Protein AF-A0A978V849-F1 (afdb_monomer)

Solvent-accessible surface area (backbone atoms only — not comparable to full-atom values): 45982 Å² total; per-residue (Å²): 139,85,88,86,82,76,77,67,65,61,54,52,53,52,53,50,58,55,66,73,63,71,83,71,72,68,66,40,36,25,27,24,52,78,73,48,43,94,70,70,58,59,44,59,59,52,36,54,51,40,71,50,29,55,52,32,28,39,36,31,71,41,63,58,64,64,49,49,58,38,35,38,77,64,81,36,33,30,31,33,21,43,46,66,84,47,33,64,51,23,35,75,32,57,66,52,16,33,51,48,42,58,67,63,38,56,81,47,54,76,52,20,39,60,45,36,36,27,56,26,69,35,44,85,73,48,96,46,66,65,59,44,70,28,42,56,49,15,45,51,24,41,46,52,28,31,42,75,68,75,35,48,85,66,39,39,58,36,43,35,34,49,62,77,51,42,67,37,46,80,49,24,81,58,11,29,61,34,78,93,46,46,71,62,50,52,53,45,52,50,50,24,54,76,65,74,17,47,52,27,30,34,62,44,41,50,65,55,27,61,76,42,78,46,72,71,43,45,26,21,42,36,60,35,67,59,93,48,53,75,26,86,89,76,73,46,67,38,54,32,37,62,46,33,50,52,34,7,50,52,28,23,35,42,74,74,68,46,71,83,49,46,65,31,36,61,31,32,51,45,26,35,36,46,46,96,87,53,68,72,46,25,57,66,51,21,38,40,30,55,26,42,49,49,30,40,46,70,55,28,51,43,32,94,86,48,61,72,41,50,61,38,34,17,37,36,24,44,45,49,26,75,63,44,76,78,60,53,30,61,36,25,30,27,45,20,42,60,87,72,46,67,66,58,87,47,67,48,66,54,79,82,68,87,69,81,83,78,88,77,83,92,80,90,82,84,86,85,88,88,84,85,91,82,90,79,84,86,75,82,92,72,88,72,61,50,36,27,36,65,45,89,89,64,53,64,71,60,32,44,54,49,32,52,52,40,50,71,69,78,45,87,56,63,44,48,33,96,92,25,61,34,22,70,66,86,42,56,64,51,37,22,30,51,40,45,18,49,48,15,49,70,41,74,59,44,67,36,58,30,22,69,80,74,42,33,37,81,33,75,66,81,85,50,53,92,83,21,76,66,73,46,84,69,86,76,83,77,78,73,88,68,83,88,76,83,85,80,89,79,87,87,81,91,87,80,90,82,90,81,91,80,88,82,84,86,82,88,81,89,86,81,88,86,89,85,90,88,88,87,85,86,88,84,79,88,77,91,80,86,87,88,84,88,83,88,81,84,80,82,88,87,83,89,79,88,87,87,87,85,88,89,90,84,91,87,86,71,71,70,66,56,55,53,49,52,52,51,51,53,51,49,50,55,52,47,53,54,47,47,65,62,44,46,61,55,50,50,51,50,51,54,52,50,50,50,46,52,51,41,34,57,73,48,37,72,61,31,65,73,71,72,57,88,60,93,67,49,30,56,58,50,45,56,51,47,53,50,50,50,52,55,42,47,73,33,76,66,30,46,51,53,51,53,53,51,50,53,54,42,62,70,36,84,74,55,30,58,56,52,51,52,52,48,52,55,54,46,55,72,31,82,92,47,45,72,65,62,53,65,39,37,33,34,37,77,38,98,51,93,94,43,71,41,63,32,26,33,44,49,75,47,75,48,80,47,102,90,52,74,43,65,26,30,33,32,40,31,47,58,81,42,88,90,43,62,52,80,43,80,40,52,60,86,71,51,44,42,46,78,54,54,55,67,58,51,50,50,20,41,70,54,72,50,74,66,57,69,96,72,85,52,47,62,83,75,71,82,68,80,90,78,75,94,73,92,79,83,90,85,92,134

Mean predicted aligned error: 21.02 Å

Structure (mmCIF, N/CA/C/O backbone):
data_AF-A0A978V849-F1
#
_entry.id   AF-A0A978V849-F1
#
loop_
_atom_site.group_PDB
_atom_site.id
_atom_site.type_symbol
_atom_site.label_atom_id
_atom_site.label_alt_id
_atom_site.label_comp_id
_atom_site.label_asym_id
_atom_site.label_entity_id
_atom_site.label_seq_id
_atom_site.pdbx_PDB_ins_code
_atom_site.Cartn_x
_atom_site.Cartn_y
_atom_site.Cartn_z
_atom_site.occupancy
_atom_site.B_iso_or_equiv
_atom_site.auth_seq_id
_atom_site.auth_comp_id
_atom_site.auth_asym_id
_atom_site.auth_atom_id
_atom_site.pdbx_PDB_model_num
ATOM 1 N N . MET A 1 1 ? -65.571 -13.809 -18.087 1.00 33.31 1 MET A N 1
ATOM 2 C CA . MET A 1 1 ? -64.776 -14.264 -19.250 1.00 33.31 1 MET A CA 1
ATOM 3 C C . MET A 1 1 ? -64.615 -13.047 -20.156 1.00 33.31 1 MET A C 1
ATOM 5 O O . MET A 1 1 ? -65.606 -12.583 -20.688 1.00 33.31 1 MET A O 1
ATOM 9 N N . ALA A 1 2 ? -63.552 -12.264 -19.993 1.00 35.53 2 ALA A N 1
ATOM 10 C CA . ALA A 1 2 ? -62.191 -12.478 -20.499 1.00 35.53 2 ALA A CA 1
ATOM 11 C C . ALA A 1 2 ? -61.983 -11.688 -21.804 1.00 35.53 2 ALA A C 1
ATOM 13 O O . ALA A 1 2 ? -62.387 -12.120 -22.876 1.00 35.53 2 ALA A O 1
ATOM 14 N N . ILE A 1 3 ? -61.334 -10.529 -21.673 1.00 36.34 3 ILE A N 1
ATOM 15 C CA . ILE A 1 3 ? -60.639 -9.834 -22.757 1.00 36.34 3 ILE A CA 1
ATOM 16 C C . ILE A 1 3 ? -59.154 -10.122 -22.516 1.00 36.34 3 ILE A C 1
ATOM 18 O O . ILE A 1 3 ? -58.597 -9.698 -21.506 1.00 36.34 3 ILE A O 1
ATOM 22 N N . MET A 1 4 ? -58.543 -10.912 -23.400 1.00 36.25 4 MET A N 1
ATOM 23 C CA . MET A 1 4 ? -57.111 -11.212 -23.423 1.00 36.25 4 MET A CA 1
ATOM 24 C C . MET A 1 4 ? -56.505 -10.637 -24.702 1.00 36.25 4 MET A C 1
ATOM 26 O O . MET A 1 4 ? -56.861 -11.071 -25.791 1.00 36.25 4 MET A O 1
ATOM 30 N N . LEU A 1 5 ? -55.583 -9.685 -24.555 1.00 34.56 5 LEU A N 1
ATOM 31 C CA . LEU A 1 5 ? -54.597 -9.236 -25.548 1.00 34.56 5 LEU A CA 1
ATOM 32 C C . LEU A 1 5 ? -53.567 -8.346 -24.814 1.00 34.56 5 LEU A C 1
ATOM 34 O O . LEU A 1 5 ? -53.906 -7.734 -23.804 1.00 34.56 5 LEU A O 1
ATOM 38 N N . PRO A 1 6 ? -52.290 -8.331 -25.224 1.00 41.09 6 PRO A N 1
ATOM 39 C CA . PRO A 1 6 ? -51.318 -9.326 -24.795 1.00 41.09 6 PRO A CA 1
ATOM 40 C C . PRO A 1 6 ? -50.224 -8.707 -23.906 1.00 41.09 6 PRO A C 1
ATOM 42 O O . PRO A 1 6 ? -49.591 -7.711 -24.249 1.00 41.09 6 PRO A O 1
ATOM 45 N N . LEU A 1 7 ? -49.951 -9.366 -22.777 1.00 41.47 7 LEU A N 1
ATOM 46 C CA . LEU A 1 7 ? -48.910 -9.035 -21.792 1.00 41.47 7 LEU A CA 1
ATOM 47 C C . LEU A 1 7 ? -47.459 -9.194 -22.310 1.00 41.47 7 LEU A C 1
ATOM 49 O O . LEU A 1 7 ? -46.510 -9.020 -21.552 1.00 41.47 7 LEU A O 1
ATOM 53 N N . THR A 1 8 ? -47.246 -9.530 -23.582 1.00 44.09 8 THR A N 1
ATOM 54 C CA . THR A 1 8 ? -45.933 -9.967 -24.089 1.00 44.09 8 THR A CA 1
ATOM 55 C C . THR A 1 8 ? -44.974 -8.820 -24.418 1.00 44.09 8 THR A C 1
ATOM 57 O O . THR A 1 8 ? -43.762 -9.021 -24.396 1.00 44.09 8 THR A O 1
ATOM 60 N N . SER A 1 9 ? -45.476 -7.607 -24.673 1.00 43.47 9 SER A N 1
ATOM 61 C CA . SER A 1 9 ? -44.628 -6.454 -25.031 1.00 43.47 9 SER A CA 1
ATOM 62 C C . SER A 1 9 ? -44.032 -5.741 -23.810 1.00 43.47 9 SER A C 1
ATOM 64 O O . SER A 1 9 ? -42.931 -5.199 -23.887 1.00 43.47 9 SER A O 1
ATOM 66 N N . ALA A 1 10 ? -44.715 -5.787 -22.659 1.00 42.97 10 ALA A N 1
ATOM 67 C CA . ALA A 1 10 ? -44.229 -5.188 -21.413 1.00 42.97 10 ALA A CA 1
ATOM 68 C C . ALA A 1 10 ? -43.099 -6.017 -20.776 1.00 42.97 10 ALA A C 1
ATOM 70 O O . ALA A 1 10 ? -42.135 -5.453 -20.263 1.00 42.97 10 ALA A O 1
ATOM 71 N N . SER A 1 11 ? -43.158 -7.350 -20.882 1.00 44.44 11 SER A N 1
ATOM 72 C CA . SER A 1 11 ? -42.098 -8.239 -20.389 1.00 44.44 11 SER A CA 1
ATOM 73 C C . SER A 1 11 ? -40.802 -8.121 -21.195 1.00 44.44 11 SER A C 1
ATOM 75 O O . SER A 1 11 ? -39.723 -8.207 -20.616 1.00 44.44 11 SER A O 1
ATOM 77 N N . PHE A 1 12 ? -40.879 -7.847 -22.504 1.00 42.12 12 PHE A N 1
ATOM 78 C CA . PHE A 1 12 ? -39.686 -7.599 -23.320 1.00 42.12 12 PHE A CA 1
ATOM 79 C C . PHE A 1 12 ? -39.030 -6.250 -23.010 1.00 42.12 12 PHE A C 1
ATOM 81 O O . PHE A 1 12 ? -37.807 -6.191 -22.946 1.00 42.12 12 PHE A O 1
ATOM 88 N N . LEU A 1 13 ? -39.805 -5.191 -22.743 1.00 41.81 13 LEU A N 1
ATOM 89 C CA . LEU A 1 13 ? -39.250 -3.906 -22.296 1.00 41.81 13 LEU A CA 1
ATOM 90 C C . LEU A 1 13 ? -38.633 -3.998 -20.894 1.00 41.81 13 LEU A C 1
ATOM 92 O O . LEU A 1 13 ? -37.578 -3.413 -20.667 1.00 41.81 13 LEU A O 1
ATOM 96 N N . PHE A 1 14 ? -39.227 -4.773 -19.982 1.00 42.44 14 PHE A N 1
ATOM 97 C CA . PHE A 1 14 ? -38.667 -4.986 -18.644 1.00 42.44 14 PHE A CA 1
ATOM 98 C C . PHE A 1 14 ? -37.402 -5.860 -18.678 1.00 42.44 14 PHE A C 1
ATOM 100 O O . PHE A 1 14 ? -36.436 -5.556 -17.986 1.00 42.44 14 PHE A O 1
ATOM 107 N N . SER A 1 15 ? -37.345 -6.880 -19.546 1.00 42.16 15 SER A N 1
ATOM 108 C CA . SER A 1 15 ? -36.110 -7.638 -19.802 1.00 42.16 15 SER A CA 1
ATOM 109 C C . SER A 1 15 ? -35.050 -6.819 -20.539 1.00 42.16 15 SER A C 1
ATOM 111 O O . SER A 1 15 ? -33.871 -6.996 -20.261 1.00 42.16 15 SER A O 1
ATOM 113 N N . PHE A 1 16 ? -35.423 -5.890 -21.426 1.00 38.66 16 PHE A N 1
ATOM 114 C CA . PHE A 1 16 ? -34.454 -5.005 -22.081 1.00 38.66 16 PHE A CA 1
ATOM 115 C C . PHE A 1 16 ? -33.903 -3.948 -21.106 1.00 38.66 16 PHE A C 1
ATOM 117 O O . PHE A 1 16 ? -32.705 -3.684 -21.112 1.00 38.66 16 PHE A O 1
ATOM 124 N N . LEU A 1 17 ? -34.723 -3.426 -20.184 1.00 33.78 17 LEU A N 1
ATOM 125 C CA . LEU A 1 17 ? -34.277 -2.548 -19.087 1.00 33.78 17 LEU A CA 1
ATOM 126 C C . LEU A 1 17 ? -33.430 -3.279 -18.027 1.00 33.78 17 LEU A C 1
ATOM 128 O O . LEU A 1 17 ? -32.506 -2.676 -17.480 1.00 33.78 17 LEU A O 1
ATOM 132 N N . LEU A 1 18 ? -33.667 -4.577 -17.789 1.00 33.78 18 LEU A N 1
ATOM 133 C CA . LEU A 1 18 ? -32.795 -5.407 -16.943 1.00 33.78 18 LEU A CA 1
ATOM 134 C C . LEU A 1 18 ? -31.468 -5.786 -17.623 1.00 33.78 18 LEU A C 1
ATOM 136 O O . LEU A 1 18 ? -30.479 -5.995 -16.931 1.00 33.78 18 LEU A O 1
ATOM 140 N N . VAL A 1 19 ? -31.417 -5.859 -18.958 1.00 33.25 19 VAL A N 1
ATOM 141 C CA . VAL A 1 19 ? -30.179 -6.166 -19.704 1.00 33.25 19 VAL A CA 1
ATOM 142 C C . VAL A 1 19 ? -29.329 -4.910 -19.962 1.00 33.25 19 VAL A C 1
ATOM 144 O O . VAL A 1 19 ? -28.115 -5.016 -20.120 1.00 33.25 19 VAL A O 1
ATOM 147 N N . VAL A 1 20 ? -29.917 -3.709 -19.925 1.00 35.06 20 VAL A N 1
ATOM 148 C CA . VAL A 1 20 ? -29.182 -2.429 -20.049 1.00 35.06 20 VAL A CA 1
ATOM 149 C C . VAL A 1 20 ? -28.537 -1.977 -18.724 1.00 35.06 20 VAL A C 1
ATOM 151 O O . VAL A 1 20 ? -27.700 -1.077 -18.714 1.00 35.06 20 VAL A O 1
ATOM 154 N N . SER A 1 21 ? -28.806 -2.665 -17.614 1.00 40.47 21 SER A N 1
ATOM 155 C CA . SER A 1 21 ? -28.120 -2.447 -16.336 1.00 40.47 21 SER A CA 1
ATOM 156 C C . SER A 1 21 ? -27.247 -3.653 -16.012 1.00 40.47 21 SER A C 1
ATOM 158 O O . SER A 1 21 ? -27.751 -4.607 -15.441 1.00 40.47 21 SER A O 1
ATOM 160 N N . LEU A 1 22 ? -25.974 -3.614 -16.433 1.00 35.03 22 LEU A N 1
ATOM 161 C CA . LEU A 1 22 ? -24.791 -4.321 -15.885 1.00 35.03 22 LEU A CA 1
ATOM 162 C C . LEU A 1 22 ? -23.641 -4.368 -16.921 1.00 35.03 22 LEU A C 1
ATOM 164 O O . LEU A 1 22 ? -22.857 -5.315 -16.971 1.00 35.03 22 LEU A O 1
ATOM 168 N N . ALA A 1 23 ? -23.419 -3.292 -17.684 1.00 31.30 23 ALA A N 1
ATOM 169 C CA . ALA A 1 23 ? -22.035 -2.920 -17.974 1.00 31.30 23 ALA A CA 1
ATOM 170 C C . ALA A 1 23 ? -21.450 -2.373 -16.661 1.00 31.30 23 ALA A C 1
ATOM 172 O O . ALA A 1 23 ? -21.368 -1.164 -16.464 1.00 31.30 23 ALA A O 1
ATOM 173 N N . ASN A 1 24 ? -21.146 -3.265 -15.708 1.00 35.44 24 ASN A N 1
ATOM 174 C CA . ASN A 1 24 ? -20.534 -2.885 -14.440 1.00 35.44 24 ASN A CA 1
ATOM 175 C C . ASN A 1 24 ? -19.179 -2.243 -14.741 1.00 35.44 24 ASN A C 1
ATOM 177 O O . ASN A 1 24 ? -18.191 -2.930 -15.027 1.00 35.44 24 ASN A O 1
ATOM 181 N N . SER A 1 25 ? -19.189 -0.911 -14.703 1.00 41.78 25 SER A N 1
ATOM 182 C CA . SER A 1 25 ? -18.025 -0.042 -14.674 1.00 41.78 25 SER A CA 1
ATOM 183 C C . SER A 1 25 ? -17.014 -0.602 -13.673 1.00 41.78 25 SER A C 1
ATOM 185 O O . SER A 1 25 ? -17.370 -1.017 -12.569 1.00 41.78 25 SER A O 1
ATOM 187 N N . GLN A 1 26 ? -15.760 -0.717 -14.100 1.00 52.34 26 GLN A N 1
ATOM 188 C CA . GLN A 1 26 ? -14.697 -1.401 -13.370 1.00 52.34 26 GLN A CA 1
ATOM 189 C C . GLN A 1 26 ? -14.340 -0.663 -12.066 1.00 52.34 26 GLN A C 1
ATOM 191 O O . GLN A 1 26 ? -13.467 0.195 -12.052 1.00 52.34 26 GLN A O 1
ATOM 196 N N . SER A 1 27 ? -15.000 -1.013 -10.957 1.00 71.62 27 SER A N 1
ATOM 197 C CA . SER A 1 27 ? -14.794 -0.367 -9.648 1.00 71.62 27 SER A CA 1
ATOM 198 C C . SER A 1 27 ? -13.496 -0.775 -8.931 1.00 71.62 27 SER A C 1
ATOM 200 O O . SER A 1 27 ? -13.218 -0.288 -7.843 1.00 71.62 27 SER A O 1
ATOM 202 N N . PHE A 1 28 ? -12.682 -1.667 -9.494 1.00 86.44 28 PHE A N 1
ATOM 203 C CA . PHE A 1 28 ? -11.558 -2.282 -8.772 1.00 86.44 28 PHE A CA 1
ATOM 204 C C . PHE A 1 28 ? -10.251 -1.477 -8.778 1.00 86.44 28 PHE A C 1
ATOM 206 O O . PHE A 1 28 ? -9.327 -1.850 -8.063 1.00 86.44 28 PHE A O 1
ATOM 213 N N . ILE A 1 29 ? -10.155 -0.392 -9.557 1.00 95.31 29 ILE A N 1
ATOM 214 C CA . ILE A 1 29 ? -8.960 0.466 -9.585 1.00 95.31 29 ILE A CA 1
ATOM 215 C C . ILE A 1 29 ? -9.144 1.622 -8.602 1.00 95.31 29 ILE A C 1
ATOM 217 O O . ILE A 1 29 ? -9.994 2.501 -8.797 1.00 95.31 29 ILE A O 1
ATOM 221 N N . GLY A 1 30 ? -8.318 1.619 -7.564 1.00 97.88 30 GLY A N 1
ATOM 222 C CA . GLY A 1 30 ? -8.152 2.709 -6.620 1.00 97.88 30 GLY A CA 1
ATOM 223 C C . GLY A 1 30 ? -6.761 3.333 -6.677 1.00 97.88 30 GLY A C 1
ATOM 224 O O . GLY A 1 30 ? -5.859 2.835 -7.350 1.00 97.88 30 GLY A O 1
ATOM 225 N N . VAL A 1 31 ? -6.580 4.420 -5.935 1.00 98.62 31 VAL A N 1
ATOM 226 C CA . VAL A 1 31 ? -5.283 5.085 -5.762 1.00 98.62 31 VAL A CA 1
ATOM 227 C C . VAL A 1 31 ? -5.125 5.594 -4.331 1.00 98.62 31 VAL A C 1
ATOM 229 O O . VAL A 1 31 ? -6.102 5.998 -3.698 1.00 98.62 31 VAL A O 1
ATOM 232 N N . ASN A 1 32 ? -3.903 5.572 -3.812 1.00 98.81 32 ASN A N 1
ATOM 233 C CA . ASN A 1 32 ? -3.559 6.186 -2.535 1.00 98.81 32 ASN A CA 1
ATOM 234 C C . ASN A 1 32 ? -3.325 7.686 -2.736 1.00 98.81 32 ASN A C 1
ATOM 236 O O . ASN A 1 32 ? -2.494 8.084 -3.550 1.00 98.81 32 ASN A O 1
ATOM 240 N N . TYR A 1 33 ? -4.057 8.519 -1.999 1.00 98.19 33 TYR A N 1
ATOM 241 C CA . TYR A 1 33 ? -3.858 9.967 -1.976 1.00 98.19 33 TYR A CA 1
ATOM 242 C C . TYR A 1 33 ? -3.073 10.329 -0.711 1.00 98.19 33 TYR A C 1
ATOM 244 O O . TYR A 1 33 ? -3.638 10.614 0.348 1.00 98.19 33 TYR A O 1
ATOM 252 N N . GLY A 1 34 ? -1.749 10.255 -0.849 1.00 93.25 34 GLY A N 1
ATOM 253 C CA . GLY A 1 34 ? -0.783 10.685 0.153 1.00 93.25 34 GLY A CA 1
ATOM 254 C C . GLY A 1 34 ? -0.738 12.208 0.305 1.00 93.25 34 GLY A C 1
ATOM 255 O O . GLY A 1 34 ? -1.092 12.948 -0.614 1.00 93.25 34 GLY A O 1
ATOM 256 N N . GLN A 1 35 ? -0.362 12.666 1.496 1.00 92.44 35 GLN A N 1
ATOM 257 C CA . GLN A 1 35 ? -0.372 14.082 1.887 1.00 92.44 35 GLN A CA 1
ATOM 258 C C . GLN A 1 35 ? 0.952 14.533 2.512 1.00 92.44 35 GLN A C 1
ATOM 260 O O . GLN A 1 35 ? 1.037 15.641 3.037 1.00 92.44 35 GLN A O 1
ATOM 265 N N . VAL A 1 36 ? 1.994 13.699 2.475 1.00 86.81 36 VAL A N 1
ATOM 266 C CA . VAL A 1 36 ? 3.320 14.046 3.000 1.00 86.81 36 VAL A CA 1
ATOM 267 C C . VAL A 1 36 ? 4.079 14.870 1.949 1.00 86.81 36 VAL A C 1
ATOM 269 O O . VAL A 1 36 ? 5.109 14.458 1.421 1.00 86.81 36 VAL A O 1
ATOM 272 N N . ALA A 1 37 ? 3.522 16.034 1.612 1.00 91.00 37 ALA A N 1
ATOM 273 C CA . ALA A 1 37 ? 4.052 16.986 0.640 1.00 91.00 37 ALA A CA 1
ATOM 274 C C . ALA A 1 37 ? 3.558 18.415 0.910 1.00 91.00 37 ALA A C 1
ATOM 276 O O . ALA A 1 37 ? 2.477 18.598 1.473 1.00 91.00 37 ALA A O 1
ATOM 277 N N . ASP A 1 38 ? 4.315 19.427 0.477 1.00 90.56 38 ASP A N 1
ATOM 278 C CA . ASP A 1 38 ? 3.937 20.850 0.603 1.00 90.56 38 ASP A CA 1
ATOM 279 C C . ASP A 1 38 ? 3.515 21.514 -0.721 1.00 90.56 38 ASP A C 1
ATOM 281 O O . ASP A 1 38 ? 3.113 22.680 -0.745 1.00 90.56 38 ASP A O 1
ATOM 285 N N . ASN A 1 39 ? 3.549 20.755 -1.818 1.00 92.12 39 ASN A N 1
ATOM 286 C CA . ASN A 1 39 ? 3.339 21.254 -3.176 1.00 92.12 39 ASN A CA 1
ATOM 287 C C . ASN A 1 39 ? 2.058 20.725 -3.853 1.00 92.12 39 ASN A C 1
ATOM 289 O O . ASN A 1 39 ? 1.847 20.980 -5.039 1.00 92.12 39 ASN A O 1
ATOM 293 N N . LEU A 1 40 ? 1.206 19.996 -3.122 1.00 95.50 40 LEU A N 1
ATOM 294 C CA . LEU A 1 40 ? 0.047 19.298 -3.683 1.00 95.50 40 LEU A CA 1
ATOM 295 C C . LEU A 1 40 ? -1.022 20.252 -4.250 1.00 95.50 40 LEU A C 1
ATOM 297 O O . LEU A 1 40 ? -1.263 21.332 -3.702 1.00 95.50 40 LEU A O 1
ATOM 301 N N . PRO A 1 41 ? -1.733 19.842 -5.317 1.00 96.12 41 PRO A N 1
ATOM 302 C CA . PRO A 1 41 ? -2.815 20.636 -5.878 1.00 96.12 41 PRO A CA 1
ATOM 303 C C . PRO A 1 41 ? -4.023 20.700 -4.927 1.00 96.12 41 PRO A C 1
ATOM 305 O O . PRO A 1 41 ? -4.230 19.802 -4.104 1.00 96.12 41 PRO A O 1
ATOM 308 N N . PRO A 1 42 ? -4.894 21.718 -5.076 1.00 96.88 42 PRO A N 1
ATOM 309 C CA . PRO A 1 42 ? -6.121 21.813 -4.296 1.00 96.88 42 PRO A CA 1
ATOM 310 C C . PRO A 1 42 ? -7.007 20.562 -4.458 1.00 96.88 42 PRO A C 1
ATOM 312 O O . PRO A 1 42 ? -7.179 20.087 -5.587 1.00 96.88 42 PRO A O 1
ATOM 315 N N . PRO A 1 43 ? -7.676 20.078 -3.393 1.00 97.44 43 PRO A N 1
ATOM 316 C CA . PRO A 1 43 ? -8.485 18.858 -3.461 1.00 97.44 43 PRO A CA 1
ATOM 317 C C . PRO A 1 43 ? -9.575 18.858 -4.542 1.00 97.44 43 PRO A C 1
ATOM 319 O O . PRO A 1 43 ? -9.872 17.822 -5.131 1.00 97.44 43 PRO A O 1
ATOM 322 N N . SER A 1 44 ? -10.151 20.022 -4.861 1.00 96.69 44 SER A N 1
ATOM 323 C CA . SER A 1 44 ? -11.153 20.165 -5.927 1.00 96.69 44 SER A CA 1
ATOM 324 C C . SER A 1 44 ? -10.581 19.941 -7.330 1.00 96.69 44 SER A C 1
ATOM 326 O O . SER A 1 44 ? -11.285 19.441 -8.209 1.00 96.69 44 SER A O 1
ATOM 328 N N . ALA A 1 45 ? -9.311 20.285 -7.554 1.00 97.44 45 ALA A N 1
ATOM 329 C CA . ALA A 1 45 ? -8.616 19.999 -8.801 1.00 97.44 45 ALA A CA 1
ATOM 330 C C . ALA A 1 45 ? -8.309 18.499 -8.908 1.00 97.44 45 ALA A C 1
ATOM 332 O O . ALA A 1 45 ? -8.579 17.893 -9.944 1.00 97.44 45 ALA A O 1
ATOM 333 N N . THR A 1 46 ? -7.872 17.883 -7.805 1.00 97.44 46 THR A N 1
ATOM 334 C CA . THR A 1 46 ? -7.691 16.429 -7.713 1.00 97.44 46 THR A CA 1
ATOM 335 C C . THR A 1 46 ? -8.994 15.668 -7.969 1.00 97.44 46 THR A C 1
ATOM 337 O O . THR A 1 46 ? -8.997 14.696 -8.718 1.00 97.44 46 THR A O 1
ATOM 340 N N . ALA A 1 47 ? -10.128 16.117 -7.424 1.00 97.12 47 ALA A N 1
ATOM 341 C CA . ALA A 1 47 ? -11.425 15.486 -7.676 1.00 97.12 47 ALA A CA 1
ATOM 342 C C . ALA A 1 47 ? -11.783 15.474 -9.176 1.00 97.12 47 ALA A C 1
ATOM 344 O O . ALA A 1 47 ? -12.186 14.439 -9.710 1.00 97.12 47 ALA A O 1
ATOM 345 N N . LYS A 1 48 ? -11.556 16.593 -9.881 1.00 96.50 48 LYS A N 1
ATOM 346 C CA . LYS A 1 48 ? -11.753 16.683 -11.340 1.00 96.50 48 LYS A CA 1
ATOM 347 C C . LYS A 1 48 ? -10.799 15.775 -12.114 1.00 96.50 48 LYS A C 1
ATOM 349 O O . LYS A 1 48 ? -11.218 15.151 -13.087 1.00 96.50 48 LYS A O 1
ATOM 354 N N . LEU A 1 49 ? -9.538 15.694 -11.683 1.00 96.06 49 LEU A N 1
ATOM 355 C CA . LEU A 1 49 ? -8.561 14.772 -12.257 1.00 96.06 49 LEU A CA 1
ATOM 356 C C . LEU A 1 49 ? -9.049 13.327 -12.124 1.00 96.06 49 LEU A C 1
ATOM 358 O O . LEU A 1 49 ? -9.135 12.613 -13.113 1.00 96.06 49 LEU A O 1
ATOM 362 N N . LEU A 1 50 ? -9.458 12.902 -10.931 1.00 96.31 50 LEU A N 1
ATOM 363 C CA . LEU A 1 50 ? -9.940 11.538 -10.717 1.00 96.31 50 LEU A CA 1
ATOM 364 C C . LEU A 1 50 ? -11.161 11.220 -11.596 1.00 96.31 50 LEU A C 1
ATOM 366 O O . LEU A 1 50 ? -11.204 10.159 -12.219 1.00 96.31 50 LEU A O 1
ATOM 370 N N . GLN A 1 51 ? -12.100 12.160 -11.748 1.00 94.31 51 GLN A N 1
ATOM 371 C CA . GLN A 1 51 ? -13.265 11.998 -12.628 1.00 94.31 51 GLN A CA 1
ATOM 372 C C . GLN A 1 51 ? -12.898 11.780 -14.108 1.00 94.31 51 GLN A C 1
ATOM 374 O O . GLN A 1 51 ? -13.625 11.058 -14.803 1.00 94.31 51 GLN A O 1
ATOM 379 N N . SER A 1 52 ? -11.774 12.330 -14.584 1.00 92.44 52 SER A N 1
ATOM 380 C CA . SER A 1 52 ? -11.283 12.144 -15.961 1.00 92.44 52 SER A CA 1
ATOM 381 C C . SER A 1 52 ? -10.536 10.817 -16.182 1.00 92.44 52 SER A C 1
ATOM 383 O O . SER A 1 52 ? -10.242 10.444 -17.320 1.00 92.44 52 SER A O 1
ATOM 385 N N . THR A 1 53 ? -10.284 10.056 -15.115 1.00 93.12 53 THR A N 1
ATOM 386 C CA . THR A 1 53 ? -9.569 8.771 -15.158 1.00 93.12 53 THR A CA 1
ATOM 387 C C . THR A 1 53 ? -10.492 7.579 -14.905 1.00 93.12 53 THR A C 1
ATOM 389 O O . THR A 1 53 ? -11.636 7.732 -14.476 1.00 93.12 53 THR A O 1
ATOM 392 N N . SER A 1 54 ? -10.006 6.358 -15.134 1.00 91.25 54 SER A N 1
ATOM 393 C CA . SER A 1 54 ? -10.684 5.116 -14.752 1.00 91.25 54 SER A CA 1
ATOM 394 C C . SER A 1 54 ? -10.609 4.803 -13.251 1.00 91.25 54 SER A C 1
ATOM 396 O O . SER A 1 54 ? -11.100 3.753 -12.847 1.00 91.25 54 SER A O 1
ATOM 398 N N . ILE A 1 55 ? -9.996 5.667 -12.434 1.00 95.31 55 ILE A N 1
ATOM 399 C CA . ILE A 1 55 ? -9.911 5.501 -10.979 1.00 95.31 55 ILE A CA 1
ATOM 400 C C . ILE A 1 55 ? -11.294 5.746 -10.375 1.00 95.31 55 ILE A C 1
ATOM 402 O O . ILE A 1 55 ? -11.941 6.753 -10.658 1.00 95.31 55 ILE A O 1
ATOM 406 N N . GLN A 1 56 ? -11.757 4.814 -9.545 1.00 94.38 56 GLN A N 1
ATOM 407 C CA . GLN A 1 56 ? -13.085 4.883 -8.918 1.00 94.38 56 GLN A CA 1
ATOM 408 C C . GLN A 1 56 ? -13.029 4.810 -7.398 1.00 94.38 56 GLN A C 1
ATOM 410 O O . GLN A 1 56 ? -14.071 4.886 -6.746 1.00 94.38 56 GLN A O 1
ATOM 415 N N . LYS A 1 57 ? -11.834 4.643 -6.826 1.00 97.50 57 LYS A N 1
ATOM 416 C CA . LYS A 1 57 ? -11.614 4.576 -5.385 1.00 97.50 57 LYS A CA 1
ATOM 417 C C . LYS A 1 57 ? -10.386 5.389 -4.994 1.00 97.50 57 LYS A C 1
ATOM 419 O O . LYS A 1 57 ? -9.389 5.402 -5.710 1.00 97.50 57 LYS A O 1
ATOM 424 N N . VAL A 1 58 ? -10.446 6.037 -3.843 1.00 98.12 58 VAL A N 1
ATOM 425 C CA . VAL A 1 58 ? -9.314 6.738 -3.239 1.00 98.12 58 VAL A CA 1
ATOM 426 C C . VAL A 1 58 ? -9.140 6.233 -1.822 1.00 98.12 58 VAL A C 1
ATOM 428 O O . VAL A 1 58 ? -10.120 6.088 -1.091 1.00 98.12 58 VAL A O 1
ATOM 431 N N . ARG A 1 59 ? -7.896 5.970 -1.434 1.00 98.62 59 ARG A N 1
ATOM 432 C CA . ARG A 1 59 ? -7.527 5.708 -0.048 1.00 98.62 59 ARG A CA 1
ATOM 433 C C . ARG A 1 59 ? -6.796 6.907 0.533 1.00 98.62 59 ARG A C 1
ATOM 435 O O . ARG A 1 59 ? -5.811 7.369 -0.035 1.00 98.62 59 ARG A O 1
ATOM 442 N N . LEU A 1 60 ? -7.305 7.390 1.659 1.00 97.94 60 LEU A N 1
ATOM 443 C CA . LEU A 1 60 ? -6.715 8.432 2.485 1.00 97.94 60 LEU A CA 1
ATOM 444 C C . LEU A 1 60 ? -6.104 7.781 3.728 1.00 97.94 60 LEU A C 1
ATOM 446 O O . LEU A 1 60 ? -6.729 6.924 4.350 1.00 97.94 60 LEU A O 1
ATOM 450 N N . TYR A 1 61 ? -4.914 8.228 4.126 1.00 92.06 61 TYR A N 1
ATOM 451 C CA . TYR A 1 61 ? -4.267 7.791 5.373 1.00 92.06 61 TYR A CA 1
ATOM 452 C C . TYR A 1 61 ? -4.885 8.424 6.629 1.00 92.06 61 TYR A C 1
ATOM 454 O O . TYR A 1 61 ? -4.617 7.978 7.741 1.00 92.06 61 TYR A O 1
ATOM 462 N N . GLY A 1 62 ? -5.722 9.447 6.441 1.00 89.94 62 GLY A N 1
ATOM 463 C CA . GLY A 1 62 ? -6.450 10.167 7.482 1.00 89.94 62 GLY A CA 1
ATOM 464 C C . GLY A 1 62 ? -7.868 10.529 7.029 1.00 89.94 62 GLY A C 1
ATOM 465 O O . GLY A 1 62 ? -8.372 10.001 6.035 1.00 89.94 62 GLY A O 1
ATOM 466 N N . SER A 1 63 ? -8.491 11.478 7.728 1.00 93.44 63 SER A N 1
ATOM 467 C CA . SER A 1 63 ? -9.864 11.942 7.491 1.00 93.44 63 SER A CA 1
ATOM 468 C C . SER A 1 63 ? -9.943 13.432 7.125 1.00 93.44 63 SER A C 1
ATOM 470 O O . SER A 1 63 ? -10.778 14.162 7.658 1.00 93.44 63 SER A O 1
ATOM 472 N N . ASP A 1 64 ? -9.073 13.902 6.221 1.00 94.75 64 ASP A N 1
ATOM 473 C CA . ASP A 1 64 ? -9.047 15.317 5.822 1.00 94.75 64 ASP A CA 1
ATOM 474 C C . ASP A 1 64 ? -10.426 15.774 5.285 1.00 94.75 64 ASP A C 1
ATOM 476 O O . ASP A 1 64 ? -10.900 15.275 4.254 1.00 94.75 64 ASP A O 1
ATOM 480 N N . PRO A 1 65 ? -11.085 16.742 5.949 1.00 96.31 65 PRO A N 1
ATOM 481 C CA . PRO A 1 65 ? -12.441 17.140 5.603 1.00 96.31 65 PRO A CA 1
ATOM 482 C C . PRO A 1 65 ? -12.524 17.887 4.267 1.00 96.31 65 PRO A C 1
ATOM 484 O O . PRO A 1 65 ? -13.581 17.869 3.636 1.00 96.31 65 PRO A O 1
ATOM 487 N N . ALA A 1 66 ? -11.456 18.561 3.830 1.00 96.62 66 ALA A N 1
ATOM 488 C CA . ALA A 1 66 ? -11.417 19.266 2.554 1.00 96.62 66 ALA A CA 1
ATOM 489 C C . ALA A 1 66 ? -11.349 18.276 1.386 1.00 96.62 66 ALA A C 1
ATOM 491 O O . ALA A 1 66 ? -12.080 18.449 0.408 1.00 96.62 66 ALA A O 1
ATOM 492 N N . ILE A 1 67 ? -10.549 17.210 1.508 1.00 97.56 67 ILE A N 1
ATOM 493 C CA . ILE A 1 67 ? -10.485 16.142 0.499 1.00 97.56 67 ILE A CA 1
ATOM 494 C C . ILE A 1 67 ? -11.805 15.378 0.429 1.00 97.56 67 ILE A C 1
ATOM 496 O O . ILE A 1 67 ? -12.356 15.214 -0.660 1.00 97.56 67 ILE A O 1
ATOM 500 N N . ILE A 1 68 ? -12.349 14.964 1.578 1.00 98.19 68 ILE A N 1
ATOM 501 C CA . ILE A 1 68 ? -13.615 14.222 1.618 1.00 98.19 68 ILE A CA 1
ATOM 502 C C . ILE A 1 68 ? -14.737 15.057 0.979 1.00 98.19 68 ILE A C 1
ATOM 504 O O . ILE A 1 68 ? -15.424 14.568 0.085 1.00 98.19 68 ILE A O 1
ATOM 508 N N . LYS A 1 69 ? -14.866 16.344 1.344 1.00 98.19 69 LYS A N 1
ATOM 509 C CA . LYS A 1 69 ? -15.852 17.258 0.734 1.00 98.19 69 LYS A CA 1
ATOM 510 C C . LYS A 1 69 ? -15.639 17.458 -0.763 1.00 98.19 69 LYS A C 1
ATOM 512 O O . LYS A 1 69 ? -16.619 17.530 -1.498 1.00 98.19 69 LYS A O 1
ATOM 517 N N . ALA A 1 70 ? -14.393 17.563 -1.225 1.00 98.25 70 ALA A N 1
ATOM 518 C CA . ALA A 1 70 ? -14.099 17.739 -2.646 1.00 98.25 70 ALA A CA 1
ATOM 519 C C . ALA A 1 70 ? -14.526 16.530 -3.497 1.00 98.25 70 ALA A C 1
ATOM 521 O O . ALA A 1 70 ? -14.821 16.696 -4.679 1.00 98.25 70 ALA A O 1
ATOM 522 N N . LEU A 1 71 ? -14.597 15.337 -2.897 1.00 98.00 71 LEU A N 1
ATOM 523 C CA . LEU A 1 71 ? -15.064 14.106 -3.538 1.00 98.00 71 LEU A CA 1
ATOM 524 C C . LEU A 1 71 ? -16.583 13.885 -3.418 1.00 98.00 71 LEU A C 1
ATOM 526 O O . LEU A 1 71 ? -17.098 12.889 -3.936 1.00 98.00 71 LEU A O 1
ATOM 530 N N . ALA A 1 72 ? -17.326 14.795 -2.784 1.00 98.00 72 ALA A N 1
ATOM 531 C CA . ALA A 1 72 ? -18.775 14.683 -2.671 1.00 98.00 72 ALA A CA 1
ATOM 532 C C . ALA A 1 72 ? -19.456 14.672 -4.053 1.00 98.00 72 ALA A C 1
ATOM 534 O O . ALA A 1 72 ? -19.141 15.478 -4.927 1.00 98.00 72 ALA A O 1
ATOM 535 N N . ASN A 1 73 ? -20.425 13.774 -4.238 1.00 96.88 73 ASN A N 1
ATOM 536 C CA . ASN A 1 73 ? -21.206 13.588 -5.465 1.00 96.88 73 ASN A CA 1
ATOM 537 C C . ASN A 1 73 ? -20.366 13.235 -6.710 1.00 96.88 73 ASN A C 1
ATOM 539 O O . ASN A 1 73 ? -20.801 13.460 -7.836 1.00 96.88 73 ASN A O 1
ATOM 543 N N . THR A 1 74 ? -19.161 12.684 -6.523 1.00 95.12 74 THR A N 1
ATOM 544 C CA . THR A 1 74 ? -18.293 12.228 -7.628 1.00 95.12 74 THR A CA 1
ATOM 545 C C . THR A 1 74 ? -18.426 10.734 -7.943 1.00 95.12 74 THR A C 1
ATOM 547 O O . THR A 1 74 ? -17.807 10.263 -8.894 1.00 95.12 74 THR A O 1
ATOM 550 N N . ASP A 1 75 ? -19.184 9.988 -7.129 1.00 93.25 75 ASP A N 1
ATOM 551 C CA . ASP A 1 75 ? -19.279 8.517 -7.100 1.00 93.25 75 ASP A CA 1
ATOM 552 C C . ASP A 1 75 ? -17.978 7.752 -6.785 1.00 93.25 75 ASP A C 1
ATOM 554 O O . ASP A 1 75 ? -18.001 6.518 -6.676 1.00 93.25 75 ASP A O 1
ATOM 558 N N . ILE A 1 76 ? -16.865 8.461 -6.561 1.00 96.50 76 ILE A N 1
ATOM 559 C CA . ILE A 1 76 ? -15.581 7.883 -6.155 1.00 96.50 76 ILE A CA 1
ATOM 560 C C . ILE A 1 76 ? -15.704 7.346 -4.724 1.00 96.50 76 ILE A C 1
ATOM 562 O O . ILE A 1 76 ? -16.047 8.078 -3.797 1.00 96.50 76 ILE A O 1
ATOM 566 N N . GLY A 1 77 ? -15.421 6.056 -4.542 1.00 97.69 77 GLY A N 1
ATOM 567 C CA . GLY A 1 77 ? -15.402 5.412 -3.231 1.00 97.69 77 GLY A CA 1
ATOM 568 C C . GLY A 1 77 ? -14.214 5.880 -2.391 1.00 97.69 77 GLY A C 1
ATOM 569 O O . GLY A 1 77 ? -13.091 5.928 -2.881 1.00 97.69 77 GLY A O 1
ATOM 570 N N . ILE A 1 78 ? -14.442 6.190 -1.120 1.00 98.44 78 ILE A N 1
ATOM 571 C CA . ILE A 1 78 ? -13.425 6.736 -0.217 1.00 98.44 78 ILE A CA 1
ATOM 572 C C . ILE A 1 78 ? -13.123 5.719 0.882 1.00 98.44 78 ILE A C 1
ATOM 574 O O . ILE A 1 78 ? -14.028 5.258 1.583 1.00 98.44 78 ILE A O 1
ATOM 578 N N . VAL A 1 79 ? -11.844 5.388 1.036 1.00 98.50 79 VAL A N 1
ATOM 579 C CA . VAL A 1 79 ? -11.306 4.718 2.222 1.00 98.50 79 VAL A CA 1
ATOM 580 C C . VAL A 1 79 ? -10.662 5.777 3.097 1.00 98.50 79 VAL A C 1
ATOM 582 O O . VAL A 1 79 ? -9.831 6.537 2.603 1.00 98.50 79 VAL A O 1
ATOM 585 N N . ILE A 1 80 ? -11.036 5.829 4.371 1.00 97.38 80 ILE A N 1
ATOM 586 C CA . ILE A 1 80 ? -10.425 6.743 5.342 1.00 97.38 80 ILE A CA 1
ATOM 587 C C . ILE A 1 80 ? -9.627 5.955 6.379 1.00 97.38 80 ILE A C 1
ATOM 589 O O . ILE A 1 80 ? -10.074 4.912 6.859 1.00 97.38 80 ILE A O 1
ATOM 593 N N . GLY A 1 81 ? -8.445 6.456 6.720 1.00 93.31 81 GLY A N 1
ATOM 594 C CA . GLY A 1 81 ? -7.593 5.889 7.757 1.00 93.31 81 GLY A CA 1
ATOM 595 C C . GLY A 1 81 ? -7.838 6.545 9.112 1.00 93.31 81 GLY A C 1
ATOM 596 O O . GLY A 1 81 ? -7.883 7.769 9.200 1.00 93.31 81 GLY A O 1
ATOM 597 N N . ALA A 1 82 ? -7.966 5.746 10.170 1.00 92.50 82 ALA A N 1
ATOM 598 C CA . ALA A 1 82 ? -7.660 6.207 11.522 1.00 92.50 82 ALA A CA 1
ATOM 599 C C . ALA A 1 82 ? -6.166 5.976 11.771 1.00 92.50 82 ALA A C 1
ATOM 601 O O . ALA A 1 82 ? -5.648 4.897 11.460 1.00 92.50 82 ALA A O 1
ATOM 602 N N . ALA A 1 83 ? -5.469 6.985 12.292 1.00 84.75 83 ALA A N 1
ATOM 603 C CA . ALA A 1 83 ? -4.023 6.924 12.444 1.00 84.75 83 ALA A CA 1
ATOM 604 C C . ALA A 1 83 ? -3.621 5.890 13.508 1.00 84.75 83 ALA A C 1
ATOM 606 O O . ALA A 1 83 ? -4.383 5.597 14.429 1.00 84.75 83 ALA A O 1
ATOM 607 N N . ASN A 1 84 ? -2.384 5.385 13.443 1.00 84.94 84 ASN A N 1
ATOM 608 C CA . ASN A 1 84 ? -1.869 4.456 14.461 1.00 84.94 84 ASN A CA 1
ATOM 609 C C . ASN A 1 84 ? -1.947 5.055 15.880 1.00 84.94 84 ASN A C 1
ATOM 611 O O . ASN A 1 84 ? -2.246 4.339 16.830 1.00 84.94 84 ASN A O 1
ATOM 615 N N . GLY A 1 85 ? -1.749 6.373 16.012 1.00 80.88 85 GLY A N 1
ATOM 616 C CA . GLY A 1 85 ? -1.858 7.092 17.286 1.00 80.88 85 GLY A CA 1
ATOM 617 C C . GLY A 1 85 ? -3.277 7.184 17.863 1.00 80.88 85 GLY A C 1
ATOM 618 O O . GLY A 1 85 ? -3.415 7.411 19.061 1.00 80.88 85 GLY A O 1
ATOM 619 N N . ASP A 1 86 ? -4.321 6.962 17.057 1.00 84.19 86 ASP A N 1
ATOM 620 C CA . ASP A 1 86 ? -5.714 6.977 17.525 1.00 84.19 86 ASP A CA 1
ATOM 621 C C . ASP A 1 86 ? -6.129 5.640 18.158 1.00 84.19 86 ASP A C 1
ATOM 623 O O . ASP A 1 86 ? -7.092 5.587 18.925 1.00 84.19 86 ASP A O 1
ATOM 627 N N . ILE A 1 87 ? -5.413 4.550 17.852 1.00 92.06 87 ILE A N 1
ATOM 628 C CA . ILE A 1 87 ? -5.766 3.182 18.265 1.00 92.06 87 ILE A CA 1
ATOM 629 C C . ILE A 1 87 ? -5.971 3.066 19.783 1.00 92.06 87 ILE A C 1
ATOM 631 O O . ILE A 1 87 ? -7.004 2.516 20.171 1.00 92.06 87 ILE A O 1
ATOM 635 N N . PRO A 1 88 ? -5.094 3.602 20.660 1.00 88.75 88 PRO A N 1
ATOM 636 C CA . PRO A 1 88 ? -5.291 3.471 22.102 1.00 88.75 88 PRO A CA 1
ATOM 637 C C . PRO A 1 88 ? -6.588 4.108 22.605 1.00 88.75 88 PRO A C 1
ATOM 639 O O . PRO A 1 88 ? -7.287 3.522 23.435 1.00 88.75 88 PRO A O 1
ATOM 642 N N . ALA A 1 89 ? -6.950 5.281 22.082 1.00 87.50 89 ALA A N 1
ATOM 643 C CA . ALA A 1 89 ? -8.176 5.977 22.463 1.00 87.50 89 ALA A CA 1
ATOM 644 C C . ALA A 1 89 ? -9.416 5.275 21.885 1.00 87.50 89 ALA A C 1
ATOM 646 O O . ALA A 1 89 ? -10.387 5.041 22.604 1.00 87.50 89 ALA A O 1
ATOM 647 N N . LEU A 1 90 ? -9.352 4.846 20.619 1.00 93.94 90 LEU A N 1
ATOM 648 C CA . LEU A 1 90 ? -10.409 4.060 19.973 1.00 93.94 90 LEU A CA 1
ATOM 649 C C . LEU A 1 90 ? -10.665 2.729 20.691 1.00 93.94 90 LEU A C 1
ATOM 651 O O . LEU A 1 90 ? -11.809 2.286 20.763 1.00 93.94 90 LEU A O 1
ATOM 655 N N . ALA A 1 91 ? -9.622 2.087 21.218 1.00 97.69 91 ALA A N 1
ATOM 656 C CA . ALA A 1 91 ? -9.717 0.822 21.939 1.00 97.69 91 ALA A CA 1
ATOM 657 C C . ALA A 1 91 ? -10.284 0.980 23.354 1.00 97.69 91 ALA A C 1
ATOM 659 O O . ALA A 1 91 ? -11.114 0.176 23.776 1.00 97.69 91 ALA A O 1
ATOM 660 N N . SER A 1 92 ? -9.817 1.989 24.091 1.00 95.88 92 SER A N 1
ATOM 661 C CA . SER A 1 92 ? -10.112 2.138 25.519 1.00 95.88 92 SER A CA 1
ATOM 662 C C . SER A 1 92 ? -11.445 2.827 25.816 1.00 95.88 92 SER A C 1
ATOM 664 O O . SER A 1 92 ? -12.043 2.533 26.849 1.00 95.88 92 SER A O 1
ATOM 666 N N . ASP A 1 93 ? -11.936 3.694 24.923 1.00 95.56 93 ASP A N 1
ATOM 667 C CA . ASP A 1 93 ? -13.174 4.451 25.129 1.00 95.56 93 ASP A CA 1
ATOM 668 C C . ASP A 1 93 ? -14.135 4.352 23.923 1.00 95.56 93 ASP A C 1
ATOM 670 O O . ASP A 1 93 ? -13.929 4.994 22.886 1.00 95.56 93 ASP A O 1
ATOM 674 N N . PRO A 1 94 ? -15.254 3.612 24.046 1.00 96.56 94 PRO A N 1
ATOM 675 C CA . PRO A 1 94 ? -16.287 3.566 23.012 1.00 96.56 94 PRO A CA 1
ATOM 676 C C . PRO A 1 94 ? -16.895 4.936 22.664 1.00 96.56 94 PRO A C 1
ATOM 678 O O . PRO A 1 94 ? -17.326 5.141 21.526 1.00 96.56 94 PRO A O 1
ATOM 681 N N . ASN A 1 95 ? -16.929 5.896 23.600 1.00 96.25 95 ASN A N 1
ATOM 682 C CA . ASN A 1 95 ? -17.415 7.249 23.310 1.00 96.25 95 ASN A CA 1
ATOM 683 C C . ASN A 1 95 ? -16.435 8.017 22.428 1.00 96.25 95 ASN A C 1
ATOM 685 O O . ASN A 1 95 ? -16.871 8.755 21.543 1.00 96.25 95 ASN A O 1
ATOM 689 N N . PHE A 1 96 ? -15.129 7.807 22.609 1.00 97.12 96 PHE A N 1
ATOM 690 C CA . PHE A 1 96 ? -14.123 8.340 21.700 1.00 97.12 96 PHE A CA 1
ATOM 691 C C . PHE A 1 96 ? -14.345 7.817 20.276 1.00 97.12 96 PHE A C 1
ATOM 693 O O . PHE A 1 96 ? -14.413 8.616 19.344 1.00 97.12 96 PHE A O 1
ATOM 700 N N . ALA A 1 97 ? -14.577 6.510 20.096 1.00 98.19 97 ALA A N 1
ATOM 701 C CA . ALA A 1 97 ? -14.895 5.938 18.782 1.00 98.19 97 ALA A CA 1
ATOM 702 C C . ALA A 1 97 ? -16.184 6.522 18.174 1.00 98.19 97 ALA A C 1
ATOM 704 O O . ALA A 1 97 ? -16.216 6.874 16.992 1.00 98.19 97 ALA A O 1
ATOM 705 N N . LYS A 1 98 ? -17.233 6.707 18.987 1.00 98.38 98 LYS A N 1
ATOM 706 C CA . LYS A 1 98 ? -18.474 7.369 18.560 1.00 98.38 98 LYS A CA 1
ATOM 707 C C . LYS A 1 98 ? -18.231 8.810 18.108 1.00 98.38 98 LYS A C 1
ATOM 709 O O . LYS A 1 98 ? -18.732 9.215 17.060 1.00 98.38 98 LYS A O 1
ATOM 714 N N . ASN A 1 99 ? -17.444 9.572 18.862 1.00 97.69 99 ASN A N 1
ATOM 715 C CA . ASN A 1 99 ? -17.084 10.947 18.522 1.00 97.69 99 ASN A CA 1
ATOM 716 C C . ASN A 1 99 ? -16.222 11.013 17.259 1.00 97.69 99 ASN A C 1
ATOM 718 O O . ASN A 1 99 ? -16.463 11.867 16.406 1.00 97.69 99 ASN A O 1
ATOM 722 N N . TRP A 1 100 ? -15.277 10.087 17.096 1.00 97.81 100 TRP A N 1
ATOM 723 C CA . TRP A 1 100 ? -14.462 9.968 15.891 1.00 97.81 100 TRP A CA 1
ATOM 724 C C . TRP A 1 100 ? -15.341 9.730 14.654 1.00 97.81 100 TRP A C 1
ATOM 726 O O . TRP A 1 100 ? -15.216 10.460 13.673 1.00 97.81 100 TRP A O 1
ATOM 736 N N . VAL A 1 101 ? -16.301 8.796 14.706 1.00 98.62 101 VAL A N 1
ATOM 737 C CA . VAL A 1 101 ? -17.250 8.542 13.600 1.00 98.62 101 VAL A CA 1
ATOM 738 C C . VAL A 1 101 ? -18.156 9.753 13.336 1.00 98.62 101 VAL A C 1
ATOM 740 O O . VAL A 1 101 ? -18.331 10.158 12.184 1.00 98.62 101 VAL A O 1
ATOM 743 N N . ASN A 1 102 ? -18.690 10.383 14.385 1.00 98.00 102 ASN A N 1
ATOM 744 C CA . ASN A 1 102 ? -19.545 11.570 14.260 1.00 98.00 102 ASN A CA 1
ATOM 745 C C . ASN A 1 102 ? -18.810 12.797 13.707 1.00 98.00 102 ASN A C 1
ATOM 747 O O . ASN A 1 102 ? -19.445 13.681 13.141 1.00 98.00 102 ASN A O 1
ATOM 751 N N . THR A 1 103 ? -17.489 12.851 13.861 1.00 97.06 103 THR A N 1
ATOM 752 C CA . THR A 1 103 ? -16.654 13.954 13.374 1.00 97.06 103 THR A CA 1
ATOM 753 C C . THR A 1 103 ? -16.171 13.698 11.948 1.00 97.06 103 THR A C 1
ATOM 755 O O . THR A 1 103 ? -16.219 14.593 11.109 1.00 97.06 103 THR A O 1
ATOM 758 N N . ASN A 1 104 ? -15.735 12.469 11.658 1.00 97.44 104 ASN A N 1
ATOM 759 C CA . ASN A 1 104 ? -14.992 12.140 10.439 1.00 97.44 104 ASN A CA 1
ATOM 760 C C . ASN A 1 104 ? -15.831 11.455 9.350 1.00 97.44 104 ASN A C 1
ATOM 762 O O . ASN A 1 104 ? -15.394 11.387 8.204 1.00 97.44 104 ASN A O 1
ATOM 766 N N . VAL A 1 105 ? -17.024 10.942 9.678 1.00 98.25 105 VAL A N 1
ATOM 767 C CA . VAL A 1 105 ? -17.848 10.139 8.752 1.00 98.25 105 VAL A CA 1
ATOM 768 C C . VAL A 1 105 ? -19.231 10.745 8.558 1.00 98.25 105 VAL A C 1
ATOM 770 O O . VAL A 1 105 ? -19.604 11.096 7.437 1.00 98.25 105 VAL A O 1
ATOM 773 N N . VAL A 1 106 ? -19.991 10.885 9.647 1.00 98.12 106 VAL A N 1
ATOM 774 C CA . VAL A 1 106 ? -21.405 11.302 9.614 1.00 98.12 106 VAL A CA 1
ATOM 775 C C . VAL A 1 106 ? -21.635 12.622 8.862 1.00 98.12 106 VAL A C 1
ATOM 777 O O . VAL A 1 106 ? -22.580 12.670 8.078 1.00 98.12 106 VAL A O 1
ATOM 780 N N . PRO A 1 107 ? -20.794 13.669 8.996 1.00 98.38 107 PRO A N 1
ATOM 781 C CA . PRO A 1 107 ? -21.034 14.944 8.316 1.00 98.38 107 PRO A CA 1
ATOM 782 C C . PRO A 1 107 ? -20.881 14.883 6.792 1.00 98.38 107 PRO A C 1
ATOM 784 O O . PRO A 1 107 ? -21.309 15.804 6.097 1.00 98.38 107 PRO A O 1
ATOM 787 N N . PHE A 1 108 ? -20.237 13.838 6.267 1.00 98.19 108 PHE A N 1
ATOM 788 C CA . PHE A 1 108 ? -19.874 13.738 4.855 1.00 98.19 108 PHE A CA 1
ATOM 789 C C . PHE A 1 108 ? -20.689 12.687 4.101 1.00 98.19 108 PHE A C 1
ATOM 791 O O . PHE A 1 108 ? -20.873 12.811 2.890 1.00 98.19 108 PHE A O 1
ATOM 798 N N . TYR A 1 109 ? -21.180 11.658 4.792 1.00 97.12 109 TYR A N 1
ATOM 799 C CA . TYR A 1 109 ? -21.972 10.582 4.202 1.00 97.12 109 TYR A CA 1
ATOM 800 C C . TYR A 1 109 ? -23.466 10.967 4.112 1.00 97.12 109 TYR A C 1
ATOM 802 O O . TYR A 1 109 ? -23.998 11.523 5.071 1.00 97.12 109 TYR A O 1
ATOM 810 N N . PRO A 1 110 ? -24.196 10.658 3.016 1.00 96.75 110 PRO A N 1
ATOM 811 C CA . PRO A 1 110 ? -23.791 9.856 1.855 1.00 96.75 110 PRO A CA 1
ATOM 812 C C . PRO A 1 110 ? -23.202 10.657 0.687 1.00 96.75 110 PRO A C 1
ATOM 814 O O . PRO A 1 110 ? -22.819 10.048 -0.308 1.00 96.75 110 PRO A O 1
ATOM 817 N N . ALA A 1 111 ? -23.146 11.992 0.770 1.00 97.94 111 ALA A N 1
ATOM 818 C CA . ALA A 1 111 ? -22.669 12.824 -0.338 1.00 97.94 111 ALA A CA 1
ATOM 819 C C . ALA A 1 111 ? -21.247 12.424 -0.766 1.00 97.94 111 ALA A C 1
ATOM 821 O O . ALA A 1 111 ? -20.958 12.293 -1.950 1.00 97.94 111 ALA A O 1
ATOM 822 N N . SER A 1 112 ? -20.376 12.166 0.206 1.00 98.12 112 SER A N 1
ATOM 823 C CA . SER A 1 112 ? -19.070 11.542 0.004 1.00 98.12 112 SER A CA 1
ATOM 824 C C . SER A 1 112 ? -19.208 10.041 0.245 1.00 98.12 112 SER A C 1
ATOM 826 O O . SER A 1 112 ? -19.600 9.610 1.333 1.00 98.12 112 SER A O 1
ATOM 828 N N . LYS A 1 113 ? -18.897 9.234 -0.771 1.00 97.50 113 LYS A N 1
ATOM 829 C CA . LYS A 1 113 ? -19.115 7.783 -0.759 1.00 97.50 113 LYS A CA 1
ATOM 830 C C . LYS A 1 113 ? -18.027 7.064 0.043 1.00 97.50 113 LYS A C 1
ATOM 832 O O . LYS A 1 113 ? -17.171 6.386 -0.517 1.00 97.50 113 LYS A O 1
ATOM 837 N N . ILE A 1 114 ? -18.044 7.221 1.362 1.00 98.38 114 ILE A N 1
ATOM 838 C CA . ILE A 1 114 ? -17.152 6.493 2.274 1.00 98.38 114 ILE A CA 1
ATOM 839 C C . ILE A 1 114 ? -17.574 5.019 2.283 1.00 98.38 114 ILE A C 1
ATOM 841 O O . ILE A 1 114 ? -18.732 4.717 2.559 1.00 98.38 114 ILE A O 1
ATOM 845 N N . ILE A 1 115 ? -16.653 4.112 1.943 1.00 97.56 115 ILE A N 1
ATOM 846 C CA . ILE A 1 115 ? -16.930 2.670 1.779 1.00 97.56 115 ILE A CA 1
ATOM 847 C C . ILE A 1 115 ? -16.210 1.792 2.807 1.00 97.56 115 ILE A C 1
ATOM 849 O O . ILE A 1 115 ? -16.693 0.710 3.143 1.00 97.56 115 ILE A O 1
ATOM 853 N N . LEU A 1 116 ? -15.066 2.250 3.318 1.00 98.38 116 LEU A N 1
ATOM 854 C CA . LEU A 1 116 ? -14.217 1.492 4.232 1.00 98.38 116 LEU A CA 1
ATOM 855 C C . LEU A 1 116 ? -13.487 2.447 5.182 1.00 98.38 116 LEU A C 1
ATOM 857 O O . LEU A 1 116 ? -13.014 3.505 4.768 1.00 98.38 116 LEU A O 1
ATOM 861 N N . ILE A 1 117 ? -13.367 2.045 6.441 1.00 98.75 117 ILE A N 1
ATOM 862 C CA . ILE A 1 117 ? -12.498 2.674 7.435 1.00 98.75 117 ILE A CA 1
ATOM 863 C C . ILE A 1 117 ? -11.369 1.698 7.743 1.00 98.75 117 ILE A C 1
ATOM 865 O O . ILE A 1 117 ? -11.631 0.555 8.113 1.00 98.75 117 ILE A O 1
ATOM 869 N N . THR A 1 118 ? -10.120 2.129 7.599 1.00 98.50 118 THR A N 1
ATOM 870 C CA . THR A 1 118 ? -8.955 1.340 8.014 1.00 98.50 118 THR A CA 1
ATOM 871 C C . THR A 1 118 ? -8.424 1.870 9.338 1.00 98.50 118 THR A C 1
ATOM 873 O O . THR A 1 118 ? -7.923 2.991 9.395 1.00 98.50 118 THR A O 1
ATOM 876 N N . VAL A 1 119 ? -8.537 1.083 10.406 1.00 98.44 119 VAL A N 1
ATOM 877 C CA . VAL A 1 119 ? -7.992 1.412 11.725 1.00 98.44 119 VAL A CA 1
ATOM 878 C C . VAL A 1 119 ? -6.530 0.991 11.762 1.00 98.44 119 VAL A C 1
ATOM 880 O O . VAL A 1 119 ? -6.217 -0.197 11.839 1.00 98.44 119 VAL A O 1
ATOM 883 N N . GLY A 1 120 ? -5.639 1.971 11.674 1.00 92.50 120 GLY A N 1
ATOM 884 C CA . GLY A 1 120 ? -4.205 1.754 11.601 1.00 92.50 120 GLY A CA 1
ATOM 885 C C . GLY A 1 120 ? -3.692 1.281 10.238 1.00 92.50 120 GLY A C 1
ATOM 886 O O . GLY A 1 120 ? -4.432 0.807 9.370 1.00 92.50 120 GLY A O 1
ATOM 887 N N . ASN A 1 121 ? -2.379 1.413 10.078 1.00 90.62 121 ASN A N 1
ATOM 888 C CA . ASN A 1 121 ? -1.600 1.013 8.917 1.00 90.62 121 ASN A CA 1
ATOM 889 C C . ASN A 1 121 ? -0.360 0.234 9.373 1.00 90.62 121 ASN A C 1
ATOM 891 O O . ASN A 1 121 ? 0.467 0.763 10.117 1.00 90.62 121 ASN A O 1
ATOM 895 N N . GLU A 1 122 ? -0.266 -1.024 8.943 1.00 92.50 122 GLU A N 1
ATOM 896 C CA . GLU A 1 122 ? 0.840 -1.962 9.193 1.00 92.50 122 GLU A CA 1
ATOM 897 C C . GLU A 1 122 ? 1.157 -2.221 10.679 1.00 92.50 122 GLU A C 1
ATOM 899 O O . GLU A 1 122 ? 2.260 -2.617 11.052 1.00 92.50 122 GLU A O 1
ATOM 904 N N . VAL A 1 123 ? 0.150 -2.065 11.544 1.00 92.75 123 VAL A N 1
ATOM 905 C CA . VAL A 1 123 ? 0.272 -2.180 13.009 1.00 92.75 123 VAL A CA 1
ATOM 906 C C . VAL A 1 123 ? 0.781 -3.554 13.445 1.00 92.75 123 VAL A C 1
ATOM 908 O O . VAL A 1 123 ? 1.618 -3.646 14.338 1.00 92.75 123 VAL A O 1
ATOM 911 N N . MET A 1 124 ? 0.318 -4.622 12.788 1.00 89.81 124 MET A N 1
ATOM 912 C CA . MET A 1 124 ? 0.674 -6.013 13.118 1.00 89.81 124 MET A CA 1
ATOM 913 C C . MET A 1 124 ? 2.169 -6.322 12.987 1.00 89.81 124 MET A C 1
ATOM 915 O O . MET A 1 124 ? 2.638 -7.308 13.548 1.00 89.81 124 MET A O 1
ATOM 919 N N . THR A 1 125 ? 2.902 -5.509 12.228 1.00 84.81 125 THR A N 1
ATOM 920 C CA . THR A 1 125 ? 4.350 -5.638 12.021 1.00 84.81 125 THR A CA 1
ATOM 921 C C . THR A 1 125 ? 5.122 -4.479 12.640 1.00 84.81 125 THR A C 1
ATOM 923 O O . THR A 1 125 ? 6.308 -4.314 12.371 1.00 84.81 125 THR A O 1
ATOM 926 N N . SER A 1 126 ? 4.457 -3.666 13.463 1.00 80.00 126 SER A N 1
ATOM 927 C CA . SER A 1 126 ? 5.114 -2.644 14.270 1.00 80.00 126 SER A CA 1
ATOM 928 C C . SER A 1 126 ? 5.837 -3.276 15.462 1.00 80.00 126 SER A C 1
ATOM 930 O O . SER A 1 126 ? 5.468 -4.348 15.940 1.00 80.00 126 SER A O 1
ATOM 932 N N . ASN A 1 127 ? 6.843 -2.576 15.987 1.00 73.38 127 ASN A N 1
ATOM 933 C CA . ASN A 1 127 ? 7.537 -2.978 17.214 1.00 73.38 127 ASN A CA 1
ATOM 934 C C . ASN A 1 127 ? 6.761 -2.595 18.494 1.00 73.38 127 ASN A C 1
ATOM 936 O O . ASN A 1 127 ? 7.300 -2.712 19.593 1.00 73.38 127 ASN A O 1
ATOM 940 N N . ASP A 1 128 ? 5.514 -2.124 18.371 1.00 80.00 128 ASP A N 1
ATOM 941 C CA . ASP A 1 128 ? 4.680 -1.700 19.495 1.00 80.00 128 ASP A CA 1
ATOM 942 C C . ASP A 1 128 ? 3.603 -2.748 19.808 1.00 80.00 128 ASP A C 1
ATOM 944 O O . ASP A 1 128 ? 2.515 -2.785 19.226 1.00 80.00 128 ASP A O 1
ATOM 948 N N . GLN A 1 129 ? 3.903 -3.604 20.785 1.00 86.44 129 GLN A N 1
ATOM 949 C CA . GLN A 1 129 ? 2.990 -4.660 21.217 1.00 86.44 129 GLN A CA 1
ATOM 950 C C . GLN A 1 129 ? 1.681 -4.112 21.818 1.00 86.44 129 GLN A C 1
ATOM 952 O O . GLN A 1 129 ? 0.647 -4.787 21.758 1.00 86.44 129 GLN A O 1
ATOM 957 N N . ASN A 1 130 ? 1.686 -2.897 22.377 1.00 85.50 130 ASN A N 1
ATOM 958 C CA . ASN A 1 130 ? 0.464 -2.293 22.904 1.00 85.50 130 ASN A CA 1
ATOM 959 C C . ASN A 1 130 ? -0.477 -1.924 21.758 1.00 85.50 130 ASN A C 1
ATOM 961 O O . ASN A 1 130 ? -1.660 -2.254 21.820 1.00 85.50 130 ASN A O 1
ATOM 965 N N . LEU A 1 131 ? 0.046 -1.341 20.675 1.00 85.06 131 LEU A N 1
ATOM 966 C CA . LEU A 1 131 ? -0.763 -1.054 19.488 1.00 85.06 131 LEU A CA 1
ATOM 967 C C . LEU A 1 131 ? -1.343 -2.332 18.872 1.00 85.06 131 LEU A C 1
ATOM 969 O O . LEU A 1 131 ? -2.526 -2.366 18.534 1.00 85.06 131 LEU A O 1
ATOM 973 N N . VAL A 1 132 ? -0.552 -3.408 18.789 1.00 90.94 132 VAL A N 1
ATOM 974 C CA . VAL A 1 132 ? -1.018 -4.707 18.270 1.00 90.94 132 VAL A CA 1
ATOM 975 C C . VAL A 1 132 ? -2.172 -5.272 19.103 1.00 90.94 132 VAL A C 1
ATOM 977 O O . VAL A 1 132 ? -3.175 -5.719 18.549 1.00 90.94 132 VAL A O 1
ATOM 980 N N . THR A 1 133 ? -2.059 -5.244 20.433 1.00 92.31 133 THR A N 1
ATOM 981 C CA . THR A 1 133 ? -3.089 -5.803 21.331 1.00 92.31 133 THR A CA 1
ATOM 982 C C . THR A 1 133 ? -4.364 -4.954 21.387 1.00 92.31 133 THR A C 1
ATOM 984 O O . THR A 1 133 ? -5.448 -5.492 21.606 1.00 92.31 133 THR A O 1
ATOM 987 N N . GLN A 1 134 ? -4.263 -3.646 21.144 1.00 95.69 134 GLN A N 1
ATOM 988 C CA . GLN A 1 134 ? -5.395 -2.711 21.141 1.00 95.69 134 GLN A CA 1
ATOM 989 C C . GLN A 1 134 ? -6.118 -2.617 19.790 1.00 95.69 134 GLN A C 1
ATOM 991 O O . GLN A 1 134 ? -7.233 -2.096 19.724 1.00 95.69 134 GLN A O 1
ATOM 996 N N . LEU A 1 135 ? -5.532 -3.159 18.721 1.00 96.75 135 LEU A N 1
ATOM 997 C CA . LEU A 1 135 ? -6.058 -3.048 17.363 1.00 96.75 135 LEU A CA 1
ATOM 998 C C . LEU A 1 135 ? -7.473 -3.623 17.208 1.00 96.75 135 LEU A C 1
ATOM 1000 O O . LEU A 1 135 ? -8.370 -2.945 16.708 1.00 96.75 135 LEU A O 1
ATOM 1004 N N . VAL A 1 136 ? -7.698 -4.864 17.649 1.00 97.81 136 VAL A N 1
ATOM 1005 C CA . VAL A 1 136 ? -9.010 -5.517 17.499 1.00 97.81 136 VAL A CA 1
ATOM 1006 C C . VAL A 1 136 ? -10.094 -4.841 18.355 1.00 97.81 136 VAL A C 1
ATOM 1008 O O . VAL A 1 136 ? -11.177 -4.583 17.819 1.00 97.81 136 VAL A O 1
ATOM 1011 N N . PRO A 1 137 ? -9.845 -4.476 19.631 1.00 98.31 137 PRO A N 1
ATOM 1012 C CA . PRO A 1 137 ? -10.766 -3.633 20.395 1.00 98.31 137 PRO A CA 1
ATOM 1013 C C . PRO A 1 137 ? -11.121 -2.310 19.699 1.00 98.31 137 PRO A C 1
ATOM 1015 O O . PRO A 1 137 ? -12.300 -1.966 19.623 1.00 98.31 137 PRO A O 1
ATOM 1018 N N . ALA A 1 138 ? -10.138 -1.601 19.129 1.00 98.62 138 ALA A N 1
ATOM 1019 C CA . ALA A 1 138 ? -10.379 -0.354 18.400 1.00 98.62 138 ALA A CA 1
ATOM 1020 C C . ALA A 1 138 ? -11.289 -0.565 17.177 1.00 98.62 138 ALA A C 1
ATOM 1022 O O . ALA A 1 138 ? -12.269 0.159 17.001 1.00 98.62 138 ALA A O 1
ATOM 1023 N N . ILE A 1 139 ? -11.015 -1.593 16.366 1.00 98.62 139 ILE A N 1
ATOM 1024 C CA . ILE A 1 139 ? -11.834 -1.960 15.199 1.00 98.62 139 ILE A CA 1
ATOM 1025 C C . ILE A 1 139 ? -13.283 -2.254 15.610 1.00 98.62 139 ILE A C 1
ATOM 1027 O O . ILE A 1 139 ? -14.219 -1.743 14.991 1.00 98.62 139 ILE A O 1
ATOM 1031 N N . LYS A 1 140 ? -13.478 -3.030 16.683 1.00 98.62 140 LYS A N 1
ATOM 1032 C CA . LYS A 1 140 ? -14.810 -3.352 17.217 1.00 98.62 140 LYS A CA 1
ATOM 1033 C C . LYS A 1 140 ? -15.553 -2.101 17.689 1.00 98.62 140 LYS A C 1
ATOM 1035 O O . LYS A 1 140 ? -16.729 -1.942 17.373 1.00 98.62 140 LYS A O 1
ATOM 1040 N N . ASN A 1 141 ? -14.882 -1.187 18.388 1.00 98.75 141 ASN A N 1
ATOM 1041 C CA . ASN A 1 141 ? -15.503 0.057 18.848 1.00 98.75 141 ASN A CA 1
ATOM 1042 C C . ASN A 1 141 ? -15.896 0.981 17.685 1.00 98.75 141 ASN A C 1
ATOM 1044 O O . ASN A 1 141 ? -16.986 1.555 17.711 1.00 98.75 141 ASN A O 1
ATOM 1048 N N . VAL A 1 142 ? -15.070 1.084 16.638 1.00 98.81 142 VAL A N 1
ATOM 1049 C CA . VAL A 1 142 ? -15.418 1.837 15.417 1.00 98.81 142 VAL A CA 1
ATOM 1050 C C . VAL A 1 142 ? -16.614 1.204 14.699 1.00 98.81 142 VAL A C 1
ATOM 1052 O O . VAL A 1 142 ? -17.519 1.926 14.279 1.00 98.81 142 VAL A O 1
ATOM 1055 N N . GLN A 1 143 ? -16.677 -0.129 14.607 1.00 98.62 143 GLN A N 1
ATOM 1056 C CA . GLN A 1 143 ? -17.839 -0.828 14.047 1.00 98.62 143 GLN A CA 1
ATOM 1057 C C . GLN A 1 143 ? -19.114 -0.533 14.850 1.00 98.62 143 GLN A C 1
ATOM 1059 O O . GLN A 1 143 ? -20.117 -0.119 14.274 1.00 98.62 143 GLN A O 1
ATOM 1064 N N . ASN A 1 144 ? -19.059 -0.641 16.179 1.00 98.56 144 ASN A N 1
ATOM 1065 C CA . ASN A 1 144 ? -20.196 -0.344 17.055 1.00 98.56 144 ASN A CA 1
ATOM 1066 C C . ASN A 1 144 ? -20.664 1.118 16.930 1.00 98.56 144 ASN A C 1
ATOM 1068 O O . ASN A 1 144 ? -21.862 1.412 16.995 1.00 98.56 144 ASN A O 1
ATOM 1072 N N . ALA A 1 145 ? -19.729 2.052 16.738 1.00 98.75 145 ALA A N 1
ATOM 1073 C CA . ALA A 1 145 ? -20.035 3.455 16.486 1.00 98.75 145 ALA A CA 1
ATOM 1074 C C . ALA A 1 145 ? -20.752 3.661 15.139 1.00 98.75 145 ALA A C 1
ATOM 1076 O O . ALA A 1 145 ? -21.726 4.414 15.080 1.00 98.75 145 ALA A O 1
ATOM 1077 N N . LEU A 1 146 ? -20.333 2.962 14.077 1.00 98.62 146 LEU A N 1
ATOM 1078 C CA . LEU A 1 146 ? -21.038 2.966 12.790 1.00 98.62 146 LEU A CA 1
ATOM 1079 C C . LEU A 1 146 ? -22.435 2.351 12.895 1.00 98.62 146 LEU A C 1
ATOM 1081 O O . LEU A 1 146 ? -23.385 2.898 12.332 1.00 98.62 146 LEU A O 1
ATOM 1085 N N . ASP A 1 147 ? -22.580 1.245 13.623 1.00 98.19 147 ASP A N 1
ATOM 1086 C CA . ASP A 1 147 ? -23.872 0.594 13.853 1.00 98.19 147 ASP A CA 1
ATOM 1087 C C . ASP A 1 147 ? -24.825 1.547 14.589 1.00 98.19 147 ASP A C 1
ATOM 1089 O O . ASP A 1 147 ? -25.960 1.757 14.156 1.00 98.19 147 ASP A O 1
ATOM 1093 N N . SER A 1 148 ? -24.324 2.235 15.621 1.00 97.88 148 SER A N 1
ATOM 1094 C CA . SER A 1 148 ? -25.062 3.267 16.366 1.00 97.88 148 SER A CA 1
ATOM 1095 C C . SER A 1 148 ? -25.480 4.458 15.493 1.00 97.88 148 SER A C 1
ATOM 1097 O O . SER A 1 148 ? -26.499 5.092 15.760 1.00 97.88 148 SER A O 1
ATOM 1099 N N . ALA A 1 149 ? -24.713 4.761 14.443 1.00 97.94 149 ALA A N 1
ATOM 1100 C CA . ALA A 1 149 ? -25.024 5.792 13.455 1.00 97.94 149 ALA A CA 1
ATOM 1101 C C . ALA A 1 149 ? -25.888 5.277 12.281 1.00 97.94 149 ALA A C 1
ATOM 1103 O O . ALA A 1 149 ? -26.125 6.014 11.326 1.00 97.94 149 ALA A O 1
ATOM 1104 N N . SER A 1 150 ? -26.363 4.021 12.314 1.00 97.62 150 SER A N 1
ATOM 1105 C CA . SER A 1 150 ? -27.090 3.372 11.202 1.00 97.62 150 SER A CA 1
ATOM 1106 C C . SER A 1 150 ? -26.298 3.315 9.879 1.00 97.62 150 SER A C 1
ATOM 1108 O O . SER A 1 150 ? -26.867 3.289 8.774 1.00 97.62 150 SER A O 1
ATOM 1110 N N . LEU A 1 151 ? -24.968 3.301 9.998 1.00 97.62 151 LEU A N 1
ATOM 1111 C CA . LEU A 1 151 ? -23.993 3.133 8.916 1.00 97.62 151 LEU A CA 1
ATOM 1112 C C . LEU A 1 151 ? -23.362 1.732 8.910 1.00 97.62 151 LEU A C 1
ATOM 1114 O O . LEU A 1 151 ? -22.683 1.371 7.947 1.00 97.62 151 LEU A O 1
ATOM 1118 N N . GLY A 1 152 ? -23.645 0.928 9.939 1.00 91.81 152 GLY A N 1
ATOM 1119 C CA . GLY A 1 152 ? -23.345 -0.498 9.997 1.00 91.81 152 GLY A CA 1
ATOM 1120 C C . GLY A 1 152 ? -23.755 -1.240 8.728 1.00 91.81 152 GLY A C 1
ATOM 1121 O O . GLY A 1 152 ? -24.834 -1.019 8.176 1.00 91.81 152 GLY A O 1
ATOM 1122 N N . GLY A 1 153 ? -22.861 -2.079 8.207 1.00 89.50 153 GLY A N 1
ATOM 1123 C CA . GLY A 1 153 ? -23.066 -2.818 6.958 1.00 89.50 153 GLY A CA 1
ATOM 1124 C C . GLY A 1 153 ? -22.915 -1.993 5.671 1.00 89.50 153 GLY A C 1
ATOM 1125 O O . GLY A 1 153 ? -22.542 -2.579 4.655 1.00 89.50 153 GLY A O 1
ATOM 1126 N N . LYS A 1 154 ? -23.130 -0.667 5.710 1.00 95.38 154 LYS A N 1
ATOM 1127 C CA . LYS A 1 154 ? -22.913 0.256 4.576 1.00 95.38 154 LYS A CA 1
ATOM 1128 C C . LYS A 1 154 ? -21.447 0.660 4.446 1.00 95.38 154 LYS A C 1
ATOM 1130 O O . LYS A 1 154 ? -20.926 0.713 3.337 1.00 95.38 154 LYS A O 1
ATOM 1135 N N . ILE A 1 155 ? -20.801 0.922 5.581 1.00 97.94 155 ILE A N 1
ATOM 1136 C CA . ILE A 1 155 ? -19.372 1.221 5.684 1.00 97.94 155 ILE A CA 1
ATOM 1137 C C . ILE A 1 155 ? -18.720 0.064 6.434 1.00 97.94 155 ILE A C 1
ATOM 1139 O O . ILE A 1 155 ? -19.185 -0.325 7.507 1.00 97.94 155 ILE A O 1
ATOM 1143 N N . LYS A 1 156 ? -17.671 -0.518 5.852 1.00 98.12 156 LYS A N 1
ATOM 1144 C CA . LYS A 1 156 ? -16.908 -1.602 6.484 1.00 98.12 156 LYS A CA 1
ATOM 1145 C C . LYS A 1 156 ? -15.769 -1.035 7.331 1.00 98.12 156 LYS A C 1
ATOM 1147 O O . LYS A 1 156 ? -15.324 0.087 7.095 1.00 98.12 156 LYS A O 1
ATOM 1152 N N . VAL A 1 157 ? -15.268 -1.819 8.283 1.00 98.62 157 VAL A N 1
ATOM 1153 C CA . VAL A 1 157 ? -14.092 -1.471 9.099 1.00 98.62 157 VAL A CA 1
ATOM 1154 C C . VAL A 1 157 ? -13.053 -2.569 8.961 1.00 98.62 157 VAL A C 1
ATOM 1156 O O . VAL A 1 157 ? -13.385 -3.739 9.102 1.00 98.62 157 VAL A O 1
ATOM 1159 N N . SER A 1 158 ? -11.805 -2.226 8.676 1.00 98.25 158 SER A N 1
ATOM 1160 C CA . SER A 1 158 ? -10.696 -3.180 8.611 1.00 98.25 158 SER A CA 1
ATOM 1161 C C . SER A 1 158 ? -9.409 -2.536 9.132 1.00 98.25 158 SER A C 1
ATOM 1163 O O . SER A 1 158 ? -9.444 -1.468 9.736 1.00 98.25 158 SER A O 1
ATOM 1165 N N . THR A 1 159 ? -8.269 -3.170 8.900 1.00 98.44 159 THR A N 1
ATOM 1166 C CA . THR A 1 159 ? -6.924 -2.643 9.142 1.00 98.44 159 THR A CA 1
ATOM 1167 C C . THR A 1 159 ? -6.014 -3.064 7.993 1.00 98.44 159 THR A C 1
ATOM 1169 O O . THR A 1 159 ? -6.313 -4.033 7.295 1.00 98.44 159 THR A O 1
ATOM 1172 N N . VAL A 1 160 ? -4.941 -2.310 7.755 1.00 98.19 160 VAL A N 1
ATOM 1173 C CA . VAL A 1 160 ? -4.007 -2.573 6.653 1.00 98.19 160 VAL A CA 1
ATOM 1174 C C . VAL A 1 160 ? -2.776 -3.304 7.166 1.00 98.19 160 VAL A C 1
ATOM 1176 O O . VAL A 1 160 ? -2.174 -2.904 8.161 1.00 98.19 160 VAL A O 1
ATOM 1179 N N . HIS A 1 161 ? -2.384 -4.363 6.468 1.00 98.19 161 HIS A N 1
ATOM 1180 C CA . HIS A 1 161 ? -1.227 -5.189 6.791 1.00 98.19 161 HIS A CA 1
ATOM 1181 C C . HIS A 1 161 ? -0.106 -5.013 5.763 1.00 98.19 161 HIS A C 1
ATOM 1183 O O . HIS A 1 161 ? -0.369 -4.836 4.576 1.00 98.19 161 HIS A O 1
ATOM 1189 N N . SER A 1 162 ? 1.145 -5.154 6.202 1.00 96.12 162 SER A N 1
ATOM 1190 C CA . SER A 1 162 ? 2.277 -5.390 5.301 1.00 96.12 162 SER A CA 1
ATOM 1191 C C . SER A 1 162 ? 2.381 -6.883 4.976 1.00 96.12 162 SER A C 1
ATOM 1193 O O . SER A 1 162 ? 1.853 -7.725 5.707 1.00 96.12 162 SER A O 1
ATOM 1195 N N . MET A 1 163 ? 3.125 -7.253 3.930 1.00 95.06 163 MET A N 1
ATOM 1196 C CA . MET A 1 163 ? 3.417 -8.668 3.643 1.00 95.06 163 MET A CA 1
ATOM 1197 C C . MET A 1 163 ? 4.222 -9.372 4.750 1.00 95.06 163 MET A C 1
ATOM 1199 O O . MET A 1 163 ? 4.225 -10.602 4.805 1.00 95.06 163 MET A O 1
ATOM 1203 N N . ALA A 1 164 ? 4.858 -8.627 5.663 1.00 93.06 164 ALA A N 1
ATOM 1204 C CA . ALA A 1 164 ? 5.648 -9.188 6.760 1.00 93.06 164 ALA A CA 1
ATOM 1205 C C . ALA A 1 164 ? 4.799 -9.877 7.848 1.00 93.06 164 ALA A C 1
ATOM 1207 O O . ALA A 1 164 ? 5.344 -10.537 8.733 1.00 93.06 164 ALA A O 1
ATOM 1208 N N . VAL A 1 165 ? 3.462 -9.808 7.763 1.00 94.94 165 VAL A N 1
ATOM 1209 C CA . VAL A 1 165 ? 2.582 -10.657 8.585 1.00 94.94 165 VAL A CA 1
ATOM 1210 C C . VAL A 1 165 ? 2.727 -12.149 8.258 1.00 94.94 165 VAL A C 1
ATOM 1212 O O . VAL A 1 165 ? 2.385 -13.006 9.078 1.00 94.94 165 VAL A O 1
ATOM 1215 N N . LEU A 1 166 ? 3.238 -12.481 7.068 1.00 94.69 166 LEU A N 1
ATOM 1216 C CA . LEU A 1 166 ? 3.482 -13.852 6.638 1.00 94.69 166 LEU A CA 1
ATOM 1217 C C . LEU A 1 166 ? 4.869 -14.327 7.079 1.00 94.69 166 LEU A C 1
ATOM 1219 O O . LEU A 1 166 ? 5.881 -13.680 6.826 1.00 94.69 166 LEU A O 1
ATOM 1223 N N . ARG A 1 167 ? 4.930 -15.517 7.683 1.00 92.88 167 ARG A N 1
ATOM 1224 C CA . ARG A 1 167 ? 6.196 -16.214 7.971 1.00 92.88 167 ARG A CA 1
ATOM 1225 C C . ARG A 1 167 ? 6.725 -16.962 6.758 1.00 92.88 167 ARG A C 1
ATOM 1227 O O . ARG A 1 167 ? 7.933 -17.114 6.611 1.00 92.88 167 ARG A O 1
ATOM 1234 N N . GLN A 1 168 ? 5.819 -17.497 5.948 1.00 91.56 168 GLN A N 1
ATOM 1235 C CA . GLN A 1 168 ? 6.134 -18.181 4.700 1.00 91.56 168 GLN A CA 1
ATOM 1236 C C . GLN A 1 168 ? 5.146 -17.722 3.640 1.00 91.56 168 GLN A C 1
ATOM 1238 O O . GLN A 1 168 ? 3.962 -17.557 3.933 1.00 91.56 168 GLN A O 1
ATOM 1243 N N . SER A 1 169 ? 5.650 -17.530 2.428 1.00 92.44 169 SER A N 1
ATOM 1244 C CA . SER A 1 169 ? 4.881 -17.110 1.255 1.00 92.44 169 SER A CA 1
ATOM 1245 C C . SER A 1 169 ? 5.413 -17.708 -0.052 1.00 92.44 169 SER A C 1
ATOM 1247 O O . SER A 1 169 ? 4.797 -17.495 -1.089 1.00 92.44 169 SER A O 1
ATOM 1249 N N . GLU A 1 170 ? 6.510 -18.478 -0.011 1.00 89.50 170 GLU A N 1
ATOM 1250 C CA . GLU A 1 170 ? 7.110 -19.132 -1.178 1.00 89.50 170 GLU A CA 1
ATOM 1251 C C . GLU A 1 170 ? 7.351 -20.630 -0.877 1.00 89.50 170 GLU A C 1
ATOM 1253 O O . GLU A 1 170 ? 8.082 -20.949 0.066 1.00 89.50 170 GLU A O 1
ATOM 1258 N N . PRO A 1 171 ? 6.750 -21.560 -1.650 1.00 95.62 171 PRO A N 1
ATOM 1259 C CA . PRO A 1 171 ? 5.779 -21.291 -2.718 1.00 95.62 171 PRO A CA 1
ATOM 1260 C C . PRO A 1 171 ? 4.455 -20.720 -2.156 1.00 95.62 171 PRO A C 1
ATOM 1262 O O . PRO A 1 171 ? 4.184 -20.926 -0.969 1.00 95.62 171 PRO A O 1
ATOM 1265 N N . PRO A 1 172 ? 3.599 -20.064 -2.965 1.00 97.94 172 PRO A N 1
ATOM 1266 C CA . PRO A 1 172 ? 2.356 -19.436 -2.491 1.00 97.94 172 PRO A CA 1
ATOM 1267 C C . PRO A 1 172 ? 1.443 -20.358 -1.671 1.00 97.94 172 PRO A C 1
ATOM 1269 O O . PRO A 1 172 ? 0.933 -19.956 -0.628 1.00 97.94 172 PRO A O 1
ATOM 1272 N N . SER A 1 173 ? 1.315 -21.633 -2.049 1.00 97.75 173 SER A N 1
ATOM 1273 C CA . SER A 1 173 ? 0.557 -22.642 -1.288 1.00 97.75 173 SER A CA 1
ATOM 1274 C C . SER A 1 173 ? 1.035 -22.882 0.147 1.00 97.75 173 SER A C 1
ATOM 1276 O O . SER A 1 173 ? 0.293 -23.424 0.965 1.00 97.75 173 SER A O 1
ATOM 1278 N N . SER A 1 174 ? 2.277 -22.511 0.464 1.00 97.12 174 SER A N 1
ATOM 1279 C CA . SER A 1 174 ? 2.859 -22.623 1.803 1.00 97.12 174 SER A CA 1
ATOM 1280 C C . SER A 1 174 ? 2.518 -21.436 2.710 1.00 97.12 174 SER A C 1
ATOM 1282 O O . SER A 1 174 ? 2.923 -21.444 3.878 1.00 97.12 174 SER A O 1
ATOM 1284 N N . GLY A 1 175 ? 1.793 -20.447 2.172 1.00 97.06 175 GLY A N 1
ATOM 1285 C CA . GLY A 1 175 ? 1.385 -19.215 2.831 1.00 97.06 175 GLY A CA 1
ATOM 1286 C C . GLY A 1 175 ? 0.874 -19.437 4.250 1.00 97.06 175 GLY A C 1
ATOM 1287 O O . GLY A 1 175 ? -0.085 -20.181 4.450 1.00 97.06 175 GLY A O 1
ATOM 1288 N N . ARG A 1 176 ? 1.510 -18.802 5.241 1.00 95.69 176 ARG A N 1
ATOM 1289 C CA . ARG A 1 176 ? 1.073 -18.844 6.648 1.00 95.69 176 ARG A CA 1
ATOM 1290 C C . ARG A 1 176 ? 1.510 -17.604 7.419 1.00 95.69 176 ARG A C 1
ATOM 1292 O O . ARG A 1 176 ? 2.604 -17.082 7.190 1.00 95.69 176 ARG A O 1
ATOM 1299 N N . PHE A 1 177 ? 0.671 -17.169 8.354 1.00 95.56 177 PHE A N 1
ATOM 1300 C CA . PHE A 1 177 ? 0.985 -16.067 9.262 1.00 95.56 177 PHE A CA 1
ATOM 1301 C C . PHE A 1 177 ? 2.114 -16.431 10.232 1.00 95.56 177 PHE A C 1
ATOM 1303 O O . PHE A 1 177 ? 2.474 -17.601 10.395 1.00 95.56 177 PHE A O 1
ATOM 1310 N N . HIS A 1 178 ? 2.720 -15.416 10.845 1.00 91.69 178 HIS A N 1
ATOM 1311 C CA . HIS A 1 178 ? 3.734 -15.643 11.867 1.00 91.69 178 HIS A CA 1
ATOM 1312 C C . HIS A 1 178 ? 3.107 -16.241 13.139 1.00 91.69 178 HIS A C 1
ATOM 1314 O O . HIS A 1 178 ? 2.171 -15.651 13.671 1.00 91.69 178 HIS A O 1
ATOM 1320 N N . PRO A 1 179 ? 3.650 -17.337 13.710 1.00 87.31 179 PRO A N 1
ATOM 1321 C CA . PRO A 1 179 ? 3.034 -17.988 14.873 1.00 87.31 179 PRO A CA 1
ATOM 1322 C C . PRO A 1 179 ? 2.836 -17.055 16.078 1.00 87.31 179 PRO A C 1
ATOM 1324 O O . PRO A 1 179 ? 1.871 -17.177 16.825 1.00 87.31 179 PRO A O 1
ATOM 1327 N N . GLY A 1 180 ? 3.737 -16.080 16.242 1.00 84.75 180 GLY A N 1
ATOM 1328 C CA . GLY A 1 180 ? 3.665 -15.065 17.299 1.00 84.75 180 GLY A CA 1
ATOM 1329 C C . GLY A 1 180 ? 2.477 -14.098 17.193 1.00 84.75 180 GLY A C 1
ATOM 1330 O O . GLY A 1 180 ? 2.189 -13.410 18.165 1.00 84.75 180 GLY A O 1
ATOM 1331 N N . MET A 1 181 ? 1.776 -14.049 16.054 1.00 84.06 181 MET A N 1
ATOM 1332 C CA . MET A 1 181 ? 0.604 -13.188 15.844 1.00 84.06 181 MET A CA 1
ATOM 1333 C C . MET A 1 181 ? -0.703 -13.968 15.624 1.00 84.06 181 MET A C 1
ATOM 1335 O O . MET A 1 181 ? -1.747 -13.348 15.435 1.00 84.06 181 MET A O 1
ATOM 1339 N N . ASP A 1 182 ? -0.681 -15.305 15.696 1.00 82.62 182 ASP A N 1
ATOM 1340 C CA . ASP A 1 182 ? -1.831 -16.165 15.374 1.00 82.62 182 ASP A CA 1
ATOM 1341 C C . ASP A 1 182 ? -3.085 -15.834 16.192 1.00 82.62 182 ASP A C 1
ATOM 1343 O O . ASP A 1 182 ? -4.191 -15.866 15.656 1.00 82.62 182 ASP A O 1
ATOM 1347 N N . SER A 1 183 ? -2.937 -15.517 17.483 1.00 88.56 183 SER A N 1
ATOM 1348 C CA . SER A 1 183 ? -4.081 -15.218 18.357 1.00 88.56 183 SER A CA 1
ATOM 1349 C C . SER A 1 183 ? -4.816 -13.955 17.909 1.00 88.56 183 SER A C 1
ATOM 1351 O O . SER A 1 183 ? -6.023 -13.988 17.682 1.00 88.56 183 SER A O 1
ATOM 1353 N N . VAL A 1 184 ? -4.078 -12.854 17.744 1.00 92.38 184 VAL A N 1
ATOM 1354 C CA . VAL A 1 184 ? -4.639 -11.562 17.322 1.00 92.38 184 VAL A CA 1
ATOM 1355 C C . VAL A 1 184 ? -5.153 -11.656 15.885 1.00 92.38 184 VAL A C 1
ATOM 1357 O O . VAL A 1 184 ? -6.240 -11.170 15.589 1.00 92.38 184 VAL A O 1
ATOM 1360 N N . MET A 1 185 ? -4.424 -12.352 15.006 1.00 95.25 185 MET A N 1
ATOM 1361 C CA . MET A 1 185 ? -4.838 -12.560 13.619 1.00 95.25 185 MET A CA 1
ATOM 1362 C C . MET A 1 185 ? -6.142 -13.360 13.529 1.00 95.25 185 MET A C 1
ATOM 1364 O O . MET A 1 185 ? -7.042 -12.967 12.799 1.00 95.25 185 MET A O 1
ATOM 1368 N N . LYS A 1 186 ? -6.306 -14.445 14.297 1.00 95.75 186 LYS A N 1
ATOM 1369 C CA . LYS A 1 186 ? -7.569 -15.205 14.331 1.00 95.75 186 LYS A CA 1
ATOM 1370 C C . LYS A 1 186 ? -8.739 -14.364 14.829 1.00 95.75 186 LYS A C 1
ATOM 1372 O O . LYS A 1 186 ? -9.835 -14.489 14.290 1.00 95.75 186 LYS A O 1
ATOM 1377 N N . GLU A 1 187 ? -8.524 -13.520 15.837 1.00 96.81 187 GLU A N 1
ATOM 1378 C CA . GLU A 1 187 ? -9.575 -12.636 16.346 1.00 96.81 187 GLU A CA 1
ATOM 1379 C C . GLU A 1 187 ? -9.987 -11.591 15.301 1.00 96.81 187 GLU A C 1
ATOM 1381 O O . GLU A 1 187 ? -11.180 -11.401 15.051 1.00 96.81 187 GLU A O 1
ATOM 1386 N N . LEU A 1 188 ? -9.003 -10.971 14.644 1.00 97.81 188 LEU A N 1
ATOM 1387 C CA . LEU A 1 188 ? -9.220 -10.031 13.550 1.00 97.81 188 LEU A CA 1
ATOM 1388 C C . LEU A 1 188 ? -9.970 -10.696 12.390 1.00 97.81 188 LEU A C 1
ATOM 1390 O O . LEU A 1 188 ? -11.022 -10.218 11.981 1.00 97.81 188 LEU A O 1
ATOM 1394 N N . LEU A 1 189 ? -9.499 -11.849 11.914 1.00 98.19 189 LEU A N 1
ATOM 1395 C CA . LEU A 1 189 ? -10.146 -12.584 10.827 1.00 98.19 189 LEU A CA 1
ATOM 1396 C C . LEU A 1 189 ? -11.558 -13.058 11.198 1.00 98.19 189 LEU A C 1
ATOM 1398 O O . LEU A 1 189 ? -12.453 -13.043 10.352 1.00 98.19 189 LEU A O 1
ATOM 1402 N N . GLY A 1 190 ? -11.787 -13.406 12.468 1.00 98.12 190 GLY A N 1
ATOM 1403 C CA . GLY A 1 190 ? -13.119 -13.662 13.012 1.00 98.12 190 GLY A CA 1
ATOM 1404 C C . GLY A 1 190 ? -14.043 -12.455 12.866 1.00 98.12 190 GLY A C 1
ATOM 1405 O O . GLY A 1 190 ? -15.172 -12.598 12.396 1.00 98.12 190 GLY A O 1
ATOM 1406 N N . PHE A 1 191 ? -13.548 -11.260 13.196 1.00 98.12 191 PHE A N 1
ATOM 1407 C CA . PHE A 1 191 ? -14.271 -10.006 12.993 1.00 98.12 191 PHE A CA 1
ATOM 1408 C C . PHE A 1 191 ? -14.530 -9.717 11.503 1.00 98.12 191 PHE A C 1
ATOM 1410 O O . PHE A 1 191 ? -15.665 -9.410 11.129 1.00 98.12 191 PHE A O 1
ATOM 1417 N N . ASN A 1 192 ? -13.517 -9.854 10.641 1.00 98.25 192 ASN A N 1
ATOM 1418 C CA . ASN A 1 192 ? -13.649 -9.657 9.195 1.00 98.25 192 ASN A CA 1
ATOM 1419 C C . ASN A 1 192 ? -14.730 -10.564 8.600 1.00 98.25 192 ASN A C 1
ATOM 1421 O O . ASN A 1 192 ? -15.609 -10.094 7.878 1.00 98.25 192 ASN A O 1
ATOM 1425 N N . ASN A 1 193 ? -14.705 -11.847 8.961 1.00 97.56 193 ASN A N 1
ATOM 1426 C CA . ASN A 1 193 ? -15.679 -12.826 8.499 1.00 97.56 193 ASN A CA 1
ATOM 1427 C C . ASN A 1 193 ? -17.099 -12.504 8.995 1.00 97.56 193 ASN A C 1
ATOM 1429 O O . ASN A 1 193 ? -18.045 -12.530 8.214 1.00 97.56 193 ASN A O 1
ATOM 1433 N N . ALA A 1 194 ? -17.252 -12.136 10.272 1.00 96.75 194 ALA A N 1
ATOM 1434 C CA . ALA A 1 194 ? -18.555 -11.809 10.857 1.00 96.75 194 ALA A CA 1
ATOM 1435 C C . ALA A 1 194 ? -19.194 -10.540 10.261 1.00 96.75 194 ALA A C 1
ATOM 1437 O O . ALA A 1 194 ? -20.417 -10.430 10.203 1.00 96.75 194 ALA A O 1
ATOM 1438 N N . THR A 1 195 ? -18.381 -9.581 9.813 1.00 96.31 195 THR A N 1
ATOM 1439 C CA . THR A 1 195 ? -18.850 -8.286 9.287 1.00 96.31 195 THR A CA 1
ATOM 1440 C C . THR A 1 195 ? -18.847 -8.208 7.756 1.00 96.31 195 THR A C 1
ATOM 1442 O O . THR A 1 195 ? -19.331 -7.223 7.181 1.00 96.31 195 THR A O 1
ATOM 1445 N N . GLY A 1 196 ? -18.317 -9.228 7.073 1.00 96.00 196 GLY A N 1
ATOM 1446 C CA . GLY A 1 196 ? -18.052 -9.197 5.633 1.00 96.00 196 GLY A CA 1
ATOM 1447 C C . GLY A 1 196 ? -17.063 -8.092 5.249 1.00 96.00 196 GLY A C 1
ATOM 1448 O O . GLY A 1 196 ? -17.243 -7.434 4.225 1.00 96.00 196 GLY A O 1
ATOM 1449 N N . SER A 1 197 ? -16.092 -7.810 6.121 1.00 97.38 197 SER A N 1
ATOM 1450 C CA . SER A 1 197 ? -15.064 -6.790 5.917 1.00 97.38 197 SER A CA 1
ATOM 1451 C C . SER A 1 197 ? -13.796 -7.401 5.309 1.00 97.38 197 SER A C 1
ATOM 1453 O O . SER A 1 197 ? -13.402 -8.498 5.717 1.00 97.38 197 SER A O 1
ATOM 1455 N N . PRO A 1 198 ? -13.119 -6.731 4.359 1.00 97.69 198 PRO A N 1
ATOM 1456 C CA . PRO A 1 198 ? -11.979 -7.315 3.659 1.00 97.69 198 PRO A CA 1
ATOM 1457 C C . PRO A 1 198 ? -10.713 -7.361 4.516 1.00 97.69 198 PRO A C 1
ATOM 1459 O O . PRO A 1 198 ? -10.488 -6.485 5.346 1.00 97.69 198 PRO A O 1
ATOM 1462 N N . PHE A 1 199 ? -9.836 -8.322 4.252 1.00 98.62 199 PHE A N 1
ATOM 1463 C CA . PHE A 1 199 ? -8.447 -8.308 4.696 1.00 98.62 199 PHE A CA 1
ATOM 1464 C C . PHE A 1 199 ? -7.631 -7.389 3.775 1.00 98.62 199 PHE A C 1
ATOM 1466 O O . PHE A 1 199 ? -7.453 -7.697 2.593 1.00 98.62 199 PHE A O 1
ATOM 1473 N N . ALA A 1 200 ? -7.170 -6.248 4.291 1.00 98.69 200 ALA A N 1
ATOM 1474 C CA . ALA A 1 200 ? -6.434 -5.263 3.504 1.00 98.69 200 ALA A CA 1
ATOM 1475 C C . ALA A 1 200 ? -4.915 -5.454 3.655 1.00 98.69 200 ALA A C 1
ATOM 1477 O O . ALA A 1 200 ? -4.402 -5.532 4.769 1.00 98.69 200 ALA A O 1
ATOM 1478 N N . ILE A 1 201 ? -4.189 -5.541 2.541 1.00 98.56 201 ILE A N 1
ATOM 1479 C CA . ILE A 1 201 ? -2.770 -5.930 2.504 1.00 98.56 201 ILE A CA 1
ATOM 1480 C C . ILE A 1 201 ? -1.979 -5.071 1.507 1.00 98.56 201 ILE A C 1
ATOM 1482 O O . ILE A 1 201 ? -2.532 -4.639 0.495 1.00 98.56 201 ILE A O 1
ATOM 1486 N N . ASN A 1 202 ? -0.686 -4.870 1.773 1.00 98.38 202 ASN A N 1
ATOM 1487 C CA . ASN A 1 202 ? 0.254 -4.104 0.950 1.00 98.38 202 ASN A CA 1
ATOM 1488 C C . ASN A 1 202 ? 1.292 -5.017 0.246 1.00 98.38 202 ASN A C 1
ATOM 1490 O O . ASN A 1 202 ? 2.430 -5.143 0.713 1.00 98.38 202 ASN A O 1
ATOM 1494 N N . PRO A 1 203 ? 0.929 -5.725 -0.841 1.00 97.62 203 PRO A N 1
ATOM 1495 C CA . PRO A 1 203 ? 1.853 -6.523 -1.637 1.00 97.62 203 PRO A CA 1
ATOM 1496 C C . PRO A 1 203 ? 2.680 -5.633 -2.568 1.00 97.62 203 PRO A C 1
ATOM 1498 O O . PRO A 1 203 ? 2.164 -5.076 -3.532 1.00 97.62 203 PRO A O 1
ATOM 1501 N N . TYR A 1 204 ? 3.985 -5.543 -2.325 1.00 97.62 204 TYR A N 1
ATOM 1502 C CA . TYR A 1 204 ? 4.917 -4.807 -3.182 1.00 97.62 204 TYR A CA 1
ATOM 1503 C C . TYR A 1 204 ? 5.907 -5.764 -3.869 1.00 97.62 204 TYR A C 1
ATOM 1505 O O . TYR A 1 204 ? 6.920 -6.146 -3.273 1.00 97.62 204 TYR A O 1
ATOM 1513 N N . PRO A 1 205 ? 5.677 -6.129 -5.145 1.00 98.25 205 PRO A N 1
ATOM 1514 C CA . PRO A 1 205 ? 6.667 -6.817 -5.974 1.00 98.25 205 PRO A CA 1
ATOM 1515 C C . PRO A 1 205 ? 8.002 -6.071 -6.098 1.00 98.25 205 PRO A C 1
ATOM 1517 O O . PRO A 1 205 ? 9.039 -6.714 -6.250 1.00 98.25 205 PRO A O 1
ATOM 1520 N N . TYR A 1 206 ? 7.989 -4.737 -5.980 1.00 96.56 206 TYR A N 1
ATOM 1521 C CA . TYR A 1 206 ? 9.195 -3.905 -5.940 1.00 96.56 206 TYR A CA 1
ATOM 1522 C C . TYR A 1 206 ? 10.171 -4.358 -4.841 1.00 96.56 206 TYR A C 1
ATOM 1524 O O . TYR A 1 206 ? 11.306 -4.712 -5.151 1.00 96.56 206 TYR A O 1
ATOM 1532 N N . PHE A 1 207 ? 9.722 -4.467 -3.585 1.00 91.31 207 PHE A N 1
ATOM 1533 C CA . PHE A 1 207 ? 10.589 -4.895 -2.475 1.00 91.31 207 PHE A CA 1
ATOM 1534 C C . PHE A 1 207 ? 11.045 -6.362 -2.591 1.00 91.31 207 PHE A C 1
ATOM 1536 O O . PHE A 1 207 ? 12.111 -6.749 -2.102 1.00 91.31 207 PHE A O 1
ATOM 1543 N N . ALA A 1 208 ? 10.267 -7.204 -3.275 1.00 90.44 208 ALA A N 1
ATOM 1544 C CA . ALA A 1 208 ? 10.704 -8.562 -3.584 1.00 90.44 208 ALA A CA 1
ATOM 1545 C C . ALA A 1 208 ? 11.857 -8.562 -4.606 1.00 90.44 208 ALA A C 1
ATOM 1547 O O . ALA A 1 208 ? 12.807 -9.327 -4.454 1.00 90.44 208 ALA A O 1
ATOM 1548 N N . TYR A 1 209 ? 11.814 -7.669 -5.600 1.00 95.19 209 TYR A N 1
ATOM 1549 C CA . TYR A 1 209 ? 12.900 -7.491 -6.565 1.00 95.19 209 TYR A CA 1
ATOM 1550 C C . TYR A 1 209 ? 14.151 -6.856 -5.942 1.00 95.19 209 TYR A C 1
ATOM 1552 O O . TYR A 1 209 ? 15.258 -7.297 -6.236 1.00 95.19 209 TYR A O 1
ATOM 1560 N N . THR A 1 210 ? 14.016 -5.887 -5.030 1.00 88.69 210 THR A N 1
ATOM 1561 C CA . THR A 1 210 ? 15.190 -5.327 -4.328 1.00 88.69 210 THR A CA 1
ATOM 1562 C C . THR A 1 210 ? 15.941 -6.391 -3.521 1.00 88.69 210 THR A C 1
ATOM 1564 O O . THR A 1 210 ? 17.154 -6.295 -3.352 1.00 88.69 210 THR A O 1
ATOM 1567 N N . SER A 1 211 ? 15.230 -7.422 -3.050 1.00 86.69 211 SER A N 1
ATOM 1568 C CA . SER A 1 211 ? 15.800 -8.562 -2.319 1.00 86.69 211 SER A CA 1
ATOM 1569 C C . SER A 1 211 ? 16.442 -9.614 -3.239 1.00 86.69 211 SER A C 1
ATOM 1571 O O . SER A 1 211 ? 17.318 -10.359 -2.805 1.00 86.69 211 SER A O 1
ATOM 1573 N N . ASP A 1 212 ? 16.018 -9.686 -4.504 1.00 90.56 212 ASP A N 1
ATOM 1574 C CA . ASP A 1 212 ? 16.497 -10.626 -5.519 1.00 90.56 212 ASP A CA 1
ATOM 1575 C C . ASP A 1 212 ? 16.524 -9.950 -6.900 1.00 90.56 212 ASP A C 1
ATOM 1577 O O . ASP A 1 212 ? 15.582 -10.042 -7.691 1.00 90.56 212 ASP A O 1
ATOM 1581 N N . SER A 1 213 ? 17.628 -9.260 -7.189 1.00 93.50 213 SER A N 1
ATOM 1582 C CA . SER A 1 213 ? 17.760 -8.344 -8.328 1.00 93.50 213 SER A CA 1
ATOM 1583 C C . SER A 1 213 ? 18.100 -9.017 -9.664 1.00 93.50 213 SER A C 1
ATOM 1585 O O . SER A 1 213 ? 18.642 -8.388 -10.576 1.00 93.50 213 SER A O 1
ATOM 1587 N N . ARG A 1 214 ? 17.804 -10.311 -9.809 1.00 93.81 214 ARG A N 1
ATOM 1588 C CA . ARG A 1 214 ? 18.065 -11.039 -11.055 1.00 93.81 214 ARG A CA 1
ATOM 1589 C C . ARG A 1 214 ? 17.069 -10.636 -12.158 1.00 93.81 214 ARG A C 1
ATOM 1591 O O . ARG A 1 214 ? 15.897 -10.394 -11.851 1.00 93.81 214 ARG A O 1
ATOM 1598 N N . PRO A 1 215 ? 17.473 -10.609 -13.445 1.00 91.69 215 PRO A N 1
ATOM 1599 C CA . PRO A 1 215 ? 16.591 -10.217 -14.550 1.00 91.69 215 PRO A CA 1
ATOM 1600 C C . PRO A 1 215 ? 15.299 -11.040 -14.648 1.00 91.69 215 PRO A C 1
ATOM 1602 O O . PRO A 1 215 ? 14.238 -10.498 -14.948 1.00 91.69 215 PRO A O 1
ATOM 1605 N N . GLU A 1 216 ? 15.350 -12.341 -14.350 1.00 90.50 216 GLU A N 1
ATOM 1606 C CA . GLU A 1 216 ? 14.163 -13.197 -14.335 1.00 90.50 216 GLU A CA 1
ATOM 1607 C C . GLU A 1 216 ? 13.171 -12.819 -13.226 1.00 90.50 216 GLU A C 1
ATOM 1609 O O . GLU A 1 216 ? 11.959 -12.946 -13.413 1.00 90.50 216 GLU A O 1
ATOM 1614 N N . THR A 1 217 ? 13.667 -12.322 -12.088 1.00 94.81 217 THR A N 1
ATOM 1615 C CA . THR A 1 217 ? 12.826 -11.824 -10.996 1.00 94.81 217 THR A CA 1
ATOM 1616 C C . THR A 1 217 ? 12.230 -10.473 -11.362 1.00 94.81 217 THR A C 1
ATOM 1618 O O . THR A 1 217 ? 11.047 -10.267 -11.107 1.00 94.81 217 THR A O 1
ATOM 1621 N N . LEU A 1 218 ? 12.981 -9.599 -12.043 1.00 96.69 218 LEU A N 1
ATOM 1622 C CA . LEU A 1 218 ? 12.435 -8.351 -12.580 1.00 96.69 218 LEU A CA 1
ATOM 1623 C C . LEU A 1 218 ? 11.267 -8.627 -13.531 1.00 96.69 218 LEU A C 1
ATOM 1625 O O . LEU A 1 218 ? 10.173 -8.113 -13.316 1.00 96.69 218 LEU A O 1
ATOM 1629 N N . ALA A 1 219 ? 11.465 -9.497 -14.526 1.00 94.50 219 ALA A N 1
ATOM 1630 C CA . ALA A 1 219 ? 10.418 -9.840 -15.484 1.00 94.50 219 ALA A CA 1
ATOM 1631 C C . ALA A 1 219 ? 9.173 -10.422 -14.788 1.00 94.50 219 ALA A C 1
ATOM 1633 O O . ALA A 1 219 ? 8.040 -10.061 -15.113 1.00 94.50 219 ALA A O 1
ATOM 1634 N N . PHE A 1 220 ? 9.379 -11.270 -13.776 1.00 97.00 220 PHE A N 1
ATOM 1635 C CA . PHE A 1 220 ? 8.308 -11.826 -12.951 1.00 97.00 220 PHE A CA 1
ATOM 1636 C C . PHE A 1 220 ? 7.577 -10.756 -12.116 1.00 97.00 220 PHE A C 1
ATOM 1638 O O . PHE A 1 220 ? 6.354 -10.806 -11.989 1.00 97.00 220 PHE A O 1
ATOM 1645 N N . CYS A 1 221 ? 8.280 -9.758 -11.578 1.00 98.00 221 CYS A N 1
ATOM 1646 C CA . CYS A 1 221 ? 7.664 -8.653 -10.840 1.00 98.00 221 CYS A CA 1
ATOM 1647 C C . CYS A 1 221 ? 6.928 -7.657 -11.748 1.00 98.00 221 CYS A C 1
ATOM 1649 O O . CYS A 1 221 ? 5.912 -7.104 -11.336 1.00 98.00 221 CYS A O 1
ATOM 1651 N N . LEU A 1 222 ? 7.402 -7.457 -12.980 1.00 97.44 222 LEU A N 1
ATOM 1652 C CA . LEU A 1 222 ? 6.840 -6.516 -13.952 1.00 97.44 222 LEU A CA 1
ATOM 1653 C C . LEU A 1 222 ? 5.747 -7.121 -14.849 1.00 97.44 222 LEU A C 1
ATOM 1655 O O . LEU A 1 222 ? 5.334 -6.469 -15.803 1.00 97.44 222 LEU A O 1
ATOM 1659 N N . PHE A 1 223 ? 5.277 -8.347 -14.581 1.00 95.94 223 PHE A N 1
ATOM 1660 C CA . PHE A 1 223 ? 4.326 -9.091 -15.434 1.00 95.94 223 PHE A CA 1
ATOM 1661 C C . PHE A 1 223 ? 4.819 -9.328 -16.877 1.00 95.94 223 PHE A C 1
ATOM 1663 O O . PHE A 1 223 ? 4.024 -9.609 -17.775 1.00 95.94 223 PHE A O 1
ATOM 1670 N N . GLN A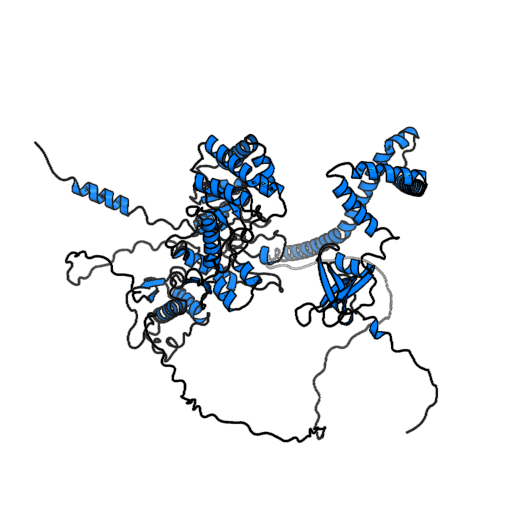 1 224 ? 6.123 -9.215 -17.114 1.00 89.12 224 GLN A N 1
ATOM 1671 C CA . GLN A 1 224 ? 6.736 -9.418 -18.423 1.00 89.12 224 GLN A CA 1
ATOM 1672 C C . GLN A 1 224 ? 6.854 -10.917 -18.753 1.00 89.12 224 GLN A C 1
ATOM 1674 O O . GLN A 1 224 ? 6.750 -11.757 -17.854 1.00 89.12 224 GLN A O 1
ATOM 1679 N N . PRO A 1 225 ? 7.087 -11.293 -20.025 1.00 86.69 225 PRO A N 1
ATOM 1680 C CA . PRO A 1 225 ? 7.282 -12.689 -20.411 1.00 86.69 225 PRO A CA 1
ATOM 1681 C C . PRO A 1 225 ? 8.395 -13.357 -19.589 1.00 86.69 225 PRO A C 1
ATOM 1683 O O . PRO A 1 225 ? 9.522 -12.875 -19.535 1.00 86.69 225 PRO A O 1
ATOM 1686 N N . ASN A 1 226 ? 8.079 -14.477 -18.941 1.00 89.62 226 ASN A N 1
ATOM 1687 C CA . ASN A 1 226 ? 9.023 -15.244 -18.131 1.00 89.62 226 ASN A CA 1
ATOM 1688 C C . ASN A 1 226 ? 8.600 -16.724 -18.061 1.00 89.62 226 ASN A C 1
ATOM 1690 O O . ASN A 1 226 ? 7.508 -17.098 -18.492 1.00 89.62 226 ASN A O 1
ATOM 1694 N N . SER A 1 227 ? 9.463 -17.584 -17.518 1.00 88.69 227 SER A N 1
ATOM 1695 C CA . SER A 1 227 ? 9.217 -19.033 -17.406 1.00 88.69 227 SER A CA 1
ATOM 1696 C C . SER A 1 227 ? 8.178 -19.421 -16.340 1.00 88.69 227 SER A C 1
ATOM 1698 O O . SER A 1 227 ? 7.742 -20.579 -16.284 1.00 88.69 227 SER A O 1
ATOM 1700 N N . GLY A 1 228 ? 7.766 -18.469 -15.503 1.00 89.88 228 GLY A N 1
ATOM 1701 C CA . GLY A 1 228 ? 6.901 -18.663 -14.351 1.00 89.88 228 GLY A CA 1
ATOM 1702 C C . GLY A 1 228 ? 7.553 -19.469 -13.226 1.00 89.88 228 GLY A C 1
ATOM 1703 O O . GLY A 1 228 ? 8.427 -20.311 -13.444 1.00 89.88 228 GLY A O 1
ATOM 1704 N N . ARG A 1 229 ? 7.078 -19.256 -12.000 1.00 93.00 229 ARG A N 1
ATOM 1705 C CA . ARG A 1 229 ? 7.489 -20.009 -10.811 1.00 93.00 229 ARG A CA 1
ATOM 1706 C C . ARG A 1 229 ? 6.499 -21.136 -10.543 1.00 93.00 229 ARG A C 1
ATOM 1708 O O . ARG A 1 229 ? 5.288 -20.923 -10.535 1.00 93.00 229 ARG A O 1
ATOM 1715 N N . PHE A 1 230 ? 7.015 -22.351 -10.387 1.00 95.00 230 PHE A N 1
ATOM 1716 C CA . PHE A 1 230 ? 6.199 -23.543 -10.168 1.00 95.00 230 PHE A CA 1
ATOM 1717 C C . PHE A 1 230 ? 5.996 -23.791 -8.675 1.00 95.00 230 PHE A C 1
ATOM 1719 O O . PHE A 1 230 ? 6.965 -23.904 -7.929 1.00 95.00 230 PHE A O 1
ATOM 1726 N N . ASP A 1 231 ? 4.738 -23.913 -8.266 1.00 96.69 231 ASP A N 1
ATOM 1727 C CA . ASP A 1 231 ? 4.341 -24.317 -6.926 1.00 96.69 231 ASP A CA 1
ATOM 1728 C C . ASP A 1 231 ? 4.172 -25.850 -6.878 1.00 96.69 231 ASP A C 1
ATOM 1730 O O . ASP A 1 231 ? 3.214 -26.380 -7.456 1.00 96.69 231 ASP A O 1
ATOM 1734 N N . PRO A 1 232 ? 5.074 -26.584 -6.199 1.00 93.75 232 PRO A N 1
ATOM 1735 C CA . PRO A 1 232 ? 5.060 -28.044 -6.192 1.00 93.75 232 PRO A CA 1
ATOM 1736 C C . PRO A 1 232 ? 3.883 -28.644 -5.417 1.00 93.75 232 PRO A C 1
ATOM 1738 O O . PRO A 1 232 ? 3.545 -29.802 -5.650 1.00 93.75 232 PRO A O 1
ATOM 1741 N N . ASN A 1 233 ? 3.247 -27.894 -4.511 1.00 94.62 233 ASN A N 1
ATOM 1742 C CA . ASN A 1 233 ? 2.160 -28.437 -3.695 1.00 94.62 233 ASN A CA 1
ATOM 1743 C C . ASN A 1 233 ? 0.813 -28.369 -4.426 1.00 94.62 233 ASN A C 1
ATOM 1745 O O . ASN A 1 233 ? -0.056 -29.206 -4.196 1.00 94.62 233 ASN A O 1
ATOM 1749 N N . THR A 1 234 ? 0.626 -27.374 -5.299 1.00 94.12 234 THR A N 1
ATOM 1750 C CA . THR A 1 234 ? -0.639 -27.152 -6.027 1.00 94.12 234 THR A CA 1
ATOM 1751 C C . THR A 1 234 ? -0.547 -27.456 -7.518 1.00 94.12 234 THR A C 1
ATOM 1753 O O . THR A 1 234 ? -1.574 -27.523 -8.191 1.00 94.12 234 THR A O 1
ATOM 1756 N N . ASN A 1 235 ? 0.662 -27.663 -8.049 1.00 94.31 235 ASN A N 1
ATOM 1757 C CA . ASN A 1 235 ? 0.952 -27.748 -9.482 1.00 94.31 235 ASN A CA 1
ATOM 1758 C C . ASN A 1 235 ? 0.569 -26.482 -10.271 1.00 94.31 235 ASN A C 1
ATOM 1760 O O . ASN A 1 235 ? 0.413 -26.528 -11.495 1.00 94.31 235 ASN A O 1
ATOM 1764 N N . ILE A 1 236 ? 0.424 -25.345 -9.589 1.00 95.31 236 ILE A N 1
ATOM 1765 C CA . ILE A 1 236 ? 0.165 -24.051 -10.217 1.00 95.31 236 ILE A CA 1
ATOM 1766 C C . ILE A 1 236 ? 1.495 -23.445 -10.666 1.00 95.31 236 ILE A C 1
ATOM 1768 O O . ILE A 1 236 ? 2.504 -23.504 -9.965 1.00 95.31 236 ILE A O 1
ATOM 1772 N N . ARG A 1 237 ? 1.504 -22.843 -11.856 1.00 94.81 237 ARG A N 1
ATOM 1773 C CA . ARG A 1 237 ? 2.624 -22.032 -12.337 1.00 94.81 237 ARG A CA 1
ATOM 1774 C C . ARG A 1 237 ? 2.217 -20.567 -12.313 1.00 94.81 237 ARG A C 1
ATOM 1776 O O . ARG A 1 237 ? 1.421 -20.140 -13.145 1.00 94.81 237 ARG A O 1
ATOM 1783 N N . TYR A 1 238 ? 2.784 -19.816 -11.381 1.00 96.69 238 TYR A N 1
ATOM 1784 C CA . TYR A 1 238 ? 2.598 -18.374 -11.289 1.00 96.69 238 TYR A CA 1
ATOM 1785 C C . TYR A 1 238 ? 3.454 -17.692 -12.347 1.00 96.69 238 TYR A C 1
ATOM 1787 O O . TYR A 1 238 ? 4.615 -18.050 -12.524 1.00 96.69 238 TYR A O 1
ATOM 1795 N N . THR A 1 239 ? 2.892 -16.721 -13.062 1.00 94.38 239 THR A N 1
ATOM 1796 C CA . THR A 1 239 ? 3.603 -15.995 -14.132 1.00 94.38 239 THR A CA 1
ATOM 1797 C C . THR A 1 239 ? 3.934 -14.555 -13.759 1.00 94.38 239 THR A C 1
ATOM 1799 O O . THR A 1 239 ? 4.628 -13.881 -14.512 1.00 94.38 239 THR A O 1
ATOM 1802 N N . ASN A 1 240 ? 3.484 -14.090 -12.594 1.00 97.50 240 ASN A N 1
ATOM 1803 C CA . ASN A 1 240 ? 3.853 -12.798 -12.036 1.00 97.50 240 ASN A CA 1
ATOM 1804 C C . ASN A 1 240 ? 3.889 -12.845 -10.496 1.00 97.50 240 ASN A C 1
ATOM 1806 O O . ASN A 1 240 ? 3.257 -13.706 -9.877 1.00 97.50 240 ASN A O 1
ATOM 1810 N N . MET A 1 241 ? 4.641 -11.920 -9.894 1.00 98.06 241 MET A N 1
ATOM 1811 C CA . MET A 1 241 ? 4.838 -11.832 -8.440 1.00 98.06 241 MET A CA 1
ATOM 1812 C C . MET A 1 241 ? 3.581 -11.385 -7.688 1.00 98.06 241 MET A C 1
ATOM 1814 O O . MET A 1 241 ? 3.359 -11.831 -6.568 1.00 98.06 241 MET A O 1
ATOM 1818 N N . PHE A 1 242 ? 2.760 -10.520 -8.285 1.00 98.56 242 PHE A N 1
ATOM 1819 C CA . PHE A 1 242 ? 1.553 -9.996 -7.645 1.00 98.56 242 PHE A CA 1
ATOM 1820 C C . PHE A 1 242 ? 0.560 -11.120 -7.316 1.00 98.56 242 PHE A C 1
ATOM 1822 O O . PHE A 1 242 ? 0.160 -11.267 -6.163 1.00 98.56 242 PHE A O 1
ATOM 1829 N N . ASP A 1 243 ? 0.262 -11.985 -8.289 1.00 98.38 243 ASP A N 1
ATOM 1830 C CA . ASP A 1 243 ? -0.589 -13.164 -8.100 1.00 98.38 243 ASP A CA 1
ATOM 1831 C C . ASP A 1 243 ? -0.004 -14.114 -7.055 1.00 98.38 243 ASP A C 1
ATOM 1833 O O . ASP A 1 243 ? -0.729 -14.614 -6.199 1.00 98.38 243 ASP A O 1
ATOM 1837 N N . ALA A 1 244 ? 1.314 -14.344 -7.095 1.00 98.25 244 ALA A N 1
ATOM 1838 C CA . ALA A 1 244 ? 1.997 -15.211 -6.140 1.00 98.25 244 ALA A CA 1
ATOM 1839 C C . ALA A 1 244 ? 1.903 -14.669 -4.701 1.00 98.25 244 ALA A C 1
ATOM 1841 O O . ALA A 1 244 ? 1.603 -15.424 -3.777 1.00 98.25 244 ALA A O 1
ATOM 1842 N N . GLN A 1 245 ? 2.101 -13.362 -4.504 1.00 98.50 245 GLN A N 1
ATOM 1843 C CA . GLN A 1 245 ? 1.969 -12.717 -3.195 1.00 98.50 245 GLN A CA 1
ATOM 1844 C C . GLN A 1 245 ? 0.529 -12.796 -2.675 1.00 98.50 245 GLN A C 1
ATOM 1846 O O . GLN A 1 245 ? 0.315 -13.178 -1.523 1.00 98.50 245 GLN A O 1
ATOM 1851 N N . LEU A 1 246 ? -0.460 -12.496 -3.522 1.00 98.44 246 LEU A N 1
ATOM 1852 C CA . LEU A 1 246 ? -1.873 -12.566 -3.149 1.00 98.44 246 LEU A CA 1
ATOM 1853 C C . LEU A 1 246 ? -2.339 -13.988 -2.836 1.00 98.44 246 LEU A C 1
ATOM 1855 O O . LEU A 1 246 ? -3.072 -14.190 -1.867 1.00 98.44 246 LEU A O 1
ATOM 1859 N N . ASP A 1 247 ? -1.883 -14.982 -3.592 1.00 98.44 247 ASP A N 1
ATOM 1860 C CA . ASP A 1 247 ? -2.217 -16.380 -3.326 1.00 98.44 247 ASP A CA 1
ATOM 1861 C C . ASP A 1 247 ? -1.460 -16.948 -2.120 1.00 98.44 247 ASP A C 1
ATOM 1863 O O . ASP A 1 247 ? -1.978 -17.831 -1.429 1.00 98.44 247 ASP A O 1
ATOM 1867 N N . GLY A 1 248 ? -0.299 -16.378 -1.784 1.00 98.44 248 GLY A N 1
ATOM 1868 C CA . GLY A 1 248 ? 0.359 -16.567 -0.492 1.00 98.44 248 GLY A CA 1
ATOM 1869 C C . GLY A 1 248 ? -0.519 -16.099 0.671 1.00 98.44 248 GLY A C 1
ATOM 1870 O O . GLY A 1 248 ? -0.726 -16.836 1.637 1.00 98.44 248 GLY A O 1
ATOM 1871 N N . VAL A 1 249 ? -1.119 -14.910 0.555 1.00 98.44 249 VAL A N 1
ATOM 1872 C CA . VAL A 1 249 ? -2.078 -14.391 1.547 1.00 98.44 249 VAL A CA 1
ATOM 1873 C C . VAL A 1 249 ? -3.339 -15.258 1.593 1.00 98.44 249 VAL A C 1
ATOM 1875 O O . VAL A 1 249 ? -3.759 -15.664 2.676 1.00 98.44 249 VAL A O 1
ATOM 1878 N N . ARG A 1 250 ? -3.923 -15.615 0.441 1.00 98.19 250 ARG A N 1
ATOM 1879 C CA . ARG A 1 250 ? -5.095 -16.507 0.368 1.00 98.19 250 ARG A CA 1
ATOM 1880 C C . ARG A 1 250 ? -4.822 -17.851 1.041 1.00 98.19 250 ARG A C 1
ATOM 1882 O O . ARG A 1 250 ? -5.668 -18.341 1.787 1.00 98.19 250 ARG A O 1
ATOM 1889 N N . SER A 1 251 ? -3.647 -18.435 0.821 1.00 98.44 251 SER A N 1
ATOM 1890 C CA . SER A 1 251 ? -3.245 -19.690 1.465 1.00 98.44 251 SER A CA 1
ATOM 1891 C C . SER A 1 251 ? -3.133 -19.535 2.984 1.00 98.44 251 SER A C 1
ATOM 1893 O O . SER A 1 251 ? -3.648 -20.382 3.716 1.00 98.44 251 SER A O 1
ATOM 1895 N N . ALA A 1 252 ? -2.589 -18.413 3.468 1.00 97.88 252 ALA A N 1
ATOM 1896 C CA . ALA A 1 252 ? -2.523 -18.113 4.897 1.00 97.88 252 ALA A CA 1
ATOM 1897 C C . ALA A 1 252 ? -3.918 -17.972 5.533 1.00 97.88 252 ALA A C 1
ATOM 1899 O O . ALA A 1 252 ? -4.180 -18.588 6.568 1.00 97.88 252 ALA A O 1
ATOM 1900 N N . LEU A 1 253 ? -4.842 -17.252 4.889 1.00 98.06 253 LEU A N 1
ATOM 1901 C CA . LEU A 1 253 ? -6.239 -17.143 5.335 1.00 98.06 253 LEU A CA 1
ATOM 1902 C C . LEU A 1 253 ? -6.927 -18.515 5.381 1.00 98.06 253 LEU A C 1
ATOM 1904 O O . LEU A 1 253 ? -7.554 -18.874 6.381 1.00 98.06 253 LEU A O 1
ATOM 1908 N N . ASN A 1 254 ? -6.751 -19.317 4.327 1.00 96.88 254 ASN A N 1
ATOM 1909 C CA . ASN A 1 254 ? -7.303 -20.667 4.237 1.00 96.88 254 ASN A CA 1
ATOM 1910 C C . ASN A 1 254 ? -6.757 -21.585 5.339 1.00 96.88 254 ASN A C 1
ATOM 1912 O O . ASN A 1 254 ? -7.520 -22.378 5.892 1.00 96.88 254 ASN A O 1
ATOM 1916 N N . SER A 1 255 ? -5.469 -21.463 5.682 1.00 94.88 255 SER A N 1
ATOM 1917 C CA . SER A 1 255 ? -4.823 -22.257 6.738 1.00 94.88 255 SER A CA 1
ATOM 1918 C C . SER A 1 255 ? -5.418 -22.006 8.128 1.00 94.88 255 SER A C 1
ATOM 1920 O O . SER A 1 255 ? -5.433 -22.906 8.965 1.00 94.88 255 SER A O 1
ATOM 1922 N N . LEU A 1 256 ? -5.972 -20.809 8.354 1.00 95.12 256 LEU A N 1
ATOM 1923 C CA . LEU A 1 256 ? -6.678 -20.441 9.582 1.00 95.12 256 LEU A CA 1
ATOM 1924 C C . LEU A 1 256 ? -8.200 -20.666 9.504 1.00 95.12 256 LEU A C 1
ATOM 1926 O O . LEU A 1 256 ? -8.899 -20.394 10.476 1.00 95.12 256 LEU A O 1
ATOM 1930 N N . GLY A 1 257 ? -8.715 -21.181 8.382 1.00 96.12 257 GLY A N 1
ATOM 1931 C CA . GLY A 1 257 ? -10.135 -21.490 8.185 1.00 96.12 257 GLY A CA 1
ATOM 1932 C C . GLY A 1 257 ? -10.989 -20.346 7.623 1.00 96.12 257 GLY A C 1
ATOM 1933 O O . GLY A 1 257 ? -12.197 -20.515 7.487 1.00 96.12 257 GLY A O 1
ATOM 1934 N N . PHE A 1 258 ? -10.394 -19.213 7.240 1.00 97.25 258 PHE A N 1
ATOM 1935 C CA . PHE A 1 258 ? -11.109 -18.005 6.801 1.00 97.25 258 PHE A CA 1
ATOM 1936 C C . PHE A 1 258 ? -11.157 -17.873 5.274 1.00 97.25 258 PHE A C 1
ATOM 1938 O O . PHE A 1 258 ? -10.601 -16.947 4.685 1.00 97.25 258 PHE A O 1
ATOM 1945 N N . LYS A 1 259 ? -11.817 -18.829 4.613 1.00 94.88 259 LYS A N 1
ATOM 1946 C CA . LYS A 1 259 ? -11.836 -18.931 3.142 1.00 94.88 259 LYS A CA 1
ATOM 1947 C C . LYS A 1 259 ? -12.639 -17.825 2.455 1.00 94.88 259 LYS A C 1
ATOM 1949 O O . LYS A 1 259 ? -12.279 -17.428 1.352 1.00 94.88 259 LYS A O 1
ATOM 1954 N N . ASP A 1 260 ? -13.673 -17.317 3.120 1.00 93.62 260 ASP A N 1
ATOM 1955 C CA . ASP A 1 260 ? -14.626 -16.361 2.542 1.00 93.62 260 ASP A CA 1
ATOM 1956 C C . ASP A 1 260 ? -14.237 -14.893 2.784 1.00 93.62 260 ASP A C 1
ATOM 1958 O O . ASP A 1 260 ? -14.856 -13.984 2.234 1.00 93.62 260 ASP A O 1
ATOM 1962 N N . VAL A 1 261 ? -13.186 -14.639 3.574 1.00 97.62 261 VAL A N 1
ATOM 1963 C CA . VAL A 1 261 ? -12.671 -13.280 3.780 1.00 97.62 261 VAL A CA 1
ATOM 1964 C C . VAL A 1 261 ? -12.063 -12.775 2.469 1.00 97.62 261 VAL A C 1
ATOM 1966 O O . VAL A 1 261 ? -11.113 -13.364 1.936 1.00 97.62 261 VAL A O 1
ATOM 1969 N N . GLU A 1 262 ? -12.626 -11.696 1.922 1.00 96.38 262 GLU A N 1
ATOM 1970 C CA . GLU A 1 262 ? -12.121 -11.054 0.705 1.00 96.38 262 GLU A CA 1
ATOM 1971 C C . GLU A 1 262 ? -10.775 -10.369 0.964 1.00 96.38 262 GLU A C 1
ATOM 1973 O O . GLU A 1 262 ? -10.532 -9.861 2.055 1.00 96.38 262 GLU A O 1
ATOM 1978 N N . ILE A 1 263 ? -9.906 -10.339 -0.047 1.00 98.31 263 ILE A N 1
ATOM 1979 C CA . ILE A 1 263 ? -8.634 -9.609 0.007 1.00 98.31 263 ILE A CA 1
ATOM 1980 C C . ILE A 1 263 ? -8.802 -8.292 -0.751 1.00 98.31 263 ILE A C 1
ATOM 1982 O O . ILE A 1 263 ? -9.382 -8.272 -1.837 1.00 98.31 263 ILE A O 1
ATOM 1986 N N . VAL A 1 264 ? -8.269 -7.210 -0.189 1.00 98.19 264 VAL A N 1
ATOM 1987 C CA . VAL A 1 264 ? -8.122 -5.905 -0.845 1.00 98.19 264 VAL A CA 1
ATOM 1988 C C . VAL A 1 264 ? -6.649 -5.514 -0.809 1.00 98.19 264 VAL A C 1
ATOM 1990 O O . VAL A 1 264 ? -6.006 -5.600 0.235 1.00 98.19 264 VAL A O 1
ATOM 1993 N N . VAL A 1 265 ? -6.111 -5.058 -1.935 1.00 98.81 265 VAL A N 1
ATOM 1994 C CA . VAL A 1 265 ? -4.756 -4.508 -2.008 1.00 98.81 265 VAL A CA 1
ATOM 1995 C C . VAL A 1 265 ? -4.806 -3.034 -1.643 1.00 98.81 265 VAL A C 1
ATOM 1997 O O . VAL A 1 265 ? -5.202 -2.215 -2.466 1.00 98.81 265 VAL A O 1
ATOM 2000 N N . ALA A 1 266 ? -4.437 -2.694 -0.409 1.00 98.56 266 ALA A N 1
ATOM 2001 C CA . ALA A 1 266 ? -4.479 -1.319 0.089 1.00 98.56 266 ALA A CA 1
ATOM 2002 C C . ALA A 1 266 ? -3.346 -0.452 -0.468 1.00 98.56 266 ALA A C 1
ATOM 2004 O O . ALA A 1 266 ? -3.533 0.754 -0.629 1.00 98.56 266 ALA A O 1
ATOM 2005 N N . GLU A 1 267 ? -2.207 -1.051 -0.807 1.00 98.44 267 GLU A N 1
ATOM 2006 C CA . GLU A 1 267 ? -1.109 -0.363 -1.471 1.00 98.44 267 GLU A CA 1
ATOM 2007 C C . GLU A 1 267 ? -0.294 -1.309 -2.340 1.00 98.44 267 GLU A C 1
ATOM 2009 O O . GLU A 1 267 ? 0.037 -2.426 -1.940 1.00 98.44 267 GLU A O 1
ATOM 2014 N N . THR A 1 268 ? 0.058 -0.836 -3.530 1.00 98.69 268 THR A N 1
ATOM 2015 C CA . THR A 1 268 ? 1.076 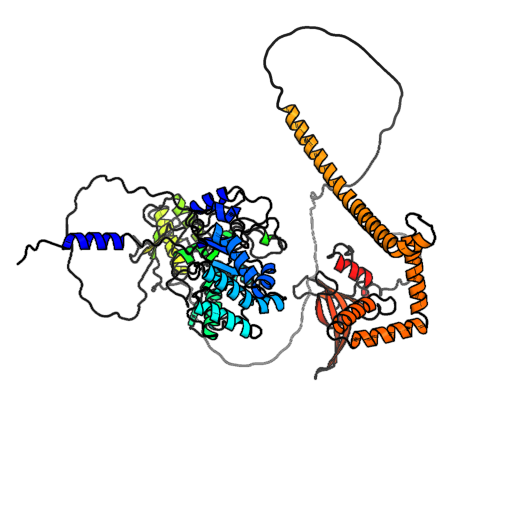-1.457 -4.369 1.00 98.69 268 THR A CA 1
ATOM 2016 C C . THR A 1 268 ? 1.548 -0.466 -5.427 1.00 98.69 268 THR A C 1
ATOM 2018 O O . THR A 1 268 ? 0.755 0.338 -5.915 1.00 98.69 268 THR A O 1
ATOM 2021 N N . GLY A 1 269 ? 2.824 -0.491 -5.794 1.00 98.19 269 GLY A N 1
ATOM 2022 C CA . GLY A 1 269 ? 3.391 0.481 -6.723 1.00 98.19 269 GLY A CA 1
ATOM 2023 C C . GLY A 1 269 ? 4.863 0.227 -7.009 1.00 98.19 269 GLY A C 1
ATOM 2024 O O . GLY A 1 269 ? 5.459 -0.724 -6.496 1.00 98.19 269 GLY A O 1
ATOM 2025 N N . TRP A 1 270 ? 5.447 1.096 -7.830 1.00 98.56 270 TRP A N 1
ATOM 2026 C CA . TRP A 1 270 ? 6.854 1.029 -8.207 1.00 98.56 270 TRP A CA 1
ATOM 2027 C C . TRP A 1 270 ? 7.426 2.442 -8.397 1.00 98.56 270 TRP A C 1
ATOM 2029 O O . TRP A 1 270 ? 6.836 3.226 -9.146 1.00 98.56 270 TRP A O 1
ATOM 2039 N N . PRO A 1 271 ? 8.559 2.781 -7.759 1.00 98.00 271 PRO A N 1
ATOM 2040 C CA . PRO A 1 271 ? 9.128 4.121 -7.833 1.00 98.00 271 PRO A CA 1
ATOM 2041 C C . PRO A 1 271 ? 9.810 4.366 -9.184 1.00 98.00 271 PRO A C 1
ATOM 2043 O O . PRO A 1 271 ? 10.551 3.521 -9.690 1.00 98.00 271 PRO A O 1
ATOM 2046 N N . TYR A 1 272 ? 9.604 5.536 -9.786 1.00 97.12 272 TYR A N 1
ATOM 2047 C CA . TYR A 1 272 ? 10.176 5.856 -11.100 1.00 97.12 272 TYR A CA 1
ATOM 2048 C C . TYR A 1 272 ? 11.585 6.466 -11.027 1.00 97.12 272 TYR A C 1
ATOM 2050 O O . TYR A 1 272 ? 12.264 6.610 -12.048 1.00 97.12 272 TYR A O 1
ATOM 2058 N N . LYS A 1 273 ? 12.032 6.839 -9.826 1.00 96.12 273 LYS A N 1
ATOM 2059 C CA . LYS A 1 273 ? 13.348 7.416 -9.539 1.00 96.12 273 LYS A CA 1
ATOM 2060 C C . LYS A 1 273 ? 13.795 6.967 -8.149 1.00 96.12 273 LYS A C 1
ATOM 2062 O O . LYS A 1 273 ? 12.950 6.748 -7.298 1.00 96.12 273 LYS A O 1
ATOM 2067 N N . GLY A 1 274 ? 15.097 6.842 -7.927 1.00 93.69 274 GLY A N 1
ATOM 2068 C CA . GLY A 1 274 ? 15.689 6.532 -6.626 1.00 93.69 274 GLY A CA 1
ATOM 2069 C C . GLY A 1 274 ? 17.120 7.054 -6.534 1.00 93.69 274 GLY A C 1
ATOM 2070 O O . GLY A 1 274 ? 17.607 7.705 -7.466 1.00 93.69 274 GLY A O 1
ATOM 2071 N N . ASP A 1 275 ? 17.772 6.788 -5.409 1.00 89.81 275 ASP A N 1
ATOM 2072 C CA . ASP A 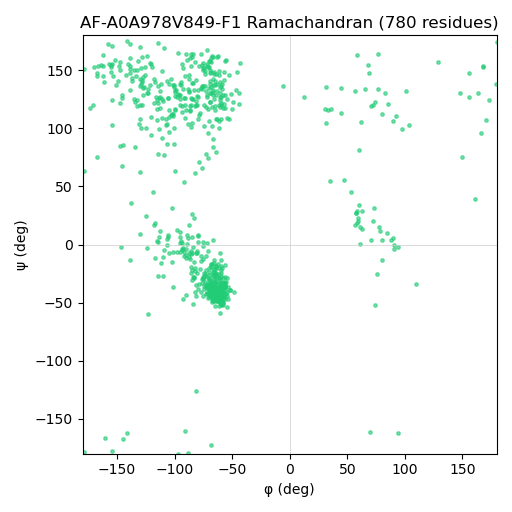1 275 ? 19.192 7.054 -5.204 1.00 89.81 275 ASP A CA 1
ATOM 2073 C C . ASP A 1 275 ? 20.046 6.125 -6.085 1.00 89.81 275 ASP A C 1
ATOM 2075 O O . ASP A 1 275 ? 19.594 5.087 -6.569 1.00 89.81 275 ASP A O 1
ATOM 2079 N N . SER A 1 276 ? 21.310 6.485 -6.319 1.00 88.06 276 SER A N 1
ATOM 2080 C CA . SER A 1 276 ? 22.198 5.734 -7.224 1.00 88.06 276 SER A CA 1
ATOM 2081 C C . SER A 1 276 ? 22.509 4.305 -6.761 1.00 88.06 276 SER A C 1
ATOM 2083 O O . SER A 1 276 ? 22.956 3.485 -7.561 1.00 88.06 276 SER A O 1
ATOM 2085 N N . ASN A 1 277 ? 22.295 4.008 -5.480 1.00 87.88 277 ASN A N 1
ATOM 2086 C CA . ASN A 1 277 ? 22.454 2.690 -4.871 1.00 87.88 277 ASN A CA 1
ATOM 2087 C C . ASN A 1 277 ? 21.149 1.872 -4.840 1.00 87.88 277 ASN A C 1
ATOM 2089 O O . ASN A 1 277 ? 21.187 0.708 -4.438 1.00 87.88 277 ASN A O 1
ATOM 2093 N N . GLU A 1 278 ? 20.012 2.442 -5.251 1.00 90.75 278 GLU A N 1
ATOM 2094 C CA . GLU A 1 278 ? 18.734 1.736 -5.296 1.00 90.75 278 GLU A CA 1
ATOM 2095 C C . GLU A 1 278 ? 18.577 0.969 -6.613 1.00 90.75 278 GLU A C 1
ATOM 2097 O O . GLU A 1 278 ? 18.673 1.521 -7.709 1.00 90.75 278 GLU A O 1
ATOM 2102 N N . VAL A 1 279 ? 18.306 -0.334 -6.512 1.00 92.44 279 VAL A N 1
ATOM 2103 C CA . VAL A 1 279 ? 18.114 -1.204 -7.676 1.00 92.44 279 VAL A CA 1
ATOM 2104 C C . VAL A 1 279 ? 16.630 -1.320 -7.990 1.00 92.44 279 VAL A C 1
ATOM 2106 O O . VAL A 1 279 ? 15.843 -1.729 -7.143 1.00 92.44 279 VAL A O 1
ATOM 2109 N N . GLY A 1 280 ? 16.246 -1.013 -9.228 1.00 93.38 280 GLY A N 1
ATOM 2110 C CA . GLY A 1 280 ? 14.864 -1.147 -9.693 1.00 93.38 280 GLY A CA 1
ATOM 2111 C C . GLY A 1 280 ? 14.115 0.156 -9.952 1.00 93.38 280 GLY A C 1
ATOM 2112 O O . GLY A 1 280 ? 13.341 0.149 -10.915 1.00 93.38 280 GLY A O 1
ATOM 2113 N N . PRO A 1 281 ? 14.324 1.265 -9.212 1.00 97.31 281 PRO A N 1
ATOM 2114 C CA . PRO A 1 281 ? 13.673 2.521 -9.550 1.00 97.31 281 PRO A CA 1
ATOM 2115 C C . PRO A 1 281 ? 14.073 3.008 -10.944 1.00 97.31 281 PRO A C 1
ATOM 2117 O O . PRO A 1 281 ? 15.243 3.271 -11.220 1.00 97.31 281 PRO A O 1
ATOM 2120 N N . SER A 1 282 ? 13.097 3.117 -11.839 1.00 96.31 282 SER A N 1
ATOM 2121 C CA . SER A 1 282 ? 13.272 3.705 -13.167 1.00 96.31 282 SER A CA 1
ATOM 2122 C C . SER A 1 282 ? 11.915 4.038 -13.777 1.00 96.31 282 SER A C 1
ATOM 2124 O O . SER A 1 282 ? 10.906 3.399 -13.466 1.00 96.31 282 SER A O 1
ATOM 2126 N N . LEU A 1 283 ? 11.887 5.017 -14.685 1.00 94.44 283 LEU A N 1
ATOM 2127 C CA . LEU A 1 283 ? 10.671 5.384 -15.413 1.00 94.44 283 LEU A CA 1
ATOM 2128 C C . LEU A 1 283 ? 10.088 4.197 -16.189 1.00 94.44 283 LEU A C 1
ATOM 2130 O O . LEU A 1 283 ? 8.876 4.008 -16.218 1.00 94.44 283 LEU A O 1
ATOM 2134 N N . GLU A 1 284 ? 10.959 3.391 -16.794 1.00 93.69 284 GLU A N 1
ATOM 2135 C CA . GLU A 1 284 ? 10.581 2.207 -17.561 1.00 93.69 284 GLU A CA 1
ATOM 2136 C C . GLU A 1 284 ? 9.932 1.140 -16.674 1.00 93.69 284 GLU A C 1
ATOM 2138 O O . GLU A 1 284 ? 8.833 0.680 -16.982 1.00 93.69 284 GLU A O 1
ATOM 2143 N N . ASN A 1 285 ? 10.548 0.811 -15.535 1.00 97.44 285 ASN A N 1
ATOM 2144 C CA . ASN A 1 285 ? 10.027 -0.203 -14.621 1.00 97.44 285 ASN A CA 1
ATOM 2145 C C . ASN A 1 285 ? 8.729 0.257 -13.952 1.00 97.44 285 ASN A C 1
ATOM 2147 O O . ASN A 1 285 ? 7.789 -0.527 -13.854 1.00 97.44 285 ASN A O 1
ATOM 2151 N N . ALA A 1 286 ? 8.638 1.528 -13.548 1.00 98.06 286 ALA A N 1
ATOM 2152 C CA . ALA A 1 286 ? 7.422 2.074 -12.952 1.00 98.06 286 ALA A CA 1
ATOM 2153 C C . ALA A 1 286 ? 6.246 2.075 -13.938 1.00 98.06 286 ALA A C 1
ATOM 2155 O O . ALA A 1 286 ? 5.139 1.647 -13.598 1.00 98.06 286 ALA A O 1
ATOM 2156 N N . LYS A 1 287 ? 6.502 2.479 -15.190 1.00 95.00 287 LYS A N 1
ATOM 2157 C CA . LYS A 1 287 ? 5.516 2.416 -16.271 1.00 95.00 287 LYS A CA 1
ATOM 2158 C C . LYS A 1 287 ? 5.100 0.974 -16.570 1.00 95.00 287 LYS A C 1
ATOM 2160 O O . LYS A 1 287 ? 3.904 0.711 -16.691 1.00 95.00 287 LYS A O 1
ATOM 2165 N N . ALA A 1 288 ? 6.058 0.050 -16.663 1.00 93.62 288 ALA A N 1
ATOM 2166 C CA . ALA A 1 288 ? 5.791 -1.363 -16.915 1.00 93.62 288 ALA A CA 1
ATOM 2167 C C . ALA A 1 288 ? 4.961 -1.987 -15.786 1.00 93.62 288 ALA A C 1
ATOM 2169 O O . ALA A 1 288 ? 3.933 -2.602 -16.058 1.00 93.62 288 ALA A O 1
ATOM 2170 N N . TYR A 1 289 ? 5.354 -1.781 -14.528 1.00 98.56 289 TYR A N 1
ATOM 2171 C CA . TYR A 1 289 ? 4.663 -2.337 -13.370 1.00 98.56 289 TYR A CA 1
ATOM 2172 C C . TYR A 1 289 ? 3.216 -1.843 -13.273 1.00 98.56 289 TYR A C 1
ATOM 2174 O O . TYR A 1 289 ? 2.282 -2.644 -13.323 1.00 98.56 289 TYR A O 1
ATOM 2182 N N . ASN A 1 290 ? 3.022 -0.523 -13.187 1.00 98.12 290 ASN A N 1
ATOM 2183 C CA . ASN A 1 290 ? 1.699 0.065 -12.990 1.00 98.12 290 ASN A CA 1
ATOM 2184 C C . ASN A 1 290 ? 0.790 -0.174 -14.207 1.00 98.12 290 ASN A C 1
ATOM 2186 O O . ASN A 1 290 ? -0.379 -0.525 -14.041 1.00 98.12 290 ASN A O 1
ATOM 2190 N N . GLY A 1 291 ? 1.324 -0.054 -15.429 1.00 94.62 291 GLY A N 1
ATOM 2191 C CA . GLY A 1 291 ? 0.578 -0.328 -16.659 1.00 94.62 291 GLY A CA 1
ATOM 2192 C C . GLY A 1 291 ? 0.135 -1.789 -16.771 1.00 94.62 291 GLY A C 1
ATOM 2193 O O . GLY A 1 291 ? -1.040 -2.060 -17.032 1.00 94.62 291 GLY A O 1
ATOM 2194 N N . ASN A 1 292 ? 1.038 -2.739 -16.509 1.00 95.69 292 ASN A N 1
ATOM 2195 C CA . ASN A 1 292 ? 0.713 -4.160 -16.602 1.00 95.69 292 ASN A CA 1
ATOM 2196 C C . ASN A 1 292 ? -0.200 -4.630 -15.463 1.00 95.69 292 ASN A C 1
ATOM 2198 O O . ASN A 1 292 ? -1.083 -5.453 -15.701 1.00 95.69 292 ASN A O 1
ATOM 2202 N N . LEU A 1 293 ? -0.059 -4.075 -14.255 1.00 97.62 293 LEU A N 1
ATOM 2203 C CA . LEU A 1 293 ? -0.993 -4.320 -13.158 1.00 97.62 293 LEU A CA 1
ATOM 2204 C C . LEU A 1 293 ? -2.405 -3.844 -13.527 1.00 97.62 293 LEU A C 1
ATOM 2206 O O . LEU A 1 293 ? -3.370 -4.590 -13.373 1.00 97.62 293 LEU A O 1
ATOM 2210 N N . ILE A 1 294 ? -2.543 -2.635 -14.080 1.00 94.88 294 ILE A N 1
ATOM 2211 C CA . ILE A 1 294 ? -3.837 -2.123 -14.551 1.00 94.88 294 ILE A CA 1
ATOM 2212 C C . ILE A 1 294 ? -4.429 -3.042 -15.630 1.00 94.88 294 ILE A C 1
ATOM 2214 O O . ILE A 1 294 ? -5.616 -3.370 -15.561 1.00 94.88 294 ILE A O 1
ATOM 2218 N N . ALA A 1 295 ? -3.628 -3.497 -16.597 1.00 90.44 295 ALA A N 1
ATOM 2219 C CA . ALA A 1 295 ? -4.061 -4.456 -17.616 1.00 90.44 295 ALA A CA 1
ATOM 2220 C C . ALA A 1 295 ? -4.510 -5.798 -17.004 1.00 90.44 295 ALA A C 1
ATOM 2222 O O . ALA A 1 295 ? -5.556 -6.342 -17.373 1.00 90.44 295 ALA A O 1
ATOM 2223 N N . HIS A 1 296 ? -3.768 -6.309 -16.019 1.00 94.31 296 HIS A N 1
ATOM 2224 C CA . HIS A 1 296 ? -4.120 -7.511 -15.268 1.00 94.31 296 HIS A CA 1
ATOM 2225 C C . HIS A 1 296 ? -5.467 -7.362 -14.557 1.00 94.31 296 HIS A C 1
ATOM 2227 O O . HIS A 1 296 ? -6.371 -8.176 -14.773 1.00 94.31 296 HIS A O 1
ATOM 2233 N N . LEU A 1 297 ? -5.675 -6.268 -13.827 1.00 93.94 297 LEU A N 1
ATOM 2234 C CA . LEU A 1 297 ? -6.944 -5.977 -13.165 1.00 93.94 297 LEU A CA 1
ATOM 2235 C C . LEU A 1 297 ? -8.097 -5.831 -14.171 1.00 93.94 297 LEU A C 1
ATOM 2237 O O . LEU A 1 297 ? -9.185 -6.364 -13.947 1.00 93.94 297 LEU A O 1
ATOM 2241 N N . ARG A 1 298 ? -7.864 -5.175 -15.314 1.00 89.94 298 ARG A N 1
ATOM 2242 C CA . ARG A 1 298 ? -8.847 -5.011 -16.402 1.00 89.94 298 ARG A CA 1
ATOM 2243 C C . ARG A 1 298 ? -9.314 -6.319 -17.005 1.00 89.94 298 ARG A C 1
ATOM 2245 O O . ARG A 1 298 ? -10.483 -6.423 -17.384 1.00 89.94 298 ARG A O 1
ATOM 2252 N N . SER A 1 299 ? -8.429 -7.307 -17.047 1.00 88.44 299 SER A N 1
ATOM 2253 C CA . SER A 1 299 ? -8.732 -8.616 -17.609 1.00 88.44 299 SER A CA 1
ATOM 2254 C C . SER A 1 299 ? -9.741 -9.431 -16.791 1.00 88.44 299 SER A C 1
ATOM 2256 O O . SER A 1 299 ? -10.339 -10.360 -17.331 1.00 88.44 299 SER A O 1
ATOM 2258 N N . LYS A 1 300 ? -9.951 -9.092 -15.506 1.00 88.56 300 LYS A N 1
ATOM 2259 C CA . LYS A 1 300 ? -10.831 -9.812 -14.559 1.00 88.56 300 LYS A CA 1
ATOM 2260 C C . LYS A 1 300 ? -10.506 -11.297 -14.373 1.00 88.56 300 LYS A C 1
ATOM 2262 O O . LYS A 1 300 ? -11.324 -12.046 -13.845 1.00 88.56 300 LYS A O 1
ATOM 2267 N N . VAL A 1 301 ? -9.315 -11.727 -14.781 1.00 90.31 301 VAL A N 1
ATOM 2268 C CA . VAL A 1 301 ? -8.860 -13.111 -14.615 1.00 90.31 301 VAL A CA 1
ATOM 2269 C C . VAL A 1 301 ? -8.702 -13.494 -13.142 1.00 90.31 301 VAL A C 1
ATOM 2271 O O . VAL A 1 301 ? -8.947 -14.649 -12.803 1.00 90.31 301 VAL A O 1
ATOM 2274 N N . GLY A 1 302 ? -8.392 -12.522 -12.276 1.00 93.25 302 GLY A N 1
ATOM 2275 C CA . GLY A 1 302 ? -8.066 -12.757 -10.872 1.00 93.25 302 GLY A CA 1
ATOM 2276 C C . GLY A 1 302 ? -6.721 -13.462 -10.711 1.00 93.25 302 GLY A C 1
ATOM 2277 O O . GLY A 1 302 ? -5.912 -13.489 -11.637 1.00 93.25 302 GLY A O 1
ATOM 2278 N N . THR A 1 303 ? -6.503 -14.060 -9.546 1.00 96.56 303 THR A N 1
ATOM 2279 C CA . THR A 1 303 ? -5.312 -14.874 -9.268 1.00 96.56 303 THR A CA 1
ATOM 2280 C C . THR A 1 303 ? -5.626 -16.363 -9.471 1.00 96.56 303 THR A C 1
ATOM 2282 O O . THR A 1 303 ? -6.802 -16.741 -9.522 1.00 96.56 303 THR A O 1
ATOM 2285 N N . PRO A 1 304 ? -4.621 -17.252 -9.566 1.00 96.12 304 PRO A N 1
ATOM 2286 C CA . PRO A 1 304 ? -4.858 -18.694 -9.649 1.00 96.12 304 PRO A CA 1
ATOM 2287 C C . PRO A 1 304 ? -5.768 -19.282 -8.552 1.00 96.12 304 PRO A C 1
ATOM 2289 O O . PRO A 1 304 ? -6.592 -20.143 -8.868 1.00 96.12 304 PRO A O 1
ATOM 2292 N N . LEU A 1 305 ? -5.667 -18.831 -7.294 1.00 95.69 305 LEU A N 1
ATOM 2293 C CA . LEU A 1 305 ? -6.547 -19.266 -6.196 1.00 95.69 305 LEU A CA 1
ATOM 2294 C C . LEU A 1 305 ? -7.815 -18.413 -6.036 1.00 95.69 305 LEU A C 1
ATOM 2296 O O . LEU A 1 305 ? -8.721 -18.816 -5.304 1.00 95.69 305 LEU A O 1
ATOM 2300 N N . MET A 1 306 ? -7.909 -17.259 -6.703 1.00 94.38 306 MET A N 1
ATOM 2301 C CA . MET A 1 306 ? -9.087 -16.380 -6.697 1.00 94.38 306 MET A CA 1
ATOM 2302 C C . MET A 1 306 ? -9.499 -15.992 -8.133 1.00 94.38 306 MET A C 1
ATOM 2304 O O . MET A 1 306 ? -9.457 -14.810 -8.489 1.00 94.38 306 MET A O 1
ATOM 2308 N N . PRO A 1 307 ? -9.886 -16.963 -8.986 1.00 93.44 307 PRO A N 1
ATOM 2309 C CA . PRO A 1 307 ? -10.127 -16.711 -10.402 1.00 93.44 307 PRO A CA 1
ATOM 2310 C C . PRO A 1 307 ? -11.463 -16.001 -10.668 1.00 93.44 307 PRO A C 1
ATOM 2312 O O . PRO A 1 307 ? -12.439 -16.152 -9.934 1.00 93.44 307 PRO A O 1
ATOM 2315 N N . GLY A 1 308 ? -11.540 -15.283 -11.790 1.00 84.56 308 GLY A N 1
ATOM 2316 C CA . GLY A 1 308 ? -12.785 -14.736 -12.348 1.00 84.56 308 GLY A CA 1
ATOM 2317 C C . GLY A 1 308 ? -13.290 -13.435 -11.711 1.00 84.56 308 GLY A C 1
ATOM 2318 O O . GLY A 1 308 ? -14.355 -12.944 -12.093 1.00 84.56 308 GLY A O 1
ATOM 2319 N N . LYS A 1 309 ? -12.541 -12.858 -10.765 1.00 85.69 309 LYS A N 1
ATOM 2320 C CA . LYS A 1 309 ? -12.830 -11.560 -10.142 1.00 85.69 309 LYS A CA 1
ATOM 2321 C C . LYS A 1 309 ? -11.531 -10.768 -9.987 1.00 85.69 309 LYS A C 1
ATOM 2323 O O . LYS A 1 309 ? -10.539 -11.297 -9.499 1.00 85.69 309 LYS A O 1
ATOM 2328 N N . SER A 1 310 ? -11.538 -9.491 -10.372 1.00 91.50 310 SER A N 1
ATOM 2329 C CA . SER A 1 310 ? -10.425 -8.583 -10.065 1.00 91.50 310 SER A CA 1
ATOM 2330 C C . SER A 1 310 ? -10.373 -8.291 -8.570 1.00 91.50 310 SER A C 1
ATOM 2332 O O . SER A 1 310 ? -11.411 -8.070 -7.943 1.00 91.50 310 SER A O 1
ATOM 2334 N N . VAL A 1 311 ? -9.164 -8.236 -8.023 1.00 94.50 311 VAL A N 1
ATOM 2335 C CA . VAL A 1 311 ? -8.925 -7.810 -6.644 1.00 94.50 311 VAL A CA 1
ATOM 2336 C C . VAL A 1 311 ? -8.942 -6.285 -6.596 1.00 94.50 311 VAL A C 1
ATOM 2338 O O . VAL A 1 311 ? -8.258 -5.629 -7.383 1.00 94.50 311 VAL A O 1
ATOM 2341 N N . ASP A 1 312 ? -9.735 -5.710 -5.695 1.00 95.81 312 ASP A N 1
ATOM 2342 C CA . ASP A 1 312 ? -9.732 -4.266 -5.456 1.00 95.81 312 ASP A CA 1
ATOM 2343 C C . ASP A 1 312 ? -8.319 -3.816 -5.077 1.00 95.81 312 ASP A C 1
ATOM 2345 O O . ASP A 1 312 ? -7.750 -4.320 -4.109 1.00 95.81 312 ASP A O 1
ATOM 2349 N N . THR A 1 313 ? -7.751 -2.896 -5.856 1.00 98.44 313 THR A N 1
ATOM 2350 C CA . THR A 1 313 ? -6.327 -2.562 -5.789 1.00 98.44 313 THR A CA 1
ATOM 2351 C C . THR A 1 313 ? -6.110 -1.063 -5.820 1.00 98.44 313 THR A C 1
ATOM 2353 O O . THR A 1 313 ? -6.564 -0.385 -6.740 1.00 98.44 313 THR A O 1
ATOM 2356 N N . TYR A 1 314 ? -5.393 -0.556 -4.822 1.00 98.69 314 TYR A N 1
ATOM 2357 C CA . TYR A 1 314 ? -5.067 0.853 -4.667 1.00 98.69 314 TYR A CA 1
ATOM 2358 C C . TYR A 1 314 ? -3.604 1.093 -5.047 1.00 98.69 314 TYR A C 1
ATOM 2360 O O . TYR A 1 314 ? -2.684 0.687 -4.337 1.00 98.69 314 TYR A O 1
ATOM 2368 N N . LEU A 1 315 ? -3.399 1.761 -6.182 1.00 98.62 315 LEU A N 1
ATOM 2369 C CA . LEU A 1 315 ? -2.070 2.111 -6.681 1.00 98.62 315 LEU A CA 1
ATOM 2370 C C . LEU A 1 315 ? -1.405 3.125 -5.740 1.00 98.62 315 LEU A C 1
ATOM 2372 O O . LEU A 1 315 ? -2.023 4.119 -5.351 1.00 98.62 315 LEU A O 1
ATOM 2376 N N . PHE A 1 316 ? -0.159 2.875 -5.360 1.00 98.44 316 PHE A N 1
ATOM 2377 C CA . PHE A 1 316 ? 0.677 3.770 -4.571 1.00 98.44 316 PHE A CA 1
ATOM 2378 C C . PHE A 1 316 ? 1.659 4.493 -5.517 1.00 98.44 316 PHE A C 1
ATOM 2380 O O . PHE A 1 316 ? 2.519 3.838 -6.104 1.00 98.44 316 PHE A O 1
ATOM 2387 N N . ALA A 1 317 ? 1.527 5.804 -5.756 1.00 98.00 317 ALA A N 1
ATOM 2388 C CA . ALA A 1 317 ? 0.522 6.737 -5.215 1.00 98.00 317 ALA A CA 1
ATOM 2389 C C . ALA A 1 317 ? 0.043 7.766 -6.256 1.00 98.00 317 ALA A C 1
ATOM 2391 O O . ALA A 1 317 ? 0.512 7.800 -7.392 1.00 98.00 317 ALA A O 1
ATOM 2392 N N . LEU A 1 318 ? -0.941 8.594 -5.888 1.00 98.25 318 LEU A N 1
ATOM 2393 C CA . LEU A 1 318 ? -1.524 9.593 -6.789 1.00 98.25 318 LEU A CA 1
ATOM 2394 C C . LEU A 1 318 ? -0.510 10.670 -7.192 1.00 98.25 318 LEU A C 1
ATOM 2396 O O . LEU A 1 318 ? -0.407 10.984 -8.375 1.00 98.25 318 LEU A O 1
ATOM 2400 N N . TYR A 1 319 ? 0.238 11.187 -6.218 1.00 98.44 319 TYR A N 1
ATOM 2401 C CA . TYR A 1 319 ? 1.270 12.206 -6.392 1.00 98.44 319 TYR A CA 1
ATOM 2402 C C . TYR A 1 319 ? 2.577 11.752 -5.748 1.00 98.44 319 TYR A C 1
ATOM 2404 O O . TYR A 1 319 ? 2.573 10.865 -4.893 1.00 98.44 319 TYR A O 1
ATOM 2412 N N . ASP A 1 320 ? 3.680 12.380 -6.147 1.00 97.25 320 ASP A N 1
ATOM 2413 C CA . ASP A 1 320 ? 4.917 12.315 -5.376 1.00 97.25 320 ASP A CA 1
ATOM 2414 C C . ASP A 1 320 ? 4.737 13.040 -4.043 1.00 97.25 320 ASP A C 1
ATOM 2416 O O . ASP A 1 320 ? 4.164 14.129 -3.981 1.00 97.25 320 ASP A O 1
ATOM 2420 N N . GLU A 1 321 ? 5.246 12.432 -2.979 1.00 91.31 321 GLU A N 1
ATOM 2421 C CA . GLU A 1 321 ? 5.190 12.973 -1.626 1.00 91.31 321 GLU A CA 1
ATOM 2422 C C . GLU A 1 321 ? 6.587 13.474 -1.228 1.00 91.31 321 GLU A C 1
ATOM 2424 O O . GLU A 1 321 ? 7.398 12.726 -0.683 1.00 91.31 321 GLU A O 1
ATOM 2429 N N . ASP A 1 322 ? 6.909 14.726 -1.567 1.00 91.50 322 ASP A N 1
ATOM 2430 C CA . ASP A 1 322 ? 8.271 15.279 -1.504 1.00 91.50 322 ASP A CA 1
ATOM 2431 C C . ASP A 1 322 ? 8.848 15.434 -0.090 1.00 91.50 322 ASP A C 1
ATOM 2433 O O . ASP A 1 322 ? 10.071 15.509 0.068 1.00 91.50 322 ASP A O 1
ATOM 2437 N N . LEU A 1 323 ? 8.000 15.388 0.939 1.00 89.12 323 LEU A N 1
ATOM 2438 C CA . LEU A 1 323 ? 8.407 15.418 2.342 1.00 89.12 323 LEU A CA 1
ATOM 2439 C C . LEU A 1 323 ? 8.559 14.018 2.959 1.00 89.12 323 LEU A C 1
ATOM 2441 O O . LEU A 1 323 ? 8.845 13.916 4.156 1.00 89.12 323 LEU A O 1
ATOM 2445 N N . LYS A 1 324 ? 8.380 12.927 2.193 1.00 84.56 324 LYS A N 1
ATOM 2446 C CA . LYS A 1 324 ? 8.569 11.573 2.733 1.00 84.56 324 LYS A CA 1
ATOM 2447 C C . LYS A 1 324 ? 10.025 11.336 3.157 1.00 84.56 324 LYS A C 1
ATOM 2449 O O . LYS A 1 324 ? 10.946 11.543 2.352 1.00 84.56 324 LYS A O 1
ATOM 2454 N N . PRO A 1 325 ? 10.250 10.863 4.400 1.00 77.62 325 PRO A N 1
ATOM 2455 C CA . PRO A 1 325 ? 11.578 10.489 4.863 1.00 77.62 325 PRO A CA 1
ATOM 2456 C C . PRO A 1 325 ? 12.047 9.194 4.184 1.00 77.62 325 PRO A C 1
ATOM 2458 O O . PRO A 1 325 ? 11.254 8.466 3.593 1.00 77.62 325 PRO A O 1
ATOM 2461 N N . GLY A 1 326 ? 13.337 8.885 4.318 1.00 86.12 326 GLY A N 1
ATOM 2462 C CA . GLY A 1 326 ? 13.929 7.665 3.764 1.00 86.12 326 GLY A CA 1
ATOM 2463 C C . GLY A 1 326 ? 14.560 7.860 2.378 1.00 86.12 326 GLY A C 1
ATOM 2464 O O . GLY A 1 326 ? 14.877 9.000 2.003 1.00 86.12 326 GLY A O 1
ATOM 2465 N N . PRO A 1 327 ? 14.790 6.758 1.640 1.00 86.00 327 PRO A N 1
ATOM 2466 C CA . PRO A 1 327 ? 15.433 6.776 0.325 1.00 86.00 327 PRO A CA 1
ATOM 2467 C C . PRO A 1 327 ? 14.728 7.694 -0.677 1.00 86.00 327 PRO A C 1
ATOM 2469 O O . PRO A 1 327 ? 13.552 8.024 -0.515 1.00 86.00 327 PRO A O 1
ATOM 2472 N N . ALA A 1 328 ? 15.428 8.122 -1.730 1.00 90.12 328 ALA A N 1
ATOM 2473 C CA . ALA A 1 328 ? 14.816 8.956 -2.767 1.00 90.12 328 ALA A CA 1
ATOM 2474 C C . ALA A 1 328 ? 13.656 8.294 -3.502 1.00 90.12 328 ALA A C 1
ATOM 2476 O O . ALA A 1 328 ? 12.769 9.019 -3.959 1.00 90.12 328 ALA A O 1
ATOM 2477 N N . SER A 1 329 ? 13.607 6.963 -3.555 1.00 92.69 329 SER A N 1
ATOM 2478 C CA . SER A 1 329 ? 12.463 6.240 -4.110 1.00 92.69 329 SER A CA 1
ATOM 2479 C C . SER A 1 329 ? 11.134 6.533 -3.418 1.00 92.69 329 SER A C 1
ATOM 2481 O O . SER A 1 329 ? 10.118 6.643 -4.104 1.00 92.69 329 SER A O 1
ATOM 2483 N N . GLU A 1 330 ? 11.127 6.776 -2.103 1.00 90.38 330 GLU A N 1
ATOM 2484 C CA . GLU A 1 330 ? 9.910 7.095 -1.342 1.00 90.38 330 GLU A CA 1
ATOM 2485 C C . GLU A 1 330 ? 9.204 8.360 -1.850 1.00 90.38 330 GLU A C 1
ATOM 2487 O O . GLU A 1 330 ? 7.994 8.496 -1.694 1.00 90.38 330 GLU A O 1
ATOM 2492 N N . ARG A 1 331 ? 9.944 9.269 -2.498 1.00 95.69 331 ARG A N 1
ATOM 2493 C CA . ARG A 1 331 ? 9.454 10.551 -3.031 1.00 95.69 331 ARG A CA 1
ATOM 2494 C C . ARG A 1 331 ? 9.134 10.496 -4.532 1.00 95.69 331 ARG A C 1
ATOM 2496 O O . ARG A 1 331 ? 9.009 11.545 -5.153 1.00 95.69 331 ARG A O 1
ATOM 2503 N N . ALA A 1 332 ? 9.081 9.301 -5.128 1.00 96.56 332 ALA A N 1
ATOM 2504 C CA . ALA A 1 332 ? 9.002 9.111 -6.579 1.00 96.56 332 ALA A CA 1
ATOM 2505 C C . ALA A 1 332 ? 8.012 8.005 -7.003 1.00 96.56 332 ALA A C 1
ATOM 2507 O O . ALA A 1 332 ? 8.271 7.262 -7.954 1.00 96.56 332 ALA A O 1
ATOM 2508 N N . PHE A 1 333 ? 6.895 7.852 -6.286 1.00 97.94 333 PHE A N 1
ATOM 2509 C CA . PHE A 1 333 ? 5.831 6.877 -6.591 1.00 97.94 333 PHE A CA 1
ATOM 2510 C C . PHE A 1 333 ? 4.643 7.472 -7.369 1.00 97.94 333 PHE A C 1
ATOM 2512 O O . PHE A 1 333 ? 3.746 6.733 -7.780 1.00 97.94 333 PHE A O 1
ATOM 2519 N N . GLY A 1 334 ? 4.606 8.788 -7.573 1.00 97.62 334 GLY A N 1
ATOM 2520 C CA . GLY A 1 334 ? 3.465 9.517 -8.109 1.00 97.62 334 GLY A CA 1
ATOM 2521 C C . GLY A 1 334 ? 3.121 9.167 -9.554 1.00 97.62 334 GLY A C 1
ATOM 2522 O O . GLY A 1 334 ? 3.940 9.309 -10.466 1.00 97.62 334 GLY A O 1
ATOM 2523 N N . LEU A 1 335 ? 1.864 8.780 -9.782 1.00 97.12 335 LEU A N 1
ATOM 2524 C CA . LEU A 1 335 ? 1.285 8.614 -11.122 1.00 97.12 335 LEU A CA 1
ATOM 2525 C C . LEU A 1 335 ? 1.052 9.961 -11.824 1.00 97.12 335 LEU A C 1
ATOM 2527 O O . LEU A 1 335 ? 1.102 10.041 -13.055 1.00 97.12 335 LEU A O 1
ATOM 2531 N N . PHE A 1 336 ? 0.808 11.014 -11.045 1.00 97.31 336 PHE A N 1
ATOM 2532 C CA . PHE A 1 336 ? 0.618 12.379 -11.513 1.00 97.31 336 PHE A CA 1
ATOM 2533 C C . PHE A 1 336 ? 1.569 13.326 -10.794 1.00 97.31 336 PHE A C 1
ATOM 2535 O O . PHE A 1 336 ? 1.961 13.116 -9.647 1.00 97.31 336 PHE A O 1
ATOM 2542 N N . LYS A 1 337 ? 1.905 14.415 -11.472 1.00 95.06 337 LYS A N 1
ATOM 2543 C CA . LYS A 1 337 ? 2.647 15.531 -10.900 1.00 95.06 337 LYS A CA 1
ATOM 2544 C C . LYS A 1 337 ? 1.691 16.512 -10.219 1.00 95.06 337 LYS A C 1
ATOM 2546 O O . LYS A 1 337 ? 0.495 16.517 -10.526 1.00 95.06 337 LYS A O 1
ATOM 2551 N N . PRO A 1 338 ? 2.201 17.411 -9.360 1.00 91.62 338 PRO A N 1
ATOM 2552 C CA . PRO A 1 338 ? 1.367 18.433 -8.734 1.00 91.62 338 PRO A CA 1
ATOM 2553 C C . PRO A 1 338 ? 0.665 19.388 -9.715 1.00 91.62 338 PRO A C 1
ATOM 2555 O O . PRO A 1 338 ? -0.366 19.968 -9.384 1.00 91.62 338 PRO A O 1
ATOM 2558 N N . ASP A 1 339 ? 1.174 19.517 -10.945 1.00 90.69 339 ASP A N 1
ATOM 2559 C CA . ASP A 1 339 ? 0.536 20.270 -12.036 1.00 90.69 339 ASP A CA 1
ATOM 2560 C C . ASP A 1 339 ? -0.600 19.505 -12.752 1.00 90.69 339 ASP A C 1
ATOM 2562 O O . ASP A 1 339 ? -1.133 19.988 -13.751 1.00 90.69 339 ASP A O 1
ATOM 2566 N N . LEU A 1 340 ? -0.992 18.334 -12.228 1.00 93.00 340 LEU A N 1
ATOM 2567 C CA . LEU A 1 340 ? -2.026 17.422 -12.738 1.00 93.00 340 LEU A CA 1
ATOM 2568 C C . LEU A 1 340 ? -1.661 16.691 -14.040 1.00 93.00 340 LEU A C 1
ATOM 2570 O O . LEU A 1 340 ? -2.487 15.944 -14.570 1.00 93.00 340 LEU A O 1
ATOM 2574 N N . SER A 1 341 ? -0.443 16.866 -14.561 1.00 91.06 341 SER A N 1
ATOM 2575 C CA . SER A 1 341 ? 0.046 16.069 -15.687 1.00 91.06 341 SER A CA 1
ATOM 2576 C C . SER A 1 341 ? 0.438 14.659 -15.237 1.00 91.06 341 SER A C 1
ATOM 2578 O O . SER A 1 341 ? 0.842 14.439 -14.096 1.00 91.06 341 SER A O 1
ATOM 2580 N N . MET A 1 342 ? 0.313 13.677 -16.131 1.00 92.44 342 MET A N 1
ATOM 2581 C CA . MET A 1 342 ? 0.776 12.313 -15.856 1.00 92.44 342 MET A CA 1
ATOM 2582 C C . MET A 1 342 ? 2.306 12.282 -15.784 1.00 92.44 342 MET A C 1
ATOM 2584 O O . MET A 1 342 ? 2.984 12.828 -16.658 1.00 92.44 342 MET A O 1
ATOM 2588 N N . THR A 1 343 ? 2.859 11.597 -14.784 1.00 94.44 343 THR A N 1
ATOM 2589 C CA . THR A 1 343 ? 4.305 11.336 -14.707 1.00 94.44 343 THR A CA 1
ATOM 2590 C C . THR A 1 343 ? 4.736 10.422 -15.855 1.00 94.44 343 THR A C 1
ATOM 2592 O O . THR A 1 343 ? 5.757 10.655 -16.503 1.00 94.44 343 THR A O 1
ATOM 2595 N N . TYR A 1 344 ? 3.919 9.408 -16.134 1.00 92.81 344 TYR A N 1
ATOM 2596 C CA . TYR A 1 344 ? 4.022 8.482 -17.256 1.00 92.81 344 TYR A CA 1
ATOM 2597 C C . TYR A 1 344 ? 2.631 7.906 -17.555 1.00 92.81 344 TYR A C 1
ATOM 2599 O O . TYR A 1 344 ? 1.805 7.753 -16.657 1.00 92.81 344 TYR A O 1
ATOM 2607 N N . ASP A 1 345 ? 2.355 7.597 -18.822 1.00 88.12 345 ASP A N 1
ATOM 2608 C CA . ASP A 1 345 ? 1.056 7.051 -19.225 1.00 88.12 345 ASP A CA 1
ATOM 2609 C C . ASP A 1 345 ? 0.972 5.544 -18.934 1.00 88.12 345 ASP A C 1
ATOM 2611 O O . ASP A 1 345 ? 1.761 4.750 -19.453 1.00 88.12 345 ASP A O 1
ATOM 2615 N N . VAL A 1 346 ? -0.002 5.174 -18.102 1.00 88.88 346 VAL A N 1
ATOM 2616 C CA . VAL A 1 346 ? -0.347 3.794 -17.712 1.00 88.88 346 VAL A CA 1
ATOM 2617 C C . VAL A 1 346 ? -1.771 3.415 -18.143 1.00 88.88 346 VAL A C 1
ATOM 2619 O O . VAL A 1 346 ? -2.362 2.457 -17.645 1.00 88.88 346 VAL A O 1
ATOM 2622 N N . GLY A 1 347 ? -2.356 4.188 -19.061 1.00 85.38 347 GLY A N 1
ATOM 2623 C CA . GLY A 1 347 ? -3.667 3.931 -19.642 1.00 85.38 347 GLY A CA 1
ATOM 2624 C C . GLY A 1 347 ? -4.828 4.206 -18.691 1.00 85.38 347 GLY A C 1
ATOM 2625 O O . GLY A 1 347 ? -5.835 3.505 -18.768 1.00 85.38 347 GLY A O 1
ATOM 2626 N N . LEU A 1 348 ? -4.707 5.170 -17.771 1.00 88.75 348 LEU A N 1
ATOM 2627 C CA . LEU A 1 348 ? -5.772 5.543 -16.823 1.00 88.75 348 LEU A CA 1
ATOM 2628 C C . LEU A 1 348 ? -6.766 6.565 -17.382 1.00 88.75 348 LEU A C 1
ATOM 2630 O O . LEU A 1 348 ? -7.862 6.682 -16.838 1.00 88.75 348 LEU A O 1
ATOM 2634 N N . SER A 1 349 ? -6.427 7.306 -18.435 1.00 84.12 349 SER A N 1
ATOM 2635 C CA . SER A 1 349 ? -7.335 8.292 -19.028 1.00 84.12 349 SER A CA 1
ATOM 2636 C C . SER A 1 349 ? -8.592 7.620 -19.586 1.00 84.12 349 SER A C 1
ATOM 2638 O O . SER A 1 349 ? -8.509 6.643 -20.331 1.00 84.12 349 SER A O 1
ATOM 2640 N N . LYS A 1 350 ? -9.774 8.154 -19.258 1.00 79.19 350 LYS A N 1
ATOM 2641 C CA . LYS A 1 350 ? -11.005 7.783 -19.964 1.00 79.19 350 LYS A CA 1
ATOM 2642 C C . LYS A 1 350 ? -10.922 8.394 -21.360 1.00 79.19 350 LYS A C 1
ATOM 2644 O O . LYS A 1 350 ? -10.880 9.614 -21.489 1.00 79.19 350 LYS A O 1
ATOM 2649 N N . SER A 1 351 ? -10.891 7.572 -22.402 1.00 53.91 351 SER A N 1
ATOM 2650 C CA . SER A 1 351 ? -11.078 8.065 -23.764 1.00 53.91 351 SER A CA 1
ATOM 2651 C C . SER A 1 351 ? -12.436 8.770 -23.843 1.00 53.91 351 SER A C 1
ATOM 2653 O O . SER A 1 351 ? -13.484 8.176 -23.593 1.00 53.91 351 SER A O 1
ATOM 2655 N N . THR A 1 352 ? -12.431 10.070 -24.133 1.00 35.03 352 THR A N 1
ATOM 2656 C CA . THR A 1 352 ? -13.648 10.841 -24.387 1.00 35.03 352 THR A CA 1
ATOM 2657 C C . THR A 1 352 ? -14.325 10.290 -25.641 1.00 35.03 352 THR A C 1
ATOM 2659 O O . THR A 1 352 ? -13.824 10.461 -26.743 1.00 35.03 352 THR A O 1
ATOM 2662 N N . ASN A 1 353 ? -15.450 9.598 -25.444 1.00 33.53 353 ASN A N 1
ATOM 2663 C CA . ASN A 1 353 ? -16.490 9.246 -26.414 1.00 33.53 353 ASN A CA 1
ATOM 2664 C C . ASN A 1 353 ? -16.051 9.027 -27.877 1.00 33.53 353 ASN A C 1
ATOM 2666 O O . ASN A 1 353 ? -15.991 9.960 -28.677 1.00 33.53 353 ASN A O 1
ATOM 2670 N N . GLN A 1 354 ? -16.000 7.752 -28.278 1.00 28.25 354 GLN A N 1
ATOM 2671 C CA . GLN A 1 354 ? -16.645 7.370 -29.535 1.00 28.25 354 GLN A CA 1
ATOM 2672 C C . GLN A 1 354 ? -18.099 7.862 -29.476 1.00 28.25 354 GLN A C 1
ATOM 2674 O O . GLN A 1 354 ? -18.915 7.351 -28.708 1.00 28.25 354 GLN A O 1
ATOM 2679 N N . ALA A 1 355 ? -18.403 8.896 -30.258 1.00 26.95 355 ALA A N 1
ATOM 2680 C CA . ALA A 1 355 ? -19.771 9.252 -30.590 1.00 26.95 355 ALA A CA 1
ATOM 2681 C C . ALA A 1 355 ? -20.465 8.046 -31.262 1.00 26.95 355 ALA A C 1
ATOM 2683 O O . ALA A 1 355 ? -19.797 7.270 -31.957 1.00 26.95 355 ALA A O 1
ATOM 2684 N N . PRO A 1 356 ? -21.786 7.865 -31.083 1.00 31.06 356 PRO A N 1
ATOM 2685 C CA . PRO A 1 356 ? -22.520 6.816 -31.782 1.00 31.06 356 PRO A CA 1
ATOM 2686 C C . PRO A 1 356 ? -22.371 7.019 -33.300 1.00 31.06 356 PRO A C 1
ATOM 2688 O O . PRO A 1 356 ? -22.425 8.163 -33.761 1.00 31.06 356 PRO A O 1
ATOM 2691 N N . PRO A 1 357 ? -22.167 5.953 -34.096 1.00 32.69 357 PRO A N 1
ATOM 2692 C CA . PRO A 1 357 ? -21.922 6.108 -35.519 1.00 32.69 357 PRO A CA 1
ATOM 2693 C C . PRO A 1 357 ? -23.160 6.701 -36.194 1.00 32.69 357 PRO A C 1
ATOM 2695 O O . PRO A 1 357 ? -24.248 6.122 -36.177 1.00 32.69 357 PRO A O 1
ATOM 2698 N N . VAL A 1 358 ? -22.968 7.879 -36.787 1.00 29.83 358 VAL A N 1
ATOM 2699 C CA . VAL A 1 358 ? -23.918 8.522 -37.690 1.00 29.83 358 VAL A CA 1
ATOM 2700 C C . VAL A 1 358 ? -24.143 7.595 -38.882 1.00 29.83 358 VAL A C 1
ATOM 2702 O O . VAL A 1 358 ? -23.205 7.129 -39.526 1.00 29.83 358 VAL A O 1
ATOM 2705 N N . ALA A 1 359 ? -25.416 7.312 -39.142 1.00 34.50 359 ALA A N 1
ATOM 2706 C CA . ALA A 1 359 ? -25.879 6.489 -40.243 1.00 34.50 359 ALA A CA 1
ATOM 2707 C C . ALA A 1 359 ? -25.455 7.058 -41.607 1.00 34.50 359 ALA A C 1
ATOM 2709 O O . ALA A 1 359 ? -25.602 8.251 -41.869 1.00 34.50 359 ALA A O 1
ATOM 2710 N N . SER A 1 360 ? -24.993 6.180 -42.498 1.00 23.58 360 SER A N 1
ATOM 2711 C CA . SER A 1 360 ? -24.835 6.413 -43.941 1.00 23.58 360 SER A CA 1
ATOM 2712 C C . SER A 1 360 ? -24.718 5.055 -44.668 1.00 23.58 360 SER A C 1
ATOM 2714 O O . SER A 1 360 ? -24.448 4.048 -44.014 1.00 23.58 360 SER A O 1
ATOM 2716 N N . PRO A 1 361 ? -25.090 4.954 -45.959 1.00 30.36 361 PRO A N 1
ATOM 2717 C CA . PRO A 1 361 ? -26.299 4.226 -46.359 1.00 30.36 361 PRO A CA 1
ATOM 2718 C C . PRO A 1 361 ? -26.092 2.752 -46.718 1.00 30.36 361 PRO A C 1
ATOM 2720 O O . PRO A 1 361 ? -25.069 2.339 -47.255 1.00 30.36 361 PRO A O 1
ATOM 2723 N N . LYS A 1 362 ? -27.160 1.979 -46.495 1.00 28.53 362 LYS A N 1
ATO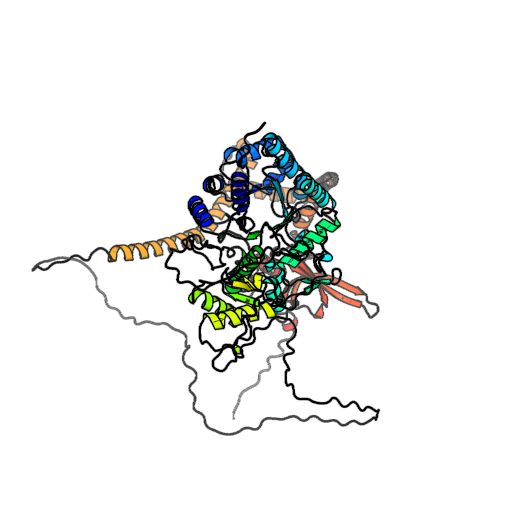M 2724 C CA . LYS A 1 362 ? -27.325 0.585 -46.916 1.00 28.53 362 LYS A CA 1
ATOM 2725 C C . LYS A 1 362 ? -27.254 0.454 -48.442 1.00 28.53 362 LYS A C 1
ATOM 2727 O O . LYS A 1 362 ? -28.037 1.085 -49.146 1.00 28.53 362 LYS A O 1
ATOM 2732 N N . THR A 1 363 ? -26.443 -0.483 -48.924 1.00 25.52 363 THR A N 1
ATOM 2733 C CA . THR A 1 363 ? -26.748 -1.264 -50.133 1.00 25.52 363 THR A CA 1
ATOM 2734 C C . THR A 1 363 ? -26.658 -2.761 -49.807 1.00 25.52 363 THR A C 1
ATOM 2736 O O . THR A 1 363 ? -25.916 -3.141 -48.899 1.00 25.52 363 THR A O 1
ATOM 2739 N N . PRO A 1 364 ? -27.500 -3.605 -50.429 1.00 27.97 364 PRO A N 1
ATOM 2740 C CA . PRO A 1 364 ? -27.944 -4.860 -49.836 1.00 27.97 364 PRO A CA 1
ATOM 2741 C C . PRO A 1 364 ? -27.193 -6.066 -50.405 1.00 27.97 364 PRO A C 1
ATOM 2743 O O . PRO A 1 364 ? -27.060 -6.198 -51.619 1.00 27.97 364 PRO A O 1
ATOM 2746 N N . VAL A 1 365 ? -26.788 -7.001 -49.542 1.00 27.39 365 VAL A N 1
ATOM 2747 C CA . VAL A 1 365 ? -26.467 -8.372 -49.960 1.00 27.39 365 VAL A CA 1
ATOM 2748 C C . VAL A 1 365 ? -27.254 -9.349 -49.087 1.00 27.39 365 VAL A C 1
ATOM 2750 O O . VAL A 1 365 ? -27.317 -9.223 -47.866 1.00 27.39 365 VAL A O 1
ATOM 2753 N N . ASN A 1 366 ? -27.933 -10.260 -49.777 1.00 26.48 366 ASN A N 1
ATOM 2754 C CA . ASN A 1 366 ? -29.018 -11.118 -49.321 1.00 26.48 366 ASN A CA 1
ATOM 2755 C C . ASN A 1 366 ? -28.566 -12.313 -48.454 1.00 26.48 366 ASN A C 1
ATOM 2757 O O . ASN A 1 366 ? -27.726 -13.082 -48.904 1.00 26.48 366 ASN A O 1
ATOM 2761 N N . ASN A 1 367 ? -29.285 -12.511 -47.332 1.00 26.77 367 ASN A N 1
ATOM 2762 C CA . ASN A 1 367 ? -29.789 -13.773 -46.731 1.00 26.77 367 ASN A CA 1
ATOM 2763 C C . ASN A 1 367 ? -28.831 -14.925 -46.317 1.00 26.77 367 ASN A C 1
ATOM 2765 O O . ASN A 1 367 ? -27.758 -15.075 -46.885 1.00 26.77 367 ASN A O 1
ATOM 2769 N N . PRO A 1 368 ? -29.280 -15.894 -45.474 1.00 34.28 368 PRO A N 1
ATOM 2770 C CA . PRO A 1 368 ? -30.309 -15.864 -44.416 1.00 34.28 368 PRO A CA 1
ATOM 2771 C C . PRO A 1 368 ? -29.847 -16.488 -43.062 1.00 34.28 368 PRO A C 1
ATOM 2773 O O . PRO A 1 368 ? -28.980 -17.355 -43.006 1.00 34.28 368 PRO A O 1
ATOM 2776 N N . SER A 1 369 ? -30.508 -16.109 -41.963 1.00 24.42 369 SER A N 1
ATOM 2777 C CA . SER A 1 369 ? -30.531 -16.824 -40.660 1.00 24.42 369 SER A CA 1
ATOM 2778 C C . SER A 1 369 ? -31.796 -17.711 -40.565 1.00 24.42 369 SER A C 1
ATOM 2780 O O . SER A 1 369 ? -32.682 -17.549 -41.403 1.00 24.42 369 SER A O 1
ATOM 2782 N N . PRO A 1 370 ? -32.068 -18.470 -39.478 1.00 41.22 370 PRO A N 1
ATOM 2783 C CA . PRO A 1 370 ? -31.236 -19.349 -38.638 1.00 41.22 370 PRO A CA 1
ATOM 2784 C C . PRO A 1 370 ? -31.897 -20.747 -38.434 1.00 41.22 370 PRO A C 1
ATOM 2786 O O . PRO A 1 370 ? -33.087 -20.930 -38.692 1.00 41.22 370 PRO A O 1
ATOM 2789 N N . LYS A 1 371 ? -31.181 -21.733 -37.870 1.00 28.38 371 LYS A N 1
ATOM 2790 C CA . LYS A 1 371 ? -31.814 -22.887 -37.192 1.00 28.38 371 LYS A CA 1
ATOM 2791 C C . LYS A 1 371 ? -31.236 -23.093 -35.788 1.00 28.38 371 LYS A C 1
ATOM 2793 O O . LYS A 1 371 ? -30.049 -22.903 -35.550 1.00 28.38 371 LYS A O 1
ATOM 2798 N N . THR A 1 372 ? -32.158 -23.409 -34.889 1.00 29.00 372 THR A N 1
ATOM 2799 C CA . THR A 1 372 ? -32.147 -23.484 -33.420 1.00 29.00 372 THR A CA 1
ATOM 2800 C C . THR A 1 372 ? -31.181 -24.525 -32.814 1.00 29.00 372 THR A C 1
ATOM 2802 O O . THR A 1 372 ? -30.747 -25.437 -33.517 1.00 29.00 372 THR A O 1
ATOM 2805 N N . PRO A 1 373 ? -30.849 -24.408 -31.507 1.00 31.48 373 PRO A N 1
ATOM 2806 C CA . PRO A 1 373 ? -29.791 -25.170 -30.844 1.00 31.48 373 PRO A CA 1
ATOM 2807 C C . PRO A 1 373 ? -30.281 -26.518 -30.294 1.00 31.48 373 PRO A C 1
ATOM 2809 O O . PRO A 1 373 ? -31.395 -26.625 -29.783 1.00 31.48 373 PRO A O 1
ATOM 2812 N N . VAL A 1 374 ? -29.413 -27.532 -30.333 1.00 28.94 374 VAL A N 1
ATOM 2813 C CA . VAL A 1 374 ? -29.603 -28.812 -29.634 1.00 28.94 374 VAL A CA 1
ATOM 2814 C C . VAL A 1 374 ? -28.596 -28.898 -28.487 1.00 28.94 374 VAL A C 1
ATOM 2816 O O . VAL A 1 374 ? -27.390 -28.768 -28.693 1.00 28.94 374 VAL A O 1
ATOM 2819 N N . ASN A 1 375 ? -29.123 -29.099 -27.279 1.00 34.62 375 ASN A N 1
ATOM 2820 C CA . ASN A 1 375 ? -28.392 -29.361 -26.041 1.00 34.62 375 ASN A CA 1
ATOM 2821 C C . ASN A 1 375 ? -27.649 -30.700 -26.102 1.00 34.62 375 ASN A C 1
ATOM 2823 O O . ASN A 1 375 ? -28.250 -31.699 -26.485 1.00 34.62 375 ASN A O 1
ATOM 2827 N N . ASN A 1 376 ? -26.400 -30.738 -25.624 1.00 28.38 376 ASN A N 1
ATOM 2828 C CA . ASN A 1 376 ? -25.815 -31.917 -24.977 1.00 28.38 376 ASN A CA 1
ATOM 2829 C C . ASN A 1 376 ? -24.636 -31.531 -24.053 1.00 28.38 376 ASN A C 1
ATOM 2831 O O . ASN A 1 376 ? -24.044 -30.464 -24.236 1.00 28.38 376 ASN A O 1
ATOM 2835 N N . PRO A 1 377 ? -24.325 -32.356 -23.031 1.00 35.16 377 PRO A N 1
ATOM 2836 C CA . PRO A 1 377 ? -23.550 -31.967 -21.850 1.00 35.16 377 PRO A CA 1
ATOM 2837 C C . PRO A 1 377 ? -22.052 -31.789 -22.126 1.00 35.16 377 PRO A C 1
ATOM 2839 O O . PRO A 1 377 ? -21.467 -32.463 -22.971 1.00 35.16 377 PRO A O 1
ATOM 2842 N N . ALA A 1 378 ? -21.435 -30.886 -21.364 1.00 27.94 378 ALA A N 1
ATOM 2843 C CA . ALA A 1 378 ? -20.047 -30.457 -21.501 1.00 27.94 378 ALA A CA 1
ATOM 2844 C C . ALA A 1 378 ? -19.014 -31.604 -21.378 1.00 27.94 378 ALA A C 1
ATOM 2846 O O . ALA A 1 378 ? -18.987 -32.296 -20.357 1.00 27.94 378 ALA A O 1
ATOM 2847 N N . PRO A 1 379 ? -18.081 -31.750 -22.342 1.00 32.97 379 PRO A N 1
ATOM 2848 C CA . PRO A 1 379 ? -16.822 -32.454 -22.140 1.00 32.97 379 PRO A CA 1
ATOM 2849 C C . PRO A 1 379 ? -15.750 -31.518 -21.544 1.00 32.97 379 PRO A C 1
ATOM 2851 O O . PRO A 1 379 ? -15.772 -30.303 -21.739 1.00 32.97 379 PRO A O 1
ATOM 2854 N N . LYS A 1 380 ? -14.793 -32.114 -20.819 1.00 29.86 380 LYS A N 1
ATOM 2855 C CA . LYS A 1 380 ? -13.629 -31.491 -20.149 1.00 29.86 380 LYS A CA 1
ATOM 2856 C C . LYS A 1 380 ? -12.870 -30.481 -21.047 1.00 29.86 380 LYS A C 1
ATOM 2858 O O . LYS A 1 380 ? -12.797 -30.693 -22.257 1.00 29.86 380 LYS A O 1
ATOM 2863 N N . PRO A 1 381 ? -12.253 -29.418 -20.485 1.00 37.16 381 PRO A N 1
ATOM 2864 C CA . PRO A 1 381 ? -11.742 -28.292 -21.267 1.00 37.16 381 PRO A CA 1
ATOM 2865 C C . PRO A 1 381 ? -10.509 -28.671 -22.101 1.00 37.16 381 PRO A C 1
ATOM 2867 O O . PRO A 1 381 ? -9.397 -28.788 -21.590 1.00 37.16 381 PRO A O 1
ATOM 2870 N N . GLN A 1 382 ? -10.696 -28.810 -23.413 1.00 34.03 382 GLN A N 1
ATOM 2871 C CA . GLN A 1 382 ? -9.617 -28.715 -24.395 1.00 34.03 382 GLN A CA 1
ATOM 2872 C C . GLN A 1 382 ? -9.326 -27.226 -24.651 1.00 34.03 382 GLN A C 1
ATOM 2874 O O . GLN A 1 382 ? -10.244 -26.457 -24.946 1.00 34.03 382 GLN A O 1
ATOM 2879 N N . LYS A 1 383 ? -8.062 -26.795 -24.520 1.00 51.44 383 LYS A N 1
ATOM 2880 C CA . LYS A 1 383 ? -7.648 -25.407 -24.800 1.00 51.44 383 LYS A CA 1
ATOM 2881 C C . LYS A 1 383 ? -7.879 -25.110 -26.287 1.00 51.44 383 LYS A C 1
ATOM 2883 O O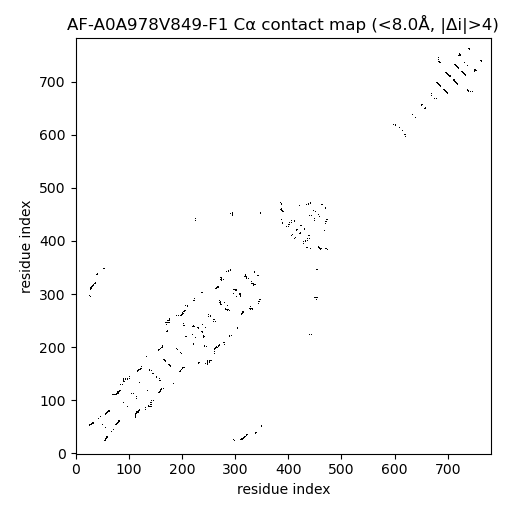 . LYS A 1 383 ? -7.165 -25.637 -27.130 1.00 51.44 383 LYS A O 1
ATOM 2888 N N . LYS A 1 384 ? -8.886 -24.298 -26.620 1.00 67.88 384 LYS A N 1
ATOM 2889 C CA . LYS A 1 384 ? -9.122 -23.831 -27.996 1.00 67.88 384 LYS A CA 1
ATOM 2890 C C . LYS A 1 384 ? -8.003 -22.877 -28.434 1.00 67.88 384 LYS A C 1
ATOM 2892 O O . LYS A 1 384 ? -7.445 -22.163 -27.603 1.00 67.88 384 LYS A O 1
ATOM 2897 N N . ALA A 1 385 ? -7.687 -22.867 -29.731 1.00 81.81 385 ALA A N 1
ATOM 2898 C CA . ALA A 1 385 ? -6.735 -21.918 -30.308 1.00 81.81 385 ALA A CA 1
ATOM 2899 C C . ALA A 1 385 ? -7.319 -20.502 -30.223 1.00 81.81 385 ALA A C 1
ATOM 2901 O O . ALA A 1 385 ? -8.467 -20.286 -30.612 1.00 81.81 385 ALA A O 1
ATOM 2902 N N . VAL A 1 386 ? -6.535 -19.570 -29.688 1.00 91.00 386 VAL A N 1
ATOM 2903 C CA . VAL A 1 386 ? -6.901 -18.160 -29.521 1.00 91.00 386 VAL A CA 1
ATOM 2904 C C . VAL A 1 386 ? -5.705 -17.279 -29.866 1.00 91.00 386 VAL A C 1
ATOM 2906 O O . VAL A 1 386 ? -4.557 -17.675 -29.638 1.00 91.00 386 VAL A O 1
ATOM 2909 N N . TRP A 1 387 ? -5.988 -16.097 -30.405 1.00 94.00 387 TRP A N 1
ATOM 2910 C CA . TRP A 1 387 ? -5.010 -15.113 -30.869 1.00 94.00 387 TRP A CA 1
ATOM 2911 C C . TRP A 1 387 ? -5.305 -13.740 -30.275 1.00 94.00 387 TRP A C 1
ATOM 2913 O O . TRP A 1 387 ? -6.463 -13.420 -30.008 1.00 94.00 387 TRP A O 1
ATOM 2923 N N . CYS A 1 388 ? -4.272 -12.920 -30.104 1.00 94.00 388 CYS A N 1
ATOM 2924 C CA . CYS A 1 388 ? -4.448 -11.511 -29.767 1.00 94.00 388 CYS A CA 1
ATOM 2925 C C . CYS A 1 388 ? -4.505 -10.671 -31.042 1.00 94.00 388 CYS A C 1
ATOM 2927 O O . CYS A 1 388 ? -3.597 -10.765 -31.864 1.00 94.00 388 CYS A O 1
ATOM 2929 N N . VAL A 1 389 ? -5.551 -9.864 -31.219 1.00 94.25 389 VAL A N 1
ATOM 2930 C CA . VAL A 1 389 ? -5.723 -9.008 -32.403 1.00 94.25 389 VAL A CA 1
ATOM 2931 C C . VAL A 1 389 ? -6.104 -7.576 -32.005 1.00 94.25 389 VAL A C 1
ATOM 2933 O O . VAL A 1 389 ? -6.754 -7.386 -30.972 1.00 94.25 389 VAL A O 1
ATOM 2936 N N . PRO A 1 390 ? -5.739 -6.552 -32.797 1.00 94.38 390 PRO A N 1
ATOM 2937 C CA . PRO A 1 390 ? -6.189 -5.183 -32.566 1.00 94.38 390 PRO A CA 1
ATOM 2938 C C . PRO A 1 390 ? -7.716 -5.055 -32.659 1.00 94.38 390 PRO A C 1
ATOM 2940 O O . PRO A 1 390 ? -8.362 -5.723 -33.470 1.00 94.38 390 PRO A O 1
ATOM 2943 N N . LYS A 1 391 ? -8.307 -4.172 -31.849 1.00 91.62 391 LYS A N 1
ATOM 2944 C CA . LYS A 1 391 ? -9.722 -3.798 -31.972 1.00 91.62 391 LYS A CA 1
ATOM 2945 C C . LYS A 1 391 ? -9.943 -2.955 -33.233 1.00 91.62 391 LYS A C 1
ATOM 2947 O O . LYS A 1 391 ? -9.061 -2.222 -33.675 1.00 91.62 391 LYS A O 1
ATOM 2952 N N . ALA A 1 392 ? -11.153 -3.012 -33.786 1.00 89.06 392 ALA A N 1
ATOM 2953 C CA . ALA A 1 392 ? -11.543 -2.120 -34.874 1.00 89.06 392 ALA A CA 1
ATOM 2954 C C . ALA A 1 392 ? -11.544 -0.649 -34.405 1.00 89.06 392 ALA A C 1
ATOM 2956 O O . ALA A 1 392 ? -12.026 -0.348 -33.313 1.00 89.06 392 ALA A O 1
ATOM 2957 N N . GLY A 1 393 ? -11.033 0.262 -35.240 1.00 85.69 393 GLY A N 1
ATOM 2958 C CA . GLY A 1 393 ? -11.037 1.708 -34.974 1.00 85.69 393 GLY A CA 1
ATOM 2959 C C . GLY A 1 393 ? -9.881 2.236 -34.113 1.00 85.69 393 GLY A C 1
ATOM 2960 O O . GLY A 1 393 ? -9.931 3.392 -33.701 1.00 85.69 393 GLY A O 1
ATOM 2961 N N . VAL A 1 394 ? -8.856 1.423 -33.837 1.00 89.94 394 VAL A N 1
ATOM 2962 C CA . VAL A 1 394 ? -7.607 1.881 -33.202 1.00 89.94 394 VAL A CA 1
ATOM 2963 C C . VAL A 1 394 ? -6.784 2.677 -34.218 1.00 89.94 394 VAL A C 1
ATOM 2965 O O . VAL A 1 394 ? -6.678 2.276 -35.374 1.00 89.94 394 VAL A O 1
ATOM 2968 N N . SER A 1 395 ? -6.217 3.809 -33.793 1.00 91.12 395 SER A N 1
ATOM 2969 C CA . SER A 1 395 ? -5.404 4.665 -34.668 1.00 91.12 395 SER A CA 1
ATOM 2970 C C . SER A 1 395 ? -4.015 4.076 -34.941 1.00 91.12 395 SER A C 1
ATOM 2972 O O . SER A 1 395 ? -3.441 3.416 -34.074 1.00 91.12 395 SER A O 1
ATOM 2974 N N . ASP A 1 396 ? -3.424 4.393 -36.097 1.00 91.69 396 ASP A N 1
ATOM 2975 C CA . ASP A 1 396 ? -2.061 3.957 -36.446 1.00 91.69 396 ASP A CA 1
ATOM 2976 C C . ASP A 1 396 ? -1.018 4.393 -35.408 1.00 91.69 396 ASP A C 1
ATOM 2978 O O . ASP A 1 396 ? -0.094 3.643 -35.120 1.00 91.69 396 ASP A O 1
ATOM 2982 N N . ALA A 1 397 ? -1.191 5.555 -34.769 1.00 86.69 397 ALA A N 1
ATOM 2983 C CA . ALA A 1 397 ? -0.300 6.014 -33.702 1.00 86.69 397 ALA A CA 1
ATOM 2984 C C . ALA A 1 397 ? -0.329 5.088 -32.471 1.00 86.69 397 ALA A C 1
ATOM 2986 O O . ALA A 1 397 ? 0.711 4.787 -31.888 1.00 86.69 397 ALA A O 1
ATOM 2987 N N . GLN A 1 398 ? -1.514 4.602 -32.088 1.00 83.69 398 GLN A N 1
ATOM 2988 C CA . GLN A 1 398 ? -1.659 3.641 -30.991 1.00 83.69 398 GLN A CA 1
ATOM 2989 C C . GLN A 1 398 ? -1.121 2.257 -31.378 1.00 83.69 398 GLN A C 1
ATOM 2991 O O . GLN A 1 398 ? -0.492 1.593 -30.558 1.00 83.69 398 GLN A O 1
ATOM 2996 N N . LEU A 1 399 ? -1.324 1.828 -32.628 1.00 92.19 399 LEU A N 1
ATOM 2997 C CA . LEU A 1 399 ? -0.785 0.559 -33.132 1.00 92.19 399 LEU A CA 1
ATOM 2998 C C . LEU A 1 399 ? 0.741 0.587 -33.243 1.00 92.19 399 LEU A C 1
ATOM 3000 O O . LEU A 1 399 ? 1.385 -0.401 -32.897 1.00 92.19 399 LEU A O 1
ATOM 3004 N N . GLN A 1 400 ? 1.323 1.721 -33.639 1.00 91.81 400 GLN A N 1
ATOM 3005 C CA . GLN A 1 400 ? 2.770 1.910 -33.643 1.00 91.81 400 GLN A CA 1
ATOM 3006 C C . GLN A 1 400 ? 3.333 1.837 -32.221 1.00 91.81 400 GLN A C 1
ATOM 3008 O O . GLN A 1 400 ? 4.302 1.124 -31.992 1.00 91.81 400 GLN A O 1
ATOM 3013 N N . ALA A 1 401 ? 2.680 2.472 -31.242 1.00 82.19 401 ALA A N 1
ATOM 3014 C CA . ALA A 1 401 ? 3.094 2.377 -29.842 1.00 82.19 401 ALA A CA 1
ATOM 3015 C C . ALA A 1 401 ? 3.049 0.930 -29.307 1.00 82.19 401 ALA A C 1
ATOM 3017 O O . ALA A 1 401 ? 3.943 0.518 -28.566 1.00 82.19 401 ALA A O 1
ATOM 3018 N N . ASN A 1 402 ? 2.044 0.139 -29.704 1.00 88.06 402 ASN A N 1
ATOM 3019 C CA . ASN A 1 402 ? 1.988 -1.289 -29.377 1.00 88.06 402 ASN A CA 1
ATOM 3020 C C . ASN A 1 402 ? 3.138 -2.066 -30.021 1.00 88.06 402 ASN A C 1
ATOM 3022 O O . ASN A 1 402 ? 3.738 -2.924 -29.378 1.00 88.06 402 ASN A O 1
ATOM 3026 N N . LEU A 1 403 ? 3.428 -1.785 -31.291 1.00 90.75 403 LEU A N 1
ATOM 3027 C CA . LEU A 1 403 ? 4.496 -2.432 -32.040 1.00 90.75 403 LEU A CA 1
ATOM 3028 C C . LEU A 1 403 ? 5.869 -2.139 -31.418 1.00 90.75 403 LEU A C 1
ATOM 3030 O O . LEU A 1 403 ? 6.626 -3.070 -31.141 1.00 90.75 403 LEU A O 1
ATOM 3034 N N . ASP A 1 404 ? 6.144 -0.869 -31.121 1.00 85.19 404 ASP A N 1
ATOM 3035 C CA . ASP A 1 404 ? 7.372 -0.417 -30.464 1.00 85.19 404 ASP A CA 1
ATOM 3036 C C . ASP A 1 404 ? 7.528 -1.064 -29.083 1.00 85.19 404 ASP A C 1
ATOM 3038 O O . ASP A 1 404 ? 8.616 -1.516 -28.721 1.00 85.19 404 ASP A O 1
ATOM 3042 N N . TYR A 1 405 ? 6.428 -1.179 -28.328 1.00 82.25 405 TYR A N 1
ATOM 3043 C CA . TYR A 1 405 ? 6.413 -1.884 -27.050 1.00 82.25 405 TYR A CA 1
ATOM 3044 C C . TYR A 1 405 ? 6.812 -3.355 -27.210 1.00 82.25 405 TYR A C 1
ATOM 3046 O O . TYR A 1 405 ? 7.724 -3.809 -26.521 1.00 82.25 405 TYR A O 1
ATOM 3054 N N . VAL A 1 406 ? 6.182 -4.098 -28.127 1.00 85.44 406 VAL A N 1
ATOM 3055 C CA . VAL A 1 406 ? 6.480 -5.527 -28.324 1.00 85.44 406 VAL A CA 1
ATOM 3056 C C . VAL A 1 406 ? 7.933 -5.731 -28.748 1.00 85.44 406 VAL A C 1
ATOM 3058 O O . VAL A 1 406 ? 8.658 -6.508 -28.125 1.00 85.44 406 VAL A O 1
ATOM 3061 N N . CYS A 1 407 ? 8.365 -5.038 -29.800 1.00 86.81 407 CYS A N 1
ATOM 3062 C CA . CYS A 1 407 ? 9.680 -5.261 -30.393 1.00 86.81 407 CYS A CA 1
ATOM 3063 C C . CYS A 1 407 ? 10.816 -4.700 -29.523 1.00 86.81 407 CYS A C 1
ATOM 3065 O O . CYS A 1 407 ? 11.930 -5.218 -29.566 1.00 86.81 407 CYS A O 1
ATOM 3067 N N . GLY A 1 408 ? 10.537 -3.692 -28.689 1.00 75.81 408 GLY A N 1
ATOM 3068 C CA . GLY A 1 408 ? 11.480 -3.166 -27.702 1.00 75.81 408 GLY A CA 1
ATOM 3069 C C . GLY A 1 408 ? 11.720 -4.091 -26.502 1.00 75.81 408 GLY A C 1
ATOM 3070 O O . GLY A 1 408 ? 12.768 -3.996 -25.873 1.00 75.81 408 GLY A O 1
ATOM 3071 N N . HIS A 1 409 ? 10.803 -5.021 -26.205 1.00 67.88 409 HIS A N 1
ATOM 3072 C CA . HIS A 1 409 ? 10.859 -5.897 -25.022 1.00 67.88 409 HIS A CA 1
ATOM 3073 C C . HIS A 1 409 ? 11.346 -7.327 -25.330 1.00 67.88 409 HIS A C 1
ATOM 3075 O O . HIS A 1 409 ? 10.948 -8.292 -24.677 1.00 67.88 409 HIS A O 1
ATOM 3081 N N . GLY A 1 410 ? 12.222 -7.482 -26.329 1.00 66.75 410 GLY A N 1
ATOM 3082 C CA . GLY A 1 410 ? 12.909 -8.751 -26.605 1.00 66.75 410 GLY A CA 1
ATOM 3083 C C . GLY A 1 410 ? 12.070 -9.814 -27.325 1.00 66.75 410 GLY A C 1
ATOM 3084 O O . GLY A 1 410 ? 12.468 -10.979 -27.362 1.00 66.75 410 GLY A O 1
ATOM 3085 N N . VAL A 1 411 ? 10.927 -9.440 -27.912 1.00 81.38 411 VAL A N 1
ATOM 3086 C CA . VAL A 1 411 ? 10.151 -10.312 -28.809 1.00 81.38 411 VAL A CA 1
ATOM 3087 C C . VAL A 1 411 ? 10.727 -10.243 -30.228 1.00 81.38 411 VAL A C 1
ATOM 3089 O O . VAL A 1 411 ? 10.979 -9.159 -30.751 1.00 81.38 411 VAL A O 1
ATOM 3092 N N . ASP A 1 412 ? 10.923 -11.399 -30.871 1.00 85.12 412 ASP A N 1
ATOM 3093 C CA . ASP A 1 412 ? 11.481 -11.484 -32.229 1.00 85.12 412 ASP A CA 1
ATOM 3094 C C . ASP A 1 412 ? 10.492 -10.982 -33.297 1.00 85.12 412 ASP A C 1
ATOM 3096 O O . ASP A 1 412 ? 9.635 -11.715 -33.794 1.00 85.12 412 ASP A O 1
ATOM 3100 N N . CYS A 1 413 ? 10.639 -9.714 -33.673 1.00 90.25 413 CYS A N 1
ATOM 3101 C CA . CYS A 1 413 ? 9.853 -9.065 -34.717 1.00 90.25 413 CYS A CA 1
ATOM 3102 C C . CYS A 1 413 ? 10.431 -9.234 -36.138 1.00 90.25 413 CYS A C 1
ATOM 3104 O O . CYS A 1 413 ? 10.039 -8.499 -37.041 1.00 90.25 413 CYS A O 1
ATOM 3106 N N . SER A 1 414 ? 11.345 -10.178 -36.388 1.00 90.56 414 SER A N 1
ATOM 3107 C CA . SER A 1 414 ? 11.954 -10.370 -37.718 1.00 90.56 414 SER A CA 1
ATOM 3108 C C . SER A 1 414 ? 10.942 -10.699 -38.824 1.00 90.56 414 SER A C 1
ATOM 3110 O O . SER A 1 414 ? 11.096 -10.256 -39.961 1.00 90.56 414 SER A O 1
ATOM 3112 N N . ALA A 1 415 ? 9.863 -11.417 -38.498 1.00 90.12 415 ALA A N 1
ATOM 3113 C CA . ALA A 1 415 ? 8.850 -11.838 -39.469 1.00 90.12 415 ALA A CA 1
ATOM 3114 C C . ALA A 1 415 ? 8.075 -10.677 -40.119 1.00 90.12 415 ALA A C 1
ATOM 3116 O O . ALA A 1 415 ? 7.500 -10.871 -41.188 1.00 90.12 415 ALA A O 1
ATOM 3117 N N . ILE A 1 416 ? 8.062 -9.497 -39.493 1.00 92.44 416 ILE A N 1
ATOM 3118 C CA . ILE A 1 416 ? 7.380 -8.286 -39.979 1.00 92.44 416 ILE A CA 1
ATOM 3119 C C . ILE A 1 416 ? 8.353 -7.237 -40.536 1.00 92.44 416 ILE A C 1
ATOM 3121 O O . ILE A 1 416 ? 7.938 -6.128 -40.841 1.00 92.44 416 ILE A O 1
ATOM 3125 N N . GLN A 1 417 ? 9.645 -7.553 -40.648 1.00 91.69 417 GLN A N 1
ATOM 3126 C CA . GLN A 1 417 ? 10.635 -6.682 -41.293 1.00 91.69 417 GLN A CA 1
ATOM 3127 C C . GLN A 1 417 ? 10.652 -6.907 -42.813 1.00 91.69 417 GLN A C 1
ATOM 3129 O O . GLN A 1 417 ? 10.182 -7.954 -43.265 1.00 91.69 417 GLN A O 1
ATOM 3134 N N . PRO A 1 418 ? 11.200 -5.978 -43.625 1.00 89.38 418 PRO A N 1
ATOM 3135 C CA . PRO A 1 418 ? 11.317 -6.169 -45.071 1.00 89.38 418 PRO A CA 1
ATOM 3136 C C . PRO A 1 418 ? 11.935 -7.531 -45.430 1.00 89.38 418 PRO A C 1
ATOM 3138 O O . PRO A 1 418 ? 13.036 -7.859 -44.991 1.00 89.38 418 PRO A O 1
ATOM 3141 N N . GLY A 1 419 ? 11.213 -8.334 -46.219 1.00 85.62 419 GLY A N 1
ATOM 3142 C CA . GLY A 1 419 ? 11.598 -9.709 -46.577 1.00 85.62 419 GLY A CA 1
ATOM 3143 C C . GLY A 1 419 ? 11.084 -10.809 -45.633 1.00 85.62 419 GLY A C 1
ATOM 3144 O O . GLY A 1 419 ? 11.283 -11.989 -45.918 1.00 85.62 419 GLY A O 1
ATOM 3145 N N . GLY A 1 420 ? 10.407 -10.455 -44.539 1.00 88.00 420 GLY A N 1
ATOM 3146 C CA . GLY A 1 420 ? 9.759 -11.387 -43.616 1.00 88.00 420 GLY A CA 1
ATOM 3147 C C . GLY A 1 420 ? 8.409 -11.915 -44.123 1.00 88.00 420 GLY A C 1
ATOM 3148 O O . GLY A 1 420 ? 7.707 -11.256 -44.889 1.00 88.00 420 GLY A O 1
ATOM 3149 N N . ALA A 1 421 ? 8.017 -13.110 -43.665 1.00 89.94 421 ALA A N 1
ATOM 3150 C CA . ALA A 1 421 ? 6.794 -13.797 -44.109 1.00 89.94 421 ALA A CA 1
ATOM 3151 C C . ALA A 1 421 ? 5.484 -13.065 -43.752 1.00 89.94 421 ALA A C 1
ATOM 3153 O O . ALA A 1 421 ? 4.446 -13.344 -44.344 1.00 89.94 421 ALA A O 1
ATOM 3154 N N . CYS A 1 422 ? 5.536 -12.141 -42.792 1.00 91.75 422 CYS A N 1
ATOM 3155 C CA . CYS A 1 422 ? 4.421 -11.328 -42.311 1.00 91.75 422 CYS A CA 1
ATOM 3156 C C . CYS A 1 422 ? 4.631 -9.829 -42.568 1.00 91.75 422 CYS A C 1
ATOM 3158 O O . CYS A 1 422 ? 3.976 -9.003 -41.936 1.00 91.75 422 CYS A O 1
ATOM 3160 N N . PHE A 1 423 ? 5.545 -9.471 -43.479 1.00 92.81 423 PHE A N 1
ATOM 3161 C CA . PHE A 1 423 ? 5.770 -8.079 -43.865 1.00 92.81 423 PHE A CA 1
ATOM 3162 C C . PHE A 1 423 ? 4.594 -7.502 -44.656 1.00 92.81 423 PHE A C 1
ATOM 3164 O O . PHE A 1 423 ? 4.230 -6.349 -44.454 1.00 92.81 423 PHE A O 1
ATOM 3171 N N . GLU A 1 424 ? 3.985 -8.292 -45.541 1.00 88.94 424 GLU A N 1
ATOM 3172 C CA . GLU A 1 424 ? 2.842 -7.837 -46.329 1.00 88.94 424 GLU A CA 1
ATOM 3173 C C . GLU A 1 424 ? 1.502 -8.134 -45.623 1.00 88.94 424 GLU A C 1
ATOM 3175 O O . GLU A 1 424 ? 1.383 -9.168 -44.959 1.00 88.94 424 GLU A O 1
ATOM 3180 N N . PRO A 1 425 ? 0.474 -7.270 -45.756 1.00 91.25 425 PRO A N 1
ATOM 3181 C CA . PRO A 1 425 ? 0.562 -5.930 -46.337 1.00 91.25 425 PRO A CA 1
ATOM 3182 C C . PRO A 1 425 ? 1.459 -5.030 -45.475 1.00 91.25 425 PRO A C 1
ATOM 3184 O O . PRO A 1 425 ? 1.395 -5.120 -44.252 1.00 91.25 425 PRO A O 1
ATOM 3187 N N . ASN A 1 426 ? 2.279 -4.174 -46.084 1.00 92.62 426 ASN A N 1
ATOM 3188 C CA . ASN A 1 426 ? 3.151 -3.245 -45.354 1.00 92.62 426 ASN A CA 1
ATOM 3189 C C . ASN A 1 426 ? 2.349 -2.091 -44.722 1.00 92.62 426 ASN A C 1
ATOM 3191 O O . ASN A 1 426 ? 2.285 -0.980 -45.252 1.00 92.62 426 ASN A O 1
ATOM 3195 N N . THR A 1 427 ? 1.684 -2.376 -43.603 1.00 92.81 427 THR A N 1
ATOM 3196 C CA . THR A 1 427 ? 0.878 -1.416 -42.842 1.00 92.81 427 THR A CA 1
ATOM 3197 C C . THR A 1 427 ? 1.172 -1.553 -41.355 1.00 92.81 427 THR A C 1
ATOM 3199 O O . THR A 1 427 ? 1.422 -2.654 -40.869 1.00 92.81 427 THR A O 1
ATOM 3202 N N . VAL A 1 428 ? 1.055 -0.458 -40.601 1.00 91.75 428 VAL A N 1
ATOM 3203 C CA . VAL A 1 428 ? 1.232 -0.491 -39.139 1.00 91.75 428 VAL A CA 1
ATOM 3204 C C . VAL A 1 428 ? 0.260 -1.486 -38.494 1.00 91.75 428 VAL A C 1
ATOM 3206 O O . VAL A 1 428 ? 0.633 -2.220 -37.583 1.00 91.75 428 VAL A O 1
ATOM 3209 N N . ALA A 1 429 ? -0.972 -1.576 -39.004 1.00 91.62 429 ALA A N 1
ATOM 3210 C CA . ALA A 1 429 ? -1.995 -2.460 -38.460 1.00 91.62 429 ALA A CA 1
ATOM 3211 C C . ALA A 1 429 ? -1.670 -3.957 -38.591 1.00 91.62 429 ALA A C 1
ATOM 3213 O O . ALA A 1 429 ? -1.855 -4.702 -37.627 1.00 91.62 429 ALA A O 1
ATOM 3214 N N . SER A 1 430 ? -1.175 -4.410 -39.747 1.00 90.38 430 SER A N 1
ATOM 3215 C CA . SER A 1 430 ? -0.787 -5.815 -39.959 1.00 90.38 430 SER A CA 1
ATOM 3216 C C . SER A 1 430 ? 0.442 -6.198 -39.132 1.00 90.38 430 SER A C 1
ATOM 3218 O O . SER A 1 430 ? 0.458 -7.265 -38.515 1.00 90.38 430 SER A O 1
ATOM 3220 N N . HIS A 1 431 ? 1.442 -5.316 -39.063 1.00 94.56 431 HIS A N 1
ATOM 3221 C CA . HIS A 1 431 ? 2.657 -5.536 -38.275 1.00 94.56 431 HIS A CA 1
ATOM 3222 C C . HIS A 1 431 ? 2.357 -5.570 -36.777 1.00 94.56 431 HIS A C 1
ATOM 3224 O O . HIS A 1 431 ? 2.776 -6.501 -36.086 1.00 94.56 431 HIS A O 1
ATOM 3230 N N . ALA A 1 432 ? 1.570 -4.607 -36.287 1.00 93.56 432 ALA A N 1
ATOM 3231 C CA . ALA A 1 432 ? 1.125 -4.569 -34.901 1.00 93.56 432 ALA A CA 1
ATOM 3232 C C . ALA A 1 432 ? 0.306 -5.817 -34.553 1.00 93.56 432 ALA A C 1
ATOM 3234 O O . ALA A 1 432 ? 0.577 -6.446 -33.535 1.00 93.56 432 ALA A O 1
ATOM 3235 N N . ALA A 1 433 ? -0.632 -6.242 -35.408 1.00 93.25 433 ALA A N 1
ATOM 3236 C CA . ALA A 1 433 ? -1.428 -7.443 -35.159 1.00 93.25 433 ALA A CA 1
ATOM 3237 C C . ALA A 1 433 ? -0.560 -8.697 -34.965 1.00 93.25 433 ALA A C 1
ATOM 3239 O O . ALA A 1 433 ? -0.781 -9.455 -34.015 1.00 93.25 433 ALA A O 1
ATOM 3240 N N . TYR A 1 434 ? 0.452 -8.897 -35.815 1.00 94.00 434 TYR A N 1
ATOM 3241 C CA . TYR A 1 434 ? 1.360 -10.037 -35.694 1.00 94.00 434 TYR A CA 1
ATOM 3242 C C . TYR A 1 434 ? 2.217 -9.956 -34.428 1.00 94.00 434 TYR A C 1
ATOM 3244 O O . TYR A 1 434 ? 2.282 -10.929 -33.673 1.00 94.00 434 TYR A O 1
ATOM 3252 N N . ALA A 1 435 ? 2.827 -8.798 -34.161 1.00 92.94 435 ALA A N 1
ATOM 3253 C CA . ALA A 1 435 ? 3.668 -8.584 -32.986 1.00 92.94 435 ALA A CA 1
ATOM 3254 C C . ALA A 1 435 ? 2.874 -8.760 -31.677 1.00 92.94 435 ALA A C 1
ATOM 3256 O O . ALA A 1 435 ? 3.293 -9.492 -30.780 1.00 92.94 435 ALA A O 1
ATOM 3257 N N . MET A 1 436 ? 1.680 -8.168 -31.590 1.00 93.00 436 MET A N 1
ATOM 3258 C CA . MET A 1 436 ? 0.791 -8.278 -30.430 1.00 93.00 436 MET A CA 1
ATOM 3259 C C . MET A 1 436 ? 0.388 -9.731 -30.161 1.00 93.00 436 MET A C 1
ATOM 3261 O O . MET A 1 436 ? 0.427 -10.185 -29.014 1.00 93.00 436 MET A O 1
ATOM 3265 N N . ASN A 1 437 ? 0.060 -10.495 -31.210 1.00 93.94 437 ASN A N 1
ATOM 3266 C CA . ASN A 1 437 ? -0.173 -11.927 -31.067 1.00 93.94 437 ASN A CA 1
ATOM 3267 C C . ASN A 1 437 ? 1.086 -12.666 -30.612 1.00 93.94 437 ASN A C 1
ATOM 3269 O O . ASN A 1 437 ? 0.999 -13.500 -29.717 1.00 93.94 437 ASN A O 1
ATOM 3273 N N . LEU A 1 438 ? 2.246 -12.375 -31.201 1.00 91.38 438 LEU A N 1
ATOM 3274 C CA . LEU A 1 438 ? 3.489 -13.051 -30.851 1.00 91.38 438 LEU A CA 1
ATOM 3275 C C . LEU A 1 438 ? 3.828 -12.870 -29.367 1.00 91.38 438 LEU A C 1
ATOM 3277 O O . LEU A 1 438 ? 4.087 -13.872 -28.702 1.00 91.38 438 LEU A O 1
ATOM 3281 N N . LEU A 1 439 ? 3.724 -11.644 -28.833 1.00 87.12 439 LEU A N 1
ATOM 3282 C CA . LEU A 1 439 ? 3.875 -11.383 -27.398 1.00 87.12 439 LEU A CA 1
ATOM 3283 C C . LEU A 1 439 ? 2.870 -12.199 -26.581 1.00 87.12 439 LEU A C 1
ATOM 3285 O O . LEU A 1 439 ? 3.256 -12.895 -25.648 1.00 87.12 439 LEU A O 1
ATOM 3289 N N . TYR A 1 440 ? 1.585 -12.160 -26.938 1.00 89.12 440 TYR A N 1
ATOM 3290 C CA . TYR A 1 440 ? 0.556 -12.919 -26.229 1.00 89.12 440 TYR A CA 1
ATOM 3291 C C . TYR A 1 440 ? 0.879 -14.423 -26.169 1.00 89.12 440 TYR A C 1
ATOM 3293 O O . TYR A 1 440 ? 0.736 -15.048 -25.116 1.00 89.12 440 TYR A O 1
ATOM 3301 N N . GLN A 1 441 ? 1.360 -15.010 -27.270 1.00 89.94 441 GLN A N 1
ATOM 3302 C CA . GLN A 1 441 ? 1.699 -16.433 -27.332 1.00 89.94 441 GLN A CA 1
ATOM 3303 C C . GLN A 1 441 ? 2.945 -16.780 -26.507 1.00 89.94 441 GLN A C 1
ATOM 3305 O O . GLN A 1 441 ? 2.931 -17.775 -25.779 1.00 89.94 441 GLN A O 1
ATOM 3310 N N . THR A 1 442 ? 4.014 -15.985 -26.607 1.00 83.38 442 THR A N 1
ATOM 3311 C CA . THR A 1 442 ? 5.287 -16.252 -25.913 1.00 83.38 442 THR A CA 1
ATOM 3312 C C . THR A 1 442 ? 5.212 -15.928 -24.422 1.00 83.38 442 THR A C 1
ATOM 3314 O O . THR A 1 442 ? 5.839 -16.607 -23.613 1.00 83.38 442 THR A O 1
ATOM 3317 N N . ALA A 1 443 ? 4.363 -14.978 -24.032 1.00 77.06 443 ALA A N 1
ATOM 3318 C CA . ALA A 1 443 ? 4.139 -14.559 -22.652 1.00 77.06 443 ALA A CA 1
ATOM 3319 C C . ALA A 1 443 ? 3.112 -15.431 -21.898 1.00 77.06 443 ALA A C 1
ATOM 3321 O O . ALA A 1 443 ? 2.429 -14.966 -20.985 1.00 77.06 443 ALA A O 1
ATOM 3322 N N . GLY A 1 444 ? 2.941 -16.694 -22.299 1.00 75.88 444 GLY A N 1
ATOM 3323 C CA . GLY A 1 444 ? 2.088 -17.652 -21.590 1.00 75.88 444 GLY A CA 1
ATOM 3324 C C . GLY A 1 444 ? 0.580 -17.521 -21.837 1.00 75.88 444 GLY A C 1
ATOM 3325 O O . GLY A 1 444 ? -0.190 -18.186 -21.146 1.00 75.88 444 GLY A O 1
ATOM 3326 N N . ARG A 1 445 ? 0.139 -16.734 -22.834 1.00 83.38 445 ARG A N 1
ATOM 3327 C CA . ARG A 1 445 ? -1.281 -16.521 -23.203 1.00 83.38 445 ARG A CA 1
ATOM 3328 C C . ARG A 1 445 ? -2.160 -15.956 -22.090 1.00 83.38 445 ARG A C 1
ATOM 3330 O O . ARG A 1 445 ? -3.373 -16.186 -22.057 1.00 83.38 445 ARG A O 1
ATOM 3337 N N . ASN A 1 446 ? -1.563 -15.192 -21.188 1.00 79.81 446 ASN A N 1
ATOM 3338 C CA . ASN A 1 446 ? -2.325 -14.506 -20.164 1.00 79.81 446 ASN A CA 1
ATOM 3339 C C . ASN A 1 446 ? -3.177 -13.377 -20.776 1.00 79.81 446 ASN A C 1
ATOM 3341 O O . ASN A 1 446 ? -2.670 -12.643 -21.627 1.00 79.81 446 ASN A O 1
ATOM 3345 N N . PRO A 1 447 ? -4.445 -13.189 -20.359 1.00 80.25 447 PRO A N 1
ATOM 3346 C CA . PRO A 1 447 ? -5.325 -12.196 -20.973 1.00 80.25 447 PRO A CA 1
ATOM 3347 C C . PRO A 1 447 ? -4.802 -10.755 -20.965 1.00 80.25 447 PRO A C 1
ATOM 3349 O O . PRO A 1 447 ? -5.036 -10.011 -21.912 1.00 80.25 447 PRO A O 1
ATOM 3352 N N . TRP A 1 448 ? -4.055 -10.370 -19.930 1.00 79.94 448 TRP A N 1
ATOM 3353 C CA . TRP A 1 448 ? -3.467 -9.033 -19.808 1.00 79.94 448 TRP A CA 1
ATOM 3354 C C . TRP A 1 448 ? -2.338 -8.760 -20.802 1.00 79.94 448 TRP A C 1
ATOM 3356 O O . TRP A 1 448 ? -2.147 -7.616 -21.202 1.00 79.94 448 TRP A O 1
ATOM 3366 N N . ASN A 1 449 ? -1.684 -9.809 -21.307 1.00 84.62 449 ASN A N 1
ATOM 3367 C CA . ASN A 1 449 ? -0.715 -9.702 -22.402 1.00 84.62 449 ASN A CA 1
ATOM 3368 C C . ASN A 1 449 ? -1.394 -9.407 -23.756 1.00 84.62 449 ASN A C 1
ATOM 3370 O O . ASN A 1 449 ? -0.719 -9.330 -24.776 1.00 84.62 449 ASN A O 1
ATOM 3374 N N . CYS A 1 450 ? -2.726 -9.261 -23.768 1.00 88.94 450 CYS A N 1
ATOM 3375 C CA . CYS A 1 450 ? -3.537 -8.834 -24.903 1.00 88.94 450 CYS A CA 1
ATOM 3376 C C . CYS A 1 450 ? -4.425 -7.611 -24.574 1.00 88.94 450 CYS A C 1
ATOM 3378 O O . CYS A 1 450 ? -5.463 -7.417 -25.200 1.00 88.94 450 CYS A O 1
ATOM 3380 N N . ASP A 1 451 ? -4.068 -6.783 -23.583 1.00 84.81 451 ASP A N 1
ATOM 3381 C CA . ASP A 1 451 ? -4.799 -5.529 -23.316 1.00 84.81 451 ASP A CA 1
ATOM 3382 C C . ASP A 1 451 ? -4.305 -4.381 -24.214 1.00 84.81 451 ASP A C 1
ATOM 3384 O O . ASP A 1 451 ? -5.110 -3.746 -24.900 1.00 84.81 451 ASP A O 1
ATOM 3388 N N . PHE A 1 452 ? -2.982 -4.154 -24.245 1.00 83.00 452 PHE A N 1
ATOM 3389 C CA . PHE A 1 452 ? -2.317 -3.083 -25.004 1.00 83.00 452 PHE A CA 1
ATOM 3390 C C . PHE A 1 452 ? -2.992 -1.713 -24.825 1.00 83.00 452 PHE A C 1
ATOM 3392 O O . PHE A 1 452 ? -3.448 -1.100 -25.790 1.00 83.00 452 PHE A O 1
ATOM 3399 N N . ALA A 1 453 ? -3.135 -1.252 -23.579 1.00 79.75 453 ALA A N 1
ATOM 3400 C CA . ALA A 1 453 ? -3.865 -0.024 -23.251 1.00 79.75 453 ALA A CA 1
ATOM 3401 C C . ALA A 1 453 ? -5.292 -0.019 -23.839 1.00 79.75 453 ALA A C 1
ATOM 3403 O O . ALA A 1 453 ? -5.754 0.953 -24.436 1.00 79.75 453 ALA A O 1
ATOM 3404 N N . GLN A 1 454 ? -5.988 -1.146 -23.680 1.00 76.56 454 GLN A N 1
ATOM 3405 C CA . GLN A 1 454 ? -7.321 -1.429 -24.218 1.00 76.56 454 GLN A CA 1
ATOM 3406 C C . GLN A 1 454 ? -7.463 -1.396 -25.750 1.00 76.56 454 GLN A C 1
ATOM 3408 O O . GLN A 1 454 ? -8.595 -1.391 -26.247 1.00 76.56 454 GLN A O 1
ATOM 3413 N N . THR A 1 455 ? -6.378 -1.415 -26.519 1.00 88.00 455 THR A N 1
ATOM 3414 C CA . THR A 1 455 ? -6.437 -1.405 -27.992 1.00 88.00 455 THR A CA 1
ATOM 3415 C C . THR A 1 455 ? -6.563 -2.801 -28.607 1.00 88.00 455 THR A C 1
ATOM 3417 O O . THR A 1 455 ? -6.811 -2.921 -29.805 1.00 88.00 455 THR A O 1
ATOM 3420 N N . ALA A 1 456 ? -6.456 -3.867 -27.810 1.00 90.44 456 ALA A N 1
ATOM 3421 C CA . ALA A 1 456 ? -6.434 -5.245 -28.295 1.00 90.44 456 ALA A CA 1
ATOM 3422 C C . ALA A 1 456 ? -7.520 -6.133 -27.678 1.00 90.44 456 ALA A C 1
ATOM 3424 O O . ALA A 1 456 ? -8.145 -5.794 -26.669 1.00 90.44 456 ALA A O 1
ATOM 3425 N N . THR A 1 457 ? -7.799 -7.264 -28.323 1.00 89.69 457 THR A N 1
ATOM 3426 C CA . THR A 1 457 ? -8.771 -8.251 -27.851 1.00 89.69 457 THR A CA 1
ATOM 3427 C C . THR A 1 457 ? -8.386 -9.673 -28.250 1.00 89.69 457 THR A C 1
ATOM 3429 O O . THR A 1 457 ? -7.707 -9.900 -29.252 1.00 89.69 457 THR A O 1
ATOM 3432 N N . ILE A 1 458 ? -8.842 -10.648 -27.464 1.00 91.12 458 ILE A N 1
ATOM 3433 C CA . ILE A 1 458 ? -8.628 -12.066 -27.747 1.00 91.12 458 ILE A CA 1
ATOM 3434 C C . ILE A 1 458 ? -9.698 -12.540 -28.727 1.00 91.12 458 ILE A C 1
ATOM 3436 O O . ILE A 1 458 ? -10.895 -12.423 -28.471 1.00 91.12 458 ILE A O 1
ATOM 3440 N N . SER A 1 459 ? -9.254 -13.124 -29.833 1.00 89.25 459 SER A N 1
ATOM 3441 C CA . SER A 1 459 ? -10.096 -13.660 -30.893 1.00 89.25 459 SER A CA 1
ATOM 3442 C C . SER A 1 459 ? -9.909 -15.169 -31.030 1.00 89.25 459 SER A C 1
ATOM 3444 O O . SER A 1 459 ? -8.794 -15.689 -30.967 1.00 89.25 459 SER A O 1
ATOM 3446 N N . SER A 1 460 ? -11.008 -15.886 -31.261 1.00 89.31 460 SER A N 1
ATOM 3447 C CA . SER A 1 460 ? -10.985 -17.291 -31.689 1.00 89.31 460 SER A CA 1
ATOM 3448 C C . SER A 1 460 ? -10.832 -17.451 -33.204 1.00 89.31 460 SER A C 1
ATOM 3450 O O . SER A 1 460 ? -10.709 -18.573 -33.691 1.00 89.31 460 SER A O 1
ATOM 3452 N N . ASN A 1 461 ? -10.882 -16.352 -33.959 1.00 87.94 461 ASN A N 1
ATOM 3453 C CA . ASN A 1 461 ? -10.721 -16.367 -35.407 1.00 87.94 461 ASN A CA 1
ATOM 3454 C C . ASN A 1 461 ? -9.233 -16.318 -35.738 1.00 87.94 461 ASN A C 1
ATOM 3456 O O . ASN A 1 461 ? -8.548 -15.399 -35.292 1.00 87.94 461 ASN A O 1
ATOM 3460 N N . ASN A 1 462 ? -8.758 -17.287 -36.523 1.00 89.50 462 ASN A N 1
ATOM 3461 C CA . ASN A 1 462 ? -7.369 -17.350 -36.964 1.00 89.50 462 ASN A CA 1
ATOM 3462 C C . ASN A 1 462 ? -7.055 -16.150 -37.882 1.00 89.50 462 ASN A C 1
ATOM 3464 O O . ASN A 1 462 ? -7.635 -16.078 -38.965 1.00 89.50 462 ASN A O 1
ATOM 3468 N N . PRO A 1 463 ? -6.147 -15.239 -37.487 1.00 90.81 463 PRO A N 1
ATOM 3469 C CA . PRO A 1 463 ? -5.794 -14.064 -38.280 1.00 90.81 463 PRO A CA 1
ATOM 3470 C C . PRO A 1 463 ? -4.706 -14.339 -39.336 1.00 90.81 463 PRO A C 1
ATOM 3472 O O . PRO A 1 463 ? -4.230 -13.398 -39.954 1.00 90.81 463 PRO A O 1
ATOM 3475 N N . SER A 1 464 ? -4.284 -15.592 -39.543 1.00 90.88 464 SER A N 1
ATOM 3476 C CA . SER A 1 464 ? -3.271 -15.953 -40.551 1.00 90.88 464 SER A CA 1
ATOM 3477 C C . SER A 1 464 ? -3.772 -15.731 -41.982 1.00 90.88 464 SER A C 1
ATOM 3479 O O . SER A 1 464 ? -4.922 -16.039 -42.295 1.00 90.88 464 SER A O 1
ATOM 3481 N N . TYR A 1 465 ? -2.894 -15.279 -42.877 1.00 88.62 465 TYR A N 1
ATOM 3482 C CA . TYR A 1 465 ? -3.203 -15.044 -44.293 1.00 88.62 465 TYR A CA 1
ATOM 3483 C C . TYR A 1 465 ? -1.935 -15.153 -45.158 1.00 88.62 465 TYR A C 1
ATOM 3485 O O . TYR A 1 465 ? -0.838 -14.953 -44.658 1.00 88.62 465 TYR A O 1
ATOM 3493 N N . ASN A 1 466 ? -2.073 -15.469 -46.453 1.00 76.88 466 ASN A N 1
ATOM 3494 C CA . ASN A 1 466 ? -1.020 -15.405 -47.492 1.00 76.88 466 ASN A CA 1
ATOM 3495 C C . ASN A 1 466 ? 0.419 -15.756 -47.043 1.00 76.88 466 ASN A C 1
ATOM 3497 O O . ASN A 1 466 ? 1.340 -14.971 -47.234 1.00 76.88 466 ASN A O 1
ATOM 3501 N N . GLY A 1 467 ? 0.628 -16.930 -46.439 1.00 79.69 467 GLY A N 1
ATOM 3502 C CA . GLY A 1 467 ? 1.959 -17.377 -45.994 1.00 79.69 467 GLY A CA 1
ATOM 3503 C C . GLY A 1 467 ? 2.444 -16.781 -44.663 1.00 79.69 467 GLY A C 1
ATOM 3504 O O . GLY A 1 467 ? 3.348 -17.349 -44.054 1.00 79.69 467 GLY A O 1
ATOM 3505 N N . CYS A 1 468 ? 1.798 -15.729 -44.154 1.00 90.31 468 CYS A N 1
ATOM 3506 C CA . CYS A 1 468 ? 1.957 -15.242 -42.790 1.00 90.31 468 CYS A CA 1
ATOM 3507 C C . CYS A 1 468 ? 1.137 -16.100 -41.814 1.00 90.31 468 CYS A C 1
ATOM 3509 O O . CYS A 1 468 ? -0.097 -16.036 -41.774 1.00 90.31 468 CYS A O 1
ATOM 3511 N N . ILE A 1 469 ? 1.826 -16.918 -41.015 1.00 91.50 469 ILE A N 1
ATOM 3512 C CA . ILE A 1 469 ? 1.200 -17.811 -40.033 1.00 91.50 469 ILE A CA 1
ATOM 3513 C C . ILE A 1 469 ? 1.282 -17.182 -38.645 1.00 91.50 469 ILE A C 1
ATOM 3515 O O . ILE A 1 469 ? 2.365 -17.036 -38.086 1.00 91.50 469 ILE A O 1
ATOM 3519 N N . TYR A 1 470 ? 0.128 -16.877 -38.055 1.00 91.75 470 TYR A N 1
ATOM 3520 C CA . TYR A 1 470 ? 0.046 -16.400 -36.681 1.00 91.75 470 TYR A CA 1
ATOM 3521 C C . TYR A 1 470 ? 0.118 -17.584 -35.711 1.00 91.75 470 TYR A C 1
ATOM 3523 O O . TYR A 1 470 ? -0.774 -18.445 -35.729 1.00 91.75 470 TYR A O 1
ATOM 3531 N N . PRO A 1 471 ? 1.120 -17.632 -34.814 1.00 88.69 471 PRO A N 1
ATOM 3532 C CA . PRO A 1 471 ? 1.234 -18.721 -33.856 1.00 88.69 471 PRO A CA 1
ATOM 3533 C C . PRO A 1 471 ? -0.007 -18.779 -32.958 1.00 88.69 471 PRO A C 1
ATOM 3535 O O . PRO A 1 471 ? -0.529 -17.746 -32.544 1.00 88.69 471 PRO A O 1
ATOM 3538 N N . SER A 1 472 ? -0.477 -19.993 -32.661 1.00 78.44 472 SER A N 1
ATOM 3539 C CA . SER A 1 472 ? -1.693 -20.256 -31.868 1.00 78.44 472 SER A CA 1
ATOM 3540 C C . SER A 1 472 ? -1.412 -20.944 -30.522 1.00 78.44 472 SER A C 1
ATOM 3542 O O . SER A 1 472 ? -2.333 -21.309 -29.781 1.00 78.44 472 SER A O 1
ATOM 3544 N N . GLY A 1 473 ? -0.132 -21.186 -30.211 1.00 62.22 473 GLY A N 1
ATOM 3545 C CA . GLY A 1 473 ? 0.307 -21.884 -28.999 1.00 62.22 473 GLY A CA 1
ATOM 3546 C C . GLY A 1 473 ? -0.171 -23.342 -28.910 1.00 62.22 473 GLY A C 1
ATOM 3547 O O . GLY A 1 473 ? -0.119 -23.942 -27.834 1.00 62.22 473 GLY A O 1
ATOM 3548 N N . MET A 1 474 ? -0.676 -23.908 -30.013 1.00 53.97 474 MET A N 1
ATOM 3549 C CA . MET A 1 474 ? -0.979 -25.326 -30.191 1.00 53.97 474 MET A CA 1
ATOM 3550 C C . MET A 1 474 ? -0.152 -25.853 -31.363 1.00 53.97 474 MET A C 1
ATOM 3552 O O . MET A 1 474 ? -0.545 -25.709 -32.511 1.00 53.97 474 MET A O 1
ATOM 3556 N N . GLY A 1 475 ? 1.013 -26.427 -31.057 1.00 40.41 475 GLY A N 1
ATOM 3557 C CA . GLY A 1 475 ? 1.788 -27.240 -31.993 1.00 40.41 475 GLY A CA 1
ATOM 3558 C C . GLY A 1 475 ? 2.243 -26.538 -33.274 1.00 40.41 475 GLY A C 1
ATOM 3559 O O . GLY A 1 475 ? 1.708 -26.790 -34.346 1.00 40.41 475 GLY A O 1
ATOM 3560 N N . GLN A 1 476 ? 3.336 -25.782 -33.188 1.00 32.78 476 GLN A N 1
ATOM 3561 C CA . GLN A 1 476 ? 4.286 -25.721 -34.295 1.00 32.78 476 GLN A CA 1
ATOM 3562 C C . GLN A 1 476 ? 5.677 -25.941 -33.706 1.00 32.78 476 GLN A C 1
ATOM 3564 O O . GLN A 1 476 ? 6.222 -25.092 -33.006 1.00 32.78 476 GLN A O 1
ATOM 3569 N N . SER A 1 477 ? 6.204 -27.149 -33.913 1.00 26.97 477 SER A N 1
ATOM 3570 C CA . SER A 1 477 ? 7.623 -27.423 -33.729 1.00 26.97 477 SER A CA 1
ATOM 3571 C C . SER A 1 477 ? 8.363 -26.494 -34.685 1.00 26.97 477 SER A C 1
ATOM 3573 O O . SER A 1 477 ? 8.284 -26.658 -35.903 1.00 26.97 477 SER A O 1
ATOM 3575 N N . ILE A 1 478 ? 9.027 -25.478 -34.140 1.00 32.34 478 ILE A N 1
ATOM 3576 C CA . ILE A 1 478 ? 10.039 -24.742 -34.885 1.00 32.34 478 ILE A CA 1
ATOM 3577 C C . ILE A 1 478 ? 11.165 -25.750 -35.086 1.00 32.34 478 ILE A C 1
ATOM 3579 O O . ILE A 1 478 ? 11.901 -26.083 -34.157 1.00 32.34 478 ILE A O 1
ATOM 3583 N N . SER A 1 479 ? 11.233 -26.308 -36.290 1.00 26.42 479 SER A N 1
ATOM 3584 C CA . SER A 1 479 ? 12.343 -27.138 -36.725 1.00 26.42 479 SER A CA 1
ATOM 3585 C C . SER A 1 479 ? 13.584 -26.251 -36.811 1.00 26.42 479 SER A C 1
ATOM 3587 O O . SER A 1 479 ? 13.933 -25.758 -37.882 1.00 26.42 479 SER A O 1
ATOM 3589 N N . ASN A 1 480 ? 14.264 -26.045 -35.683 1.00 29.25 480 ASN A N 1
ATOM 3590 C CA . ASN A 1 480 ? 15.638 -25.574 -35.686 1.00 29.25 480 ASN A CA 1
ATOM 3591 C C . ASN A 1 480 ? 16.466 -26.634 -36.413 1.00 29.25 480 ASN A C 1
ATOM 3593 O O . ASN A 1 480 ? 16.726 -27.716 -35.886 1.00 29.25 480 ASN A O 1
ATOM 3597 N N . LYS A 1 481 ? 16.876 -26.323 -37.644 1.00 28.05 481 LYS A N 1
ATOM 3598 C CA . LYS A 1 481 ? 17.991 -26.986 -38.319 1.00 28.05 481 LYS A CA 1
ATOM 3599 C C . LYS A 1 481 ? 19.258 -26.674 -37.512 1.00 28.05 481 LYS A C 1
ATOM 3601 O O . LYS A 1 481 ? 20.019 -25.778 -37.855 1.00 28.05 481 LYS A O 1
ATOM 3606 N N . LEU A 1 482 ? 19.462 -27.392 -36.412 1.00 32.81 482 LEU A N 1
ATOM 3607 C CA . LEU A 1 482 ? 20.761 -27.492 -35.767 1.00 32.81 482 LEU A CA 1
ATOM 3608 C C . LEU A 1 482 ? 21.462 -28.706 -36.377 1.00 32.81 482 LEU A C 1
ATOM 3610 O O . LEU A 1 482 ? 20.933 -29.818 -36.357 1.00 32.81 482 LEU A O 1
ATOM 3614 N N . GLY A 1 483 ? 22.614 -28.455 -36.998 1.00 27.33 483 GLY A N 1
ATOM 3615 C CA . GLY A 1 483 ? 23.445 -29.472 -37.625 1.00 27.33 483 GLY A CA 1
ATOM 3616 C C . GLY A 1 483 ? 23.717 -30.631 -36.671 1.00 27.33 483 GLY A C 1
ATOM 3617 O O . GLY A 1 483 ? 24.117 -30.443 -35.525 1.00 27.33 483 GLY A O 1
ATOM 3618 N N . SER A 1 484 ? 23.468 -31.833 -37.175 1.00 26.47 484 SER A N 1
ATOM 3619 C CA . SER A 1 484 ? 23.756 -33.098 -36.518 1.00 26.47 484 SER A CA 1
ATOM 3620 C C . SER A 1 484 ? 25.255 -33.211 -36.228 1.00 26.47 484 SER A C 1
ATOM 3622 O O . SER A 1 484 ? 26.062 -33.215 -37.155 1.00 26.47 484 SER A O 1
ATOM 3624 N N . VAL A 1 485 ? 25.630 -33.350 -34.956 1.00 28.72 485 VAL A N 1
ATOM 3625 C CA . VAL A 1 485 ? 26.848 -34.075 -34.585 1.00 28.72 485 VAL A CA 1
ATOM 3626 C C . VAL A 1 485 ? 26.423 -35.220 -33.682 1.00 28.72 485 VAL A C 1
ATOM 3628 O O . VAL A 1 485 ? 25.949 -35.046 -32.563 1.00 28.72 485 VAL A O 1
ATOM 3631 N N . VAL A 1 486 ? 26.541 -36.404 -34.264 1.00 26.11 486 VAL A N 1
ATOM 3632 C CA . VAL A 1 486 ? 26.269 -37.714 -33.693 1.00 26.11 486 VAL A CA 1
ATOM 3633 C C . VAL A 1 486 ? 27.198 -37.959 -32.502 1.00 26.11 486 VAL A C 1
ATOM 3635 O O . VAL A 1 486 ? 28.416 -38.017 -32.659 1.00 26.11 486 VAL A O 1
ATOM 3638 N N . CYS A 1 487 ? 26.626 -38.167 -31.315 1.00 23.44 487 CYS A N 1
ATOM 3639 C CA . CYS A 1 487 ? 27.333 -38.771 -30.189 1.00 23.44 487 CYS A CA 1
ATOM 3640 C C . CYS A 1 487 ? 27.472 -40.279 -30.439 1.00 23.44 487 CYS A C 1
ATOM 3642 O O . CYS A 1 487 ? 26.522 -41.038 -30.245 1.00 23.44 487 CYS A O 1
ATOM 3644 N N . LEU A 1 488 ? 28.659 -40.720 -30.859 1.00 27.75 488 LEU A N 1
ATOM 3645 C CA . LEU A 1 488 ? 29.047 -42.128 -30.826 1.00 27.75 488 LEU A CA 1
ATOM 3646 C C . LEU A 1 488 ? 29.710 -42.436 -29.484 1.00 27.75 488 LEU A C 1
ATOM 3648 O O . LEU A 1 488 ? 30.777 -41.925 -29.156 1.00 27.75 488 LEU A O 1
ATOM 3652 N N . ASN A 1 489 ? 29.055 -43.306 -28.723 1.00 27.09 489 ASN A N 1
ATOM 3653 C CA . ASN A 1 489 ? 29.572 -43.902 -27.503 1.00 27.09 489 ASN A CA 1
ATOM 3654 C C . ASN A 1 489 ? 30.404 -45.142 -27.882 1.00 27.09 489 ASN A C 1
ATOM 3656 O O . ASN A 1 489 ? 29.870 -46.091 -28.457 1.00 27.09 489 ASN A O 1
ATOM 3660 N N . ARG A 1 490 ? 31.696 -45.171 -27.542 1.00 28.16 490 ARG A N 1
ATOM 3661 C CA . ARG A 1 490 ? 32.489 -46.407 -27.417 1.00 28.16 490 ARG A CA 1
ATOM 3662 C C . ARG A 1 490 ? 33.529 -46.209 -26.320 1.00 28.16 490 ARG A C 1
ATOM 3664 O O . ARG A 1 490 ? 34.302 -45.259 -26.358 1.00 28.16 490 ARG A O 1
ATOM 3671 N N . GLY A 1 491 ? 33.468 -47.076 -25.315 1.00 24.17 491 GLY A N 1
ATOM 3672 C CA . GLY A 1 491 ? 34.276 -46.982 -24.107 1.00 24.17 491 GLY A CA 1
ATOM 3673 C C . GLY A 1 491 ? 35.616 -47.716 -24.161 1.00 24.17 491 GLY A C 1
ATOM 3674 O O . GLY A 1 491 ? 36.073 -48.137 -25.219 1.00 24.17 491 GLY A O 1
ATOM 3675 N N . VAL A 1 492 ? 36.115 -47.947 -22.938 1.00 25.98 492 VAL A N 1
ATOM 3676 C CA . VAL A 1 492 ? 37.083 -48.971 -22.494 1.00 25.98 492 VAL A CA 1
ATOM 3677 C C . VAL A 1 492 ? 38.532 -48.488 -22.228 1.00 25.98 492 VAL A C 1
ATOM 3679 O O . VAL A 1 492 ? 39.349 -48.303 -23.117 1.00 25.98 492 VAL A O 1
ATOM 3682 N N . THR A 1 493 ? 38.787 -48.357 -20.912 1.00 25.30 493 THR A N 1
ATOM 3683 C CA . THR A 1 493 ? 39.964 -48.727 -20.077 1.00 25.30 493 THR A CA 1
ATOM 3684 C C . THR A 1 493 ? 41.314 -47.990 -20.101 1.00 25.30 493 THR A C 1
ATOM 3686 O O . THR A 1 493 ? 42.080 -48.056 -21.049 1.00 25.30 493 THR A O 1
ATOM 3689 N N . ARG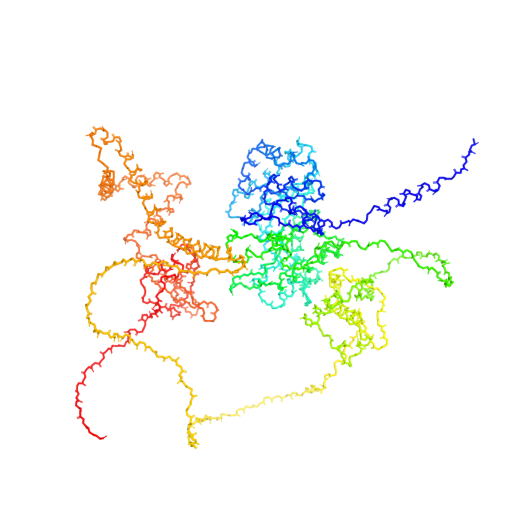 A 1 494 ? 41.644 -47.473 -18.900 1.00 27.03 494 ARG A N 1
ATOM 3690 C CA . ARG A 1 494 ? 42.835 -47.728 -18.044 1.00 27.03 494 ARG A CA 1
ATOM 3691 C C . ARG A 1 494 ? 44.187 -48.031 -18.727 1.00 27.03 494 ARG A C 1
ATOM 3693 O O . ARG A 1 494 ? 44.412 -49.133 -19.207 1.00 27.03 494 ARG A O 1
ATOM 3700 N N . GLY A 1 495 ? 45.149 -47.126 -18.527 1.00 24.75 495 GLY A N 1
ATOM 3701 C CA . GLY A 1 495 ? 46.593 -47.335 -18.700 1.00 24.75 495 GLY A CA 1
ATOM 3702 C C . GLY A 1 495 ? 47.381 -46.173 -18.080 1.00 24.75 495 GLY A C 1
ATOM 3703 O O . GLY A 1 495 ? 46.881 -45.059 -18.031 1.00 24.75 495 GLY A O 1
ATOM 3704 N N . LYS A 1 496 ? 48.552 -46.447 -17.509 1.00 24.39 496 LYS A N 1
ATOM 3705 C CA . LYS A 1 496 ? 49.221 -45.729 -16.407 1.00 24.39 496 LYS A CA 1
ATOM 3706 C C . LYS A 1 496 ? 50.611 -45.228 -16.863 1.00 24.39 496 LYS A C 1
ATOM 3708 O O . LYS A 1 496 ? 51.222 -45.923 -17.662 1.00 24.39 496 LYS A O 1
ATOM 3713 N N . VAL A 1 497 ? 51.136 -44.174 -16.204 1.00 25.03 497 VAL A N 1
ATOM 3714 C CA . VAL A 1 497 ? 52.569 -43.731 -16.149 1.00 25.03 497 VAL A CA 1
ATOM 3715 C C . VAL A 1 497 ? 53.044 -43.009 -17.442 1.00 25.03 497 VAL A C 1
ATOM 3717 O O . VAL A 1 497 ? 52.688 -43.433 -18.524 1.00 25.03 497 VAL A O 1
ATOM 3720 N N . GLU A 1 498 ? 53.740 -41.858 -17.476 1.00 24.83 498 GLU A N 1
ATOM 3721 C CA . GLU A 1 498 ? 54.867 -41.363 -16.672 1.00 24.83 498 GLU A CA 1
ATOM 3722 C C . GLU A 1 498 ? 55.065 -39.827 -16.761 1.00 24.83 498 GLU A C 1
ATOM 3724 O O . GLU A 1 498 ? 54.584 -39.156 -17.671 1.00 24.83 498 GLU A O 1
ATOM 3729 N N . LYS A 1 499 ? 55.829 -39.291 -15.799 1.00 29.16 499 LYS A N 1
ATOM 3730 C CA . LYS A 1 499 ? 56.327 -37.910 -15.668 1.00 29.16 499 LYS A CA 1
ATOM 3731 C C . LYS A 1 499 ? 57.067 -37.406 -16.918 1.00 29.16 499 LYS A C 1
ATOM 3733 O O . LYS A 1 499 ? 57.932 -38.109 -17.422 1.00 29.16 499 LYS A O 1
ATOM 3738 N N . ASN A 1 500 ? 56.948 -36.105 -17.217 1.00 24.30 500 ASN A N 1
ATOM 3739 C CA . ASN A 1 500 ? 58.144 -35.257 -17.286 1.00 24.30 500 ASN A CA 1
ATOM 3740 C C . ASN A 1 500 ? 57.874 -33.747 -17.185 1.00 24.30 500 ASN A C 1
ATOM 3742 O O . ASN A 1 500 ? 56.923 -33.201 -17.732 1.00 24.30 500 ASN A O 1
ATOM 3746 N N . ARG A 1 501 ? 58.770 -33.100 -16.434 1.00 29.56 501 ARG A N 1
ATOM 3747 C CA . ARG A 1 501 ? 58.899 -31.657 -16.193 1.00 29.56 501 ARG A CA 1
ATOM 3748 C C . ARG A 1 501 ? 59.231 -30.894 -17.483 1.00 29.56 501 ARG A C 1
ATOM 3750 O O . ARG A 1 501 ? 60.096 -31.352 -18.222 1.00 29.56 501 ARG A O 1
ATOM 3757 N N . LYS A 1 502 ? 58.741 -29.654 -17.604 1.00 24.39 502 LYS A N 1
ATOM 3758 C CA . LYS A 1 502 ? 59.534 -28.396 -17.578 1.00 24.39 502 LYS A CA 1
ATOM 3759 C C . LYS A 1 502 ? 58.721 -27.227 -18.152 1.00 24.39 502 LYS A C 1
ATOM 3761 O O . LYS A 1 502 ? 58.196 -27.311 -19.253 1.00 24.39 502 LYS A O 1
ATOM 3766 N N . ALA A 1 503 ? 58.694 -26.124 -17.407 1.00 32.25 503 ALA A N 1
ATOM 3767 C CA . ALA A 1 503 ? 58.395 -24.792 -17.928 1.00 32.25 503 ALA A CA 1
ATOM 3768 C C . ALA A 1 503 ? 59.548 -24.289 -18.817 1.00 32.25 503 ALA A C 1
ATOM 3770 O O . ALA A 1 503 ? 60.696 -24.704 -18.613 1.00 32.25 503 ALA A O 1
ATOM 3771 N N . PRO A 1 504 ? 59.277 -23.326 -19.712 1.00 31.14 504 PRO A N 1
ATOM 3772 C CA . PRO A 1 504 ? 60.156 -22.162 -19.728 1.00 31.14 504 PRO A CA 1
ATOM 3773 C C . PRO A 1 504 ? 59.450 -20.806 -19.896 1.00 31.14 504 PRO A C 1
ATOM 3775 O O . PRO A 1 504 ? 58.376 -20.673 -20.475 1.00 31.14 504 PRO A O 1
ATOM 3778 N N . LYS A 1 505 ? 60.165 -19.813 -19.359 1.00 25.84 505 LYS A N 1
ATOM 3779 C CA . LYS A 1 505 ? 60.103 -18.361 -19.560 1.00 25.84 505 LYS A CA 1
ATOM 3780 C C . LYS A 1 505 ? 59.943 -17.941 -21.028 1.00 25.84 505 LYS A C 1
ATOM 3782 O O . LYS A 1 505 ? 60.500 -18.590 -21.909 1.00 25.84 505 LYS A O 1
ATOM 3787 N N . TYR A 1 506 ? 59.400 -16.739 -21.238 1.00 24.47 506 TYR A N 1
ATOM 3788 C CA . TYR A 1 506 ? 59.881 -15.868 -22.311 1.00 24.47 506 TYR A CA 1
ATOM 3789 C C . TYR A 1 506 ? 60.197 -14.470 -21.776 1.00 24.47 506 TYR A C 1
ATOM 3791 O O . TYR A 1 506 ? 59.354 -13.800 -21.181 1.00 24.47 506 TYR A O 1
ATOM 3799 N N . GLU A 1 507 ? 61.462 -14.101 -21.954 1.00 25.27 507 GLU A N 1
ATOM 3800 C CA . GLU A 1 507 ? 62.058 -12.799 -21.691 1.00 25.27 507 GLU A CA 1
ATOM 3801 C C . GLU A 1 507 ? 61.977 -11.905 -22.936 1.00 25.27 507 GLU A C 1
ATOM 3803 O O . GLU A 1 507 ? 61.740 -12.344 -24.061 1.00 25.27 507 GLU A O 1
ATOM 3808 N N . SER A 1 508 ? 62.188 -10.629 -22.655 1.00 26.80 508 SER A N 1
ATOM 3809 C CA . SER A 1 508 ? 62.234 -9.439 -23.493 1.00 26.80 508 SER A CA 1
ATOM 3810 C C . SER A 1 508 ? 63.236 -9.468 -24.658 1.00 26.80 508 SER A C 1
ATOM 3812 O O . SER A 1 508 ? 64.253 -10.156 -24.631 1.00 26.80 508 SER A O 1
ATOM 3814 N N . GLY A 1 509 ? 62.984 -8.624 -25.672 1.00 25.47 509 GLY A N 1
ATOM 3815 C CA . GLY A 1 509 ? 63.897 -8.453 -26.808 1.00 25.47 509 GLY A CA 1
ATOM 3816 C C . GLY A 1 509 ? 63.481 -7.427 -27.872 1.00 25.47 509 GLY A C 1
ATOM 3817 O O . GLY A 1 509 ? 63.258 -7.786 -29.018 1.00 25.47 509 GLY A O 1
ATOM 3818 N N . THR A 1 510 ? 63.392 -6.152 -27.476 1.00 26.22 510 THR A N 1
ATOM 3819 C CA . THR A 1 510 ? 63.699 -4.899 -28.227 1.00 26.22 510 THR A CA 1
ATOM 3820 C C . THR A 1 510 ? 64.329 -5.051 -29.628 1.00 26.22 510 THR A C 1
ATOM 3822 O O . THR A 1 510 ? 65.316 -5.761 -29.766 1.00 26.22 510 THR A O 1
ATOM 3825 N N . ARG A 1 511 ? 63.941 -4.326 -30.696 1.00 27.45 511 ARG A N 1
ATOM 3826 C CA . ARG A 1 511 ? 64.148 -2.880 -31.034 1.00 27.45 511 ARG A CA 1
ATOM 3827 C C . ARG A 1 511 ? 63.743 -2.746 -32.536 1.00 27.45 511 ARG A C 1
ATOM 3829 O O . ARG A 1 511 ? 63.941 -3.705 -33.264 1.00 27.45 511 ARG A O 1
ATOM 3836 N N . ARG A 1 512 ? 63.278 -1.635 -33.135 1.00 25.70 512 ARG A N 1
ATOM 3837 C CA . ARG A 1 512 ? 63.869 -0.280 -33.164 1.00 25.70 512 ARG A CA 1
ATOM 3838 C C . ARG A 1 512 ? 62.995 0.690 -34.008 1.00 25.70 512 ARG A C 1
ATOM 3840 O O . ARG A 1 512 ? 62.693 0.358 -35.143 1.00 25.70 512 ARG A O 1
ATOM 3847 N N . ARG A 1 513 ? 62.830 1.927 -33.492 1.00 26.69 513 ARG A N 1
ATOM 3848 C CA . ARG A 1 513 ? 62.673 3.254 -34.170 1.00 26.69 513 ARG A CA 1
ATOM 3849 C C . ARG A 1 513 ? 61.401 3.471 -35.025 1.00 26.69 513 ARG A C 1
ATOM 3851 O O . ARG A 1 513 ? 61.084 2.657 -35.865 1.00 26.69 513 ARG A O 1
ATOM 3858 N N . LYS A 1 514 ? 60.675 4.594 -34.935 1.00 25.62 514 LYS A N 1
ATOM 3859 C CA . LYS A 1 514 ? 61.095 5.987 -34.687 1.00 25.62 514 LYS A CA 1
ATOM 3860 C C . LYS A 1 514 ? 59.936 6.804 -34.079 1.00 25.62 514 LYS A C 1
ATOM 3862 O O . LYS A 1 514 ? 58.770 6.498 -34.271 1.00 25.62 514 LYS A O 1
ATOM 3867 N N . MET A 1 515 ? 60.329 7.819 -33.326 1.00 26.03 515 MET A N 1
ATOM 3868 C CA . MET A 1 515 ? 59.595 8.589 -32.324 1.00 26.03 515 MET A CA 1
ATOM 3869 C C . MET A 1 515 ? 58.995 9.865 -32.940 1.00 26.03 515 MET A C 1
ATOM 3871 O O . MET A 1 515 ? 59.689 10.541 -33.696 1.00 26.03 515 MET A O 1
ATOM 3875 N N . SER A 1 516 ? 57.753 10.212 -32.594 1.00 27.59 516 SER A N 1
ATOM 3876 C CA . SER A 1 516 ? 57.200 11.568 -32.731 1.00 27.59 516 SER A CA 1
ATOM 3877 C C . SER A 1 516 ? 56.073 11.750 -31.715 1.00 27.59 516 SER A C 1
ATOM 3879 O O . SER A 1 516 ? 54.976 11.227 -31.867 1.00 27.59 516 SER A O 1
ATOM 3881 N N . SER A 1 517 ? 56.409 12.456 -30.645 1.00 28.64 517 SER A N 1
ATOM 3882 C CA . SER A 1 517 ? 55.596 12.837 -29.493 1.00 28.64 517 SER A CA 1
ATOM 3883 C C . SER A 1 517 ? 54.574 13.926 -29.824 1.00 28.64 517 SER A C 1
ATOM 3885 O O . SER A 1 517 ? 54.979 14.960 -30.353 1.00 28.64 517 SER A O 1
ATOM 3887 N N . ARG A 1 518 ? 53.305 13.754 -29.426 1.00 27.89 518 ARG A N 1
ATOM 3888 C CA . ARG A 1 518 ? 52.363 14.855 -29.126 1.00 27.89 518 ARG A CA 1
ATOM 3889 C C . ARG A 1 518 ? 51.104 14.331 -28.416 1.00 27.89 518 ARG A C 1
ATOM 3891 O O . ARG A 1 518 ? 50.045 14.236 -29.008 1.00 27.89 518 ARG A O 1
ATOM 3898 N N . GLU A 1 519 ? 51.243 14.016 -27.130 1.00 33.19 519 GLU A N 1
ATOM 3899 C CA . GLU A 1 519 ? 50.130 13.853 -26.179 1.00 33.19 519 GLU A CA 1
ATOM 3900 C C . GLU A 1 519 ? 50.615 14.311 -24.793 1.00 33.19 519 GLU A C 1
ATOM 3902 O O . GLU A 1 519 ? 51.151 13.522 -24.012 1.00 33.19 519 GLU A O 1
ATOM 3907 N N . ARG A 1 520 ? 50.532 15.629 -24.549 1.00 25.78 520 ARG A N 1
ATOM 3908 C CA . ARG A 1 520 ? 50.370 16.291 -23.236 1.00 25.78 520 ARG A CA 1
ATOM 3909 C C . ARG A 1 520 ? 50.547 17.809 -23.361 1.00 25.78 520 ARG A C 1
ATOM 3911 O O . ARG A 1 520 ? 51.660 18.289 -23.525 1.00 25.78 520 ARG A O 1
ATOM 3918 N N . GLU A 1 521 ? 49.438 18.531 -23.249 1.00 28.61 521 GLU A N 1
ATOM 3919 C CA . GLU A 1 521 ? 49.308 19.930 -22.802 1.00 28.61 521 GLU A CA 1
ATOM 3920 C C . GLU A 1 521 ? 47.786 20.151 -22.650 1.00 28.61 521 GLU A C 1
ATOM 392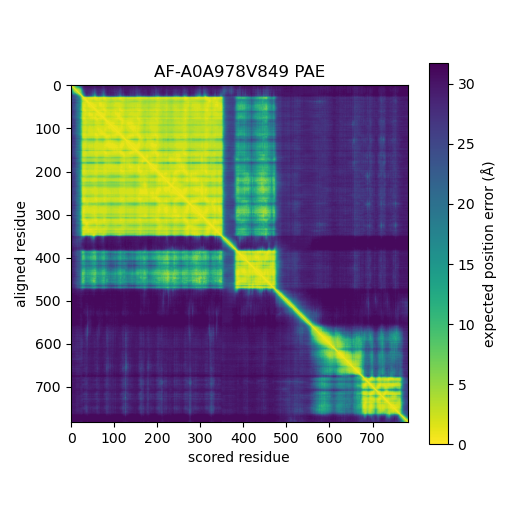2 O O . GLU A 1 521 ? 47.048 19.928 -23.602 1.00 28.61 521 GLU A O 1
ATOM 3927 N N . ARG A 1 522 ? 47.202 20.492 -21.500 1.00 27.19 522 ARG A N 1
ATOM 3928 C CA . ARG A 1 522 ? 47.642 21.412 -20.453 1.00 27.19 522 ARG A CA 1
ATOM 3929 C C . ARG A 1 522 ? 47.024 21.018 -19.106 1.00 27.19 522 ARG A C 1
ATOM 3931 O O . ARG A 1 522 ? 45.808 21.000 -18.994 1.00 27.19 522 ARG A O 1
ATOM 3938 N N . ASP A 1 523 ? 47.887 20.806 -18.122 1.00 29.05 523 ASP A N 1
ATOM 3939 C CA . ASP A 1 523 ? 47.736 21.356 -16.775 1.00 29.05 523 ASP A CA 1
ATOM 3940 C C . ASP A 1 523 ? 49.103 21.953 -16.421 1.00 29.05 523 ASP A C 1
ATOM 3942 O O . ASP A 1 523 ? 50.128 21.276 -16.548 1.00 29.05 523 ASP A O 1
ATOM 3946 N N . ARG A 1 524 ? 49.136 23.240 -16.069 1.00 31.50 524 ARG A N 1
ATOM 3947 C CA . ARG A 1 524 ? 50.234 23.854 -15.316 1.00 31.50 524 ARG A CA 1
ATOM 3948 C C . ARG A 1 524 ? 49.673 24.935 -14.400 1.00 31.50 524 ARG A C 1
ATOM 3950 O O . ARG A 1 524 ? 48.961 25.834 -14.840 1.00 31.50 524 ARG A O 1
ATOM 3957 N N . ASP A 1 525 ? 50.048 24.757 -13.146 1.00 28.38 525 ASP A N 1
ATOM 3958 C CA . ASP A 1 525 ? 49.833 25.559 -11.953 1.00 28.38 525 ASP A CA 1
ATOM 3959 C C . ASP A 1 525 ? 50.470 26.962 -11.983 1.00 28.38 525 ASP A C 1
ATOM 3961 O O . ASP A 1 525 ? 51.404 27.184 -12.752 1.00 28.38 525 ASP A O 1
ATOM 3965 N N . LEU A 1 526 ? 49.956 27.822 -11.076 1.00 28.50 526 LEU A N 1
ATOM 3966 C CA . LEU A 1 526 ? 50.606 28.867 -10.239 1.00 28.50 526 LEU A CA 1
ATOM 3967 C C . LEU A 1 526 ? 51.643 29.808 -10.923 1.00 28.50 526 LEU A C 1
ATOM 3969 O O . LEU A 1 526 ? 52.561 29.363 -11.587 1.00 28.50 526 LEU A O 1
ATOM 3973 N N . GLU A 1 527 ? 51.684 31.136 -10.771 1.00 27.06 527 GLU A N 1
ATOM 3974 C CA . GLU A 1 527 ? 51.372 32.012 -9.640 1.00 27.06 527 GLU A CA 1
ATOM 3975 C C . GLU A 1 527 ? 51.573 33.493 -10.071 1.00 27.06 527 GLU A C 1
ATOM 3977 O O . GLU A 1 527 ? 52.404 33.789 -10.926 1.00 27.06 527 GLU A O 1
ATOM 3982 N N . LEU A 1 528 ? 50.816 34.410 -9.454 1.00 27.34 528 LEU A N 1
ATOM 3983 C CA . LEU A 1 528 ? 51.288 35.655 -8.817 1.00 27.34 528 LEU A CA 1
ATOM 3984 C C . LEU A 1 528 ? 52.475 36.457 -9.430 1.00 27.34 528 LEU A C 1
ATOM 3986 O O . LEU A 1 528 ? 53.626 36.048 -9.353 1.00 27.34 528 LEU A O 1
ATOM 3990 N N . LEU A 1 529 ? 52.193 37.700 -9.868 1.00 23.98 529 LEU A N 1
ATOM 3991 C CA . LEU A 1 529 ? 52.651 38.985 -9.273 1.00 23.98 529 LEU A CA 1
ATOM 3992 C C . LEU A 1 529 ? 52.679 40.146 -10.303 1.00 23.98 529 LEU A C 1
ATOM 3994 O O . LEU A 1 529 ? 53.339 40.062 -11.328 1.00 23.98 529 LEU A O 1
ATOM 3998 N N . ILE A 1 530 ? 52.003 41.248 -9.941 1.00 26.86 530 ILE A N 1
ATOM 3999 C CA . ILE A 1 530 ? 52.477 42.655 -9.949 1.00 26.86 530 ILE A CA 1
ATOM 4000 C C . ILE A 1 530 ? 52.999 43.276 -11.271 1.00 26.86 530 ILE A C 1
ATOM 4002 O O . ILE A 1 530 ? 53.965 42.816 -11.870 1.00 26.86 530 ILE A O 1
ATOM 4006 N N . PRO A 1 531 ? 52.508 44.491 -11.590 1.00 27.89 531 PRO A N 1
ATOM 4007 C CA . PRO A 1 531 ? 53.423 45.631 -11.681 1.00 27.89 531 PRO A CA 1
ATOM 4008 C C . PRO A 1 531 ? 53.013 46.789 -10.754 1.00 27.89 531 PRO A C 1
ATOM 4010 O O . PRO A 1 531 ? 51.870 47.241 -10.739 1.00 27.89 531 PRO A O 1
ATOM 4013 N N . VAL A 1 532 ? 53.996 47.270 -9.989 1.00 27.95 532 VAL A N 1
ATOM 4014 C CA . VAL A 1 532 ? 54.023 48.542 -9.254 1.00 27.95 532 VAL A CA 1
ATOM 4015 C C . VAL A 1 532 ? 54.717 49.581 -10.136 1.00 27.95 532 VAL A C 1
ATOM 4017 O O . VAL A 1 532 ? 55.756 49.263 -10.707 1.00 27.95 532 VAL A O 1
ATOM 4020 N N . ALA A 1 533 ? 54.170 50.802 -10.184 1.00 27.22 533 ALA A N 1
ATOM 4021 C CA . ALA A 1 533 ? 54.862 52.107 -10.099 1.00 27.22 533 ALA A CA 1
ATOM 4022 C C . ALA A 1 533 ? 53.866 53.204 -10.546 1.00 27.22 533 ALA A C 1
ATOM 4024 O O . ALA A 1 533 ? 53.513 53.278 -11.715 1.00 27.22 533 ALA A O 1
ATOM 4025 N N . SER A 1 534 ? 53.156 53.876 -9.632 1.00 28.03 534 SER A N 1
ATOM 4026 C CA . SER A 1 534 ? 53.560 55.026 -8.789 1.00 28.03 534 SER A CA 1
ATOM 4027 C C . SER A 1 534 ? 53.394 56.386 -9.483 1.00 28.03 534 SER A C 1
ATOM 4029 O O . SER A 1 534 ? 54.061 56.644 -10.479 1.00 28.03 534 SER A O 1
ATOM 4031 N N . GLY A 1 535 ? 52.588 57.278 -8.889 1.00 25.69 535 GLY A N 1
ATOM 4032 C CA . GLY A 1 535 ? 52.630 58.718 -9.181 1.00 25.69 535 GLY A CA 1
ATOM 4033 C C . GLY A 1 535 ? 51.303 59.469 -9.040 1.00 25.69 535 GLY A C 1
ATOM 4034 O O . GLY A 1 535 ? 50.677 59.778 -10.041 1.00 25.69 535 GLY A O 1
ATOM 4035 N N . SER A 1 536 ? 50.897 59.727 -7.792 1.00 25.78 536 SER A N 1
ATOM 4036 C CA . SER A 1 536 ? 50.139 60.894 -7.282 1.00 25.78 536 SER A CA 1
ATOM 4037 C C . SER A 1 536 ? 49.469 61.881 -8.264 1.00 25.78 536 SER A C 1
ATOM 4039 O O . SER A 1 536 ? 50.157 62.540 -9.038 1.00 25.78 536 SER A O 1
ATOM 4041 N N . SER A 1 537 ? 48.165 62.138 -8.093 1.00 25.89 537 SER A N 1
ATOM 4042 C CA . SER A 1 537 ? 47.677 63.345 -7.386 1.00 25.89 537 SER A CA 1
ATOM 4043 C C . SER A 1 537 ? 46.151 63.515 -7.467 1.00 25.89 537 SER A C 1
ATOM 4045 O O . SER A 1 537 ? 45.559 63.528 -8.537 1.00 25.89 537 SER A O 1
ATOM 4047 N N . GLU A 1 538 ? 45.565 63.611 -6.274 1.00 28.42 538 GLU A N 1
ATOM 4048 C CA . GLU A 1 538 ? 44.496 64.499 -5.793 1.00 28.42 538 GLU A CA 1
ATOM 4049 C C . GLU A 1 538 ? 43.357 65.041 -6.688 1.00 28.42 538 GLU A C 1
ATOM 4051 O O . GLU A 1 538 ? 43.554 65.683 -7.711 1.00 28.42 538 GLU A O 1
ATOM 4056 N N . ASN A 1 539 ? 42.167 64.956 -6.072 1.00 28.52 539 ASN A N 1
ATOM 4057 C CA . ASN A 1 539 ? 41.104 65.965 -5.972 1.00 28.52 539 ASN A CA 1
ATOM 4058 C C . ASN A 1 539 ? 40.264 66.362 -7.201 1.00 28.52 539 ASN A C 1
ATOM 4060 O O . ASN A 1 539 ? 40.695 67.062 -8.104 1.00 28.52 539 ASN A O 1
ATOM 4064 N N . GLY A 1 540 ? 38.955 66.122 -7.046 1.00 26.06 540 GLY A N 1
ATOM 4065 C CA . GLY A 1 540 ? 38.012 67.235 -6.901 1.00 26.06 540 GLY A CA 1
ATOM 4066 C C . GLY A 1 540 ? 37.343 67.779 -8.165 1.00 26.06 540 GLY A C 1
ATOM 4067 O O . GLY A 1 540 ? 37.917 68.549 -8.914 1.00 26.06 540 GLY A O 1
ATOM 4068 N N . GLY A 1 541 ? 36.034 67.532 -8.258 1.00 26.81 541 GLY A N 1
ATOM 4069 C CA . GLY A 1 541 ? 35.069 68.620 -8.427 1.00 26.81 541 GLY A CA 1
ATOM 4070 C C . GLY A 1 541 ? 34.844 69.241 -9.814 1.00 26.81 541 GLY A C 1
ATOM 4071 O O . GLY A 1 541 ? 35.541 70.153 -10.234 1.00 26.81 541 GLY A O 1
ATOM 4072 N N . SER A 1 542 ? 33.630 68.978 -10.308 1.00 30.41 542 SER A N 1
ATOM 4073 C CA . SER A 1 542 ? 32.630 69.998 -10.682 1.00 30.41 542 SER A CA 1
ATOM 4074 C C . SER A 1 542 ? 32.421 70.402 -12.159 1.00 30.41 542 SER A C 1
ATOM 4076 O O . SER A 1 542 ? 33.328 70.811 -12.867 1.00 30.41 542 SER A O 1
ATOM 4078 N N . LYS A 1 543 ? 31.113 70.417 -12.483 1.00 30.94 543 LYS A N 1
ATOM 4079 C CA . LYS A 1 543 ? 30.317 71.400 -13.252 1.00 30.94 543 LYS A CA 1
ATOM 4080 C C . LYS A 1 543 ? 30.270 71.408 -14.793 1.00 30.94 543 LYS A C 1
ATOM 4082 O O . LYS A 1 543 ? 31.256 71.648 -15.470 1.00 30.94 543 LYS A O 1
ATOM 4087 N N . SER A 1 544 ? 28.996 71.448 -15.235 1.00 28.27 544 SER A N 1
ATOM 4088 C CA . SER A 1 544 ? 28.400 72.141 -16.405 1.00 28.27 544 SER A CA 1
ATOM 4089 C C . SER A 1 544 ? 28.782 71.601 -17.792 1.00 28.27 544 SER A C 1
ATOM 4091 O O . SER A 1 544 ? 29.874 71.095 -17.961 1.00 28.27 544 SER A O 1
ATOM 4093 N N . SER A 1 545 ? 27.963 71.616 -18.845 1.00 28.27 545 SER A N 1
ATOM 4094 C CA . SER A 1 545 ? 26.721 72.321 -19.195 1.00 28.27 545 SER A CA 1
ATOM 4095 C C . SER A 1 545 ? 26.096 71.633 -20.429 1.00 28.27 545 SER A C 1
ATOM 4097 O O . SER A 1 545 ? 26.809 71.045 -21.237 1.00 28.27 545 SER A O 1
ATOM 4099 N N . SER A 1 546 ? 24.774 71.738 -20.592 1.00 31.27 546 SER A N 1
ATOM 4100 C CA . SER A 1 546 ? 24.007 71.463 -21.833 1.00 31.27 546 SER A CA 1
ATOM 4101 C C . SER A 1 546 ? 24.317 72.513 -22.938 1.00 31.27 546 SER A C 1
ATOM 4103 O O . SER A 1 546 ? 25.122 73.402 -22.648 1.00 31.27 546 SER A O 1
ATOM 4105 N N . PRO A 1 547 ? 23.645 72.580 -24.124 1.00 55.69 547 PRO A N 1
ATOM 4106 C CA . PRO A 1 547 ? 22.633 71.698 -24.753 1.00 55.69 547 PRO A CA 1
ATOM 4107 C C . PRO A 1 547 ? 22.808 71.467 -26.291 1.00 55.69 547 PRO A C 1
ATOM 4109 O O . PRO A 1 547 ? 23.590 72.150 -26.940 1.00 55.69 547 PRO A O 1
ATOM 4112 N N . SER A 1 548 ? 22.023 70.553 -26.895 1.00 27.67 548 SER A N 1
ATOM 4113 C CA . SER A 1 548 ? 21.061 70.847 -27.996 1.00 27.67 548 SER A CA 1
ATOM 4114 C C . SER A 1 548 ? 20.710 69.667 -28.922 1.00 27.67 548 SER A C 1
ATOM 4116 O O . SER A 1 548 ? 21.556 68.855 -29.275 1.00 27.67 548 SER A O 1
ATOM 4118 N N . ALA A 1 549 ? 19.452 69.733 -29.387 1.00 29.88 549 ALA A N 1
ATOM 4119 C CA . ALA A 1 549 ? 18.814 69.128 -30.567 1.00 29.88 549 ALA A CA 1
ATOM 4120 C C . ALA A 1 549 ? 18.163 67.722 -30.460 1.00 29.88 549 ALA A C 1
ATOM 4122 O O . ALA A 1 549 ? 18.805 66.680 -30.428 1.00 29.88 549 ALA A O 1
ATOM 4123 N N . THR A 1 550 ? 16.826 67.748 -30.465 1.00 33.97 550 THR A N 1
ATOM 4124 C CA . THR A 1 550 ? 15.822 66.686 -30.735 1.00 33.97 550 THR A CA 1
ATOM 4125 C C . THR A 1 550 ? 15.512 66.644 -32.258 1.00 33.97 550 THR A C 1
ATOM 4127 O O . THR A 1 550 ? 16.014 67.530 -32.952 1.00 33.97 550 THR A O 1
ATOM 4130 N N . PRO A 1 551 ? 14.623 65.779 -32.825 1.00 54.50 551 PRO A N 1
ATOM 4131 C CA . PRO A 1 551 ? 13.887 64.624 -32.264 1.00 54.50 551 PRO A CA 1
ATOM 4132 C C . PRO A 1 551 ? 13.784 63.370 -33.180 1.00 54.50 551 PRO A C 1
ATOM 4134 O O . PRO A 1 551 ? 13.824 63.493 -34.397 1.00 54.50 551 PRO A O 1
ATOM 4137 N N . THR A 1 552 ? 13.495 62.177 -32.623 1.00 27.17 552 THR A N 1
ATOM 4138 C CA . THR A 1 552 ? 12.437 61.250 -33.127 1.00 27.17 552 THR A CA 1
ATOM 4139 C C . THR A 1 552 ? 12.148 60.069 -32.173 1.00 27.17 552 THR A C 1
ATOM 4141 O O . THR A 1 552 ? 12.971 59.665 -31.362 1.00 27.17 552 THR A O 1
ATOM 4144 N N . THR A 1 553 ? 10.912 59.579 -32.260 1.00 35.75 553 THR A N 1
ATOM 4145 C CA . THR A 1 553 ? 10.069 58.727 -31.391 1.00 35.75 553 THR A CA 1
ATOM 4146 C C . THR A 1 553 ? 10.349 57.209 -31.340 1.00 35.75 553 THR A C 1
ATOM 4148 O O . THR A 1 553 ? 10.413 56.586 -32.393 1.00 35.75 553 THR A O 1
ATOM 4151 N N . THR A 1 554 ? 10.345 56.587 -30.140 1.00 33.00 554 THR A N 1
ATOM 4152 C CA . THR A 1 554 ? 9.477 55.455 -29.655 1.00 33.00 554 THR A CA 1
ATOM 4153 C C . THR A 1 554 ? 9.994 54.845 -28.323 1.00 33.00 554 THR A C 1
ATOM 4155 O O . THR A 1 554 ? 11.184 54.963 -28.035 1.00 33.00 554 THR A O 1
ATOM 4158 N N . PRO A 1 555 ? 9.141 54.232 -27.462 1.00 40.84 555 PRO A N 1
ATOM 4159 C CA . PRO A 1 555 ? 9.505 53.871 -26.089 1.00 40.84 555 PRO A CA 1
ATOM 4160 C C . PRO A 1 555 ? 9.933 52.399 -25.937 1.00 40.84 555 PRO A C 1
ATOM 4162 O O . PRO A 1 555 ? 9.172 51.483 -26.238 1.00 40.84 555 PRO A O 1
ATOM 4165 N N . ALA A 1 556 ? 11.113 52.166 -25.360 1.00 38.09 556 ALA A N 1
ATOM 4166 C CA . ALA A 1 556 ? 11.545 50.857 -24.869 1.00 38.09 556 ALA A CA 1
ATOM 4167 C C . ALA A 1 556 ? 12.162 51.015 -23.471 1.00 38.09 556 ALA A C 1
ATOM 4169 O O . ALA A 1 556 ? 13.370 51.152 -23.315 1.00 38.09 556 ALA A O 1
ATOM 4170 N N . HIS A 1 557 ? 11.325 51.041 -22.431 1.00 43.50 557 HIS A N 1
ATOM 4171 C CA . HIS A 1 557 ? 11.801 51.116 -21.046 1.00 43.50 557 HIS A CA 1
ATOM 4172 C C . HIS A 1 557 ? 10.892 50.322 -20.097 1.00 43.50 557 HIS A C 1
ATOM 4174 O O . HIS A 1 557 ? 10.217 50.881 -19.244 1.00 43.50 557 HIS A O 1
ATOM 4180 N N . HIS A 1 558 ? 10.885 48.991 -20.229 1.00 44.31 558 HIS A N 1
ATOM 4181 C CA . HIS A 1 558 ? 10.363 48.106 -19.172 1.00 44.31 558 HIS A CA 1
ATOM 4182 C C . HIS A 1 558 ? 11.201 46.837 -18.915 1.00 44.31 558 HIS A C 1
ATOM 4184 O O . HIS A 1 558 ? 11.065 46.229 -17.860 1.00 44.31 558 HIS A O 1
ATOM 4190 N N . SER A 1 559 ? 12.148 46.476 -19.791 1.00 51.50 559 SER A N 1
ATOM 4191 C CA . SER A 1 559 ? 12.882 45.201 -19.675 1.00 51.50 559 SER A CA 1
ATOM 4192 C C . SER A 1 559 ? 14.076 45.213 -18.704 1.00 51.50 559 SER A C 1
ATOM 4194 O O . SER A 1 559 ? 14.418 44.171 -18.147 1.00 51.50 559 SER A O 1
ATOM 4196 N N . SER A 1 560 ? 14.734 46.354 -18.474 1.00 48.75 560 SER A N 1
ATOM 4197 C CA . SER A 1 560 ? 16.010 46.378 -17.729 1.00 48.75 560 SER A CA 1
ATOM 4198 C C . SER A 1 560 ? 15.837 46.440 -16.205 1.00 48.75 560 SER A C 1
ATOM 4200 O O . SER A 1 560 ? 16.703 45.983 -15.462 1.00 48.75 560 SER A O 1
ATOM 4202 N N . ARG A 1 561 ? 14.700 46.960 -15.717 1.00 53.47 561 ARG A N 1
ATOM 4203 C CA . ARG A 1 561 ? 14.398 47.052 -14.274 1.00 53.47 561 ARG A CA 1
ATOM 4204 C C . ARG A 1 561 ? 13.992 45.710 -13.663 1.00 53.47 561 ARG A C 1
ATOM 4206 O O . ARG A 1 561 ? 14.332 45.448 -12.512 1.00 53.47 561 ARG A O 1
ATOM 4213 N N . GLU A 1 562 ? 13.322 44.847 -14.425 1.00 53.94 562 GLU A N 1
ATOM 4214 C CA . GLU A 1 562 ? 12.901 43.523 -13.947 1.00 53.94 562 GLU A CA 1
ATOM 4215 C C . GLU A 1 562 ? 14.033 42.491 -13.945 1.00 53.94 562 GLU A C 1
ATOM 4217 O O . GLU A 1 562 ? 14.101 41.648 -13.052 1.00 53.94 562 GLU A O 1
ATOM 4222 N N . ALA A 1 563 ? 14.960 42.566 -14.903 1.00 52.50 563 ALA A N 1
ATOM 4223 C CA . ALA A 1 563 ? 16.135 41.696 -14.916 1.00 52.50 563 ALA A CA 1
ATOM 4224 C C . ALA A 1 563 ? 17.083 42.023 -13.747 1.00 52.50 563 ALA A C 1
ATOM 4226 O O . ALA A 1 563 ? 17.543 41.124 -13.042 1.00 52.50 563 ALA A O 1
ATOM 4227 N N . PHE A 1 564 ? 17.302 43.313 -13.477 1.00 56.00 564 PHE A N 1
ATOM 4228 C CA . PHE A 1 564 ? 18.143 43.769 -12.369 1.00 56.00 564 PHE A CA 1
ATOM 4229 C C . PHE A 1 564 ? 17.524 43.445 -10.998 1.00 56.00 564 PHE A C 1
ATOM 4231 O O . PHE A 1 564 ? 18.227 42.985 -10.097 1.00 56.00 564 PHE A O 1
ATOM 4238 N N . SER A 1 565 ? 16.199 43.579 -10.846 1.00 58.19 565 SER A N 1
ATOM 4239 C CA . SER A 1 565 ? 15.511 43.219 -9.598 1.00 58.19 565 SER A CA 1
ATOM 4240 C C . SER A 1 565 ? 15.516 41.709 -9.333 1.00 58.19 565 SER A C 1
ATOM 4242 O O . SER A 1 565 ? 15.700 41.299 -8.188 1.00 58.19 565 SER A O 1
ATOM 4244 N N . LYS A 1 566 ? 15.401 40.864 -10.369 1.00 57.53 566 LYS A N 1
ATOM 4245 C CA . LYS A 1 566 ? 15.493 39.398 -10.234 1.00 57.53 566 LYS A CA 1
ATOM 4246 C C . LYS A 1 566 ? 16.899 38.934 -9.846 1.00 57.53 566 LYS A C 1
ATOM 4248 O O . LYS A 1 566 ? 17.030 38.061 -8.987 1.00 57.53 566 LYS A O 1
ATOM 4253 N N . VAL A 1 567 ? 17.944 39.542 -10.409 1.00 64.62 567 VAL A N 1
ATOM 4254 C CA . VAL A 1 567 ? 19.341 39.227 -10.059 1.00 64.62 567 VAL A CA 1
ATOM 4255 C C . VAL A 1 567 ? 19.666 39.675 -8.632 1.00 64.62 567 VAL A C 1
ATOM 4257 O O . VAL A 1 567 ? 20.216 38.889 -7.862 1.00 64.62 567 VAL A O 1
ATOM 4260 N N . ILE A 1 568 ? 19.244 40.879 -8.231 1.00 68.25 568 ILE A N 1
ATOM 4261 C CA . ILE A 1 568 ? 19.437 41.374 -6.859 1.00 68.25 568 ILE A CA 1
ATOM 4262 C C . ILE A 1 568 ? 18.647 40.540 -5.847 1.00 68.25 568 ILE A C 1
ATOM 4264 O O . ILE A 1 568 ? 19.177 40.215 -4.789 1.00 68.25 568 ILE A O 1
ATOM 4268 N N . ARG A 1 569 ? 17.416 40.123 -6.164 1.00 63.47 569 ARG A N 1
ATOM 4269 C CA . ARG A 1 569 ? 16.591 39.291 -5.271 1.00 63.47 569 ARG A CA 1
ATOM 4270 C C . ARG A 1 569 ? 17.152 37.872 -5.116 1.00 63.47 569 ARG A C 1
ATOM 4272 O O . ARG A 1 569 ? 17.119 37.316 -4.020 1.00 63.47 569 ARG A O 1
ATOM 4279 N N . SER A 1 570 ? 17.726 37.307 -6.179 1.00 61.91 570 SER A N 1
ATOM 4280 C CA . SER A 1 570 ? 18.438 36.018 -6.150 1.00 61.91 570 SER A CA 1
ATOM 4281 C C . SER A 1 570 ? 19.755 36.099 -5.365 1.00 61.91 570 SER A C 1
ATOM 4283 O O . SER A 1 570 ? 20.071 35.223 -4.562 1.00 61.91 570 SER A O 1
ATOM 4285 N N . TRP A 1 571 ? 20.506 37.192 -5.522 1.00 72.06 571 TRP A N 1
ATOM 4286 C CA . TRP A 1 571 ? 21.730 37.429 -4.757 1.00 72.06 571 TRP A CA 1
ATOM 4287 C C . TRP A 1 571 ? 21.440 37.674 -3.267 1.00 72.06 571 TRP A C 1
ATOM 4289 O O . TRP A 1 571 ? 22.063 37.051 -2.407 1.00 72.06 571 TRP A O 1
ATOM 4299 N N . ALA A 1 572 ? 20.440 38.504 -2.954 1.00 68.88 572 ALA A N 1
ATOM 4300 C CA . ALA A 1 572 ? 20.033 38.814 -1.586 1.00 68.88 572 ALA A CA 1
ATOM 4301 C C . ALA A 1 572 ? 19.473 37.587 -0.852 1.00 68.88 572 ALA A C 1
ATOM 4303 O O . ALA A 1 572 ? 19.839 37.351 0.294 1.00 68.88 572 ALA A O 1
ATOM 4304 N N . SER A 1 573 ? 18.652 36.760 -1.510 1.00 67.62 573 SER A N 1
ATOM 4305 C CA . SER A 1 573 ? 18.126 35.523 -0.911 1.00 67.62 573 SER A CA 1
ATOM 4306 C C . SER A 1 573 ? 19.219 34.484 -0.651 1.00 67.62 573 SER A C 1
ATOM 4308 O O . SER A 1 573 ? 19.241 33.892 0.423 1.00 67.62 573 SER A O 1
ATOM 4310 N N . LYS A 1 574 ? 20.189 34.312 -1.560 1.00 65.12 574 LYS A N 1
ATOM 4311 C CA . LYS A 1 574 ? 21.339 33.418 -1.327 1.00 65.12 574 LYS A CA 1
ATOM 4312 C C . LYS A 1 574 ? 22.219 33.884 -0.166 1.00 65.12 574 LYS A C 1
ATOM 4314 O O . LYS A 1 574 ? 22.674 33.060 0.625 1.00 65.12 574 LYS A O 1
ATOM 4319 N N . LYS A 1 575 ? 22.448 35.195 -0.036 1.00 76.50 575 LYS A N 1
ATOM 4320 C CA . LYS A 1 575 ? 23.217 35.760 1.085 1.00 76.50 575 LYS A CA 1
ATOM 4321 C C . LYS A 1 575 ? 22.442 35.722 2.403 1.00 76.50 575 LYS A C 1
ATOM 4323 O O . LYS A 1 575 ? 23.047 35.429 3.428 1.00 76.50 575 LYS A O 1
ATOM 4328 N N . PHE A 1 576 ? 21.123 35.906 2.370 1.00 77.06 576 PHE A N 1
ATOM 4329 C CA . PHE A 1 576 ? 20.249 35.736 3.531 1.00 77.06 576 PHE A CA 1
ATOM 4330 C C . PHE A 1 576 ? 20.222 34.282 4.017 1.00 77.06 576 PHE A C 1
ATOM 4332 O O . PHE A 1 576 ? 20.469 34.043 5.191 1.00 77.06 576 PHE A O 1
ATOM 4339 N N . MET A 1 577 ? 20.040 33.305 3.119 1.00 74.00 577 MET A N 1
ATOM 4340 C CA . MET A 1 577 ? 20.062 31.878 3.471 1.00 74.00 577 MET A CA 1
ATOM 4341 C C . MET A 1 577 ? 21.411 31.452 4.054 1.00 74.00 577 MET A C 1
ATOM 4343 O O . MET A 1 577 ? 21.448 30.763 5.067 1.00 74.00 577 MET A O 1
ATOM 4347 N N . SER A 1 578 ? 22.524 31.914 3.476 1.00 74.44 578 SER A N 1
ATOM 4348 C CA . SER A 1 578 ? 23.856 31.671 4.044 1.00 74.44 578 SER A CA 1
ATOM 4349 C C . SER A 1 578 ? 24.020 32.319 5.424 1.00 74.44 578 SER A C 1
ATOM 4351 O O . SER A 1 578 ? 24.635 31.722 6.301 1.00 74.44 578 SER A O 1
ATOM 4353 N N . GLY A 1 579 ? 23.455 33.514 5.627 1.00 77.69 579 GLY A N 1
ATOM 4354 C CA . GLY A 1 579 ? 23.412 34.182 6.927 1.00 77.69 579 GLY A CA 1
ATOM 4355 C C . GLY A 1 579 ? 22.598 33.395 7.953 1.00 77.69 579 GLY A C 1
ATOM 4356 O O . GLY A 1 579 ? 23.081 33.177 9.056 1.00 77.69 579 GLY A O 1
ATOM 4357 N N . CYS A 1 580 ? 21.417 32.895 7.579 1.00 75.00 580 CYS A N 1
ATOM 4358 C CA . CYS A 1 580 ? 20.585 32.043 8.428 1.00 75.00 580 CYS A CA 1
ATOM 4359 C C . CYS A 1 580 ? 21.282 30.730 8.786 1.00 75.00 580 CYS A C 1
ATOM 4361 O O . CYS A 1 580 ? 21.243 30.341 9.942 1.00 75.00 580 CYS A O 1
ATOM 4363 N N . VAL A 1 581 ? 21.962 30.072 7.844 1.00 76.88 581 VAL A N 1
ATOM 4364 C CA . VAL A 1 581 ? 22.689 28.816 8.110 1.00 76.88 581 VAL A CA 1
ATOM 4365 C C . VAL A 1 581 ? 23.853 29.025 9.085 1.00 76.88 581 VAL A C 1
ATOM 4367 O O . VAL A 1 581 ? 24.118 28.152 9.903 1.00 76.88 581 VAL A O 1
ATOM 4370 N N . ILE A 1 582 ? 24.516 30.186 9.054 1.00 84.25 582 ILE A N 1
ATOM 4371 C CA . ILE A 1 582 ? 25.593 30.526 10.000 1.00 84.25 582 ILE A CA 1
ATOM 4372 C C . ILE A 1 582 ? 25.027 30.984 11.357 1.00 84.25 582 ILE A C 1
ATOM 4374 O O . ILE A 1 582 ? 25.578 30.647 12.403 1.00 84.25 582 ILE A O 1
ATOM 4378 N N . LEU A 1 583 ? 23.922 31.736 11.361 1.00 85.69 583 LEU A N 1
ATOM 4379 C CA . LEU A 1 583 ? 23.284 32.237 12.583 1.00 85.69 583 LEU A CA 1
ATOM 4380 C C . LEU A 1 583 ? 22.486 31.168 13.325 1.00 85.69 583 LEU A C 1
ATOM 4382 O O . LEU A 1 583 ? 22.382 31.257 14.541 1.00 85.69 583 LEU A O 1
ATOM 4386 N N . LEU A 1 584 ? 21.931 30.171 12.636 1.00 78.06 584 LEU A N 1
ATOM 4387 C CA . LEU A 1 584 ? 21.065 29.157 13.236 1.00 78.06 584 LEU A CA 1
ATOM 4388 C C . LEU A 1 584 ? 21.786 28.355 14.339 1.00 78.06 584 LEU A C 1
ATOM 4390 O O . LEU A 1 584 ? 21.242 28.293 15.439 1.00 78.06 584 LEU A O 1
ATOM 4394 N N . PRO A 1 585 ? 23.014 27.828 14.147 1.00 78.19 585 PRO A N 1
ATOM 4395 C CA . PRO A 1 585 ? 23.752 27.162 15.219 1.00 78.19 585 PRO A CA 1
ATOM 4396 C C . PRO A 1 585 ? 24.051 28.093 16.395 1.00 78.19 585 PRO A C 1
ATOM 4398 O O . PRO A 1 585 ? 23.933 27.680 17.545 1.00 78.19 585 PRO A O 1
ATOM 4401 N N . ILE A 1 586 ? 24.391 29.358 16.128 1.00 86.25 586 ILE A N 1
ATOM 4402 C CA . ILE A 1 586 ? 24.703 30.354 17.165 1.00 86.25 586 ILE A CA 1
ATOM 4403 C C . ILE A 1 586 ? 23.443 30.698 17.969 1.00 86.25 586 ILE A C 1
ATOM 4405 O O . ILE A 1 586 ? 23.478 30.718 19.196 1.00 86.25 586 ILE A O 1
ATOM 4409 N N . ALA A 1 587 ? 22.316 30.913 17.291 1.00 83.31 587 ALA A N 1
ATOM 4410 C CA . ALA A 1 587 ? 21.032 31.227 17.901 1.00 83.31 587 ALA A CA 1
ATOM 4411 C C . ALA A 1 587 ? 20.477 30.042 18.700 1.00 83.31 587 ALA A C 1
ATOM 4413 O O . ALA A 1 587 ? 20.003 30.239 19.814 1.00 83.31 587 ALA A O 1
ATOM 4414 N N . ILE A 1 588 ? 20.588 28.816 18.176 1.00 80.62 588 ILE A N 1
ATOM 4415 C CA . ILE A 1 588 ? 20.218 27.592 18.897 1.00 80.62 588 ILE A CA 1
ATOM 4416 C C . ILE A 1 588 ? 21.111 27.417 20.126 1.00 80.62 588 ILE A C 1
ATOM 4418 O O . ILE A 1 588 ? 20.601 27.178 21.216 1.00 80.62 588 ILE A O 1
ATOM 4422 N N . THR A 1 589 ? 22.427 27.596 19.981 1.00 79.06 589 THR A N 1
ATOM 4423 C CA . THR A 1 589 ? 23.369 27.506 21.107 1.00 79.06 589 THR A CA 1
ATOM 4424 C C . THR A 1 589 ? 23.024 28.535 22.178 1.00 79.06 589 THR A C 1
ATOM 4426 O O . THR A 1 589 ? 22.948 28.188 23.355 1.00 79.06 589 THR A O 1
ATOM 4429 N N . PHE A 1 590 ? 22.747 29.781 21.786 1.00 88.56 590 PHE A N 1
ATOM 4430 C CA . PHE A 1 590 ? 22.332 30.829 22.713 1.00 88.56 590 PHE A CA 1
ATOM 4431 C C . PHE A 1 590 ? 20.993 30.503 23.377 1.00 88.56 590 PHE A C 1
ATOM 4433 O O . PHE A 1 590 ? 20.897 30.601 24.591 1.00 88.56 590 PHE A O 1
ATOM 4440 N N . TYR A 1 591 ? 19.985 30.060 22.624 1.00 81.31 591 TYR A N 1
ATOM 4441 C CA . TYR A 1 591 ? 18.665 29.706 23.151 1.00 81.31 591 TYR A CA 1
ATOM 4442 C C . TYR A 1 591 ? 18.733 28.551 24.157 1.00 81.31 591 TYR A C 1
ATOM 4444 O O . TYR A 1 591 ? 18.161 28.647 25.241 1.00 81.31 591 TYR A O 1
ATOM 4452 N N . ILE A 1 592 ? 19.473 27.487 23.832 1.00 76.31 592 ILE A N 1
ATOM 4453 C CA . ILE A 1 592 ? 19.665 26.338 24.725 1.00 76.31 592 ILE A CA 1
ATOM 4454 C C . ILE A 1 592 ? 20.440 26.762 25.974 1.00 76.31 592 ILE A C 1
ATOM 4456 O O . ILE A 1 592 ? 20.027 26.440 27.085 1.00 76.31 592 ILE A O 1
ATOM 4460 N N . THR A 1 593 ? 21.528 27.521 25.812 1.00 75.94 593 THR A N 1
ATOM 4461 C CA . THR A 1 593 ? 22.333 28.011 26.944 1.00 75.94 593 THR A CA 1
ATOM 4462 C C . THR A 1 593 ? 21.513 28.939 27.837 1.00 75.94 593 THR A C 1
ATOM 4464 O O . THR A 1 593 ? 21.539 28.808 29.057 1.00 75.94 593 THR A O 1
ATOM 4467 N N . TRP A 1 594 ? 20.728 29.835 27.240 1.00 80.75 594 TRP A N 1
ATOM 4468 C CA . TRP A 1 594 ? 19.839 30.753 27.944 1.00 80.75 594 TRP A CA 1
ATOM 4469 C C . TRP A 1 594 ? 18.751 30.007 28.717 1.00 80.75 594 TRP A C 1
ATOM 4471 O O . TRP A 1 594 ? 18.546 30.269 29.900 1.00 80.75 594 TRP A O 1
ATOM 4481 N N . GLY A 1 595 ? 18.089 29.037 28.078 1.00 77.56 595 GLY A N 1
ATOM 4482 C CA . GLY A 1 595 ? 17.092 28.185 28.723 1.00 77.56 595 GLY A CA 1
ATOM 4483 C C . GLY A 1 595 ? 17.678 27.372 29.877 1.00 77.56 595 GLY A C 1
ATOM 4484 O O . GLY A 1 595 ? 17.065 27.286 30.939 1.00 77.56 595 GLY A O 1
ATOM 4485 N N . PHE A 1 596 ? 18.890 26.838 29.705 1.00 77.12 596 PHE A N 1
ATOM 4486 C CA . PHE A 1 596 ? 19.600 26.106 30.751 1.00 77.12 596 PHE A CA 1
ATOM 4487 C C . PHE A 1 596 ? 19.933 26.995 31.956 1.00 77.12 596 PHE A C 1
ATOM 4489 O O . PHE A 1 596 ? 19.636 26.615 33.086 1.00 77.12 596 PHE A O 1
ATOM 4496 N N . VAL A 1 597 ? 20.477 28.198 31.732 1.00 75.75 597 VAL A N 1
ATOM 4497 C CA . VAL A 1 597 ? 20.761 29.158 32.815 1.00 75.75 597 VAL A CA 1
ATOM 4498 C C . VAL A 1 597 ? 19.479 29.528 33.562 1.00 75.75 597 VAL A C 1
ATOM 4500 O O . VAL A 1 597 ? 19.468 29.494 34.786 1.00 75.75 597 VAL A O 1
ATOM 4503 N N . HIS A 1 598 ? 18.374 29.782 32.855 1.00 75.69 598 HIS A N 1
ATOM 4504 C CA . HIS A 1 598 ? 17.091 30.113 33.484 1.00 75.69 598 HIS A CA 1
ATOM 4505 C C . HIS A 1 598 ? 16.492 28.960 34.299 1.00 75.69 598 HIS A C 1
ATOM 4507 O O . HIS A 1 598 ? 15.929 29.189 35.370 1.00 75.69 598 HIS A O 1
ATOM 4513 N N . PHE A 1 599 ? 16.597 27.728 33.794 1.00 78.19 599 PHE A N 1
ATOM 4514 C CA . PHE A 1 599 ? 16.161 26.531 34.511 1.00 78.19 599 PHE A CA 1
ATOM 4515 C C . PHE A 1 599 ? 16.939 26.369 35.821 1.00 78.19 599 PHE A C 1
ATOM 4517 O O . PHE A 1 599 ? 16.350 26.157 36.882 1.00 78.19 599 PHE A O 1
ATOM 4524 N N . VAL A 1 600 ? 18.260 26.519 35.744 1.00 73.81 600 VAL A N 1
ATOM 4525 C CA . VAL A 1 600 ? 19.163 26.377 36.881 1.00 73.81 600 VAL A CA 1
ATOM 4526 C C . VAL A 1 600 ? 18.965 27.502 37.906 1.00 73.81 600 VAL A C 1
ATOM 4528 O O . VAL A 1 600 ? 18.783 27.217 39.090 1.00 73.81 600 VAL A O 1
ATOM 4531 N N . ASP A 1 601 ? 18.939 28.764 37.469 1.00 72.75 601 ASP A N 1
ATOM 4532 C CA . ASP A 1 601 ? 18.664 29.918 38.337 1.00 72.75 601 ASP A CA 1
ATOM 4533 C C . ASP A 1 601 ? 17.287 29.774 39.013 1.00 72.75 601 ASP A C 1
ATOM 4535 O O . ASP A 1 601 ? 17.135 30.098 40.190 1.00 72.75 601 ASP A O 1
ATOM 4539 N N . GLY A 1 602 ? 16.295 29.216 38.308 1.00 75.44 602 GLY A N 1
ATOM 4540 C CA . GLY A 1 602 ? 14.968 28.915 38.848 1.00 75.44 602 GLY A CA 1
ATOM 4541 C C . GLY A 1 602 ? 14.973 27.840 39.940 1.00 75.44 602 GLY A C 1
ATOM 4542 O O . GLY A 1 602 ? 14.308 28.011 40.961 1.00 75.44 602 GLY A O 1
ATOM 4543 N N . PHE A 1 603 ? 15.747 26.763 39.770 1.00 78.19 603 PHE A N 1
ATOM 4544 C CA . PHE A 1 603 ? 15.846 25.679 40.755 1.00 78.19 603 PHE A CA 1
ATOM 4545 C C . PHE A 1 603 ? 16.422 26.157 42.097 1.00 78.19 603 PHE A C 1
ATOM 4547 O O . PHE A 1 603 ? 15.923 25.785 43.159 1.00 78.19 603 PHE A O 1
ATOM 4554 N N . PHE A 1 604 ? 17.440 27.021 42.060 1.00 75.38 604 PHE A N 1
ATOM 4555 C CA . PHE A 1 604 ? 18.084 27.559 43.262 1.00 75.38 604 PHE A CA 1
ATOM 4556 C C . PHE A 1 604 ? 17.505 28.905 43.738 1.00 75.38 604 PHE A C 1
ATOM 4558 O O . PHE A 1 604 ? 17.862 29.380 44.820 1.00 75.38 604 PHE A O 1
ATOM 4565 N N . SER A 1 605 ? 16.559 29.492 42.994 1.00 71.81 605 SER A N 1
ATOM 4566 C CA . SER A 1 605 ? 15.880 30.752 43.331 1.00 71.81 605 SER A CA 1
ATOM 4567 C C . SER A 1 605 ? 15.357 30.827 44.778 1.00 71.81 605 SER A C 1
ATOM 4569 O O . SER A 1 605 ? 15.567 31.861 45.414 1.00 71.81 605 SER A O 1
ATOM 4571 N N . PRO A 1 606 ? 14.761 29.770 45.377 1.00 76.94 606 PRO A N 1
ATOM 4572 C CA . PRO A 1 606 ? 14.302 29.826 46.769 1.00 76.94 606 PRO A CA 1
ATOM 4573 C C . PRO A 1 606 ? 15.423 30.122 47.778 1.00 76.94 606 PRO A C 1
ATOM 4575 O O . PRO A 1 606 ? 15.199 30.822 48.764 1.00 76.94 606 PRO A O 1
ATOM 4578 N N . ILE A 1 607 ? 16.635 29.624 47.519 1.00 76.12 607 ILE A N 1
ATOM 4579 C CA . ILE A 1 607 ? 17.814 29.813 48.376 1.00 76.12 607 ILE A CA 1
ATOM 4580 C C . ILE A 1 607 ? 18.384 31.222 48.180 1.00 76.12 607 ILE A C 1
ATOM 4582 O O . ILE A 1 607 ? 18.730 31.896 49.151 1.00 76.12 607 ILE A O 1
ATOM 4586 N N . TYR A 1 608 ? 18.425 31.704 46.937 1.00 78.25 608 TYR A N 1
ATOM 4587 C CA . TYR A 1 608 ? 18.901 33.055 46.620 1.00 78.25 608 TYR A CA 1
ATOM 4588 C C . TYR A 1 608 ? 17.991 34.151 47.159 1.00 78.25 608 TYR A C 1
ATOM 4590 O O . TYR A 1 608 ? 18.483 35.141 47.698 1.00 78.25 608 TYR A O 1
ATOM 4598 N N . ASN A 1 609 ? 16.676 33.936 47.100 1.00 75.44 609 ASN A N 1
ATOM 4599 C CA . ASN A 1 609 ? 15.686 34.852 47.660 1.00 75.44 609 ASN A CA 1
ATOM 4600 C C . ASN A 1 609 ? 15.804 34.952 49.189 1.00 75.44 609 ASN A C 1
ATOM 4602 O O . ASN A 1 609 ? 15.565 36.020 49.745 1.00 75.44 609 ASN A O 1
ATOM 4606 N N . HIS A 1 610 ? 16.213 33.873 49.870 1.00 78.06 610 HIS A N 1
ATOM 4607 C CA . HIS A 1 610 ? 16.455 33.888 51.316 1.00 78.06 610 HIS A CA 1
ATOM 4608 C C . HIS A 1 610 ? 17.768 34.597 51.697 1.00 78.06 610 HIS A C 1
ATOM 4610 O O . HIS A 1 610 ? 17.855 35.198 52.763 1.00 78.06 610 HIS A O 1
ATOM 4616 N N . LEU A 1 611 ? 18.775 34.560 50.817 1.00 78.88 611 LEU A N 1
ATOM 4617 C CA . LEU A 1 611 ? 20.080 35.211 51.002 1.00 78.88 611 LEU A CA 1
ATOM 4618 C C . LEU A 1 611 ? 20.130 36.656 50.467 1.00 78.88 611 LEU A C 1
ATOM 4620 O O . LEU A 1 611 ? 21.106 37.360 50.716 1.00 78.88 611 LEU A O 1
ATOM 4624 N N . GLY A 1 612 ? 19.098 37.109 49.746 1.00 74.88 612 GLY A N 1
ATOM 4625 C CA . GLY A 1 612 ? 18.995 38.467 49.199 1.00 74.88 612 GLY A CA 1
ATOM 4626 C C . GLY A 1 612 ? 19.926 38.758 48.014 1.00 74.88 612 GLY A C 1
ATOM 4627 O O . GLY A 1 612 ? 20.202 39.923 47.732 1.00 74.88 612 GLY A O 1
ATOM 4628 N N . ILE A 1 613 ? 20.427 37.729 47.322 1.00 72.38 613 ILE A N 1
ATOM 4629 C CA . ILE A 1 613 ? 21.422 37.866 46.246 1.00 72.38 613 ILE A CA 1
ATOM 4630 C C . ILE A 1 613 ? 20.771 37.530 44.902 1.00 72.38 613 ILE A C 1
ATOM 4632 O O . ILE A 1 613 ? 20.528 36.366 44.611 1.00 72.38 613 ILE A O 1
ATOM 4636 N N . ASN A 1 614 ? 20.553 38.534 44.050 1.00 67.31 614 ASN A N 1
ATOM 4637 C CA . ASN A 1 614 ? 20.054 38.351 42.683 1.00 67.31 614 ASN A CA 1
ATOM 4638 C C . ASN A 1 614 ? 21.128 38.772 41.675 1.00 67.31 614 ASN A C 1
ATOM 4640 O O . ASN A 1 614 ? 21.091 39.875 41.131 1.00 67.31 614 ASN A O 1
ATOM 4644 N N . ILE A 1 615 ? 22.118 37.905 41.464 1.00 75.50 615 ILE A N 1
ATOM 4645 C CA . ILE A 1 615 ? 23.168 38.104 40.458 1.00 75.50 615 ILE A CA 1
ATOM 4646 C C . ILE A 1 615 ? 22.885 37.164 39.284 1.00 75.50 615 ILE A C 1
ATOM 4648 O O . ILE A 1 615 ? 22.741 35.957 39.466 1.00 75.50 615 ILE A O 1
ATOM 4652 N N . PHE A 1 616 ? 22.814 37.723 38.078 1.00 63.94 616 PHE A N 1
ATOM 4653 C CA . PHE A 1 616 ? 22.584 36.977 36.841 1.00 63.94 616 PHE A CA 1
ATOM 4654 C C . PHE A 1 616 ? 23.710 35.952 36.595 1.00 63.94 616 PHE A C 1
ATOM 4656 O O . PHE A 1 616 ? 24.883 36.325 36.575 1.00 63.94 616 PHE A O 1
ATOM 4663 N N . GLY A 1 617 ? 23.361 34.668 36.425 1.00 69.69 617 GLY A N 1
ATOM 4664 C CA . GLY A 1 617 ? 24.318 33.572 36.203 1.00 69.69 617 GLY A CA 1
ATOM 4665 C C . GLY A 1 617 ? 24.870 32.902 37.472 1.00 69.69 617 GLY A C 1
ATOM 4666 O O . GLY A 1 617 ? 25.715 32.006 37.373 1.00 69.69 617 GLY A O 1
ATOM 4667 N N . LEU A 1 618 ? 24.395 33.287 38.663 1.00 77.88 618 LEU A N 1
ATOM 4668 C CA . LEU A 1 618 ? 24.800 32.674 39.935 1.00 77.88 618 LEU A CA 1
ATOM 4669 C C . LEU A 1 618 ? 24.393 31.191 40.030 1.00 77.88 618 LEU A C 1
ATOM 4671 O O . LEU A 1 618 ? 25.127 30.388 40.614 1.00 77.88 618 LEU A O 1
ATOM 4675 N N . GLY A 1 619 ? 23.280 30.790 39.412 1.00 75.19 619 GLY A N 1
ATOM 4676 C CA . GLY A 1 619 ? 22.837 29.397 39.342 1.00 75.19 619 GLY A CA 1
ATOM 4677 C C . GLY A 1 619 ? 23.820 28.492 38.620 1.00 75.19 619 GLY A C 1
ATOM 4678 O O . GLY A 1 619 ? 24.033 27.357 39.043 1.00 75.19 619 GLY A O 1
ATOM 4679 N N . PHE A 1 620 ? 24.500 28.984 37.584 1.00 77.31 620 PHE A N 1
ATOM 4680 C CA . PHE A 1 620 ? 25.503 28.189 36.877 1.00 77.31 620 PHE A CA 1
ATOM 4681 C C . PHE A 1 620 ? 26.704 27.858 37.779 1.00 77.31 620 PHE A C 1
ATOM 4683 O O . PHE A 1 620 ? 27.100 26.698 37.900 1.00 77.31 620 PHE A O 1
ATOM 4690 N N . VAL A 1 621 ? 27.243 28.860 38.482 1.00 80.81 621 VAL A N 1
ATOM 4691 C CA . VAL A 1 621 ? 28.394 28.687 39.391 1.00 80.81 621 VAL A CA 1
ATOM 4692 C C . VAL A 1 621 ? 28.039 27.802 40.584 1.00 80.81 621 VAL A C 1
ATOM 4694 O O . VAL A 1 621 ? 28.785 26.895 40.961 1.00 80.81 621 VAL A O 1
ATOM 4697 N N . THR A 1 622 ? 26.879 28.040 41.181 1.00 80.56 622 THR A N 1
ATOM 4698 C CA . THR A 1 622 ? 26.392 27.243 42.314 1.00 80.56 622 THR A CA 1
ATOM 4699 C C . THR A 1 622 ? 26.013 25.823 41.905 1.00 80.56 622 THR A C 1
ATOM 4701 O O . THR A 1 622 ? 26.201 24.924 42.713 1.00 80.56 622 THR A O 1
ATOM 4704 N N . SER A 1 623 ? 25.586 25.579 40.663 1.00 77.44 623 SER A N 1
ATOM 4705 C CA . SER A 1 623 ? 25.374 24.225 40.134 1.00 77.44 623 SER A CA 1
ATOM 4706 C C . SER A 1 623 ? 26.672 23.470 39.946 1.00 77.44 623 SER A C 1
ATOM 4708 O O . SER A 1 623 ? 26.755 22.317 40.349 1.00 77.44 623 SER A O 1
ATOM 4710 N N . ILE A 1 624 ? 27.705 24.112 39.391 1.00 81.56 624 ILE A N 1
ATOM 4711 C CA . ILE A 1 624 ? 29.042 23.508 39.304 1.00 81.56 624 ILE A CA 1
ATOM 4712 C C . ILE A 1 624 ? 29.535 23.156 40.708 1.00 81.56 624 ILE A C 1
ATOM 4714 O O . ILE A 1 624 ? 29.988 22.038 40.948 1.00 81.56 624 ILE A O 1
ATOM 4718 N N . THR A 1 625 ? 29.377 24.085 41.651 1.00 83.25 625 THR A N 1
ATOM 4719 C CA . THR A 1 625 ? 29.746 23.872 43.054 1.00 83.25 625 THR A CA 1
ATOM 4720 C C . THR A 1 625 ? 28.925 22.741 43.681 1.00 83.25 625 THR A C 1
ATOM 4722 O O . THR A 1 625 ? 29.485 21.874 44.342 1.00 83.25 625 THR A O 1
ATOM 4725 N N . PHE A 1 626 ? 27.614 22.687 43.442 1.00 83.69 626 PHE A N 1
ATOM 4726 C CA . PHE A 1 626 ? 26.728 21.646 43.959 1.00 83.69 626 PHE A CA 1
ATOM 4727 C C . PHE A 1 626 ? 27.076 20.271 43.387 1.00 83.69 626 PHE A C 1
ATOM 4729 O O . PHE A 1 626 ? 27.228 19.322 44.147 1.00 83.69 626 PHE A O 1
ATOM 4736 N N . ILE A 1 627 ? 27.275 20.163 42.071 1.00 83.38 627 ILE A N 1
ATOM 4737 C CA . ILE A 1 627 ? 27.691 18.925 41.401 1.00 83.38 627 ILE A CA 1
ATOM 4738 C C . ILE A 1 627 ? 29.039 18.454 41.954 1.00 83.38 627 ILE A C 1
ATOM 4740 O O . ILE A 1 627 ? 29.202 17.273 42.253 1.00 83.38 627 ILE A O 1
ATOM 4744 N N . PHE A 1 628 ? 29.987 19.372 42.150 1.00 86.44 628 PHE A N 1
ATOM 4745 C CA . PHE A 1 628 ? 31.285 19.065 42.743 1.00 86.44 628 PHE A CA 1
ATOM 4746 C C . PHE A 1 628 ? 31.158 18.558 44.189 1.00 86.44 628 PHE A C 1
ATOM 4748 O O . PHE A 1 628 ? 31.746 17.534 44.537 1.00 86.44 628 PHE A O 1
ATOM 4755 N N . LEU A 1 629 ? 30.339 19.213 45.018 1.00 86.62 629 LEU A N 1
ATOM 4756 C CA . LEU A 1 629 ? 30.079 18.796 46.400 1.00 86.62 629 LEU A CA 1
ATOM 4757 C C . LEU A 1 629 ? 29.345 17.454 46.480 1.00 86.62 629 LEU A C 1
ATOM 4759 O O . LEU A 1 629 ? 29.693 16.625 47.317 1.00 86.62 629 LEU A O 1
ATOM 4763 N N . VAL A 1 630 ? 28.373 17.206 45.597 1.00 84.50 630 VAL A N 1
ATOM 4764 C CA . VAL A 1 630 ? 27.718 15.898 45.459 1.00 84.50 630 VAL A CA 1
ATOM 4765 C C . VAL A 1 630 ? 28.741 14.844 45.046 1.00 84.50 630 VAL A C 1
ATOM 4767 O O . VAL A 1 630 ? 28.735 13.758 45.614 1.00 84.50 630 VAL A O 1
ATOM 4770 N N . GLY A 1 631 ? 29.661 15.158 44.131 1.00 82.00 631 GLY A N 1
ATOM 4771 C CA . GLY A 1 631 ? 30.769 14.275 43.764 1.00 82.00 631 GLY A CA 1
ATOM 4772 C C . GLY A 1 631 ? 31.642 13.900 44.965 1.00 82.00 631 GLY A C 1
ATOM 4773 O O . GLY A 1 631 ? 31.859 12.715 45.221 1.00 82.00 631 GLY A O 1
ATOM 4774 N N . ILE A 1 632 ? 32.065 14.889 45.759 1.00 88.31 632 ILE A N 1
ATOM 4775 C CA . ILE A 1 632 ? 32.826 14.659 46.999 1.00 88.31 632 ILE A CA 1
ATOM 4776 C C . ILE A 1 632 ? 32.011 13.810 47.981 1.00 88.31 632 ILE A C 1
ATOM 4778 O O . ILE A 1 632 ? 32.519 12.828 48.522 1.00 88.31 632 ILE A O 1
ATOM 4782 N N . PHE A 1 633 ? 30.735 14.136 48.187 1.00 89.38 633 PHE A N 1
ATOM 4783 C CA . PHE A 1 633 ? 29.861 13.382 49.080 1.00 89.38 633 PHE A CA 1
ATOM 4784 C C . PHE A 1 633 ? 29.709 11.924 48.635 1.00 89.38 633 PHE A C 1
ATOM 4786 O O . PHE A 1 633 ? 29.874 11.021 49.454 1.00 89.38 633 PHE A O 1
ATOM 4793 N N . MET A 1 634 ? 29.466 11.678 47.346 1.00 82.06 634 MET A N 1
ATOM 4794 C CA . MET A 1 634 ? 29.333 10.333 46.778 1.00 82.06 634 MET A CA 1
ATOM 4795 C C . MET A 1 634 ? 30.640 9.535 46.839 1.00 82.06 634 MET A C 1
ATOM 4797 O O . MET A 1 634 ? 30.589 8.313 46.943 1.00 82.06 634 MET A O 1
ATOM 4801 N N . SER A 1 635 ? 31.796 10.208 46.848 1.00 80.69 635 SER A N 1
ATOM 4802 C CA . SER A 1 635 ? 33.107 9.575 47.061 1.00 80.69 635 SER A CA 1
ATOM 4803 C C . SER A 1 635 ? 33.406 9.216 48.527 1.00 80.69 635 SER A C 1
ATOM 4805 O O . SER A 1 635 ? 34.372 8.511 48.809 1.00 80.69 635 SER A O 1
ATOM 4807 N N . SER A 1 636 ? 32.578 9.673 49.474 1.00 89.81 636 SER A N 1
ATOM 4808 C CA . SER A 1 636 ? 32.706 9.343 50.896 1.00 89.81 636 SER A CA 1
ATOM 4809 C C . SER A 1 636 ? 31.995 8.032 51.258 1.00 89.81 636 SER A C 1
ATOM 4811 O O . SER A 1 636 ? 31.071 7.588 50.573 1.00 89.81 636 SER A O 1
ATOM 4813 N N . TRP A 1 637 ? 32.363 7.436 52.399 1.00 87.75 637 TRP A N 1
ATOM 4814 C CA . TRP A 1 637 ? 31.712 6.222 52.919 1.00 87.75 637 TRP A CA 1
ATOM 4815 C C . TRP A 1 637 ? 30.195 6.389 53.114 1.00 87.75 637 TRP A C 1
ATOM 4817 O O . TRP A 1 637 ? 29.419 5.464 52.854 1.00 87.75 637 TRP A O 1
ATOM 4827 N N . LEU A 1 638 ? 29.758 7.586 53.519 1.00 87.38 638 LEU A N 1
ATOM 4828 C CA . LEU A 1 638 ? 28.343 7.894 53.710 1.00 87.38 638 LEU A CA 1
ATOM 4829 C C . LEU A 1 638 ? 27.594 7.943 52.370 1.00 87.38 638 LEU A C 1
ATOM 4831 O O . LEU A 1 638 ? 26.516 7.365 52.253 1.00 87.38 638 LEU A O 1
ATOM 4835 N N . GLY A 1 639 ? 28.182 8.557 51.341 1.00 84.94 639 GLY A N 1
ATOM 4836 C CA . GLY A 1 639 ? 27.592 8.611 50.001 1.00 84.94 639 GLY A CA 1
ATOM 4837 C C . GLY A 1 639 ? 27.484 7.236 49.340 1.00 84.94 639 GLY A C 1
ATOM 4838 O O . GLY A 1 639 ? 26.424 6.882 48.823 1.00 84.94 639 GLY A O 1
ATOM 4839 N N . ALA A 1 640 ? 28.529 6.411 49.450 1.00 80.94 640 ALA A N 1
ATOM 4840 C CA . ALA A 1 640 ? 28.503 5.027 48.973 1.00 80.94 640 ALA A CA 1
ATOM 4841 C C . ALA A 1 640 ? 27.412 4.188 49.674 1.00 80.94 640 ALA A C 1
ATOM 4843 O O . ALA A 1 640 ? 26.718 3.387 49.041 1.00 80.94 640 ALA A O 1
ATOM 4844 N N . SER A 1 641 ? 27.199 4.413 50.973 1.00 85.50 641 SER A N 1
ATOM 4845 C CA . SER A 1 641 ? 26.139 3.751 51.746 1.00 85.50 641 SER A CA 1
ATOM 4846 C C . SER A 1 641 ? 24.732 4.196 51.315 1.00 85.50 641 SER A C 1
ATOM 4848 O O . SER A 1 641 ? 23.828 3.374 51.186 1.00 85.50 641 SER A O 1
ATOM 4850 N N . VAL A 1 642 ? 24.538 5.486 51.021 1.00 86.62 642 VAL A N 1
ATOM 4851 C CA . VAL A 1 642 ? 23.257 6.014 50.516 1.00 86.62 642 VAL A CA 1
ATOM 4852 C C . VAL A 1 642 ? 22.941 5.478 49.117 1.00 86.62 642 VAL A C 1
ATOM 4854 O O . VAL A 1 642 ? 21.807 5.073 48.859 1.00 86.62 642 VAL A O 1
ATOM 4857 N N . LEU A 1 643 ? 23.935 5.413 48.225 1.00 82.56 643 LEU A N 1
ATOM 4858 C CA . LEU A 1 643 ? 23.764 4.853 46.881 1.00 82.56 643 LEU A CA 1
ATOM 4859 C C . LEU A 1 643 ? 23.396 3.370 46.924 1.00 82.56 643 LEU A C 1
ATOM 4861 O O . LEU A 1 643 ? 22.451 2.955 46.260 1.00 82.56 643 LEU A O 1
ATOM 4865 N N . THR A 1 644 ? 24.088 2.575 47.740 1.00 82.31 644 THR A N 1
ATOM 4866 C CA . THR A 1 644 ? 23.795 1.138 47.874 1.00 82.31 644 THR A CA 1
ATOM 4867 C C . THR A 1 644 ? 22.405 0.878 48.459 1.00 82.31 644 THR A C 1
ATOM 4869 O O . THR A 1 644 ? 21.703 -0.018 47.984 1.00 82.31 644 THR A O 1
ATOM 4872 N N . LEU A 1 645 ? 21.956 1.694 49.419 1.00 87.06 645 LEU A N 1
ATOM 4873 C CA . LEU A 1 645 ? 20.599 1.628 49.966 1.00 87.06 645 LEU A CA 1
ATOM 4874 C C . LEU A 1 645 ? 19.533 2.009 48.923 1.00 87.06 645 LEU A C 1
ATOM 4876 O O . LEU A 1 645 ? 18.520 1.317 48.788 1.00 87.06 645 LEU A O 1
ATOM 4880 N N . GLY A 1 646 ? 19.773 3.075 48.155 1.00 83.50 646 GLY A N 1
ATOM 4881 C CA . GLY A 1 646 ? 18.893 3.501 47.065 1.00 83.50 646 GLY A CA 1
ATOM 4882 C C . GLY A 1 646 ? 18.798 2.456 45.953 1.00 83.50 646 GLY A C 1
ATOM 4883 O O . GLY A 1 646 ? 17.707 2.132 45.489 1.00 83.50 646 GLY A O 1
ATOM 4884 N N . GLU A 1 647 ? 19.922 1.848 45.578 1.00 83.75 647 GLU A N 1
ATOM 4885 C CA . GLU A 1 647 ? 19.966 0.763 44.596 1.00 83.75 647 GLU A CA 1
ATOM 4886 C C . GLU A 1 647 ? 19.217 -0.481 45.057 1.00 83.75 647 GLU A C 1
ATOM 4888 O O . GLU A 1 647 ? 18.528 -1.121 44.259 1.00 83.75 647 GLU A O 1
ATOM 4893 N N . TRP A 1 648 ? 19.328 -0.828 46.338 1.00 84.62 648 TRP A N 1
ATOM 4894 C CA . TRP A 1 648 ? 18.558 -1.922 46.914 1.00 84.62 648 TRP A CA 1
ATOM 4895 C C . TRP A 1 648 ? 17.050 -1.648 46.827 1.00 84.62 648 TRP A C 1
ATOM 4897 O O . TRP A 1 648 ? 16.290 -2.532 46.427 1.00 84.62 648 TRP A O 1
ATOM 4907 N N . PHE A 1 649 ? 16.622 -0.416 47.122 1.00 84.44 649 PHE A N 1
ATOM 4908 C CA . PHE A 1 649 ? 15.219 -0.011 47.027 1.00 84.44 649 PHE A CA 1
ATOM 4909 C C . PHE A 1 649 ? 14.702 -0.065 45.580 1.00 84.44 649 PHE A C 1
ATOM 4911 O O . PHE A 1 649 ? 13.660 -0.665 45.315 1.00 84.44 649 PHE A O 1
ATOM 4918 N N . ILE A 1 650 ? 15.468 0.477 44.628 1.00 83.94 650 ILE A N 1
ATOM 4919 C CA . ILE A 1 650 ? 15.106 0.505 43.203 1.00 83.94 650 ILE A CA 1
ATOM 4920 C C . ILE A 1 650 ? 15.047 -0.908 42.609 1.00 83.94 650 ILE A C 1
ATOM 4922 O O . ILE A 1 650 ? 14.134 -1.218 41.844 1.00 83.94 650 ILE A O 1
ATOM 4926 N N . LYS A 1 651 ? 15.964 -1.807 42.992 1.00 74.62 651 LYS A N 1
ATOM 4927 C CA . LYS A 1 651 ? 15.942 -3.212 42.546 1.00 74.62 651 LYS A CA 1
ATOM 4928 C C . LYS A 1 651 ? 14.713 -3.981 43.034 1.00 74.62 651 LYS A C 1
ATOM 4930 O O . LYS A 1 651 ? 14.325 -4.955 42.394 1.00 74.62 651 LYS A O 1
ATOM 4935 N N . LYS A 1 652 ? 14.098 -3.552 44.139 1.00 83.56 652 LYS A N 1
ATOM 4936 C CA . LYS A 1 652 ? 12.908 -4.185 44.722 1.00 83.56 652 LYS A CA 1
ATOM 4937 C C . LYS A 1 652 ? 11.601 -3.740 44.055 1.00 83.56 652 LYS A C 1
ATOM 4939 O O . LYS A 1 652 ? 10.577 -4.393 44.246 1.00 83.56 652 LYS A O 1
ATOM 4944 N N . MET A 1 653 ? 11.625 -2.658 43.273 1.00 82.44 653 MET A N 1
ATOM 4945 C CA . MET A 1 653 ? 10.474 -2.188 42.505 1.00 82.44 653 MET A CA 1
ATOM 4946 C C . MET A 1 653 ? 10.419 -2.894 41.139 1.00 82.44 653 MET A C 1
ATOM 4948 O O . MET A 1 653 ? 11.319 -2.693 40.314 1.00 82.44 653 MET A O 1
ATOM 4952 N N . PRO A 1 654 ? 9.383 -3.708 40.855 1.00 65.25 654 PRO A N 1
ATOM 4953 C CA . PRO A 1 654 ? 9.202 -4.279 39.525 1.00 65.25 654 PRO A CA 1
ATOM 4954 C C . PRO A 1 654 ? 9.008 -3.158 38.488 1.00 65.25 654 PRO A C 1
ATOM 4956 O O . PRO A 1 654 ? 8.497 -2.086 38.811 1.00 65.25 654 PRO A O 1
ATOM 4959 N N . LEU A 1 655 ? 9.438 -3.397 37.244 1.00 66.44 655 LEU A N 1
ATOM 4960 C CA . LEU A 1 655 ? 9.488 -2.432 36.129 1.00 66.44 655 LEU A CA 1
ATOM 4961 C C . LEU A 1 655 ? 10.609 -1.371 36.225 1.00 66.44 655 LEU A C 1
ATOM 4963 O O . LEU A 1 655 ? 11.395 -1.237 35.288 1.00 66.44 655 LEU A O 1
ATOM 4967 N N . VAL A 1 656 ? 10.735 -0.657 37.351 1.00 77.56 656 VAL A N 1
ATOM 4968 C CA . VAL A 1 656 ? 11.738 0.424 37.522 1.00 77.56 656 VAL A CA 1
ATOM 4969 C C . VAL A 1 656 ? 13.164 -0.129 37.563 1.00 77.56 656 VAL A C 1
ATOM 4971 O O . VAL A 1 656 ? 14.085 0.486 37.023 1.00 77.56 656 VAL A O 1
ATOM 4974 N N . SER A 1 657 ? 13.347 -1.321 38.136 1.00 76.88 657 SER A N 1
ATOM 4975 C CA . SER A 1 657 ? 14.644 -1.996 38.194 1.00 76.88 657 SER A CA 1
ATOM 4976 C C . SER A 1 657 ? 15.246 -2.265 36.810 1.00 76.88 657 SER A C 1
ATOM 4978 O O . SER A 1 657 ? 16.464 -2.171 36.663 1.00 76.88 657 SER A O 1
ATOM 4980 N N . TYR A 1 658 ? 14.422 -2.526 35.787 1.00 71.81 658 TYR A N 1
ATOM 4981 C CA . TYR A 1 658 ? 14.880 -2.755 34.411 1.00 71.81 658 TYR A CA 1
ATOM 4982 C C . TYR A 1 658 ? 15.394 -1.471 33.757 1.00 71.81 658 TYR A C 1
ATOM 4984 O O . TYR A 1 658 ? 16.488 -1.469 33.196 1.00 71.81 658 TYR A O 1
ATOM 4992 N N . ILE A 1 659 ? 14.652 -0.367 33.892 1.00 73.62 659 ILE A N 1
ATOM 4993 C CA . ILE A 1 659 ? 15.044 0.940 33.344 1.00 73.62 659 ILE A CA 1
ATOM 4994 C C . ILE A 1 659 ? 16.302 1.444 34.052 1.00 73.62 659 ILE A C 1
ATOM 4996 O O . ILE A 1 659 ? 17.276 1.806 33.401 1.00 73.62 659 ILE A O 1
ATOM 5000 N N . TYR A 1 660 ? 16.322 1.392 35.386 1.00 76.38 660 TYR A N 1
ATOM 5001 C CA . TYR A 1 660 ? 17.475 1.823 36.169 1.00 76.38 660 TYR A CA 1
ATOM 5002 C C . TYR A 1 660 ? 18.722 0.981 35.873 1.00 76.38 660 TYR A C 1
ATOM 5004 O O . TYR A 1 660 ? 19.816 1.529 35.758 1.00 76.38 660 TYR A O 1
ATOM 5012 N N . SER A 1 661 ? 18.573 -0.337 35.689 1.00 73.75 661 SER A N 1
ATOM 5013 C CA . SER A 1 661 ? 19.698 -1.207 35.320 1.00 73.75 661 SER A CA 1
ATOM 5014 C C . SER A 1 661 ? 20.221 -0.903 33.914 1.00 73.75 661 SER A C 1
ATOM 5016 O O . SER A 1 661 ? 21.435 -0.830 33.740 1.00 73.75 661 SER A O 1
ATOM 5018 N N . ALA A 1 662 ? 19.342 -0.659 32.936 1.00 68.19 662 ALA A N 1
ATOM 5019 C CA . ALA A 1 662 ? 19.738 -0.269 31.582 1.00 68.19 662 ALA A CA 1
ATOM 5020 C C . ALA A 1 662 ? 20.437 1.104 31.562 1.00 68.19 662 ALA A C 1
ATOM 5022 O O . ALA A 1 662 ? 21.517 1.247 30.992 1.00 68.19 662 ALA A O 1
ATOM 5023 N N . SER A 1 663 ? 19.886 2.102 32.259 1.00 66.75 663 SER A N 1
ATOM 5024 C CA . SER A 1 663 ? 20.512 3.422 32.394 1.00 66.75 663 SER A CA 1
ATOM 5025 C C . SER A 1 663 ? 21.858 3.348 33.117 1.00 66.75 663 SER A C 1
ATOM 5027 O O . SER A 1 663 ? 22.815 3.988 32.690 1.00 66.75 663 SER A O 1
ATOM 5029 N N . LYS A 1 664 ? 21.975 2.532 34.174 1.00 73.88 664 LYS A N 1
ATOM 5030 C CA . LYS A 1 664 ? 23.240 2.334 34.895 1.00 73.88 664 LYS A CA 1
ATOM 5031 C C . LYS A 1 664 ? 24.299 1.655 34.024 1.00 73.88 664 LYS A C 1
ATOM 5033 O O . LYS A 1 664 ? 25.462 2.027 34.124 1.00 73.88 664 LYS A O 1
ATOM 5038 N N . GLN A 1 665 ? 23.919 0.712 33.159 1.00 60.00 665 GLN A N 1
ATOM 5039 C CA . GLN A 1 665 ? 24.836 0.093 32.193 1.00 60.00 665 GLN A CA 1
ATOM 5040 C C . GLN A 1 665 ? 25.377 1.113 31.183 1.00 60.00 665 GLN A C 1
ATOM 5042 O O . GLN A 1 665 ? 26.581 1.145 30.941 1.00 60.00 665 GLN A O 1
ATOM 5047 N N . ILE A 1 666 ? 24.518 1.991 30.658 1.00 58.50 666 ILE A N 1
ATOM 5048 C CA . ILE A 1 666 ? 24.927 3.065 29.739 1.00 58.50 666 ILE A CA 1
ATOM 5049 C C . ILE A 1 666 ? 25.851 4.065 30.450 1.00 58.50 666 ILE A C 1
ATOM 5051 O O . ILE A 1 666 ? 26.909 4.404 29.927 1.00 58.50 666 ILE A O 1
ATOM 5055 N N . SER A 1 667 ? 25.508 4.494 31.670 1.00 57.12 667 SER A N 1
ATOM 5056 C CA . SER A 1 667 ? 26.354 5.405 32.455 1.00 57.12 667 SER A CA 1
ATOM 5057 C C . SER A 1 667 ? 27.696 4.777 32.846 1.00 57.12 667 SER A C 1
ATOM 5059 O O . SER A 1 667 ? 28.714 5.464 32.846 1.00 57.12 667 SER A O 1
ATOM 5061 N N . ALA A 1 668 ? 27.726 3.473 33.145 1.00 58.00 668 ALA A N 1
ATOM 5062 C CA . ALA A 1 668 ? 28.960 2.745 33.434 1.00 58.00 668 ALA A CA 1
ATOM 5063 C C . ALA A 1 668 ? 29.879 2.654 32.205 1.00 58.00 668 ALA A C 1
ATOM 5065 O O . ALA A 1 668 ? 31.091 2.784 32.352 1.00 58.00 668 ALA A O 1
ATOM 5066 N N . ALA A 1 669 ? 29.315 2.521 31.000 1.00 50.72 669 ALA A N 1
ATOM 5067 C CA . ALA A 1 669 ? 30.078 2.494 29.750 1.00 50.72 669 ALA A CA 1
ATOM 5068 C C . ALA A 1 669 ? 30.774 3.832 29.425 1.00 50.72 669 ALA A C 1
ATOM 5070 O O . ALA A 1 669 ? 31.794 3.843 28.741 1.00 50.72 669 ALA A O 1
ATOM 5071 N N . ILE A 1 670 ? 30.245 4.952 29.932 1.00 49.69 670 ILE A N 1
ATOM 5072 C CA . ILE A 1 670 ? 30.795 6.308 29.742 1.00 49.69 670 ILE A CA 1
ATOM 5073 C C . ILE A 1 670 ? 31.774 6.682 30.878 1.00 49.69 670 ILE A C 1
ATOM 5075 O O . ILE A 1 670 ? 32.497 7.674 30.783 1.00 49.69 670 ILE A O 1
ATOM 5079 N N . SER A 1 671 ? 31.841 5.883 31.950 1.00 51.66 671 SER A N 1
ATOM 5080 C CA . SER A 1 671 ? 32.738 6.134 33.081 1.00 51.66 671 SER A CA 1
ATOM 5081 C C . SER A 1 671 ? 34.213 5.947 32.678 1.00 51.66 671 SER A C 1
ATOM 5083 O O . SER A 1 671 ? 34.558 4.893 32.126 1.00 51.66 671 SER A O 1
ATOM 5085 N N . PRO A 1 672 ? 35.108 6.908 32.990 1.00 50.44 672 PRO A N 1
ATOM 5086 C CA . PRO A 1 672 ? 36.527 6.834 32.632 1.00 50.44 672 PRO A CA 1
ATOM 5087 C C . PRO A 1 672 ? 37.205 5.534 33.091 1.00 50.44 672 PRO A C 1
ATOM 5089 O O . PRO A 1 672 ? 37.983 4.962 32.333 1.00 50.44 672 PRO A O 1
ATOM 5092 N N . ASP A 1 673 ? 36.833 5.015 34.268 1.00 53.75 673 ASP A N 1
ATOM 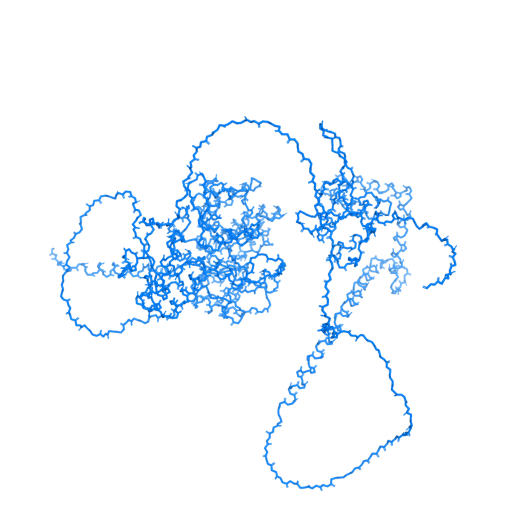5093 C CA . ASP A 1 673 ? 37.439 3.823 34.884 1.00 53.75 673 ASP A CA 1
ATOM 5094 C C . ASP A 1 673 ? 36.983 2.474 34.283 1.00 53.75 673 ASP A C 1
ATOM 5096 O O . ASP A 1 673 ? 37.616 1.452 34.542 1.00 53.75 673 ASP A O 1
ATOM 5100 N N . GLN A 1 674 ? 35.907 2.428 33.480 1.00 47.91 674 GLN A N 1
ATOM 5101 C CA . GLN A 1 674 ? 35.417 1.187 32.837 1.00 47.91 674 GLN A CA 1
ATOM 5102 C C . GLN A 1 674 ? 35.454 1.196 31.302 1.00 47.91 674 GLN A C 1
ATOM 5104 O O . GLN A 1 674 ? 35.322 0.137 30.680 1.00 47.91 674 GLN A O 1
ATOM 5109 N N . SER A 1 675 ? 35.681 2.361 30.690 1.00 47.31 675 SER A N 1
ATOM 5110 C CA . SER A 1 675 ? 35.710 2.561 29.233 1.00 47.31 675 SER A CA 1
ATOM 5111 C C . SER A 1 675 ? 36.783 1.755 28.474 1.00 47.31 675 SER A C 1
ATOM 5113 O O . SER A 1 675 ? 36.748 1.698 27.248 1.00 47.31 675 SER A O 1
ATOM 5115 N N . SER A 1 676 ? 37.695 1.067 29.170 1.00 48.56 676 SER A N 1
ATOM 5116 C CA . SER A 1 676 ? 38.721 0.208 28.565 1.00 48.56 676 SER A CA 1
ATOM 5117 C C . SER A 1 676 ? 38.277 -1.234 28.264 1.00 48.56 676 SER A C 1
ATOM 5119 O O . SER A 1 676 ? 39.048 -1.974 27.655 1.00 48.56 676 SER A O 1
ATOM 5121 N N . ASN A 1 677 ? 37.063 -1.662 28.649 1.00 52.19 677 ASN A N 1
ATOM 5122 C CA . ASN A 1 677 ? 36.688 -3.086 28.578 1.00 52.19 677 ASN A CA 1
ATOM 5123 C C . ASN A 1 677 ? 35.608 -3.474 27.544 1.00 52.19 677 ASN A C 1
ATOM 5125 O O . ASN A 1 677 ? 35.495 -4.666 27.256 1.00 52.19 677 ASN A O 1
ATOM 5129 N N . ALA A 1 678 ? 34.825 -2.540 26.983 1.00 59.47 678 ALA A N 1
ATOM 5130 C CA . ALA A 1 678 ? 33.715 -2.875 26.067 1.00 59.47 678 ALA A CA 1
ATOM 5131 C C . ALA A 1 678 ? 34.105 -2.864 24.574 1.00 59.47 678 ALA A C 1
ATOM 5133 O O . ALA A 1 678 ? 33.809 -3.816 23.853 1.00 59.47 678 ALA A O 1
ATOM 5134 N N . PHE A 1 679 ? 34.802 -1.816 24.120 1.00 66.88 679 PHE A N 1
ATOM 5135 C CA . PHE A 1 679 ? 35.403 -1.718 22.786 1.00 66.88 679 PHE A CA 1
ATOM 5136 C C . PHE A 1 679 ? 36.913 -1.653 22.964 1.00 66.88 679 PHE A C 1
ATOM 5138 O O . PHE A 1 679 ? 37.440 -0.656 23.449 1.00 66.88 679 PHE A O 1
ATOM 5145 N N . LYS A 1 680 ? 37.603 -2.738 22.629 1.00 76.00 680 LYS A N 1
ATOM 5146 C CA . LYS A 1 680 ? 39.038 -2.865 22.886 1.00 76.00 680 LYS A CA 1
ATOM 5147 C C . LYS A 1 680 ? 39.849 -2.150 21.813 1.00 76.00 680 LYS A C 1
ATOM 5149 O O . LYS A 1 680 ? 40.788 -1.432 22.133 1.00 76.00 680 LYS A O 1
ATOM 5154 N N . GLU A 1 681 ? 39.471 -2.332 20.549 1.00 86.56 681 GLU A N 1
ATOM 5155 C CA . GLU A 1 681 ? 40.214 -1.827 19.389 1.00 86.56 681 GLU A CA 1
ATOM 5156 C C . GLU A 1 681 ? 39.284 -1.568 18.196 1.00 86.56 681 GLU A C 1
ATOM 5158 O O . GLU A 1 681 ? 38.202 -2.148 18.107 1.00 86.56 681 GLU A O 1
ATOM 5163 N N . VAL A 1 682 ? 39.716 -0.725 17.255 1.00 91.81 682 VAL A N 1
ATOM 5164 C CA . VAL A 1 682 ? 39.038 -0.521 15.965 1.00 91.81 682 VAL A CA 1
ATOM 5165 C C . VAL A 1 682 ? 39.437 -1.635 14.994 1.00 91.81 682 VAL A C 1
ATOM 5167 O O . VAL A 1 682 ? 40.593 -2.050 14.949 1.00 91.81 682 VAL A O 1
ATOM 5170 N N . ALA A 1 683 ? 38.488 -2.107 14.192 1.00 92.88 683 ALA A N 1
ATOM 5171 C CA . ALA A 1 683 ? 38.703 -3.130 13.181 1.00 92.88 683 ALA A CA 1
ATOM 5172 C C . ALA A 1 683 ? 38.069 -2.752 11.845 1.00 92.88 683 ALA A C 1
ATOM 5174 O O . ALA A 1 683 ? 36.985 -2.177 11.778 1.00 92.88 683 ALA A O 1
ATOM 5175 N N . ILE A 1 684 ? 38.742 -3.147 10.771 1.00 92.19 684 ILE A N 1
ATOM 5176 C CA . ILE A 1 684 ? 38.203 -3.159 9.419 1.00 92.19 684 ILE A CA 1
ATOM 5177 C C . ILE A 1 684 ? 38.165 -4.614 8.961 1.00 92.19 684 ILE A C 1
ATOM 5179 O O . ILE A 1 684 ? 39.165 -5.332 9.019 1.00 92.19 684 ILE A O 1
ATOM 5183 N N . ILE A 1 685 ? 36.998 -5.057 8.510 1.00 92.25 685 ILE A N 1
ATOM 5184 C CA . ILE A 1 685 ? 36.769 -6.429 8.055 1.00 92.25 685 ILE A CA 1
ATOM 5185 C C . ILE A 1 685 ? 36.324 -6.416 6.597 1.00 92.25 685 ILE A C 1
ATOM 5187 O O . ILE A 1 685 ? 35.734 -5.446 6.123 1.00 92.25 685 ILE A O 1
ATOM 5191 N N . ARG A 1 686 ? 36.602 -7.491 5.860 1.00 87.38 686 ARG A N 1
ATOM 5192 C CA . ARG A 1 686 ? 36.077 -7.644 4.497 1.00 87.38 686 ARG A CA 1
ATOM 5193 C C . ARG A 1 686 ? 34.580 -7.940 4.572 1.00 87.38 686 ARG A C 1
ATOM 5195 O O . ARG A 1 686 ? 34.179 -8.866 5.271 1.00 87.38 686 ARG A O 1
ATOM 5202 N N . HIS A 1 687 ? 33.771 -7.162 3.861 1.00 83.25 687 HIS A N 1
ATOM 5203 C CA . HIS A 1 687 ? 32.333 -7.400 3.751 1.00 83.25 687 HIS A CA 1
ATOM 5204 C C . HIS A 1 687 ? 32.069 -8.476 2.670 1.00 83.25 687 HIS A C 1
ATOM 5206 O O . HIS A 1 687 ? 32.922 -8.673 1.800 1.00 83.25 687 HIS A O 1
ATOM 5212 N N . PRO A 1 688 ? 30.933 -9.208 2.680 1.00 69.31 688 PRO A N 1
ATOM 5213 C CA . PRO A 1 688 ? 30.687 -10.318 1.750 1.00 69.31 688 PRO A CA 1
ATOM 5214 C C . PRO A 1 688 ? 30.787 -9.985 0.251 1.00 69.31 688 PRO A C 1
ATOM 5216 O O . PRO A 1 688 ? 30.931 -10.899 -0.562 1.00 69.31 688 PRO A O 1
ATOM 5219 N N . ARG A 1 689 ? 30.725 -8.705 -0.145 1.00 68.06 689 ARG A N 1
ATOM 5220 C CA . ARG A 1 689 ? 30.963 -8.280 -1.531 1.00 68.06 689 ARG A CA 1
ATOM 5221 C C . ARG A 1 689 ? 32.446 -8.002 -1.770 1.00 68.06 689 ARG A C 1
ATOM 5223 O O . ARG A 1 689 ? 33.110 -7.306 -1.008 1.00 68.06 689 ARG A O 1
ATOM 5230 N N . ILE A 1 690 ? 32.965 -8.514 -2.885 1.00 71.75 690 ILE A N 1
ATOM 5231 C CA . ILE A 1 690 ? 34.356 -8.295 -3.295 1.00 71.75 690 ILE A CA 1
ATOM 5232 C C . ILE A 1 690 ? 34.601 -6.789 -3.476 1.00 71.75 690 ILE A C 1
ATOM 5234 O O . ILE A 1 690 ? 33.940 -6.150 -4.290 1.00 71.75 690 ILE A O 1
ATOM 5238 N N . GLY A 1 691 ? 35.573 -6.245 -2.738 1.00 72.88 691 GLY A N 1
ATOM 5239 C CA . GLY A 1 691 ? 35.941 -4.824 -2.775 1.00 72.88 691 GLY A CA 1
ATOM 5240 C C . GLY A 1 691 ? 35.257 -3.948 -1.719 1.00 72.88 691 GLY A C 1
ATOM 5241 O O . GLY A 1 691 ? 35.568 -2.763 -1.647 1.00 72.88 691 GLY A O 1
ATOM 5242 N N . GLU A 1 692 ? 34.376 -4.510 -0.888 1.00 82.69 692 GLU A N 1
ATOM 5243 C CA . GLU A 1 692 ? 33.698 -3.801 0.198 1.00 82.69 692 GLU A CA 1
ATOM 5244 C C . GLU A 1 692 ? 34.323 -4.141 1.562 1.00 82.69 692 GLU A C 1
ATOM 5246 O O . GLU A 1 692 ? 34.712 -5.282 1.831 1.00 82.69 692 GLU A O 1
ATOM 5251 N N . TYR A 1 693 ? 34.412 -3.141 2.437 1.00 90.44 693 TYR A N 1
ATOM 5252 C CA . TYR A 1 693 ? 34.954 -3.273 3.787 1.00 90.44 693 TYR A CA 1
ATOM 5253 C C . TYR A 1 693 ? 33.959 -2.706 4.795 1.00 90.44 693 TYR A C 1
ATOM 5255 O O . TYR A 1 693 ? 33.343 -1.676 4.536 1.00 90.44 693 TYR A O 1
ATOM 5263 N N . ALA A 1 694 ? 33.834 -3.358 5.946 1.00 90.81 694 ALA A N 1
ATOM 5264 C CA . ALA A 1 694 ? 33.037 -2.871 7.062 1.00 90.81 694 ALA A CA 1
ATOM 5265 C C . ALA A 1 694 ? 33.947 -2.361 8.183 1.00 90.81 694 ALA A C 1
ATOM 5267 O O . ALA A 1 694 ? 34.990 -2.952 8.475 1.00 90.81 694 ALA A O 1
ATOM 5268 N N . PHE A 1 695 ? 33.535 -1.257 8.800 1.00 92.44 695 PHE A N 1
ATOM 5269 C CA . PHE A 1 695 ? 34.212 -0.621 9.925 1.00 92.44 695 PHE A CA 1
ATOM 5270 C C . PHE A 1 695 ? 33.518 -1.023 11.228 1.00 92.44 695 PHE A C 1
ATOM 5272 O O . PHE A 1 695 ? 32.297 -0.934 11.330 1.00 92.44 695 PHE A O 1
ATOM 5279 N N . GLY A 1 696 ? 34.274 -1.461 12.228 1.00 92.75 696 GLY A N 1
ATOM 5280 C CA . GLY A 1 696 ? 33.721 -1.929 13.493 1.00 92.75 696 GLY A CA 1
ATOM 5281 C C . GLY A 1 696 ? 34.738 -1.920 14.625 1.00 92.75 696 GLY A C 1
ATOM 5282 O O . GLY A 1 696 ? 35.812 -1.331 14.522 1.00 92.75 696 GLY A O 1
ATOM 5283 N N . PHE A 1 697 ? 34.396 -2.590 15.719 1.00 93.00 697 PHE A N 1
ATOM 5284 C CA . PHE A 1 697 ? 35.203 -2.642 16.933 1.00 93.00 697 PHE A CA 1
ATOM 5285 C C . PHE A 1 697 ? 35.395 -4.080 17.402 1.00 93.00 697 PHE A C 1
ATOM 5287 O O . PHE A 1 697 ? 34.439 -4.852 17.463 1.00 93.00 697 PHE A O 1
ATOM 5294 N N . ILE A 1 698 ? 36.620 -4.423 17.794 1.00 90.81 698 ILE A N 1
ATOM 5295 C CA . ILE A 1 698 ? 36.911 -5.656 18.525 1.00 90.81 698 ILE A CA 1
ATOM 5296 C C . ILE A 1 698 ? 36.382 -5.484 19.946 1.00 90.81 698 ILE A C 1
ATOM 5298 O O . ILE A 1 698 ? 36.842 -4.613 20.685 1.00 90.81 698 ILE A O 1
ATOM 5302 N N . THR A 1 699 ? 35.432 -6.322 20.345 1.00 85.75 699 THR A N 1
ATOM 5303 C CA . THR A 1 699 ? 34.843 -6.296 21.695 1.00 85.75 699 THR A CA 1
ATOM 5304 C C . THR A 1 699 ? 35.426 -7.393 22.584 1.00 85.75 699 THR A C 1
ATOM 5306 O O . THR A 1 699 ? 35.688 -7.184 23.769 1.00 85.75 699 THR A O 1
ATOM 5309 N N . SER A 1 700 ? 35.712 -8.568 22.021 1.00 82.94 700 SER A N 1
ATOM 5310 C CA . SER A 1 700 ? 36.295 -9.702 22.743 1.00 82.94 700 SER A CA 1
ATOM 5311 C C . SER A 1 700 ? 37.000 -10.691 21.807 1.00 82.94 700 SER A C 1
ATOM 5313 O O . SER A 1 700 ? 36.919 -10.575 20.586 1.00 82.94 700 SER A O 1
ATOM 5315 N N . THR A 1 701 ? 37.688 -11.672 22.392 1.00 86.06 701 THR A N 1
ATOM 5316 C CA . THR A 1 701 ? 38.290 -12.811 21.684 1.00 86.06 701 THR A CA 1
ATOM 5317 C C . THR A 1 701 ? 37.693 -14.091 22.256 1.00 86.06 701 THR A C 1
ATOM 5319 O O . THR A 1 701 ? 37.516 -14.196 23.471 1.00 86.06 701 THR A O 1
ATOM 5322 N N . VAL A 1 702 ? 37.357 -15.047 21.394 1.00 85.12 702 VAL A N 1
ATOM 5323 C CA . VAL A 1 702 ? 36.735 -16.324 21.751 1.00 85.12 702 VAL A CA 1
ATOM 5324 C C . VAL A 1 702 ? 37.504 -17.476 21.109 1.00 85.12 702 VAL A C 1
ATOM 5326 O O . VAL A 1 702 ? 37.954 -17.372 19.973 1.00 85.12 702 VAL A O 1
ATOM 5329 N N . ILE A 1 703 ? 37.643 -18.590 21.825 1.00 86.06 703 ILE A N 1
ATOM 5330 C CA . ILE A 1 703 ? 38.253 -19.812 21.290 1.00 86.06 703 ILE A CA 1
ATOM 5331 C C . ILE A 1 703 ? 37.124 -20.757 20.887 1.00 86.06 703 ILE A C 1
ATOM 5333 O O . ILE A 1 703 ? 36.349 -21.210 21.728 1.00 86.06 703 ILE A O 1
ATOM 5337 N N . LEU A 1 704 ? 37.020 -21.045 19.593 1.00 84.44 704 LEU A N 1
ATOM 5338 C CA . LEU A 1 704 ? 36.076 -22.007 19.051 1.00 84.44 704 LEU A CA 1
ATOM 5339 C C . LEU A 1 704 ? 36.717 -23.395 19.048 1.00 84.44 704 LEU A C 1
ATOM 5341 O O . LEU A 1 704 ? 37.540 -23.712 18.189 1.00 84.44 704 LEU A O 1
ATOM 5345 N N . GLN A 1 705 ? 36.316 -24.231 20.001 1.00 79.81 705 GLN A N 1
ATOM 5346 C CA . GLN A 1 705 ? 36.785 -25.611 20.084 1.00 79.81 705 GLN A CA 1
ATOM 5347 C C . GLN A 1 705 ? 36.118 -26.466 19.005 1.00 79.81 705 GLN A C 1
ATOM 5349 O O . GLN A 1 705 ? 34.891 -26.596 18.967 1.00 79.81 705 GLN A O 1
ATOM 5354 N N . ARG A 1 706 ? 36.918 -27.064 18.118 1.00 75.12 706 ARG A N 1
ATOM 5355 C CA . ARG A 1 706 ? 36.450 -28.033 17.118 1.00 75.12 706 ARG A CA 1
ATOM 5356 C C . ARG A 1 706 ? 37.164 -29.364 17.315 1.00 75.12 706 ARG A C 1
ATOM 5358 O O . ARG A 1 706 ? 38.301 -29.419 17.770 1.00 75.12 706 ARG A O 1
ATOM 5365 N N . SER A 1 707 ? 36.537 -30.453 16.872 1.00 65.69 707 SER A N 1
ATOM 5366 C CA . SER A 1 707 ? 37.132 -31.801 16.890 1.00 65.69 707 SER A CA 1
ATOM 5367 C C . SER A 1 707 ? 38.438 -31.921 16.086 1.00 65.69 707 SER A C 1
ATOM 5369 O O . SER A 1 707 ? 39.147 -32.913 16.208 1.00 65.69 707 SER A O 1
ATOM 5371 N N . THR A 1 708 ? 38.749 -30.924 15.253 1.00 68.88 708 THR A N 1
ATOM 5372 C CA . THR A 1 708 ? 39.943 -30.831 14.402 1.00 68.88 708 THR A CA 1
ATOM 5373 C C . THR A 1 708 ? 40.978 -29.811 14.904 1.00 68.88 708 THR A C 1
ATOM 5375 O O . THR A 1 708 ? 41.958 -29.574 14.202 1.00 68.88 708 THR A O 1
ATOM 5378 N N . GLY A 1 709 ? 40.765 -29.199 16.078 1.00 75.00 709 GLY A N 1
ATOM 5379 C CA . GLY A 1 709 ? 41.639 -28.188 16.686 1.00 75.00 709 GLY A CA 1
ATOM 5380 C C . GLY A 1 709 ? 40.892 -26.919 17.112 1.00 75.00 709 GLY A C 1
ATOM 5381 O O . GLY A 1 709 ? 39.821 -26.613 16.586 1.00 75.00 709 GLY A O 1
ATOM 5382 N N . ASP A 1 710 ? 41.470 -26.185 18.060 1.00 81.25 710 ASP A N 1
ATOM 5383 C CA . ASP A 1 710 ? 40.920 -24.930 18.579 1.00 81.25 710 ASP A CA 1
ATOM 5384 C C . ASP A 1 710 ? 41.229 -23.761 17.627 1.00 81.25 710 ASP A C 1
ATOM 5386 O O . ASP A 1 710 ? 42.364 -23.602 17.173 1.00 81.25 710 ASP A O 1
ATOM 5390 N N . GLU A 1 711 ? 40.223 -22.938 17.318 1.00 83.75 711 GLU A N 1
ATOM 5391 C CA . GLU A 1 711 ? 40.357 -21.753 16.463 1.00 83.75 711 GLU A CA 1
ATOM 5392 C C . GLU A 1 711 ? 40.100 -20.472 17.266 1.00 83.75 711 GLU A C 1
ATOM 5394 O O . GLU A 1 711 ? 39.027 -20.289 17.837 1.00 83.75 711 GLU A O 1
ATOM 5399 N N . GLU A 1 712 ? 41.075 -19.566 17.302 1.00 85.69 712 GLU A N 1
ATOM 5400 C CA . GLU A 1 712 ? 40.927 -18.262 17.950 1.00 85.69 712 GLU A CA 1
ATOM 5401 C C . GLU A 1 712 ? 40.213 -17.272 17.016 1.00 85.69 712 GLU A C 1
ATOM 5403 O O . GLU A 1 712 ? 40.683 -16.963 15.916 1.00 85.69 712 GLU A O 1
ATOM 5408 N N . LEU A 1 713 ? 39.061 -16.777 17.463 1.00 90.62 713 LEU A N 1
ATOM 5409 C CA . LEU A 1 713 ? 38.204 -15.846 16.739 1.00 90.62 713 LEU A CA 1
ATOM 5410 C C . LEU A 1 713 ? 38.076 -14.536 17.513 1.00 90.62 713 LEU A C 1
ATOM 5412 O O . LEU A 1 713 ? 37.947 -14.510 18.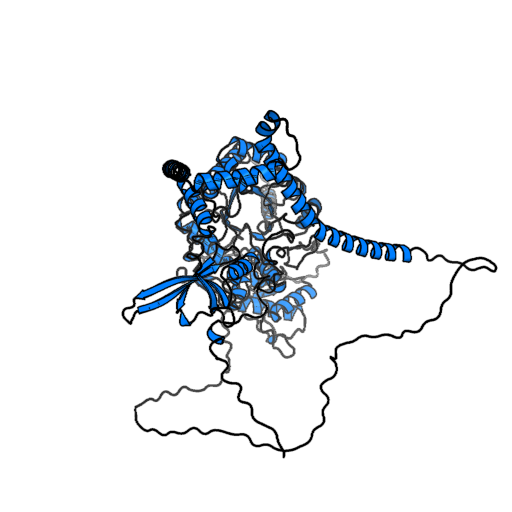733 1.00 90.62 713 LEU A O 1
ATOM 5416 N N . CYS A 1 714 ? 38.044 -13.434 16.785 1.00 90.94 714 CYS A N 1
ATOM 5417 C CA . CYS A 1 714 ? 37.810 -12.105 17.316 1.00 90.94 714 CYS A CA 1
ATOM 5418 C C . CYS A 1 714 ? 36.337 -11.733 17.090 1.00 90.94 714 CYS A C 1
ATOM 5420 O O . CYS A 1 714 ? 35.796 -11.922 15.998 1.00 90.94 714 CYS A O 1
ATOM 5422 N N . CYS A 1 715 ? 35.690 -11.217 18.133 1.00 90.56 715 CYS A N 1
ATOM 5423 C CA . CYS A 1 715 ? 34.318 -10.728 18.100 1.00 90.56 715 CYS A CA 1
ATOM 5424 C C . CYS A 1 715 ? 34.309 -9.265 17.654 1.00 90.56 715 CYS A C 1
ATOM 5426 O O . CYS A 1 715 ? 34.856 -8.399 18.342 1.00 90.56 715 CYS A O 1
ATOM 5428 N N . ILE A 1 716 ? 33.712 -9.010 16.491 1.00 92.62 716 ILE A N 1
ATOM 5429 C CA . ILE A 1 716 ? 33.678 -7.709 15.829 1.00 92.62 716 ILE A CA 1
ATOM 5430 C C . ILE A 1 716 ? 32.259 -7.184 15.819 1.00 92.62 716 ILE A C 1
ATOM 5432 O O . ILE A 1 716 ? 31.381 -7.768 15.195 1.00 92.62 716 ILE A O 1
ATOM 5436 N N . TYR A 1 717 ? 32.052 -6.061 16.486 1.00 91.69 717 TYR A N 1
ATOM 5437 C CA . TYR A 1 717 ? 30.800 -5.333 16.447 1.00 91.69 717 TYR A CA 1
ATOM 5438 C C . TYR A 1 717 ? 30.860 -4.255 15.362 1.00 91.69 717 TYR A C 1
ATOM 5440 O O . TYR A 1 717 ? 31.706 -3.362 15.418 1.00 91.69 717 TYR A O 1
ATOM 5448 N N . VAL A 1 718 ? 29.979 -4.348 14.370 1.00 92.62 718 VAL A N 1
ATOM 5449 C CA . VAL A 1 718 ? 29.870 -3.411 13.248 1.00 92.62 718 VAL A CA 1
ATOM 5450 C C . VAL A 1 718 ? 28.607 -2.574 13.454 1.00 92.62 718 VAL A C 1
ATOM 5452 O O . VAL A 1 718 ? 27.505 -3.079 13.232 1.00 92.62 718 VAL A O 1
ATOM 5455 N N . PRO A 1 719 ? 28.731 -1.317 13.912 1.00 85.81 719 PRO A N 1
ATOM 5456 C CA . PRO A 1 719 ? 27.579 -0.450 14.108 1.00 85.81 719 PRO A CA 1
ATOM 5457 C C . PRO A 1 719 ? 26.953 -0.043 12.770 1.00 85.81 719 PRO A C 1
ATOM 5459 O O . PRO A 1 719 ? 27.630 0.091 11.754 1.00 85.81 719 PRO A O 1
ATOM 5462 N N . SER A 1 720 ? 25.644 0.187 12.798 1.00 81.62 720 SER A N 1
ATOM 5463 C CA . SER A 1 720 ? 24.880 0.817 11.721 1.00 81.62 720 SER A CA 1
ATOM 5464 C C . SER A 1 720 ? 25.023 2.351 11.809 1.00 81.62 720 SER A C 1
ATOM 5466 O O . SER A 1 720 ? 26.128 2.880 11.866 1.00 81.62 720 SER A O 1
ATOM 5468 N N . ASN A 1 721 ? 23.912 3.093 11.857 1.00 62.94 721 ASN A N 1
ATOM 5469 C CA . ASN A 1 721 ? 23.869 4.554 12.013 1.00 62.94 721 ASN A CA 1
ATOM 5470 C C . ASN A 1 721 ? 23.802 5.032 13.480 1.00 62.94 721 ASN A C 1
ATOM 5472 O O . ASN A 1 721 ? 23.833 6.232 13.744 1.00 62.94 721 ASN A O 1
ATOM 5476 N N . HIS A 1 722 ? 23.703 4.110 14.440 1.00 69.38 722 HIS A N 1
ATOM 5477 C CA . HIS A 1 722 ? 23.709 4.396 15.872 1.00 69.38 722 HIS A CA 1
ATOM 5478 C C . HIS A 1 722 ? 24.764 3.528 16.555 1.00 69.38 722 HIS A C 1
ATOM 5480 O O . HIS A 1 722 ? 24.815 2.325 16.320 1.00 69.38 722 HIS A O 1
ATOM 5486 N N . LEU A 1 723 ? 25.574 4.117 17.442 1.00 73.12 723 LEU A N 1
ATOM 5487 C CA . LEU A 1 723 ? 26.728 3.441 18.053 1.00 73.12 723 LEU A CA 1
ATOM 5488 C C . LEU A 1 723 ? 26.377 2.104 18.735 1.00 73.12 723 LEU A C 1
ATOM 5490 O O . LEU A 1 723 ? 27.201 1.198 18.765 1.00 73.12 723 LEU A O 1
ATOM 5494 N N . TYR A 1 724 ? 25.150 1.952 19.234 1.00 72.06 724 TYR A N 1
ATOM 5495 C CA . TYR A 1 724 ? 24.689 0.769 19.973 1.00 72.06 724 TYR A CA 1
ATOM 5496 C C . TYR A 1 724 ? 23.738 -0.149 19.182 1.00 72.06 724 TYR A C 1
ATOM 5498 O O . TYR A 1 724 ? 23.180 -1.079 19.758 1.00 72.06 724 TYR A O 1
ATOM 5506 N N . ILE A 1 725 ? 23.543 0.104 17.881 1.00 74.50 725 ILE A N 1
ATOM 5507 C CA . ILE A 1 725 ? 22.789 -0.770 16.972 1.00 74.50 725 ILE A CA 1
ATOM 5508 C C . ILE A 1 725 ? 23.741 -1.266 15.884 1.00 74.50 725 ILE A C 1
ATOM 5510 O O . ILE A 1 725 ? 24.317 -0.454 15.163 1.00 74.50 725 ILE A O 1
ATOM 5514 N N . GLY A 1 726 ? 23.903 -2.580 15.749 1.00 84.44 726 GLY A N 1
ATOM 5515 C CA . GLY A 1 726 ? 24.854 -3.157 14.806 1.00 84.44 726 GLY A CA 1
ATOM 5516 C C . GLY A 1 726 ? 24.885 -4.677 14.819 1.00 84.44 726 GLY A C 1
ATOM 5517 O O . GLY A 1 726 ? 24.250 -5.319 15.658 1.00 84.44 726 GLY A O 1
ATOM 5518 N N . ASP A 1 727 ? 25.658 -5.231 13.896 1.00 89.25 727 ASP A N 1
ATOM 5519 C CA . ASP A 1 727 ? 25.862 -6.666 13.745 1.00 89.25 727 ASP A CA 1
ATOM 5520 C C . ASP A 1 727 ? 27.104 -7.135 14.510 1.00 89.25 727 ASP A C 1
ATOM 5522 O O . ASP A 1 727 ? 28.043 -6.373 14.749 1.00 89.25 727 ASP A O 1
ATOM 5526 N N . ILE A 1 728 ? 27.126 -8.418 14.880 1.00 89.75 728 ILE A N 1
ATOM 5527 C CA . ILE A 1 728 ? 28.280 -9.064 15.512 1.00 89.75 728 ILE A CA 1
ATOM 5528 C C . ILE A 1 728 ? 28.817 -10.148 14.578 1.00 89.75 728 ILE A C 1
ATOM 5530 O O . ILE A 1 728 ? 28.104 -11.085 14.223 1.00 89.75 728 ILE A O 1
ATOM 5534 N N . PHE A 1 729 ? 30.099 -10.057 14.238 1.00 91.38 729 PHE A N 1
ATOM 5535 C CA . PHE A 1 729 ? 30.814 -11.023 13.414 1.00 91.38 729 PHE A CA 1
ATOM 5536 C C . PHE A 1 729 ? 31.907 -11.724 14.224 1.00 91.38 729 PHE A C 1
ATOM 5538 O O . PHE A 1 729 ? 32.663 -11.085 14.952 1.00 91.38 729 PHE A O 1
ATOM 5545 N N . LEU A 1 730 ? 32.022 -13.043 14.070 1.00 90.75 730 LEU A N 1
ATOM 5546 C CA . LEU A 1 730 ? 33.149 -13.824 14.581 1.00 90.75 730 LEU A CA 1
ATOM 5547 C C . LEU A 1 730 ? 34.093 -14.117 13.419 1.00 90.75 730 LEU A C 1
ATOM 5549 O O . LEU A 1 730 ? 33.728 -14.842 12.494 1.00 90.75 730 LEU A O 1
ATOM 5553 N N . ILE A 1 731 ? 35.284 -13.527 13.449 1.00 89.25 731 ILE A N 1
ATOM 5554 C CA . ILE A 1 731 ? 36.243 -13.587 12.340 1.00 89.25 731 ILE A CA 1
ATOM 5555 C C . ILE A 1 731 ? 37.584 -14.068 12.875 1.00 89.25 731 ILE A C 1
ATOM 5557 O O . ILE A 1 731 ? 37.961 -13.735 13.999 1.00 89.25 731 ILE A O 1
ATOM 5561 N N . ASN A 1 732 ? 38.309 -14.862 12.085 1.00 88.19 732 ASN A N 1
ATOM 5562 C CA . ASN A 1 732 ? 39.655 -15.277 12.452 1.00 88.19 732 ASN A CA 1
ATOM 5563 C C . ASN A 1 732 ? 40.514 -14.033 12.700 1.00 88.19 732 ASN A C 1
ATOM 5565 O O . ASN A 1 732 ? 40.557 -13.131 11.863 1.00 88.19 732 ASN A O 1
ATOM 5569 N N . CYS A 1 733 ? 41.196 -13.967 13.845 1.00 85.25 733 CYS A N 1
ATOM 5570 C CA . CYS A 1 733 ? 41.921 -12.755 14.227 1.00 85.25 733 CYS A CA 1
ATOM 5571 C C . CYS A 1 733 ? 43.012 -12.345 13.215 1.00 85.25 733 CYS A C 1
ATOM 5573 O O . CYS A 1 733 ? 43.430 -11.188 13.226 1.00 85.25 733 CYS A O 1
ATOM 5575 N N . LYS A 1 734 ? 43.446 -13.265 12.337 1.00 84.12 734 LYS A N 1
ATOM 5576 C CA . LYS A 1 734 ? 44.409 -13.030 11.247 1.00 84.12 734 LYS A CA 1
ATOM 5577 C C . LYS A 1 734 ? 43.814 -12.333 10.020 1.00 84.12 734 LYS A C 1
ATOM 5579 O O . LYS A 1 734 ? 44.561 -11.754 9.242 1.00 84.12 734 LYS A O 1
ATOM 5584 N N . ASP A 1 735 ? 42.496 -12.384 9.842 1.00 86.44 735 ASP A N 1
ATOM 5585 C CA . ASP A 1 735 ? 41.806 -11.827 8.670 1.00 86.44 735 ASP A CA 1
ATOM 5586 C C . ASP A 1 735 ? 41.281 -10.397 8.914 1.00 86.44 735 ASP A C 1
ATOM 5588 O O . ASP A 1 735 ? 40.579 -9.827 8.075 1.00 86.44 735 ASP A O 1
ATOM 5592 N N . ILE A 1 736 ? 41.616 -9.809 10.068 1.00 89.31 736 ILE A N 1
ATOM 5593 C CA . ILE A 1 736 ? 41.172 -8.478 10.494 1.00 89.31 736 ILE A CA 1
ATOM 5594 C C . ILE A 1 736 ? 42.243 -7.440 10.176 1.00 89.31 736 ILE A C 1
ATOM 5596 O O . ILE A 1 736 ? 43.391 -7.562 10.597 1.00 89.31 736 ILE A O 1
ATOM 5600 N N . LEU A 1 737 ? 41.842 -6.358 9.511 1.00 90.12 737 LEU A N 1
ATOM 5601 C CA . LEU A 1 737 ? 42.694 -5.197 9.293 1.00 90.12 737 LEU A CA 1
ATOM 5602 C C . LEU A 1 737 ? 42.577 -4.261 10.502 1.00 90.12 737 LEU A C 1
ATOM 5604 O O . LEU A 1 737 ? 41.491 -3.771 10.809 1.00 90.12 737 LEU A O 1
ATOM 5608 N N . ARG A 1 738 ? 43.691 -4.005 11.192 1.00 90.75 738 ARG A N 1
ATOM 5609 C CA . ARG A 1 738 ? 43.739 -3.129 12.376 1.00 90.75 738 ARG A CA 1
ATOM 5610 C C . ARG A 1 738 ? 44.266 -1.743 11.991 1.00 90.75 738 ARG A C 1
ATOM 5612 O O . ARG A 1 738 ? 45.480 -1.610 11.793 1.00 90.75 738 ARG A O 1
ATOM 5619 N N . PRO A 1 739 ? 43.396 -0.732 11.810 1.00 89.31 739 PRO A N 1
ATOM 5620 C CA . PRO A 1 739 ? 43.833 0.619 11.481 1.00 89.31 739 PRO A CA 1
ATOM 5621 C C . PRO A 1 739 ? 44.498 1.295 12.686 1.00 89.31 739 PRO A C 1
ATOM 5623 O O . PRO A 1 739 ? 44.173 1.001 13.834 1.00 89.31 739 PRO A O 1
ATOM 5626 N N . ASN A 1 740 ? 45.395 2.244 12.425 1.00 87.62 740 ASN A N 1
ATOM 5627 C CA . ASN A 1 740 ? 45.980 3.119 13.440 1.00 87.62 740 ASN A CA 1
ATOM 5628 C C . ASN A 1 740 ? 44.978 4.212 13.863 1.00 87.62 740 ASN A C 1
ATOM 5630 O O . ASN A 1 740 ? 45.166 5.387 13.559 1.00 87.62 740 ASN A O 1
ATOM 5634 N N . LEU A 1 741 ? 43.879 3.795 14.494 1.00 88.31 741 LEU A N 1
ATOM 5635 C CA . LEU A 1 741 ? 42.827 4.657 15.028 1.00 88.31 741 LEU A CA 1
ATOM 5636 C C . LEU A 1 741 ? 42.536 4.284 16.478 1.00 88.31 741 LEU A C 1
ATOM 5638 O O . LEU A 1 741 ? 42.430 3.104 16.821 1.00 88.31 741 LEU A O 1
ATOM 5642 N N . SER A 1 742 ? 42.347 5.292 17.323 1.00 88.62 742 SER A N 1
ATOM 5643 C CA . SER A 1 742 ? 41.817 5.086 18.666 1.00 88.62 742 SER A CA 1
ATOM 5644 C C . SER A 1 742 ? 40.329 4.724 18.619 1.00 88.62 742 SER A C 1
ATOM 5646 O O . SER A 1 742 ? 39.593 5.105 17.705 1.00 88.62 742 SER A O 1
ATOM 5648 N N . VAL A 1 743 ? 39.844 4.033 19.655 1.00 84.88 743 VAL A N 1
ATOM 5649 C CA . VAL A 1 743 ? 38.411 3.719 19.812 1.00 84.88 743 VAL A CA 1
ATOM 5650 C C . VAL A 1 743 ? 37.558 4.994 19.786 1.00 84.88 743 VAL A C 1
ATOM 5652 O O . VAL A 1 743 ? 36.480 5.000 19.200 1.00 84.88 743 VAL A O 1
ATOM 5655 N N . ARG A 1 744 ? 38.062 6.099 20.354 1.00 80.06 744 ARG A N 1
ATOM 5656 C CA . ARG A 1 744 ? 37.386 7.403 20.353 1.00 80.06 744 ARG A CA 1
ATOM 5657 C C . ARG A 1 744 ? 37.186 7.949 18.939 1.00 80.06 744 ARG A C 1
ATOM 5659 O O . ARG A 1 744 ? 36.078 8.360 18.612 1.00 80.06 744 ARG A O 1
ATOM 5666 N N . GLU A 1 745 ? 38.232 7.930 18.118 1.00 85.12 745 GLU A N 1
ATOM 5667 C CA . GLU A 1 745 ? 38.151 8.360 16.715 1.00 85.12 745 GLU A CA 1
ATOM 5668 C C . GLU A 1 745 ? 37.203 7.453 15.925 1.00 85.12 745 GLU A C 1
ATOM 5670 O O . GLU A 1 745 ? 36.392 7.937 15.142 1.00 85.12 745 GLU A O 1
ATOM 5675 N N . GLY A 1 746 ? 37.223 6.142 16.189 1.00 86.88 746 GLY A N 1
ATOM 5676 C CA . GLY A 1 746 ? 36.263 5.220 15.586 1.00 86.88 746 GLY A CA 1
ATOM 5677 C C . GLY A 1 746 ? 34.811 5.535 15.952 1.00 86.88 746 GLY A C 1
ATOM 5678 O O . GLY A 1 746 ? 33.938 5.499 15.089 1.00 86.88 746 GLY A O 1
ATOM 5679 N N . ILE A 1 747 ? 34.536 5.885 17.212 1.00 84.56 747 ILE A N 1
ATOM 5680 C CA . ILE A 1 747 ? 33.194 6.294 17.654 1.00 84.56 747 ILE A CA 1
ATOM 5681 C C . ILE A 1 747 ? 32.758 7.581 16.941 1.00 84.56 747 ILE A C 1
ATOM 5683 O O . ILE A 1 747 ? 31.616 7.681 16.495 1.00 84.56 747 ILE A O 1
ATOM 5687 N N . GLU A 1 748 ? 33.662 8.550 16.800 1.00 81.06 748 GLU A N 1
ATOM 5688 C CA . GLU A 1 748 ? 33.400 9.807 16.093 1.00 81.06 748 GLU A CA 1
ATOM 5689 C C . GLU A 1 748 ? 33.067 9.579 14.610 1.00 81.06 748 GLU A C 1
ATOM 5691 O O . GLU A 1 748 ? 32.132 10.185 14.082 1.00 81.06 748 GLU A O 1
ATOM 5696 N N . ILE A 1 749 ? 33.768 8.652 13.950 1.00 87.12 749 ILE A N 1
ATOM 5697 C CA . ILE A 1 749 ? 33.479 8.229 12.571 1.00 87.12 749 ILE A CA 1
ATOM 5698 C C . ILE A 1 749 ? 32.065 7.651 12.465 1.00 87.12 749 ILE A C 1
ATOM 5700 O O . ILE A 1 749 ? 31.317 8.023 11.564 1.00 87.12 749 ILE A O 1
ATOM 5704 N N . VAL A 1 750 ? 31.664 6.788 13.397 1.00 84.88 750 VAL A N 1
ATOM 5705 C CA . VAL A 1 750 ? 30.337 6.151 13.380 1.00 84.88 750 VAL A CA 1
ATOM 5706 C C . VAL A 1 750 ? 29.222 7.168 13.635 1.00 84.88 750 VAL A C 1
ATOM 5708 O O . VAL A 1 750 ? 28.250 7.215 12.886 1.00 84.88 750 VAL A O 1
ATOM 5711 N N . ILE A 1 751 ? 29.366 8.021 14.654 1.00 78.50 751 ILE A N 1
ATOM 5712 C CA . ILE A 1 751 ? 28.351 9.028 15.010 1.00 78.50 751 ILE A CA 1
ATOM 5713 C C . ILE A 1 751 ? 28.204 10.087 13.909 1.00 78.50 751 ILE A C 1
ATOM 5715 O O . ILE A 1 751 ? 27.102 10.577 13.669 1.00 78.50 751 ILE A O 1
ATOM 5719 N N . SER A 1 752 ? 29.293 10.425 13.216 1.00 79.69 752 SER A N 1
ATOM 5720 C CA . SER A 1 752 ? 29.265 11.362 12.089 1.00 79.69 752 SER A CA 1
ATOM 5721 C C . SER A 1 752 ? 28.775 10.740 10.776 1.00 79.69 752 SER A C 1
ATOM 5723 O O . SER A 1 752 ? 28.780 11.421 9.752 1.00 79.69 752 SER A O 1
ATOM 5725 N N . GLY A 1 753 ? 28.381 9.461 10.758 1.00 77.88 753 GLY A N 1
ATOM 5726 C CA . GLY A 1 753 ? 27.983 8.769 9.529 1.00 77.88 753 GLY A CA 1
ATOM 5727 C C . GLY A 1 753 ? 29.118 8.651 8.504 1.00 77.88 753 GLY A C 1
ATOM 5728 O O . GLY A 1 753 ? 28.866 8.646 7.303 1.00 77.88 753 GLY A O 1
ATOM 5729 N N . GLY A 1 754 ? 30.371 8.608 8.966 1.00 79.94 754 GLY A N 1
ATOM 5730 C CA . GLY A 1 754 ? 31.569 8.486 8.134 1.00 79.94 754 GLY A CA 1
ATOM 5731 C C . GLY A 1 754 ? 32.195 9.810 7.685 1.00 79.94 754 GLY A C 1
ATOM 5732 O O . GLY A 1 754 ? 33.232 9.784 7.026 1.00 79.94 754 GLY A O 1
ATOM 5733 N N . MET A 1 755 ? 31.629 10.968 8.049 1.00 77.94 755 MET A N 1
ATOM 5734 C CA . MET A 1 755 ? 32.141 12.279 7.613 1.00 77.94 755 MET A CA 1
ATOM 5735 C C . MET A 1 755 ? 33.521 12.630 8.190 1.00 77.94 755 MET A C 1
ATOM 5737 O O . MET A 1 755 ? 34.244 13.421 7.589 1.00 77.94 755 MET A O 1
ATOM 5741 N N . THR A 1 756 ? 33.902 12.049 9.330 1.00 85.75 756 THR A N 1
ATOM 5742 C CA . THR A 1 756 ? 35.217 12.264 9.960 1.00 85.75 756 THR A CA 1
ATOM 5743 C C . THR A 1 756 ? 36.258 11.201 9.588 1.00 85.75 756 THR A C 1
ATOM 5745 O O . THR A 1 756 ? 37.339 11.167 10.174 1.00 85.75 756 THR A O 1
ATOM 5748 N N . MET A 1 757 ? 35.971 10.340 8.602 1.00 88.06 757 MET A N 1
ATOM 5749 C CA . MET A 1 757 ? 36.916 9.321 8.132 1.00 88.06 757 MET A CA 1
ATOM 5750 C C . MET A 1 757 ? 38.206 9.976 7.591 1.00 88.06 757 MET A C 1
ATOM 5752 O O . MET A 1 757 ? 38.131 10.836 6.704 1.00 88.06 757 MET A O 1
ATOM 5756 N N . PRO A 1 758 ? 39.403 9.581 8.068 1.00 85.25 758 PRO A N 1
ATOM 5757 C CA . PRO A 1 758 ? 40.654 10.124 7.556 1.00 85.25 758 PRO A CA 1
ATOM 5758 C C . PRO A 1 758 ? 40.873 9.720 6.095 1.00 85.25 758 PRO A C 1
ATOM 5760 O O . PRO A 1 758 ? 40.515 8.626 5.663 1.00 85.25 758 PRO A O 1
ATOM 5763 N N . GLN A 1 759 ? 41.533 10.596 5.336 1.00 79.62 759 GLN A N 1
ATOM 5764 C CA . GLN A 1 759 ? 41.820 10.370 3.913 1.00 79.62 759 GLN A CA 1
ATOM 5765 C C . GLN A 1 759 ? 42.794 9.206 3.668 1.00 79.62 759 GLN A C 1
ATOM 5767 O O . GLN A 1 759 ? 42.839 8.653 2.572 1.00 79.62 759 GLN A O 1
ATOM 5772 N N . VAL A 1 760 ? 43.584 8.834 4.680 1.00 80.12 760 VAL A N 1
ATOM 5773 C CA . VAL A 1 760 ? 44.537 7.723 4.623 1.00 80.12 760 VAL A CA 1
ATOM 5774 C C . VAL A 1 760 ? 44.393 6.883 5.889 1.00 80.12 760 VAL A C 1
ATOM 5776 O O . VAL A 1 760 ? 44.574 7.391 6.993 1.00 80.12 760 VAL A O 1
ATOM 5779 N N . LEU A 1 761 ? 44.105 5.592 5.718 1.00 82.06 761 LEU A N 1
ATOM 5780 C CA . LEU A 1 761 ? 44.082 4.594 6.788 1.00 82.06 761 LEU A CA 1
ATOM 5781 C C . LEU A 1 761 ? 45.330 3.714 6.679 1.00 82.06 761 LEU A C 1
ATOM 5783 O O . LEU A 1 761 ? 45.507 2.994 5.698 1.00 82.06 761 LEU A O 1
ATOM 5787 N N . THR A 1 762 ? 46.199 3.764 7.685 1.00 81.00 762 THR A N 1
ATOM 5788 C CA . THR A 1 762 ? 47.380 2.898 7.801 1.00 81.00 762 THR A CA 1
ATOM 5789 C C . THR A 1 762 ? 47.109 1.761 8.780 1.00 81.00 762 THR A C 1
ATOM 5791 O O . THR A 1 762 ? 46.551 1.980 9.852 1.00 81.00 762 THR A O 1
ATOM 5794 N N . THR A 1 763 ? 47.495 0.534 8.426 1.00 76.38 763 THR A N 1
ATOM 5795 C CA . THR A 1 763 ? 47.393 -0.630 9.319 1.00 76.38 763 THR A CA 1
ATOM 5796 C C . THR A 1 763 ? 48.643 -0.758 10.184 1.00 76.38 763 THR A C 1
ATOM 5798 O O . THR A 1 763 ? 49.757 -0.523 9.711 1.00 76.38 763 THR A O 1
ATOM 5801 N N . VAL A 1 764 ? 48.476 -1.165 11.444 1.00 70.19 764 VAL A N 1
ATOM 5802 C CA . VAL A 1 764 ? 49.567 -1.224 12.440 1.00 70.19 764 VAL A CA 1
ATOM 5803 C C . VAL A 1 764 ? 50.719 -2.158 12.014 1.00 70.19 764 VAL A C 1
ATOM 5805 O O . VAL A 1 764 ? 51.877 -1.900 12.335 1.00 70.19 764 VAL A O 1
ATOM 5808 N N . GLU A 1 765 ? 50.459 -3.177 11.188 1.00 58.31 765 GLU A N 1
ATOM 5809 C CA . GLU A 1 765 ? 51.495 -4.085 10.657 1.00 58.31 765 GLU A CA 1
ATOM 5810 C C . GLU A 1 765 ? 52.511 -3.417 9.709 1.00 58.31 765 GLU A C 1
ATOM 5812 O O . GLU A 1 765 ? 53.593 -3.959 9.489 1.00 58.31 765 GLU A O 1
ATOM 5817 N N . ALA A 1 766 ? 52.234 -2.216 9.189 1.00 41.69 766 ALA A N 1
ATOM 5818 C CA . ALA A 1 766 ? 53.136 -1.517 8.271 1.00 41.69 766 ALA A CA 1
ATOM 5819 C C . ALA A 1 766 ? 54.308 -0.779 8.960 1.00 41.69 766 ALA A C 1
ATOM 5821 O O . ALA A 1 766 ? 55.181 -0.255 8.270 1.00 41.69 766 ALA A O 1
ATOM 5822 N N . GLN A 1 767 ? 54.364 -0.729 10.299 1.00 39.31 767 GLN A N 1
ATOM 5823 C CA . GLN A 1 767 ? 55.403 0.010 11.041 1.00 39.31 767 GLN A CA 1
ATOM 5824 C C . GLN A 1 767 ? 56.611 -0.831 11.498 1.00 39.31 767 GLN A C 1
ATOM 5826 O O . GLN A 1 767 ? 57.549 -0.289 12.080 1.00 39.31 767 GLN A O 1
ATOM 5831 N N . ALA A 1 768 ? 56.666 -2.127 11.180 1.00 36.38 768 ALA A N 1
ATOM 5832 C CA . ALA A 1 768 ? 57.808 -2.988 11.500 1.00 36.38 768 ALA A CA 1
ATOM 5833 C C . ALA A 1 768 ? 58.861 -3.055 10.368 1.00 36.38 768 ALA A C 1
ATOM 5835 O O . ALA A 1 768 ? 59.250 -4.136 9.934 1.00 36.38 768 ALA A O 1
ATOM 5836 N N . ILE A 1 769 ? 59.363 -1.906 9.897 1.00 31.80 769 ILE A N 1
ATOM 5837 C CA . ILE A 1 769 ? 60.670 -1.834 9.214 1.00 31.80 769 ILE A CA 1
ATOM 5838 C C . ILE A 1 769 ? 61.520 -0.787 9.949 1.00 31.80 769 ILE A C 1
ATOM 5840 O O . ILE A 1 769 ? 61.331 0.412 9.738 1.00 31.80 769 ILE A O 1
ATOM 5844 N N . PRO A 1 770 ? 62.448 -1.199 10.830 1.00 34.09 770 PRO A N 1
ATOM 5845 C CA . PRO A 1 770 ? 63.331 -0.270 11.520 1.00 34.09 770 PRO A CA 1
ATOM 5846 C C . PRO A 1 770 ? 64.296 0.400 10.538 1.00 34.09 770 PRO A C 1
ATOM 5848 O O . PRO A 1 770 ? 64.960 -0.268 9.742 1.00 34.09 770 PRO A O 1
ATOM 5851 N N . GLN A 1 771 ? 64.425 1.723 10.648 1.00 42.38 771 GLN A N 1
ATOM 5852 C CA . GLN A 1 771 ? 65.525 2.490 10.070 1.00 42.38 771 GLN A CA 1
ATOM 5853 C C . GLN A 1 771 ? 66.870 1.914 10.542 1.00 42.38 771 GLN A C 1
ATOM 5855 O O . GLN A 1 771 ? 67.256 2.047 11.703 1.00 42.38 771 GLN A O 1
ATOM 5860 N N . GLY A 1 772 ? 67.594 1.273 9.626 1.00 30.75 772 GLY A N 1
ATOM 5861 C CA . GLY A 1 772 ? 68.931 0.736 9.847 1.00 30.75 772 GLY A CA 1
ATOM 5862 C C . GLY A 1 772 ? 70.003 1.571 9.150 1.00 30.75 772 GLY A C 1
ATOM 5863 O O . GLY A 1 772 ? 70.216 1.417 7.956 1.00 30.75 772 GLY A O 1
ATOM 5864 N N . ARG A 1 773 ? 70.711 2.378 9.950 1.00 31.11 773 ARG A N 1
ATOM 5865 C CA . ARG A 1 773 ? 72.065 2.936 9.745 1.00 31.11 773 ARG A CA 1
ATOM 5866 C C . ARG A 1 773 ? 72.318 3.868 8.552 1.00 31.11 773 ARG A C 1
ATOM 5868 O O . ARG A 1 773 ? 72.616 3.463 7.435 1.00 31.11 773 ARG A O 1
ATOM 5875 N N . ILE A 1 774 ? 72.436 5.142 8.921 1.00 38.16 774 ILE A N 1
ATOM 5876 C CA . ILE A 1 774 ? 73.362 6.113 8.334 1.00 38.16 774 ILE A CA 1
ATOM 5877 C C . ILE A 1 774 ? 74.772 5.495 8.291 1.00 38.16 774 ILE A C 1
ATOM 5879 O O . ILE A 1 774 ? 75.365 5.207 9.330 1.00 38.16 774 ILE A O 1
ATOM 5883 N N . GLY A 1 775 ? 75.298 5.317 7.082 1.00 29.11 775 GLY A N 1
ATOM 5884 C CA . GLY A 1 775 ? 76.704 5.060 6.795 1.00 29.11 775 GLY A CA 1
ATOM 5885 C C . GLY A 1 775 ? 77.167 6.039 5.721 1.00 29.11 775 GLY A C 1
ATOM 5886 O O . GLY A 1 775 ? 76.872 5.865 4.545 1.00 29.11 775 GLY A O 1
ATOM 5887 N N . SER A 1 776 ? 77.853 7.095 6.151 1.00 34.44 776 SER A N 1
ATOM 5888 C CA . SER A 1 776 ? 78.641 7.993 5.300 1.00 34.44 776 SER A CA 1
ATOM 5889 C C . SER A 1 776 ? 79.723 7.200 4.558 1.00 34.44 776 SER A C 1
ATOM 5891 O O . SER A 1 776 ? 80.430 6.461 5.229 1.00 34.44 776 SER A O 1
ATOM 5893 N N . PHE A 1 777 ? 79.899 7.403 3.243 1.00 28.89 777 PHE A N 1
ATOM 5894 C CA . PHE A 1 777 ? 81.196 7.733 2.615 1.00 28.89 777 PHE A CA 1
ATOM 5895 C C . PHE A 1 777 ? 81.060 8.077 1.107 1.00 28.89 777 PHE A C 1
ATOM 5897 O O . PHE A 1 777 ? 80.646 7.257 0.297 1.00 28.89 777 PHE A O 1
ATOM 5904 N N . ALA A 1 778 ? 81.432 9.325 0.792 1.00 31.39 778 ALA A N 1
ATOM 5905 C CA . ALA A 1 778 ? 82.202 9.854 -0.350 1.00 31.39 778 ALA A CA 1
ATOM 5906 C C . ALA A 1 778 ? 81.955 9.422 -1.825 1.00 31.39 778 ALA A C 1
ATOM 5908 O O . ALA A 1 778 ? 82.324 8.341 -2.262 1.00 31.39 778 ALA A O 1
ATOM 5909 N N . VAL A 1 779 ? 81.479 10.396 -2.619 1.00 32.94 779 VAL A N 1
ATOM 5910 C CA . VAL A 1 779 ? 82.161 11.073 -3.759 1.00 32.94 779 VAL A CA 1
ATOM 5911 C C . VAL A 1 779 ? 83.196 10.268 -4.579 1.00 32.94 779 VAL A C 1
ATOM 5913 O O . VAL A 1 779 ? 84.294 10.021 -4.093 1.00 32.94 779 VAL A O 1
ATOM 5916 N N . SER A 1 780 ? 82.927 10.042 -5.880 1.00 29.30 780 SER A N 1
ATOM 5917 C CA . SER A 1 780 ? 83.629 10.670 -7.035 1.00 29.30 780 SER A CA 1
ATOM 5918 C C . SER A 1 780 ? 83.737 9.792 -8.300 1.00 29.30 780 SER A C 1
ATOM 5920 O O . SER A 1 780 ? 84.312 8.712 -8.259 1.00 29.30 780 SER A O 1
ATOM 5922 N N . LYS A 1 781 ? 83.353 10.417 -9.426 1.00 37.75 781 LYS A N 1
ATOM 5923 C CA . LYS A 1 781 ? 83.896 10.340 -10.803 1.00 37.75 781 LYS A CA 1
ATOM 5924 C C . LYS A 1 781 ? 83.641 9.115 -11.696 1.00 37.75 781 LYS A C 1
ATOM 5926 O O . LYS A 1 781 ? 84.098 8.007 -11.438 1.00 37.75 781 LYS A O 1
ATOM 5931 N N . GLY A 1 782 ? 83.042 9.440 -12.845 1.00 39.00 782 GLY A N 1
ATOM 5932 C CA . GLY A 1 782 ? 82.890 8.652 -14.065 1.00 39.00 782 GLY A CA 1
ATOM 5933 C C . GLY A 1 782 ? 81.889 9.332 -14.978 1.00 39.00 782 GLY A C 1
ATOM 5934 O O . GLY A 1 782 ? 80.745 8.838 -15.001 1.00 39.00 782 GLY A O 1
#

Radius of gyration: 39.1 Å; Cα contacts (8 Å, |Δi|>4): 1051; chains: 1; bounding box: 149×121×104 Å

Organism: NCBI:txid714518

Nearest PDB structures (foldseek):
  1ghs-assembly2_B  TM=9.732E-01  e=2.201E-31  Hordeum vulgare
  2cyg-assembly1_A  TM=9.574E-01  e=7.218E-32  Musa acuminata
  4gzj-assembly1_A  TM=9.489E-01  e=1.409E-31  Solanum tuberosum
  3ur8-assembly1_A  TM=9.259E-01  e=2.503E-32  Solanum tuberosum
  4iis-assembly4_D  TM=9.516E-01  e=3.843E-31  Hevea brasiliensis

pLDDT: mean 76.27, std 24.68, range [23.44, 98.81]

Sequence (782 aa):
MAIMLPLTSASFLFSFLLVVSLANSQSFIGVNYGQVADNLPPPSATAKLLQSTSIQKVRLYGSDPAIIKALANTDIGIVIGAANGDIPALASDPNFAKNWVNTNVVPFYPASKIILITVGNEVMTSNDQNLVTQLVPAIKNVQNALDSASLGGKIKVSTVHSMAVLRQSEPPSSGRFHPGMDSVMKELLGFNNATGSPFAINPYPYFAYTSDSRPETLAFCLFQPNSGRFDPNTNIRYTNMFDAQLDGVRSALNSLGFKDVEIVVAETGWPYKGDSNEVGPSLENAKAYNGNLIAHLRSKVGTPLMPGKSVDTYLFALYDEDLKPGPASERAFGLFKPDLSMTYDVGLSKSTNQAPPVASPKTPVNNPSPKTPVNNPAPKPQKKAVWCVPKAGVSDAQLQANLDYVCGHGVDCSAIQPGGACFEPNTVASHAAYAMNLLYQTAGRNPWNCDFAQTATISSNNPSYNGCIYPSGMGQSISNKLGSVVCLNRGVTRGKVEKNRKAPKYESGTRRRKMSSRERERDRDLELLIPVASGSSENGGSKSSSPSATPTTTPAHHSSREAFSKVIRSWASKKFMSGCVILLPIAITFYITWGFVHFVDGFFSPIYNHLGINIFGLGFVTSITFIFLVGIFMSSWLGASVLTLGEWFIKKMPLVSYIYSASKQISAAISPDQSSNAFKEVAIIRHPRIGEYAFGFITSTVILQRSTGDEELCCIYVPSNHLYIGDIFLINCKDILRPNLSVREGIEIVISGGMTMPQVLTTVEAQAIPQGRIGSFAVSKG

Secondary structure (DSSP, 8-state):
------THHHHHHHHHHHHSS-----TTEEEEE----SSPPPHHHHHHHHHHBS--EEEESS--HHHHHHTTTS--EEEEEEPGGGHHHHHH-HHHHHHHHHHHTTTTTTTS-EEEEEEEESGGGSS-HHHHHHHHHHHHHHHHHHHHTT-BTTBEEEEEEEGGGEEE-SSGGG-EE-GGGHHHHHHHHHHHHHHT--EEEE--HHHHHHHS--HHHHHHHTT-S---EEETTTTEEE-SHHHHHHHHHHHHHHHTT-TTPPEEEEEE---S---TT-SS--HHHHHHHHHHHHHHHHHT-EETTEETSPPPEEES-SB--TT--SSGGGG---SB-TTS-BSS--S-BPP---PPPPP-----------------PPPP------EEEEPTT--HHHHHHHHHHHHHTT---GGGSTTSTT--S-SHHHHHHHHHHHHHHHTTT-GGGGTTTTTEEEESS---BTTBPPP-SS-------PPP-------------------------------------------------------------------------SHHHHHHHHHHHHHHHHHHHHHHHHHHHHHHHHHHHHHHHHHHHHHHHHHHHHHT---TTHHHHHHHHHHHHHHHHHHSHHHHHHHHHHHHHHHHSTTHHHHHHHHHHHHHHHSTTTTTSS--EEEEEE-SSTT-EEEEEEEEEEEEEETTEEEEEEEEEEEEEETTEEEEEEEEGGG-B-BS--HHHHHHHHHTTTTT--S---BGGGG---------------

InterPro domains:
  IPR000490 Glycoside hydrolase family 17 [PF00332] (29-346)
  IPR007462 Protein CONTINUOUS VASCULAR RING 1-like [PF04367] (622-722)
  IPR012946 X8 domain [PF07983] (387-457)
  IPR012946 X8 domain [SM00768] (386-470)
  IPR017853 Glycoside hydrolase superfamily [SSF51445] (29-347)
  IPR044965 Glycoside hydrolase family 17, plant [PTHR32227] (19-459)

Foldseek 3Di:
DDDQDDPPPVVVVVVVVVVVPPPPQQQQEAFEDDDLADLFAQLLVVLVLCLQFSHQEYEYQAQPPRNQQSVFQSNREYEHEDELVCLVVLQPDLVSLLVCCVVRPVVRPPRRRHAEYAYYAQQLVDPDVVSLVSRLSSQVSNLVSCVVVVNQLRHYYAHEHELLQWPDQVQLLVQAGDPVCLVSVLSRLVVCLVRVNAHEYADELLVVCQVPVDPLSLCQALLAFHPFDADPVPRDGRLHPVLSSVSSVCSRCVVSVNNSHAYAHPEYFAFQDWDPPGRRRHVVSRLSRLLLLVLLQVLCQHHPSDGNGRHRHHYYHQEFNCSDDDIPSNRGGHQAYSVSHGPDDSLGGDDPDPDDDDDDDDDDDDDDDDDDDDDDDDDDDDDAFKFKAFDPPDDLVLLVVLLCVLVVSPQPLVLCPVVHQQVPPVGSRSSSGQSLRSSCLSRPVDQSSRCSSPRMDMDSDQPDDDRRHRDRNPDDDPPPPDDDDDDDDDDDDDDDDDDDDDDDDDDDDDDDDDDDDDPDDDDDDDDDDDDDDDDDDDDDDDDDDDDDDDDDDDDDPDPPVVVVVVVVVVVVVVVVVVVCVVVVVVVVVCVVVVVVQVVQCVVCVVVCVVVVDDDRSVSVVVVVVVVVVLVVCCVDPNVVVVVVVVLVVQCPDPPSNVVVVVVVVVVQCVDPVRVCQQFPAKWWAADPDPPDIFTWGFGDWDWDDDPVGIAIWTWTFGADLDPPHTDIDTHRPVRIFGWPDDPVLSNVCSPVVNPSPDPDTDGPVVPPDDDDDDDDDDDDDD